Protein 4PXE (pdb70)

GO terms:
  GO:0004848 ureidoglycolate hydrolase activity (F, IDA)
  GO:0030145 manganese ion binding (F, IDA)
  GO:0005783 endoplasmic reticulum (C, IDA)
  GO:0010136 ureide catabolic process (P, IDA)
  GO:0006145 purine nucleobase catabolic process (P, IDA)
  GO:0000256 allantoin catabolic process (P, IDA)
  GO:0009536 plastid (C, HDA)

Sequence (846 aa):
NLASSLSVDAPGLQNNQIDELSSFSDAPSPSVTRVLYTDKDVSARRRYVKNLMALAGLTVREDAVGNIFGKWDGLEPNLPAVATGSHIDAIPYSGKYDGVVGVLGAIEAINVLKRSGFKPKRSLEIILFTSEEPTRFGISCLGSRLLAGSKELAEALKTTVVDGQNVSFIEAARSAGYAEDKDDDLSSVFLKKGSYFAFLELHIEQGPILEDEGLDIGVVTAIAAPASLKVEFEGNGGHAGAVLMPYRNDAGLAAAELALAVEKHVLESESIDTVGTVGILELHPGAINSIPSKSHLEIDTRDIDEARRNTVIKKIQESANTIAKKRKVKLSEFKIVNQDPPALSDKLVIKKMAEAATELNLSHKMMISRAYHDSLFMARISPMGMIFIPCYKGYSHKPEEYSSPEDMANGVKVLSLTLAKLSLDNLASSLSVDAPGLQNNQIDELSSFSDAPSPSVTRVLYTDKDVSARRRYVKNLMALAGLTVREDAVGNIFGKWDGLEPNLPAVATGSHIDAIPYSGKYDGVVGVLGAIEAINVLKRSGFKPKRSLEIILFTSEEPTRFGISCLGSRLLAGSKELAEALKTTVVDGQNVSFIEAARSAGYAEDKDDDLSSVFLKKGSYFAFLELHIEQGPILEDEGLDIGVVTAIAAPASLKVEFEGNGGHAGAVLMPYRNDAGLAAAELALAVEKHVLESESIDTVGTVGILELHPGAINSIPSKSHLEIDTRDIDEARRNTVIKKIQESANTIAKKRKVKLSEFKIVNQDPPALSDKLVIKKMAEAATELNLSHKMMISRAYHDSLFMARISPMGMIFIPCYKGYSHKPEEYSSPEDMANGVKVLSLTLAKLSLD

B-factor: mean 20.76, std 9.89, range [7.83, 88.72]

Foldseek 3Di:
DLLVQFDFPLVVLVVLLVVLQVLAPDDPPFHAFDFLDPSLLVSLVSLVVLLVVLVFDWDADLQGKIKTKDAAPAAVAQAEEEAFEQGAHGAWHSFFRSLRRSLQSRLSVRCVVSVFGFHGMYMYIHFSAADCHFQNDGLLRLLLQLPDLVSLQCLVPPTAGPVRHGNQNSSVSSPSHDDPVDSSNRSYHAFNSHAEYETEGAQLAAVCVVVVFQKEWAFKEWWKWKKKWKKFWDKDFQVPDDDVRGLARLVLQVQLQVQLVVLQVVLVDPQKDKHWPDWDFPPPDPGIRGRMIMTMMMIIGNDLVSRVSSVVSSVVSSVVSCVVSVIDRPDIDTPDTGHMDGADPVLSVLLVVQCVSNVGGYDYDHHSDDTSQRSVVSRYHYIYMHGYWDNSDTSHSNTDDHSVSSRSSSSSVSRSSSVSSVD/DLLVQFDFPLVVLVVLLVVLQVLAPDDPPFHAFDFLDPSLLVSLVSLVVLLVVLVFDWDADQQGWIKTKDAAPQAVAQAEEWAFEQGAHGAWHSFFRSLRRSLQSRLSVRCVSSVFGFHGMYMYIHFSAADCHFQNDGLLRLLLQLPPLVSLQCLVPPTGGPVRHGNCNSSVSSPHNPDPPDSSNRSYDAFRSHQEYETEGAQLAAVCVVVVFQKEWAFKEWWKWKKKWKKFWDKDFQVPDDDVRGLARLVLQVQLQVQLVVLQVVLVDPQKDKHWPDKDFPPPDPGMRTGMIMTMMMIIGNDLVSRVSSVVSSVVSSVVSCVVSVIDRPDIDTPDTGHMAGADPVLSVLLVVQCVSNVGGYDYYHRHDDTSQRSVSSRYHYIYMHGYWDNSDTSHSNTGDHSVSSRSSSSSVSRSSSVSSVD

Radius of gyration: 32.68 Å; Cα contacts (8 Å, |Δi|>4): 2122; chains: 2; bounding box: 66×46×103 Å

Secondary structure (DSSP, 8-state):
-HHHH----HHHHHHHHHHHHTS-SS-TT-EEE-TTSHHHHHHHHHHHHHHHHTT-EEEE-TT--EEEEE--SSTTSPEEEEEE---EEEEE-SSTTHHHHHHHHHHHHHHHHTT---SS-EEEEE-S--S-TTTS-TTHHHHHHTT-HHHHHHHHHT-B-TTS-BHHHHHHHTT----TT--SGGGPPPTTSEEEEEEEEE-SSSHHHHHT-SEEEEEEE-EEEEEEEEEE---EETTTS-GGG---HHHHHHHHHHHHHHHHHTT--TT-EEEEEEEEEES--TTEE-SEEEEEEEEEESSHHHHHHHHHHHHHHHHHHHHHHT-EEEEEEEEEE---EEPPHHHHHHHHHHHHHTT--EEEEEESS--THHHHTTTS-EEEEEE--GGG--SSTT----HHHHHHHHHHHHHHHHHHHH-/-HHHH----HHHHHHHHHHHHTS-SS-TT-EEE-TTSHHHHHHHHHHHHHHHHTT-EEEE-TT--EEEEE--SSTTSPEEEEEE---EEEEE-SSTTHHHHHHHHHHHHHHHHTT---SS-EEEEE-S--S-TTTS-TTHHHHHHTT-HHHHHHHHHT-B-TTS-BHHHHHHHTT----SS--SGGGPPPTTSEEEEEEEEE-SSSHHHHHT-SEEEEEEE-EEEEEEEEEE---EETTTS-GGG---HHHHHHHHHHHHHHHHHTT--TT-EEEEEEEEEES--TTEE-SEEEEEEEEEESSHHHHHHHHHHHHHHHHHHHHHHT-EEEEEEEEEE---EE--HHHHHHHHHHHHHTT--EEEEEESS--THHHHTTTS-EEEEEE--GGG--SSTT----HHHHHHHHHHHHHHHHHHHT-

Nearest PDB structures (foldseek):
  4pxe-assembly1_B  TM=9.990E-01  e=4.712E-87  Arabidopsis thaliana
  4pxc-assembly1_B  TM=9.988E-01  e=5.351E-86  Arabidopsis thaliana
  5i4m-assembly1_B  TM=9.629E-01  e=1.178E-41  Burkholderia vietnamiensis G4
  5thw-assembly2_D  TM=7.922E-01  e=9.135E-44  Burkholderia multivorans ATCC 17616
  6c0d-assembly1_A-2  TM=7.412E-01  e=8.752E-35  Paraburkholderia phymatum STM815

Organism: Arabidopsis thaliana (NCBI:txid3702)

Structure (mmCIF, N/CA/C/O backbone):
data_4PXE
#
_entry.id   4PXE
#
_cell.length_a   69.983
_cell.length_b   89.758
_cell.length_c   163.932
_cell.angle_alpha   90.000
_cell.angle_beta   90.000
_cell.angle_gamma   90.000
#
_symmetry.space_group_name_H-M   'P 21 21 21'
#
loop_
_entity.id
_entity.type
_entity.pdbx_description
1 polymer 'Ureidoglycolate hydrolase'
2 non-polymer 'MANGANESE (II) ION'
3 non-polymer 'GLYOXYLIC ACID'
4 water water
#
loop_
_atom_site.group_PDB
_atom_site.id
_atom_site.type_symbol
_atom_site.label_atom_id
_atom_site.label_alt_id
_atom_site.label_comp_id
_atom_site.label_asym_id
_atom_site.label_entity_id
_atom_site.label_seq_id
_atom_site.pdbx_PDB_ins_code
_atom_site.Cartn_x
_atom_site.Cartn_y
_atom_site.Cartn_z
_atom_site.occupancy
_atom_site.B_iso_or_equiv
_atom_site.auth_seq_id
_atom_site.auth_comp_id
_atom_site.auth_asym_id
_atom_site.auth_atom_id
_atom_site.pdbx_PDB_model_num
ATOM 1 N N . ASN A 1 8 ? 10.922 85.093 69.362 1.00 40.76 54 ASN A N 1
ATOM 2 C CA . ASN A 1 8 ? 10.793 83.645 69.452 1.00 32.97 54 ASN A CA 1
ATOM 3 C C . ASN A 1 8 ? 9.758 83.235 70.500 1.00 29.33 54 ASN A C 1
ATOM 4 O O . ASN A 1 8 ? 9.022 84.074 71.018 1.00 29.33 54 ASN A O 1
ATOM 9 N N . LEU A 1 9 ? 9.701 81.945 70.808 1.00 28.66 55 LEU A N 1
ATOM 10 C CA . LEU A 1 9 ? 8.776 81.472 71.831 1.00 24.17 55 LEU A CA 1
ATOM 11 C C . LEU A 1 9 ? 9.036 82.145 73.184 1.00 20.57 55 LEU A C 1
ATOM 12 O O . LEU A 1 9 ? 8.111 82.663 73.807 1.00 21.23 55 LEU A O 1
ATOM 17 N N . ALA A 1 10 ? 10.294 82.154 73.612 1.00 21.84 56 ALA A N 1
ATOM 18 C CA . ALA A 1 10 ? 10.670 82.743 74.895 1.00 20.39 56 ALA A CA 1
ATOM 19 C C . ALA A 1 10 ? 10.214 84.188 75.045 1.00 22.78 56 ALA A C 1
ATOM 20 O O . ALA A 1 10 ? 9.631 84.564 76.062 1.00 21.10 56 ALA A O 1
ATOM 22 N N . SER A 1 11 ? 10.464 85.001 74.025 1.00 23.03 57 SER A N 1
ATOM 23 C CA . SER A 1 11 ? 10.127 86.415 74.116 1.00 25.53 57 SER A CA 1
ATOM 24 C C . SER A 1 11 ? 8.618 86.642 74.082 1.00 24.77 57 SER A C 1
ATOM 25 O O . SER A 1 11 ? 8.138 87.680 74.532 1.00 27.52 57 SER A O 1
ATOM 28 N N . SER A 1 12 ? 7.873 85.664 73.572 1.00 21.23 58 SER A N 1
ATOM 29 C CA . SER A 1 12 ? 6.418 85.781 73.465 1.00 22.91 58 SER A CA 1
ATOM 30 C C . SER A 1 12 ? 5.666 85.384 74.738 1.00 20.63 58 SER A C 1
ATOM 31 O O . SER A 1 12 ? 4.470 85.624 74.845 1.00 22.49 58 SER A O 1
ATOM 34 N N . LEU A 1 13 ? 6.354 84.762 75.691 1.00 20.29 59 LEU A N 1
ATOM 35 C CA . LEU A 1 13 ? 5.686 84.268 76.888 1.00 20.56 59 LEU A CA 1
ATOM 36 C C . LEU A 1 13 ? 5.250 85.430 77.773 1.00 19.29 59 LEU A C 1
ATOM 37 O O . LEU A 1 13 ? 6.073 86.254 78.174 1.00 21.66 59 LEU A O 1
ATOM 42 N N . SER A 1 14 ? 3.955 85.510 78.065 1.00 18.34 60 SER A N 1
ATOM 43 C CA . SER A 1 14 ? 3.475 86.516 79.011 1.00 18.67 60 SER A CA 1
ATOM 44 C C . SER A 1 14 ? 2.476 85.912 79.985 1.00 18.46 60 SER A C 1
ATOM 45 O O . SER A 1 14 ? 1.550 85.200 79.595 1.00 17.43 60 SER A O 1
ATOM 48 N N . VAL A 1 15 ? 2.691 86.210 81.258 1.00 16.47 61 VAL A N 1
ATOM 49 C CA . VAL A 1 15 ? 1.919 85.652 82.358 1.00 15.90 61 VAL A CA 1
ATOM 50 C C . VAL A 1 15 ? 0.952 86.699 82.870 1.00 16.81 61 VAL A C 1
ATOM 51 O O . VAL A 1 15 ? 1.284 87.883 82.914 1.00 17.74 61 VAL A O 1
ATOM 55 N N . ASP A 1 16 ? -0.247 86.270 83.248 1.00 15.88 62 ASP A N 1
ATOM 56 C CA . ASP A 1 16 ? -1.177 87.156 83.928 1.00 16.36 62 ASP A CA 1
ATOM 57 C C . ASP A 1 16 ? -0.803 87.124 85.407 1.00 16.50 62 ASP A C 1
ATOM 58 O O . ASP A 1 16 ? -1.376 86.358 86.180 1.00 16.81 62 ASP A O 1
ATOM 63 N N . ALA A 1 17 ? 0.169 87.948 85.798 1.00 15.67 63 ALA A N 1
ATOM 64 C CA . ALA A 1 17 ? 0.667 87.907 87.177 1.00 15.29 63 ALA A CA 1
ATOM 65 C C . ALA A 1 17 ? -0.372 88.274 88.250 1.00 16.24 63 ALA A C 1
ATOM 66 O O . ALA A 1 17 ? -0.491 87.565 89.243 1.00 14.82 63 ALA A O 1
ATOM 68 N N . PRO A 1 18 ? -1.140 89.368 88.062 1.00 15.30 64 PRO A N 1
ATOM 69 C CA . PRO A 1 18 ? -2.181 89.647 89.062 1.00 17.14 64 PRO A CA 1
ATOM 70 C C . PRO A 1 18 ? -3.277 88.585 89.071 1.00 16.39 64 PRO A C 1
ATOM 71 O O . PRO A 1 18 ? -3.865 88.319 90.123 1.00 15.89 64 PRO A O 1
ATOM 75 N N . GLY A 1 19 ? -3.554 87.997 87.913 1.00 16.03 65 GLY A N 1
ATOM 76 C CA . GLY A 1 19 ? -4.579 86.967 87.827 1.00 16.09 65 GLY A CA 1
ATOM 77 C C . GLY A 1 19 ? -4.182 85.715 88.591 1.00 14.94 65 GLY A C 1
ATOM 78 O O . GLY A 1 19 ? -4.994 85.118 89.321 1.00 15.68 65 GLY A O 1
ATOM 79 N N . LEU A 1 20 ? -2.925 85.318 88.442 1.00 15.33 66 LEU A N 1
ATOM 80 C CA . LEU A 1 20 ? -2.404 84.190 89.206 1.00 15.89 66 LEU A CA 1
ATOM 81 C C . LEU A 1 20 ? -2.447 84.474 90.717 1.00 14.67 66 LEU A C 1
ATOM 82 O O . LEU A 1 20 ? -2.831 83.614 91.512 1.00 13.94 66 LEU A O 1
ATOM 87 N N . GLN A 1 21 ? -2.079 85.689 91.115 1.00 14.46 67 GLN A N 1
ATOM 88 C CA . GLN A 1 21 ? -2.187 86.071 92.517 1.00 14.97 67 GLN A CA 1
ATOM 89 C C . GLN A 1 21 ? -3.616 85.958 93.028 1.00 14.50 67 GLN A C 1
ATOM 90 O O . GLN A 1 21 ? -3.849 85.484 94.141 1.00 14.49 67 GLN A O 1
ATOM 96 N N . ASN A 1 22 ? -4.570 86.408 92.219 1.00 13.64 68 ASN A N 1
ATOM 97 C CA A ASN A 1 22 ? -5.976 86.323 92.582 0.45 14.54 68 ASN A CA 1
ATOM 98 C CA B ASN A 1 22 ? -5.971 86.324 92.601 0.55 14.49 68 ASN A CA 1
ATOM 99 C C . ASN A 1 22 ? -6.399 84.873 92.821 1.00 13.94 68 ASN A C 1
ATOM 100 O O . ASN A 1 22 ? -7.164 84.586 93.740 1.00 15.22 68 ASN A O 1
ATOM 109 N N . GLN A 1 23 ? -5.892 83.961 91.989 1.00 13.21 69 GLN A N 1
ATOM 110 C CA . GLN A 1 23 ? -6.198 82.537 92.159 1.00 15.04 69 GLN A CA 1
ATOM 111 C C . GLN A 1 23 ? -5.590 81.969 93.443 1.00 14.61 69 GLN A C 1
ATOM 112 O O . GLN A 1 23 ? -6.226 81.178 94.143 1.00 14.61 69 GLN A O 1
ATOM 118 N N . ILE A 1 24 ? -4.369 82.395 93.761 1.00 13.83 70 ILE A N 1
ATOM 119 C CA . ILE A 1 24 ? -3.719 82.006 95.009 1.00 13.67 70 ILE A CA 1
ATOM 120 C C . ILE A 1 24 ? -4.580 82.442 96.190 1.00 13.34 70 ILE A C 1
ATOM 121 O O . ILE A 1 24 ? -4.826 81.674 97.115 1.00 13.98 70 ILE A O 1
ATOM 126 N N . ASP A 1 25 ? -5.070 83.673 96.135 1.00 13.11 71 ASP A N 1
ATOM 127 C CA . ASP A 1 25 ? -5.893 84.203 97.218 1.00 15.77 71 ASP A CA 1
ATOM 128 C C . ASP A 1 25 ? -7.237 83.484 97.304 1.00 15.87 71 ASP A C 1
ATOM 129 O O . ASP A 1 25 ? -7.681 83.138 98.398 1.00 15.41 71 ASP A O 1
ATOM 134 N N . GLU A 1 26 ? -7.884 83.262 96.165 1.00 14.67 72 GLU A N 1
ATOM 135 C CA . GLU A 1 26 ? -9.147 82.529 96.164 1.00 16.28 72 GLU A CA 1
ATOM 136 C C . GLU A 1 26 ? -8.993 81.123 96.733 1.00 15.38 72 GLU A C 1
ATOM 137 O O . GLU A 1 26 ? -9.796 80.695 97.572 1.00 16.55 72 GLU A O 1
ATOM 143 N N . LEU A 1 27 ? -7.955 80.411 96.308 1.00 14.88 73 LEU A N 1
ATOM 144 C CA . LEU A 1 27 ? -7.746 79.061 96.826 1.00 14.89 73 LEU A CA 1
ATOM 145 C C . LEU A 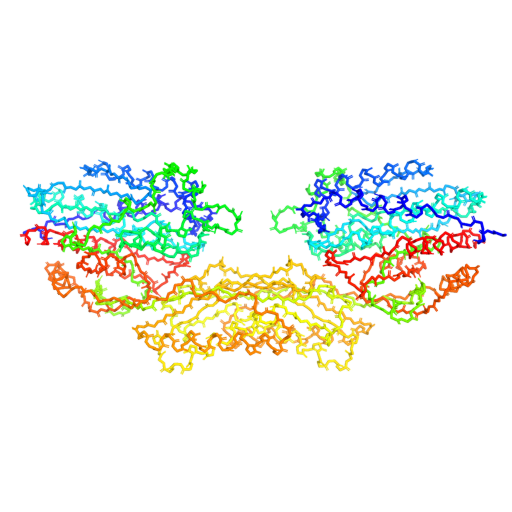1 27 ? -7.518 79.052 98.345 1.00 16.04 73 LEU A C 1
ATOM 146 O O . LEU A 1 27 ? -7.950 78.134 99.046 1.00 15.69 73 LEU A O 1
ATOM 151 N N . SER A 1 28 ? -6.856 80.084 98.859 1.00 13.76 74 SER A N 1
ATOM 152 C CA . SER A 1 28 ? -6.560 80.159 100.284 1.00 14.21 74 SER A CA 1
ATOM 153 C C . SER A 1 28 ? -7.813 80.298 101.148 1.00 15.98 74 SER A C 1
ATOM 154 O O . SER A 1 28 ? -7.754 80.078 102.363 1.00 17.29 74 SER A O 1
ATOM 157 N N . SER A 1 29 ? -8.938 80.660 100.528 1.00 14.18 75 SER A N 1
ATOM 158 C CA . SER A 1 29 ? -10.192 80.772 101.277 1.00 17.11 75 SER A CA 1
ATOM 159 C C . SER A 1 29 ? -10.745 79.409 101.694 1.00 18.80 75 SER A C 1
ATOM 160 O O . SER A 1 29 ? -11.563 79.334 102.606 1.00 20.57 75 SER A O 1
ATOM 163 N N . PHE A 1 30 ? -10.303 78.343 101.025 1.00 17.18 76 PHE A N 1
ATOM 164 C CA . PHE A 1 30 ? -10.723 76.986 101.380 1.00 17.42 76 PHE A CA 1
ATOM 165 C C . PHE A 1 30 ? -9.837 76.476 102.509 1.00 18.20 76 PHE A C 1
ATOM 166 O O . PHE A 1 30 ? -8.875 75.746 102.290 1.00 16.24 76 PHE A O 1
ATOM 174 N N . SER A 1 31 ? -10.186 76.868 103.724 1.00 17.46 77 SER A N 1
ATOM 175 C CA . SER A 1 31 ? -9.295 76.704 104.862 1.00 17.39 77 SER A CA 1
ATOM 176 C C . SER A 1 31 ? -10.064 76.500 106.151 1.00 16.53 77 SER A C 1
ATOM 177 O O . SER A 1 31 ? -11.089 77.151 106.374 1.00 19.61 77 SER A O 1
ATOM 180 N N . ASP A 1 32 ? -9.541 75.630 107.009 1.00 15.81 78 ASP A N 1
ATOM 181 C CA . ASP A 1 32 ? -10.099 75.454 108.347 1.00 17.71 78 ASP A CA 1
ATOM 182 C C . ASP A 1 32 ? -9.473 76.393 109.382 1.00 20.40 78 ASP A C 1
ATOM 183 O O . ASP A 1 32 ? -9.894 76.418 110.538 1.00 23.30 78 ASP A O 1
ATOM 188 N N . ALA A 1 33 ? -8.469 77.156 108.962 1.00 18.29 79 ALA A N 1
ATOM 189 C CA . ALA A 1 33 ? -7.874 78.197 109.795 1.00 19.10 79 ALA A CA 1
ATOM 190 C C . ALA A 1 33 ? -8.249 79.565 109.233 1.00 18.84 79 ALA A C 1
ATOM 191 O O . ALA A 1 33 ? -8.372 79.726 108.024 1.00 20.15 79 ALA A O 1
ATOM 193 N N . PRO A 1 34 ? -8.425 80.561 110.109 1.00 22.38 80 PRO A N 1
ATOM 194 C CA . PRO A 1 34 ? -8.731 81.907 109.614 1.00 23.48 80 PRO A CA 1
ATOM 195 C C . PRO A 1 34 ? -7.527 82.540 108.904 1.00 20.05 80 PRO A C 1
ATOM 196 O O . PRO A 1 34 ? -6.383 82.369 109.347 1.00 21.54 80 PRO A O 1
ATOM 200 N N . SER A 1 35 ? -7.793 83.244 107.809 1.00 23.64 81 SER A N 1
ATOM 201 C CA . SER A 1 35 ? -6.776 84.016 107.101 1.00 20.74 81 SER A CA 1
ATOM 202 C C . SER A 1 35 ? -6.071 84.901 108.123 1.00 22.30 81 SER A C 1
ATOM 203 O O . SER A 1 35 ? -6.714 85.417 109.033 1.00 23.88 81 SER A O 1
ATOM 206 N N . PRO A 1 36 ? -4.747 85.095 107.985 1.00 19.87 82 PRO A N 1
ATOM 207 C CA . PRO A 1 36 ? -3.879 84.720 106.862 1.00 19.98 82 PRO A CA 1
ATO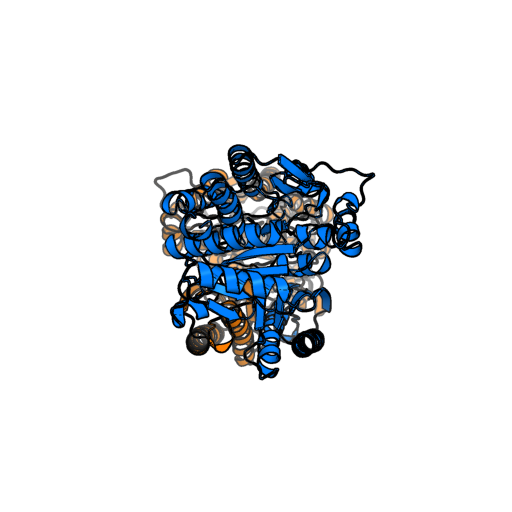M 208 C C . PRO A 1 36 ? -3.392 83.269 106.856 1.00 18.07 82 PRO A C 1
ATOM 209 O O . PRO A 1 36 ? -2.700 82.881 105.912 1.00 16.61 82 PRO A O 1
ATOM 213 N N . SER A 1 37 ? -3.752 82.474 107.860 1.00 17.65 83 SER A N 1
ATOM 214 C CA . SER A 1 37 ? -3.300 81.084 107.891 1.00 14.90 83 SER A CA 1
ATOM 215 C C . SER A 1 37 ? -4.155 80.203 106.997 1.00 15.87 83 SER A C 1
ATOM 216 O O . SER A 1 37 ? -5.297 80.527 106.691 1.00 17.81 83 SER A O 1
ATOM 219 N N . VAL A 1 38 ? -3.580 79.085 106.579 1.00 13.62 84 VAL A N 1
ATOM 220 C CA . VAL A 1 38 ? -4.308 78.081 105.832 1.00 14.16 84 VAL A CA 1
ATOM 221 C C . VAL A 1 38 ? -4.165 76.748 106.542 1.00 13.47 84 VAL A C 1
ATOM 222 O O . VAL A 1 38 ? -3.075 76.401 106.988 1.00 14.87 84 VAL A O 1
ATOM 226 N N . THR A 1 39 ? -5.274 76.019 106.676 1.00 12.67 85 THR A N 1
ATOM 227 C CA . THR A 1 39 ? -5.244 74.604 107.043 1.00 12.51 85 THR A CA 1
ATOM 228 C C . THR A 1 39 ? -6.126 73.891 106.040 1.00 13.75 85 THR A C 1
ATOM 229 O O . THR A 1 39 ? -7.288 74.250 105.882 1.00 14.63 85 THR A O 1
ATOM 233 N N . ARG A 1 40 ? -5.583 72.908 105.333 1.00 12.62 86 ARG A N 1
ATOM 234 C CA . ARG A 1 40 ? -6.407 72.176 104.372 1.00 13.14 86 ARG A CA 1
ATOM 235 C C . ARG A 1 40 ? -5.935 70.743 104.265 1.00 15.09 86 ARG A C 1
ATOM 236 O O . ARG A 1 40 ? -4.918 70.449 103.639 1.00 14.64 86 ARG A O 1
ATOM 244 N N . VAL A 1 41 ? -6.690 69.851 104.895 1.00 14.39 87 VAL A N 1
ATOM 245 C CA . VAL A 1 41 ? -6.267 68.478 105.073 1.00 15.05 87 VAL A CA 1
ATOM 246 C C . VAL A 1 41 ? -6.951 67.528 104.099 1.00 15.65 87 VAL A C 1
ATOM 247 O O . VAL A 1 41 ? -8.140 67.680 103.787 1.00 17.04 87 VAL A O 1
ATOM 251 N N . LEU A 1 42 ? -6.161 66.574 103.606 1.00 15.20 88 LEU A N 1
ATOM 252 C CA . LEU A 1 42 ? -6.607 65.503 102.721 1.00 15.92 88 LEU A CA 1
ATOM 253 C C . LEU A 1 42 ? -8.007 64.977 103.033 1.00 17.03 88 LEU A C 1
ATOM 254 O O . LEU A 1 42 ? -8.276 64.564 104.159 1.00 17.16 88 LEU A O 1
ATOM 259 N N . TYR A 1 43 ? -8.870 65.028 102.012 1.00 16.27 89 TYR A N 1
ATOM 260 C CA . TYR A 1 43 ? -10.231 64.463 101.997 1.00 16.66 89 TYR A CA 1
ATOM 261 C C . TYR A 1 43 ? -11.281 65.188 102.847 1.00 18.96 89 TYR A C 1
ATOM 262 O O . TYR A 1 43 ? -12.429 64.751 102.908 1.00 23.09 89 TYR A O 1
ATOM 271 N N . THR A 1 44 ? -10.910 66.281 103.510 1.00 16.28 90 THR A N 1
ATOM 272 C CA . THR A 1 44 ? -11.900 67.093 104.200 1.00 17.14 90 THR A CA 1
ATOM 273 C C . THR A 1 44 ? -12.716 67.916 103.209 1.00 18.93 90 THR A C 1
ATOM 274 O O . THR A 1 44 ? -12.399 67.976 102.019 1.00 17.19 90 THR A O 1
ATOM 278 N N . ASP A 1 45 ? -13.763 68.564 103.713 1.00 20.83 91 ASP A N 1
ATOM 279 C CA . ASP A 1 45 ? -14.604 69.421 102.882 1.00 20.94 91 ASP A CA 1
ATOM 280 C C . ASP A 1 45 ? -13.817 70.547 102.194 1.00 16.80 91 ASP A C 1
ATOM 281 O O . ASP A 1 45 ? -14.045 70.836 101.016 1.00 19.47 91 ASP A O 1
ATOM 286 N N . LYS A 1 46 ? -12.883 71.160 102.918 1.00 19.37 92 LYS A N 1
ATOM 287 C CA . LYS A 1 46 ? -12.039 72.205 102.331 1.00 17.24 92 LYS A CA 1
ATOM 288 C C . LYS A 1 46 ? -11.177 71.658 101.191 1.00 16.13 92 LYS A C 1
ATOM 289 O O . LYS A 1 46 ? -11.000 72.326 100.170 1.00 16.20 92 LYS A O 1
ATOM 295 N N . ASP A 1 47 ? -10.638 70.452 101.364 1.00 16.80 93 ASP A N 1
ATOM 296 C CA . ASP A 1 47 ? -9.868 69.795 100.310 1.00 15.24 93 ASP A CA 1
ATOM 297 C C . ASP A 1 47 ? -10.726 69.566 99.070 1.00 18.11 93 ASP A C 1
ATOM 298 O O . ASP A 1 47 ? -10.296 69.842 97.946 1.00 17.70 93 ASP A O 1
ATOM 303 N N . VAL A 1 48 ? -11.945 69.071 99.281 1.00 17.42 94 VAL A N 1
ATOM 304 C CA . VAL A 1 48 ? -12.864 68.822 98.177 1.00 18.46 94 VAL A CA 1
ATOM 305 C C . VAL A 1 48 ? -13.179 70.116 97.404 1.00 17.74 94 VAL A C 1
ATOM 306 O O . VAL A 1 48 ? -13.181 70.124 96.171 1.00 17.77 94 VAL A O 1
ATOM 310 N N . SER A 1 49 ? -13.417 71.208 98.126 1.00 18.49 95 SER A N 1
ATOM 311 C CA . SER A 1 49 ? -13.656 72.508 97.493 1.00 18.88 95 SER A CA 1
ATOM 312 C C . SER A 1 49 ? -12.463 72.970 96.652 1.00 17.08 95 SER A C 1
ATOM 313 O O . SER A 1 49 ? -12.628 73.479 95.538 1.00 16.78 95 SER A O 1
ATOM 316 N N . ALA A 1 50 ? -11.262 72.778 97.180 1.00 15.30 96 ALA A N 1
ATOM 317 C CA . ALA A 1 50 ? -10.048 73.157 96.464 1.00 14.63 96 ALA A CA 1
ATOM 318 C C . ALA A 1 50 ? -9.811 72.282 95.229 1.00 15.66 96 ALA A C 1
ATOM 319 O O . ALA A 1 50 ? -9.403 72.792 94.180 1.00 16.63 96 ALA A O 1
ATOM 321 N N . ARG A 1 51 ? -10.068 70.974 95.342 1.00 15.96 97 ARG A N 1
ATOM 322 C CA . ARG A 1 51 ? -9.981 70.080 94.176 1.00 15.78 97 ARG A CA 1
ATOM 323 C C . ARG A 1 51 ? -10.905 70.551 93.057 1.00 15.89 97 ARG A C 1
ATOM 324 O O . ARG A 1 51 ? -10.522 70.564 91.889 1.00 17.02 97 ARG A O 1
ATOM 332 N N . ARG A 1 52 ? -12.126 70.921 93.430 1.00 16.51 98 ARG A N 1
ATOM 333 C CA A ARG A 1 52 ? -13.132 71.381 92.473 0.35 17.64 98 ARG A CA 1
ATOM 334 C CA B ARG A 1 52 ? -13.113 71.361 92.452 0.65 17.61 98 ARG A CA 1
ATOM 335 C C . ARG A 1 52 ? -12.668 72.651 91.767 1.00 17.65 98 ARG A C 1
ATOM 336 O O . ARG A 1 52 ? -12.827 72.801 90.557 1.00 17.03 98 ARG A O 1
ATOM 351 N N . TYR A 1 53 ? -12.091 73.565 92.545 1.00 15.65 99 TYR A N 1
ATOM 352 C CA . TYR A 1 53 ? -11.598 74.830 92.016 1.00 15.64 99 TYR A CA 1
ATOM 353 C C . TYR A 1 53 ? -10.512 74.569 90.975 1.00 15.02 99 TYR A C 1
ATOM 354 O O . TYR A 1 53 ? -10.540 75.132 89.883 1.00 16.54 99 TYR A O 1
ATOM 363 N N . VAL A 1 54 ? -9.574 73.685 91.303 1.00 14.67 100 VAL A N 1
ATOM 364 C CA . VAL A 1 54 ? -8.494 73.341 90.385 1.00 14.85 100 VAL A CA 1
ATOM 365 C C . VAL A 1 54 ? -8.988 72.609 89.126 1.00 14.90 100 VAL A C 1
ATOM 366 O O . VAL A 1 54 ? -8.573 72.925 88.010 1.00 15.40 100 VAL A O 1
ATOM 370 N N . LYS A 1 55 ? -9.879 71.639 89.304 1.00 14.64 101 LYS A N 1
ATOM 371 C CA . LYS A 1 55 ? -10.436 70.922 88.159 1.00 15.07 101 LYS A CA 1
ATOM 372 C C . LYS A 1 55 ? -11.167 71.871 87.200 1.00 15.61 101 LYS A C 1
ATOM 373 O O . LYS A 1 55 ? -11.085 71.707 85.982 1.00 16.35 101 LYS A O 1
ATOM 379 N N . ASN A 1 56 ? -11.858 72.868 87.753 1.00 15.29 102 ASN A N 1
ATOM 380 C CA . ASN A 1 56 ? -12.519 73.887 86.941 1.00 16.47 102 ASN A CA 1
ATOM 381 C C . ASN A 1 56 ? -11.511 74.669 86.101 1.00 15.18 102 ASN A C 1
ATOM 382 O O . ASN A 1 56 ? -11.704 74.868 84.897 1.00 16.06 102 ASN A O 1
ATOM 387 N N . LEU A 1 57 ? -10.411 75.082 86.726 1.00 17.22 103 LEU A N 1
ATOM 388 C CA . LEU A 1 57 ? -9.356 75.768 85.983 1.00 17.14 103 LEU A CA 1
ATOM 389 C C . LEU A 1 57 ? -8.721 74.894 84.900 1.00 16.42 103 LEU A C 1
ATOM 390 O O . LEU A 1 57 ? -8.413 75.373 83.812 1.00 15.78 103 LEU A O 1
ATOM 395 N N . MET A 1 58 ? -8.522 73.611 85.193 1.00 16.55 104 MET A N 1
ATOM 396 C CA . MET A 1 58 ? -7.964 72.697 84.206 1.00 16.52 104 MET A CA 1
ATOM 397 C C . MET A 1 58 ? -8.885 72.577 82.995 1.00 16.73 104 MET A C 1
ATOM 398 O O . MET A 1 58 ? -8.431 72.597 81.854 1.00 17.79 104 MET A O 1
ATOM 403 N N . ALA A 1 59 ? -10.183 72.471 83.261 1.00 16.26 105 ALA A N 1
ATOM 404 C CA . ALA A 1 59 ? -11.164 72.364 82.183 1.00 17.93 105 ALA A CA 1
ATOM 405 C C . ALA A 1 59 ? -11.203 73.652 81.370 1.00 17.07 105 ALA A C 1
ATOM 406 O O . ALA A 1 59 ? -11.286 73.610 80.137 1.00 19.22 105 ALA A O 1
ATOM 408 N N . LEU A 1 60 ? -11.131 74.797 82.050 1.00 18.17 106 LEU A N 1
ATOM 409 C CA . LEU A 1 60 ? -11.131 76.087 81.356 1.00 18.43 106 LEU A CA 1
ATOM 410 C C . LEU A 1 60 ? -9.911 76.233 80.454 1.00 18.91 106 LEU A C 1
ATOM 411 O O . LEU A 1 60 ? -9.973 76.906 79.434 1.00 21.10 106 LEU A O 1
ATOM 416 N N . ALA A 1 61 ? -8.810 75.592 80.834 1.00 18.76 107 ALA A N 1
ATOM 417 C CA . ALA A 1 61 ? -7.580 75.600 80.052 1.00 17.39 107 ALA A CA 1
ATOM 418 C C . ALA A 1 61 ? -7.609 74.571 78.916 1.00 19.33 107 ALA A C 1
ATOM 419 O O . ALA A 1 61 ? -6.614 74.381 78.214 1.00 22.74 107 ALA A O 1
ATOM 421 N N . GLY A 1 62 ? -8.743 73.891 78.756 1.00 17.79 108 GLY A N 1
ATOM 422 C CA . GLY A 1 62 ? -8.908 72.922 77.681 1.00 20.16 108 GLY A CA 1
ATOM 423 C C . GLY A 1 62 ? -8.215 71.583 77.885 1.00 20.21 108 GLY A C 1
ATOM 424 O O . GLY A 1 62 ? -7.966 70.851 76.924 1.00 20.24 108 GLY A O 1
ATOM 425 N N . LEU A 1 63 ? -7.902 71.251 79.134 1.00 19.12 109 LEU A N 1
ATOM 426 C CA . LEU A 1 63 ? -7.197 70.005 79.419 1.00 19.15 109 LEU A CA 1
ATOM 427 C C . LEU A 1 63 ? -8.161 68.832 79.579 1.00 18.15 109 LEU A C 1
ATOM 428 O O . LEU A 1 63 ? -9.267 68.995 80.085 1.00 19.45 109 LEU A O 1
ATOM 433 N N . THR A 1 64 ? -7.727 67.655 79.140 1.00 18.34 110 THR A N 1
ATOM 434 C CA . THR A 1 64 ? -8.446 66.423 79.447 1.00 19.51 110 THR A CA 1
ATOM 435 C C . THR A 1 64 ? -8.220 66.071 80.915 1.00 17.39 110 THR A C 1
ATOM 436 O O . THR A 1 64 ? -7.084 65.816 81.326 1.00 19.66 110 THR A O 1
ATOM 440 N N . VAL A 1 65 ? -9.297 66.039 81.691 1.00 16.35 111 VAL A N 1
ATOM 441 C CA . VAL A 1 65 ? -9.196 65.864 83.143 1.00 17.72 111 VAL A CA 1
ATOM 442 C C . VAL A 1 65 ? -9.612 64.460 83.582 1.00 20.37 111 VAL A C 1
ATOM 443 O O . VAL A 1 65 ? -10.703 63.990 83.246 1.00 21.39 111 VAL A O 1
ATOM 447 N N . ARG A 1 66 ? -8.750 63.798 84.347 1.00 20.29 112 ARG A N 1
ATOM 448 C CA . ARG A 1 66 ? -9.085 62.490 84.899 1.00 20.11 112 ARG A CA 1
ATOM 449 C C . ARG A 1 66 ? -8.548 62.358 86.310 1.00 20.94 112 ARG A C 1
ATOM 450 O O . ARG A 1 66 ? -7.670 63.117 86.717 1.00 19.81 112 ARG A O 1
ATOM 458 N N . GLU A 1 67 ? -9.103 61.409 87.055 1.00 20.56 113 GLU A N 1
ATOM 459 C CA . GLU A 1 67 ? -8.675 61.134 88.421 1.00 20.24 113 GLU A CA 1
ATOM 460 C C . GLU A 1 67 ? -8.456 59.651 88.613 1.00 25.90 113 GLU A C 1
ATOM 461 O O . GLU A 1 67 ? -9.153 58.829 88.011 1.00 26.38 113 GLU A O 1
ATOM 467 N N . ASP A 1 68 ? -7.491 59.299 89.453 1.00 21.48 114 ASP A N 1
ATOM 468 C CA . ASP A 1 68 ? -7.265 57.891 89.755 1.00 21.71 114 ASP A CA 1
ATOM 469 C C . ASP A 1 68 ? -7.965 57.484 91.054 1.00 20.33 114 ASP A C 1
ATOM 470 O O . ASP A 1 68 ? -8.717 58.269 91.637 1.00 20.70 114 ASP A O 1
ATOM 475 N N . ALA A 1 69 ? -7.720 56.253 91.492 1.00 20.78 115 ALA A N 1
ATOM 476 C CA . ALA A 1 69 ? -8.475 55.667 92.597 1.00 22.84 115 ALA A CA 1
ATOM 477 C C . ALA A 1 69 ? -8.350 56.417 93.929 1.00 22.51 115 ALA A C 1
ATOM 478 O O . ALA A 1 69 ? -9.241 56.339 94.774 1.00 23.98 115 ALA A O 1
ATOM 480 N N . VAL A 1 70 ? -7.253 57.147 94.110 1.00 20.64 116 VAL A N 1
ATOM 481 C CA . VAL A 1 70 ? -7.032 57.861 95.370 1.00 17.79 116 VAL A CA 1
ATOM 482 C C . VAL A 1 70 ? -7.161 59.372 95.227 1.00 17.88 116 VAL A C 1
ATOM 483 O O . VAL A 1 70 ? -6.975 60.113 96.193 1.00 17.33 116 VAL A O 1
ATOM 487 N N . GLY A 1 71 ? -7.461 59.832 94.020 1.00 20.14 117 GLY A N 1
ATOM 488 C CA . GLY A 1 71 ? -7.730 61.244 93.834 1.00 18.93 117 GLY A CA 1
ATOM 489 C C . GLY A 1 71 ? -6.568 62.075 93.330 1.00 16.89 117 GLY A C 1
ATOM 490 O O . GLY A 1 71 ? -6.624 63.303 93.412 1.00 16.86 117 GLY A O 1
ATOM 491 N N . ASN A 1 72 ? -5.520 61.436 92.818 1.00 16.90 118 ASN A N 1
ATOM 492 C CA . ASN A 1 72 ? -4.572 62.185 91.997 1.00 15.74 118 ASN A CA 1
ATOM 493 C C . ASN A 1 72 ? -5.334 62.667 90.776 1.00 19.40 118 ASN A C 1
ATOM 494 O O . ASN A 1 72 ? -6.108 61.911 90.175 1.00 19.23 118 ASN A O 1
ATOM 499 N N . ILE A 1 73 ? -5.126 63.927 90.413 1.00 15.83 119 ILE A N 1
ATOM 500 C CA . ILE A 1 73 ? -5.873 64.559 89.331 1.00 16.06 119 ILE A CA 1
ATOM 501 C C . ILE A 1 73 ? -4.922 64.901 88.193 1.00 17.42 119 ILE A C 1
ATOM 502 O O . ILE A 1 73 ? -3.835 65.422 88.430 1.00 17.46 119 ILE A O 1
ATOM 507 N N . PHE A 1 74 ? -5.323 64.591 86.959 1.00 16.02 120 PHE A N 1
ATOM 508 C CA . PHE A 1 74 ? -4.459 64.738 85.803 1.00 17.24 120 PHE A CA 1
ATOM 509 C C . PHE A 1 74 ? -5.156 65.612 84.770 1.00 18.75 120 PHE A C 1
ATOM 510 O O . PHE A 1 74 ? -6.347 65.438 84.522 1.00 19.75 120 PHE A O 1
ATOM 518 N N . GLY A 1 75 ? -4.422 66.554 84.184 1.00 16.05 121 GLY A N 1
ATOM 519 C CA . GLY A 1 75 ? -4.959 67.421 83.145 1.00 17.05 121 GLY A CA 1
ATOM 520 C C . GLY A 1 75 ? -4.031 67.446 81.950 1.00 18.37 121 GLY A C 1
ATOM 521 O O . GLY A 1 75 ? -2.938 68.015 82.015 1.00 18.19 121 GLY A O 1
ATOM 522 N N . LYS A 1 76 ? -4.450 66.823 80.850 1.00 16.15 122 LYS A N 1
ATOM 523 C CA . LYS A 1 76 ? -3.569 66.664 79.694 1.00 17.69 122 LYS A CA 1
ATOM 524 C C . LYS A 1 76 ? -3.899 67.566 78.500 1.00 18.91 122 LYS A C 1
ATOM 525 O O . LYS A 1 76 ? -5.062 67.751 78.142 1.00 19.12 122 LYS A O 1
ATOM 531 N N . TRP A 1 77 ? -2.850 68.134 77.917 1.00 18.53 123 TRP A N 1
ATOM 532 C CA . TRP A 1 77 ? -2.926 68.801 76.624 1.00 16.78 123 TRP A CA 1
ATOM 533 C C . TRP A 1 77 ? -2.321 67.823 75.620 1.00 20.29 123 TRP A C 1
ATOM 534 O O . TRP A 1 77 ? -1.117 67.559 75.653 1.00 19.01 123 TRP A O 1
ATOM 545 N N . ASP A 1 78 ? -3.165 67.262 74.751 1.00 20.58 124 ASP A N 1
ATOM 546 C CA . ASP A 1 78 ? -2.727 66.244 73.798 1.00 24.14 124 ASP A CA 1
ATOM 547 C C . ASP A 1 78 ? -1.778 66.824 72.760 1.00 22.65 124 ASP A C 1
ATOM 548 O O . ASP A 1 78 ? -2.071 67.845 72.140 1.00 24.36 124 ASP A O 1
ATOM 553 N N . GLY A 1 79 ? -0.647 66.162 72.565 1.00 20.74 125 GLY A N 1
ATOM 554 C CA . GLY A 1 79 ? 0.329 66.604 71.588 1.00 20.88 125 GLY A CA 1
ATOM 555 C C . GLY A 1 79 ? 0.086 66.010 70.210 1.00 23.91 125 GLY A C 1
ATOM 556 O O . GLY A 1 79 ? -0.834 65.212 70.014 1.00 26.13 125 GLY A O 1
ATOM 557 N N . LEU A 1 80 ? 0.931 66.408 69.264 1.00 22.87 126 LEU A N 1
ATOM 558 C CA . LEU A 1 80 ? 0.888 65.901 67.891 1.00 23.16 126 LEU A CA 1
ATOM 559 C C . LEU A 1 80 ? 1.221 64.417 67.843 1.00 30.06 126 LEU A C 1
ATOM 560 O O . LEU A 1 80 ? 0.770 63.700 66.945 1.00 30.45 126 LEU A O 1
ATOM 565 N N . GLU A 1 81 ? 2.024 63.964 68.804 1.00 27.01 127 GLU A N 1
ATOM 566 C CA . GLU A 1 81 ? 2.371 62.552 68.925 1.00 27.09 127 GLU A CA 1
ATOM 567 C C . GLU A 1 81 ? 1.970 62.020 70.301 1.00 25.30 127 GLU A C 1
ATOM 568 O O . GLU A 1 81 ? 2.825 61.800 71.169 1.00 27.72 127 GLU A O 1
ATOM 574 N N . PRO A 1 82 ? 0.662 61.791 70.496 1.00 25.73 128 PRO A N 1
ATOM 575 C CA . PRO A 1 82 ? 0.095 61.489 71.817 1.00 24.94 128 PRO A CA 1
ATOM 576 C C . PRO A 1 82 ? 0.494 60.131 72.392 1.00 29.98 128 PRO A C 1
ATOM 577 O O . PRO A 1 82 ? 0.293 59.902 73.584 1.00 26.42 128 PRO A O 1
ATOM 581 N N . ASN A 1 83 ? 1.049 59.244 71.570 1.00 29.28 129 ASN A N 1
ATOM 582 C CA . ASN A 1 83 ? 1.481 57.939 72.068 1.00 30.44 129 ASN A CA 1
ATOM 583 C C . ASN A 1 83 ? 2.842 57.978 72.765 1.00 28.00 129 ASN A C 1
ATOM 584 O O . ASN A 1 83 ? 3.215 57.034 73.462 1.00 28.34 129 ASN A O 1
ATOM 589 N N . LEU A 1 84 ? 3.586 59.067 72.584 1.00 26.39 130 LEU A N 1
ATOM 590 C CA . LEU A 1 84 ? 4.866 59.213 73.267 1.00 26.26 130 LEU A CA 1
ATOM 591 C C . LEU A 1 84 ? 4.626 59.475 74.745 1.00 24.29 130 LEU A C 1
ATOM 592 O O . LEU A 1 84 ? 3.622 60.087 75.106 1.00 25.03 130 LEU A O 1
ATOM 597 N N . PRO A 1 85 ? 5.539 58.997 75.603 1.00 25.93 131 PRO A N 1
ATOM 598 C CA . PRO A 1 85 ? 5.485 59.386 77.017 1.00 26.24 131 PRO A CA 1
ATOM 599 C C . PRO A 1 85 ? 5.423 60.911 77.139 1.00 22.66 131 PRO A C 1
ATOM 600 O O . PRO A 1 85 ? 6.204 61.617 76.494 1.00 22.68 131 PRO A O 1
ATOM 604 N N . ALA A 1 86 ? 4.486 61.400 77.948 1.00 22.27 132 ALA A N 1
ATOM 605 C CA . ALA A 1 86 ? 4.222 62.834 78.060 1.00 22.71 132 ALA A CA 1
ATOM 606 C C . ALA A 1 86 ? 5.230 63.530 78.963 1.00 20.83 132 ALA A C 1
ATOM 607 O O . ALA A 1 86 ? 5.962 62.888 79.707 1.00 19.68 132 ALA A O 1
ATOM 609 N N . VAL A 1 87 ? 5.275 64.855 78.868 1.00 19.38 133 VAL A N 1
ATOM 610 C CA . VAL A 1 87 ? 6.019 65.661 79.835 1.00 18.05 133 VAL A CA 1
ATOM 611 C C . VAL A 1 87 ? 5.048 66.070 80.927 1.00 17.47 133 VAL A C 1
ATOM 612 O O . VAL A 1 87 ? 4.020 66.686 80.646 1.00 18.80 133 VAL A O 1
ATOM 616 N N . ALA A 1 88 ? 5.373 65.710 82.170 1.00 16.04 134 ALA A N 1
ATOM 617 C CA . ALA A 1 88 ? 4.478 65.945 83.298 1.00 15.57 134 ALA A CA 1
ATOM 618 C C . ALA A 1 88 ? 4.989 67.053 84.210 1.00 16.03 134 ALA A C 1
ATOM 619 O O . ALA A 1 88 ? 6.192 67.279 84.319 1.00 15.76 134 ALA A O 1
ATOM 621 N N . THR A 1 89 ? 4.058 67.735 84.865 1.00 15.42 135 THR A N 1
ATOM 622 C CA . THR A 1 89 ? 4.423 68.728 85.867 1.00 15.17 135 THR A CA 1
ATOM 623 C C . THR A 1 89 ? 3.313 68.807 86.890 1.00 15.25 135 THR A C 1
ATOM 624 O O . THR A 1 89 ? 2.154 68.573 86.567 1.00 17.34 135 THR A O 1
ATOM 628 N N . GLY A 1 90 ? 3.647 69.144 88.131 1.00 14.80 136 GLY A N 1
ATOM 629 C CA . GLY A 1 90 ? 2.597 69.316 89.110 1.00 17.38 136 GLY A CA 1
ATOM 630 C C . GLY A 1 90 ? 3.094 69.416 90.530 1.00 13.39 136 GLY A C 1
ATOM 631 O O . GLY A 1 90 ? 4.296 69.414 90.779 1.00 13.81 136 GLY A O 1
ATOM 632 N N . SER A 1 91 ? 2.149 69.502 91.455 1.00 12.49 137 SER A N 1
ATOM 633 C CA . SER A 1 91 ? 2.452 69.696 92.869 1.00 11.93 137 SER A CA 1
ATOM 634 C C . SER A 1 91 ? 1.193 69.393 93.681 1.00 12.97 137 SER A C 1
ATOM 635 O O . SER A 1 91 ? 0.267 68.736 93.186 1.00 14.07 137 SER A O 1
ATOM 638 N N . HIS A 1 92 ? 1.156 69.876 94.919 1.00 12.00 138 HIS A N 1
ATOM 639 C CA . HIS A 1 92 ? 0.053 69.557 95.832 1.00 12.90 138 HIS A CA 1
ATOM 640 C C . HIS A 1 92 ? -0.687 70.826 96.249 1.00 13.12 138 HIS A C 1
ATOM 641 O O . HIS A 1 92 ? -0.163 71.940 96.108 1.00 13.68 138 HIS A O 1
ATOM 648 N N . ILE A 1 93 ? -1.900 70.677 96.768 1.00 12.77 139 ILE A N 1
ATOM 649 C CA . ILE A 1 93 ? -2.598 71.824 97.342 1.00 13.25 139 ILE A CA 1
ATOM 650 C C . ILE A 1 93 ? -2.993 71.625 98.801 1.00 14.15 139 ILE A C 1
ATOM 651 O O . ILE A 1 93 ? -3.576 72.526 99.407 1.00 14.15 139 ILE A O 1
ATOM 656 N N . ASP A 1 94 ? -2.688 70.468 99.378 1.00 12.97 140 ASP A N 1
ATOM 657 C CA . ASP A 1 94 ? -2.937 70.354 100.814 1.00 12.79 140 ASP A CA 1
ATOM 658 C C . ASP A 1 94 ? -1.975 71.255 101.599 1.00 12.74 140 ASP A C 1
ATOM 659 O O . ASP A 1 94 ? -0.901 71.611 101.102 1.00 13.81 140 ASP A O 1
ATOM 664 N N . ALA A 1 95 ? -2.404 71.645 102.796 1.00 12.55 141 ALA A N 1
ATOM 665 C CA . ALA A 1 95 ? -1.707 72.609 103.644 1.00 11.77 141 ALA A CA 1
ATOM 666 C C . ALA A 1 95 ? -1.743 72.103 105.077 1.00 12.18 141 ALA A C 1
ATOM 667 O O . ALA A 1 95 ? -2.815 71.776 105.601 1.00 14.03 141 ALA A O 1
ATOM 669 N N . ILE A 1 96 ? -0.585 72.041 105.721 1.00 12.07 142 ILE A N 1
ATOM 670 C CA . ILE A 1 96 ? -0.546 71.643 107.134 1.00 13.79 142 ILE A CA 1
ATOM 671 C C . ILE A 1 96 ? -1.203 72.708 108.023 1.00 13.15 142 ILE A C 1
ATOM 672 O O . ILE A 1 96 ? -1.411 73.837 107.589 1.00 13.08 142 ILE A O 1
ATOM 677 N N . PRO A 1 97 ? -1.565 72.347 109.259 1.00 12.37 143 PRO A N 1
ATOM 678 C CA . PRO A 1 97 ? -2.224 73.355 110.099 1.00 13.53 143 PRO A CA 1
ATOM 679 C C . PRO A 1 97 ? -1.451 74.672 110.248 1.00 13.34 143 PRO A C 1
ATOM 680 O O . PRO A 1 97 ? -0.254 74.674 110.554 1.00 13.00 143 PRO A O 1
ATOM 684 N N . TYR A 1 98 ? -2.158 75.776 110.017 1.00 13.07 144 TYR A N 1
ATOM 685 C CA . TYR A 1 98 ? -1.621 77.127 110.215 1.00 12.67 144 TYR A CA 1
ATOM 686 C C . TYR A 1 98 ? -0.382 77.377 109.384 1.00 12.28 144 TYR A C 1
ATOM 687 O O . TYR A 1 98 ? 0.661 77.821 109.884 1.00 13.04 144 TYR A O 1
ATOM 696 N N . SER A 1 99 ? -0.516 77.101 108.097 1.00 12.78 145 SER A N 1
ATOM 697 C CA . SER A 1 99 ? 0.582 77.305 107.163 1.00 12.77 145 SER A CA 1
ATOM 698 C C . SER A 1 99 ? 0.248 78.418 106.163 1.00 12.33 145 SER A C 1
ATOM 699 O O . SER A 1 99 ? -0.682 79.202 106.384 1.00 13.07 145 SER A O 1
ATOM 702 N N . GLY A 1 100 ? 1.016 78.498 105.077 1.00 11.47 146 GLY A N 1
ATOM 703 C CA . GLY A 1 100 ? 0.894 79.587 104.118 1.00 13.05 146 GLY A CA 1
ATOM 704 C C . GLY A 1 100 ? 0.074 79.226 102.890 1.00 12.48 146 GLY A C 1
ATOM 705 O O . GLY A 1 100 ? -0.501 78.137 102.820 1.00 13.37 146 GLY A O 1
ATOM 706 N N . LYS A 1 101 ? 0.056 80.138 101.915 1.00 11.82 147 LYS A N 1
ATOM 707 C CA . LYS A 1 101 ? -0.789 80.040 100.725 1.00 12.15 147 LYS A CA 1
ATOM 708 C C . LYS A 1 101 ? -0.027 79.615 99.462 1.00 11.40 147 LYS A C 1
ATOM 709 O O . LYS A 1 101 ? -0.630 79.452 98.403 1.00 12.42 147 LYS A O 1
ATOM 715 N N . TYR A 1 102 ? 1.289 79.452 99.570 1.00 11.45 148 TYR A N 1
ATOM 716 C CA . TYR A 1 102 ? 2.153 79.293 98.387 1.00 11.80 148 TYR A CA 1
ATOM 717 C C . TYR A 1 102 ? 2.769 77.900 98.243 1.00 10.26 148 TYR A C 1
ATOM 718 O O . TYR A 1 102 ? 2.987 77.424 97.122 1.00 11.53 148 TYR A O 1
ATOM 727 N N . ASP A 1 103 ? 3.030 77.253 99.374 1.00 11.42 149 ASP A N 1
ATOM 728 C CA . ASP A 1 103 ? 3.580 75.900 99.378 1.00 10.62 149 ASP A CA 1
ATOM 729 C C . ASP A 1 103 ? 2.673 74.965 98.580 1.00 11.84 149 ASP A C 1
ATOM 730 O O . ASP A 1 103 ? 1.479 74.873 98.849 1.00 12.36 149 ASP A O 1
ATOM 735 N N . GLY A 1 104 ? 3.234 74.309 97.566 1.00 10.18 150 GLY A N 1
ATOM 736 C CA . GLY A 1 104 ? 2.462 73.423 96.697 1.00 11.81 150 GLY A CA 1
ATOM 737 C C . GLY A 1 104 ? 1.593 74.133 95.666 1.00 11.04 150 GLY A C 1
ATOM 738 O O . GLY A 1 104 ? 1.637 73.837 94.459 1.00 11.93 150 GLY A O 1
ATOM 739 N N . VAL A 1 105 ? 0.793 75.076 96.159 1.00 11.67 151 VAL A N 1
ATOM 740 C CA . VAL A 1 105 ? -0.191 75.754 95.320 1.00 11.91 151 VAL A CA 1
ATOM 741 C C . VAL A 1 105 ? 0.446 76.433 94.105 1.00 12.08 151 VAL A C 1
ATOM 742 O O . VAL A 1 105 ? -0.096 76.357 93.002 1.00 12.23 151 VAL A O 1
ATOM 746 N N . VAL A 1 106 ? 1.606 77.059 94.288 1.00 11.60 152 VAL A N 1
ATOM 747 C CA . VAL A 1 106 ? 2.278 77.701 93.151 1.00 11.92 152 VAL A CA 1
ATOM 748 C C . VAL A 1 106 ? 2.553 76.727 92.004 1.00 11.74 152 VAL A C 1
ATOM 749 O O . VAL A 1 106 ? 2.360 77.076 90.835 1.00 12.80 152 VAL A O 1
ATOM 753 N N . GLY A 1 107 ? 2.957 75.498 92.323 1.00 11.51 153 GLY A N 1
ATOM 754 C CA . GLY A 1 107 ? 3.239 74.522 91.281 1.00 12.22 153 GLY A CA 1
ATOM 755 C C . GLY A 1 107 ? 2.017 73.882 90.647 1.00 14.10 153 GLY A C 1
ATOM 756 O O . GLY A 1 107 ? 2.140 73.207 89.618 1.00 17.21 153 GLY A O 1
ATOM 757 N N . VAL A 1 108 ? 0.842 74.085 91.237 1.00 12.80 154 VAL A N 1
ATOM 758 C CA . VAL A 1 108 ? -0.403 73.598 90.641 1.00 13.54 154 VAL A CA 1
ATOM 759 C C . VAL A 1 108 ? -1.063 74.709 89.811 1.00 10.69 154 VAL A C 1
ATOM 760 O O . VAL A 1 108 ? -1.259 74.567 88.590 1.00 12.63 154 VAL A O 1
ATOM 764 N N . LEU A 1 109 ? -1.390 75.827 90.454 1.00 12.70 155 LEU A N 1
ATOM 765 C CA . LEU A 1 109 ? -1.934 76.975 89.727 1.00 13.09 155 LEU A CA 1
ATOM 766 C C . LEU A 1 109 ? -0.943 77.523 88.709 1.00 13.14 155 LEU A C 1
ATOM 767 O O . LEU A 1 109 ? -1.330 77.939 87.610 1.00 14.63 155 LEU A O 1
ATOM 772 N N . GLY A 1 110 ? 0.339 77.485 89.053 1.00 13.57 156 GLY A N 1
ATOM 773 C CA . GLY A 1 110 ? 1.371 77.950 88.148 1.00 14.96 156 GLY A CA 1
ATOM 774 C C . GLY A 1 110 ? 1.535 77.036 86.946 1.00 13.87 156 GLY A C 1
ATOM 775 O O . GLY A 1 110 ? 1.860 77.496 85.853 1.00 14.73 156 GLY A O 1
ATOM 776 N N . ALA A 1 111 ? 1.288 75.740 87.120 1.00 13.71 157 ALA A N 1
ATOM 777 C CA . ALA A 1 111 ? 1.365 74.806 85.998 1.00 14.56 157 ALA A CA 1
ATOM 778 C C . ALA A 1 111 ? 0.207 75.050 85.041 1.00 14.11 157 ALA A C 1
ATOM 779 O O . ALA A 1 111 ? 0.378 75.006 83.818 1.00 15.50 157 ALA A O 1
ATOM 781 N N . ILE A 1 112 ? -0.971 75.305 85.590 1.00 14.51 158 ILE A N 1
ATOM 782 C CA . ILE A 1 112 ? -2.131 75.626 84.755 1.00 15.71 158 ILE A CA 1
ATOM 783 C C . ILE A 1 112 ? -1.868 76.933 84.004 1.00 15.37 158 ILE A C 1
ATOM 784 O O . ILE A 1 112 ? -2.124 77.027 82.800 1.00 16.65 158 ILE A O 1
ATOM 789 N N . GLU A 1 113 ? -1.312 77.922 84.697 1.00 15.12 159 GLU A N 1
ATOM 790 C CA . GLU A 1 113 ? -0.958 79.175 84.039 1.00 14.71 159 GLU A CA 1
ATOM 791 C C . GLU A 1 113 ? 0.094 78.952 82.949 1.00 15.32 159 GLU A C 1
ATOM 792 O O . GLU A 1 113 ? 0.038 79.585 81.901 1.00 17.13 159 GLU A O 1
ATOM 798 N N . ALA A 1 114 ? 1.025 78.030 83.170 1.00 14.61 160 ALA A N 1
ATOM 799 C CA . ALA A 1 114 ? 2.015 77.701 82.151 1.00 16.45 160 ALA A CA 1
ATOM 800 C C . ALA A 1 114 ? 1.371 77.153 80.876 1.00 15.99 160 ALA A C 1
ATOM 801 O O . ALA A 1 114 ? 1.792 77.494 79.760 1.00 17.65 160 ALA A O 1
ATOM 803 N N . ILE A 1 115 ? 0.344 76.322 81.028 1.00 14.97 161 ILE A N 1
ATOM 804 C CA . ILE A 1 115 ? -0.405 75.821 79.875 1.00 17.05 161 ILE A CA 1
ATOM 805 C C . ILE A 1 115 ? -1.065 76.979 79.134 1.00 17.38 161 ILE A C 1
ATOM 806 O O . ILE A 1 115 ? -0.976 77.090 77.909 1.00 19.16 161 ILE A O 1
ATOM 811 N N . ASN A 1 116 ? -1.730 77.847 79.882 1.00 16.62 162 ASN A N 1
ATOM 812 C CA . ASN A 1 116 ? -2.393 79.005 79.289 1.00 17.34 162 ASN A CA 1
ATOM 813 C C . ASN A 1 116 ? -1.421 79.956 78.588 1.00 17.27 162 ASN A C 1
ATOM 814 O O . ASN A 1 116 ? -1.721 80.475 77.506 1.00 17.85 162 ASN A O 1
ATOM 819 N N . VAL A 1 117 ? -0.245 80.145 79.181 1.00 17.12 163 VAL A N 1
ATOM 820 C CA . VAL A 1 117 ? 0.827 80.938 78.588 1.00 17.22 163 VAL A CA 1
ATOM 821 C C . VAL A 1 117 ? 1.256 80.351 77.236 1.00 18.35 163 VAL A C 1
ATOM 822 O O . VAL A 1 117 ? 1.356 81.068 76.232 1.00 18.31 163 VAL A O 1
ATOM 826 N N . LEU A 1 118 ? 1.492 79.043 77.202 1.00 17.48 164 LEU A N 1
ATOM 827 C CA . LEU A 1 118 ? 1.902 78.365 75.977 1.00 17.66 164 LEU A CA 1
ATOM 828 C C . LEU A 1 118 ? 0.816 78.427 74.905 1.00 18.82 164 LEU A C 1
ATOM 829 O O . LEU A 1 118 ? 1.109 78.627 73.716 1.00 18.95 164 LEU A O 1
ATOM 834 N N . LYS A 1 119 ? -0.436 78.271 75.318 1.00 18.38 165 LYS A N 1
ATOM 835 C CA . LYS A 1 119 ? -1.546 78.373 74.372 1.00 21.10 165 LYS A CA 1
ATOM 836 C C . LYS A 1 119 ? -1.660 79.786 73.786 1.00 19.77 165 LYS A C 1
ATOM 837 O O . LYS A 1 119 ? -1.876 79.931 72.579 1.00 21.17 165 LYS A O 1
ATOM 843 N N . ARG A 1 120 ? -1.500 80.818 74.613 1.00 19.40 166 ARG A N 1
ATOM 844 C CA . ARG A 1 120 ? -1.548 82.198 74.111 1.00 20.38 166 ARG A CA 1
ATOM 845 C C . ARG A 1 120 ? -0.446 82.458 73.088 1.00 23.32 166 ARG A C 1
ATOM 846 O O . ARG A 1 120 ? -0.613 83.277 72.174 1.00 24.28 166 ARG A O 1
ATOM 854 N N . SER A 1 121 ? 0.678 81.760 73.238 1.00 19.93 167 SER A N 1
ATOM 855 C CA . SER A 1 121 ? 1.805 81.905 72.324 1.00 20.93 167 SER A CA 1
ATOM 856 C C . SER A 1 121 ? 1.714 81.007 71.082 1.00 23.30 167 SER A C 1
ATOM 857 O O . SER A 1 121 ? 2.609 81.029 70.230 1.00 25.79 167 SER A O 1
ATOM 860 N N . GLY A 1 122 ? 0.644 80.223 70.989 1.00 18.91 168 GLY A N 1
ATOM 861 C CA . GLY A 1 122 ? 0.432 79.334 69.853 1.00 21.81 168 GLY A CA 1
ATOM 862 C C . GLY A 1 122 ? 1.364 78.136 69.793 1.00 21.21 168 GLY A C 1
ATOM 863 O O . GLY A 1 122 ? 1.628 77.582 68.724 1.00 24.38 168 GLY A O 1
ATOM 864 N N . PHE A 1 123 ? 1.872 77.724 70.948 1.00 20.74 169 PHE A N 1
ATOM 865 C CA . PHE A 1 123 ? 2.766 76.581 70.992 1.00 21.26 169 PHE A CA 1
ATOM 866 C C . PHE A 1 123 ? 2.036 75.301 70.600 1.00 22.23 169 PHE A C 1
ATOM 867 O O . PHE A 1 123 ? 0.882 75.089 70.982 1.00 22.64 169 PHE A O 1
ATOM 875 N N . LYS A 1 124 ? 2.717 74.463 69.824 1.00 22.57 170 LYS A N 1
ATOM 876 C CA . LYS A 1 124 ? 2.163 73.192 69.375 1.00 23.74 170 LYS A CA 1
ATOM 877 C C . LYS A 1 124 ? 3.003 72.033 69.915 1.00 21.72 170 LYS A C 1
ATOM 878 O O . LYS A 1 124 ? 4.035 71.706 69.345 1.00 23.31 170 LYS A O 1
ATOM 884 N N . PRO A 1 125 ? 2.565 71.417 71.029 1.00 20.28 171 PRO A N 1
ATOM 885 C CA . PRO A 1 125 ? 3.371 70.335 71.608 1.00 20.10 171 PRO A CA 1
ATOM 886 C C . PRO A 1 125 ? 3.474 69.098 70.710 1.00 22.74 171 PRO A C 1
ATOM 887 O O . PRO A 1 125 ? 2.512 68.751 70.021 1.00 23.36 171 PRO A O 1
ATOM 891 N N . LYS A 1 126 ? 4.642 68.460 70.721 1.00 21.50 172 LYS A N 1
ATOM 892 C CA . LYS A 1 126 ? 4.816 67.155 70.097 1.00 22.20 172 LYS A CA 1
ATOM 893 C C . LYS A 1 126 ? 4.391 66.096 71.113 1.00 22.67 172 LYS A C 1
ATOM 894 O O . LYS A 1 126 ? 3.337 65.475 70.973 1.00 21.89 172 LYS A O 1
ATOM 900 N N . ARG A 1 127 ? 5.199 65.907 72.155 1.00 22.46 173 ARG A N 1
ATOM 901 C CA . ARG A 1 127 ? 4.759 65.141 73.315 1.00 22.06 173 ARG A CA 1
ATOM 902 C C . ARG A 1 127 ? 3.670 65.901 74.047 1.00 20.52 173 ARG A C 1
ATOM 903 O O . ARG A 1 127 ? 3.738 67.128 74.166 1.00 20.66 173 ARG A O 1
ATOM 911 N N . SER A 1 128 ? 2.678 65.175 74.552 1.00 21.45 174 SER A N 1
ATOM 912 C CA . SER A 1 128 ? 1.621 65.783 75.343 1.00 18.76 174 SER A CA 1
ATOM 913 C C . SER A 1 128 ? 2.214 66.394 76.595 1.00 18.13 174 SER A C 1
ATOM 914 O O . SER A 1 128 ? 3.288 65.987 77.047 1.00 18.63 174 SER A O 1
ATOM 917 N N . LEU A 1 129 ? 1.514 67.381 77.136 1.00 16.81 175 LEU A N 1
ATOM 918 C CA . LEU A 1 129 ? 1.853 67.919 78.445 1.00 16.32 175 LEU A CA 1
ATOM 919 C C . LEU A 1 129 ? 0.765 67.517 79.422 1.00 18.37 175 LEU A C 1
ATOM 920 O O . LEU A 1 129 ? -0.419 67.566 79.092 1.00 19.89 175 LEU A O 1
ATOM 925 N N . GLU A 1 130 ? 1.154 67.123 80.634 1.00 16.80 176 GLU A N 1
ATOM 926 C CA . GLU A 1 130 ? 0.156 66.722 81.619 1.00 17.04 176 GLU A CA 1
ATOM 927 C C . GLU A 1 130 ? 0.440 67.308 82.995 1.00 15.20 176 GLU A C 1
ATOM 928 O O . GLU A 1 130 ? 1.545 67.160 83.521 1.00 16.86 176 GLU A O 1
ATOM 934 N N . ILE A 1 131 ? -0.568 67.973 83.552 1.00 15.76 177 ILE A N 1
ATOM 935 C CA . ILE A 1 131 ? -0.485 68.552 84.880 1.00 15.12 177 ILE A CA 1
ATOM 936 C C . ILE A 1 131 ? -1.026 67.556 85.891 1.00 16.01 177 ILE A C 1
ATOM 937 O O . ILE A 1 131 ? -2.106 66.988 85.704 1.00 17.73 177 ILE A O 1
ATOM 942 N N . ILE A 1 132 ? -0.278 67.352 86.969 1.00 14.92 178 ILE A N 1
ATOM 943 C CA . ILE A 1 132 ? -0.698 66.457 88.035 1.00 15.01 178 ILE A CA 1
ATOM 944 C C . ILE A 1 132 ? -0.961 67.247 89.307 1.00 15.30 178 ILE A C 1
ATOM 945 O O . ILE A 1 132 ? -0.082 67.961 89.802 1.00 15.50 178 ILE A O 1
ATOM 950 N N . LEU A 1 133 ? -2.176 67.136 89.823 1.00 15.08 179 LEU A N 1
ATOM 951 C CA . LEU A 1 133 ? -2.461 67.569 91.183 1.00 14.30 179 LEU A CA 1
ATOM 952 C C . LEU A 1 133 ? -2.367 66.329 92.046 1.00 15.00 179 LEU A C 1
ATOM 953 O O . LEU A 1 133 ? -3.251 65.475 92.010 1.00 15.88 179 LEU A O 1
ATOM 958 N N . PHE A 1 134 ? -1.278 66.199 92.796 1.00 13.63 180 PHE A N 1
ATOM 959 C CA . PHE A 1 134 ? -1.120 65.038 93.665 1.00 13.70 180 PHE A CA 1
ATOM 960 C C . PHE A 1 134 ? -2.179 65.077 94.761 1.00 14.73 180 PHE A C 1
ATOM 961 O O . PHE A 1 134 ? -2.542 66.150 95.246 1.00 15.71 180 PHE A O 1
ATOM 969 N N . THR A 1 135 ? -2.715 63.916 95.121 1.00 13.75 181 THR A N 1
ATOM 970 C CA . THR A 1 135 ? -3.879 63.890 95.989 1.00 15.01 181 THR A CA 1
ATOM 971 C C . THR A 1 135 ? -3.598 64.474 97.379 1.00 13.67 181 THR A C 1
ATOM 972 O O . THR A 1 135 ? -4.477 65.056 98.007 1.00 15.43 181 THR A O 1
ATOM 976 N N . SER A 1 136 ? -2.358 64.320 97.835 1.00 15.18 182 SER A N 1
ATOM 977 C CA . SER A 1 136 ? -1.899 64.882 99.100 1.00 14.00 182 SER A CA 1
ATOM 978 C C . SER A 1 136 ? -0.403 64.681 99.157 1.00 15.48 182 SER A C 1
ATOM 979 O O . SER A 1 136 ? 0.092 63.625 98.751 1.00 16.70 182 SER A O 1
ATOM 982 N N . GLU A 1 137 ? 0.322 65.678 99.661 1.00 15.05 183 GLU A N 1
ATOM 983 C CA . GLU A 1 137 ? 1.760 65.547 99.844 1.00 15.01 183 GLU A CA 1
ATOM 984 C C . GLU A 1 137 ? 2.139 65.658 101.319 1.00 14.24 183 GLU A C 1
ATOM 985 O O . GLU A 1 137 ? 3.179 65.148 101.742 1.00 14.10 183 GLU A O 1
ATOM 991 N N . GLU A 1 138 ? 1.313 66.349 102.101 1.00 12.32 184 GLU A N 1
ATOM 992 C CA . GLU A 1 138 ? 1.624 66.567 103.516 1.00 13.91 184 GLU A CA 1
ATOM 993 C C . GLU A 1 138 ? 1.201 65.376 104.380 1.00 15.56 184 GLU A C 1
ATOM 994 O O . GLU A 1 138 ? 0.206 64.719 104.079 1.00 16.11 184 GLU A O 1
ATOM 1000 N N . PRO A 1 139 ? 1.963 65.086 105.452 1.00 14.47 185 PRO A N 1
ATOM 1001 C CA . PRO A 1 139 ? 1.706 63.886 106.268 1.00 14.84 185 PRO A CA 1
ATOM 1002 C C . PRO A 1 139 ? 0.644 64.094 107.345 1.00 15.13 185 PRO A C 1
ATOM 1003 O O . PRO A 1 139 ? 0.462 63.217 108.192 1.00 16.64 185 PRO A O 1
ATOM 1007 N N . THR A 1 140 ? -0.049 65.226 107.314 1.00 13.92 186 THR A N 1
ATOM 1008 C CA . THR A 1 140 ? -0.947 65.643 108.401 1.00 14.93 186 THR A CA 1
ATOM 1009 C C . THR A 1 140 ? -1.977 64.607 108.854 1.00 14.72 186 THR A C 1
ATOM 1010 O O . THR A 1 140 ? -2.122 64.348 110.057 1.00 17.20 186 THR A O 1
ATOM 1014 N N . ARG A 1 141 ? -2.711 64.035 107.906 1.00 14.04 187 ARG A N 1
ATOM 1015 C CA . ARG A 1 141 ? -3.854 63.222 108.299 1.00 14.91 187 ARG A CA 1
ATOM 1016 C C . ARG A 1 141 ? -3.485 61.807 108.733 1.00 14.29 187 ARG A C 1
ATOM 1017 O O . ARG A 1 141 ? -3.930 61.358 109.786 1.00 17.16 187 ARG A O 1
ATOM 1025 N N . PHE A 1 142 ? -2.694 61.115 107.918 1.00 16.40 188 PHE A N 1
ATOM 1026 C CA . PHE A 1 142 ? -2.375 59.709 108.169 1.00 16.60 188 PHE A CA 1
ATOM 1027 C C . PHE A 1 142 ? -0.918 59.459 108.557 1.00 20.13 188 PHE A C 1
ATOM 1028 O O . PHE A 1 142 ? -0.524 58.311 108.759 1.00 20.68 188 PHE A O 1
ATOM 1036 N N . GLY A 1 143 ? -0.117 60.518 108.667 1.00 17.47 189 GLY A N 1
ATOM 1037 C CA . GLY A 1 143 ? 1.293 60.360 108.995 1.00 16.48 189 GLY A CA 1
ATOM 1038 C C . GLY A 1 143 ? 2.137 59.962 107.794 1.00 17.74 189 GLY A C 1
ATOM 1039 O O . GLY A 1 143 ? 3.335 59.688 107.918 1.00 20.02 189 GLY A O 1
ATOM 1040 N N . ILE A 1 144 ? 1.500 59.932 106.630 1.00 15.32 190 ILE A N 1
ATOM 1041 C CA . ILE A 1 144 ? 2.136 59.497 105.388 1.00 16.83 190 ILE A CA 1
ATOM 1042 C C . ILE A 1 144 ? 2.342 60.698 104.463 1.00 14.34 190 ILE A C 1
ATOM 1043 O O . ILE A 1 144 ? 1.368 61.306 104.012 1.00 17.03 190 ILE A O 1
ATOM 1048 N N . SER A 1 145 ? 3.601 61.046 104.198 1.00 14.13 191 SER A N 1
ATOM 1049 C CA . SER A 1 145 ? 3.897 62.126 103.254 1.00 13.97 191 SER A CA 1
ATOM 1050 C C . SER A 1 145 ? 3.798 61.578 101.837 1.00 15.01 191 SER A C 1
ATOM 1051 O O . SER A 1 145 ? 3.892 60.365 101.626 1.00 16.43 191 SER A O 1
ATOM 1054 N N . CYS A 1 146 ? 3.603 62.467 100.872 1.00 14.49 192 CYS A N 1
ATOM 1055 C CA . CYS A 1 146 ? 3.612 62.083 99.461 1.00 14.96 192 CYS A CA 1
ATOM 1056 C C . CYS A 1 146 ? 2.746 60.868 99.179 1.00 17.01 192 CYS A C 1
ATOM 1057 O O . CYS A 1 146 ? 3.161 59.963 98.447 1.00 16.37 192 CYS A O 1
ATOM 1060 N N . LEU A 1 147 ? 1.550 60.848 99.755 1.00 13.69 193 LEU A N 1
ATOM 1061 C CA . LEU A 1 147 ? 0.702 59.659 99.645 1.00 16.16 193 LEU A CA 1
ATOM 1062 C C . LEU A 1 147 ? 0.420 59.330 98.176 1.00 18.41 193 LEU A C 1
ATOM 1063 O O . LEU A 1 147 ? 0.550 58.180 97.749 1.00 18.13 193 LEU A O 1
ATOM 1068 N N . GLY A 1 148 ? 0.062 60.348 97.404 1.00 14.06 194 GLY A N 1
ATOM 1069 C CA . GLY A 1 148 ? -0.238 60.165 95.997 1.00 16.40 194 GLY A CA 1
ATOM 1070 C C . GLY A 1 148 ? 0.951 59.710 95.176 1.00 17.94 194 GLY A C 1
ATOM 1071 O O . GLY A 1 148 ? 0.842 58.755 94.404 1.00 18.80 194 GLY A O 1
ATOM 1072 N N . SER A 1 149 ? 2.085 60.390 95.321 1.00 15.62 195 SER A N 1
ATOM 1073 C CA . SER A 1 149 ? 3.243 60.092 94.488 1.00 17.07 195 SER A CA 1
ATOM 1074 C C . SER A 1 149 ? 3.962 58.803 94.900 1.00 16.44 195 SER A C 1
ATOM 1075 O O . SER A 1 149 ? 4.569 58.140 94.053 1.00 18.46 195 SER A O 1
ATOM 1078 N N . ARG A 1 150 ? 3.897 58.442 96.182 1.00 15.26 196 ARG A N 1
ATOM 1079 C CA . ARG A 1 150 ? 4.450 57.154 96.607 1.00 16.09 196 ARG A CA 1
ATOM 1080 C C . ARG A 1 150 ? 3.688 56.018 95.932 1.00 20.19 196 ARG A C 1
ATOM 1081 O O . ARG A 1 150 ? 4.279 54.993 95.570 1.00 20.21 196 ARG A O 1
ATOM 1089 N N . LEU A 1 151 ? 2.380 56.201 95.767 1.00 18.37 197 LEU A N 1
ATOM 1090 C CA . LEU A 1 151 ? 1.563 55.224 95.044 1.00 20.75 197 LEU A CA 1
ATOM 1091 C C . LEU A 1 151 ? 1.833 55.235 93.547 1.00 22.59 197 LEU A C 1
ATOM 1092 O O . LEU A 1 151 ? 1.953 54.178 92.931 1.00 22.39 197 LEU A O 1
ATOM 1097 N N . LEU A 1 152 ? 1.932 56.416 92.946 1.00 18.33 198 LEU A N 1
ATOM 1098 C CA . LEU A 1 152 ? 2.264 56.478 91.524 1.00 20.65 198 LEU A CA 1
ATOM 1099 C C . LEU A 1 152 ? 3.592 55.772 91.261 1.00 19.28 198 LEU A C 1
ATOM 1100 O O . LEU A 1 152 ? 3.759 55.117 90.228 1.00 22.02 198 LEU A O 1
ATOM 1105 N N . ALA A 1 153 ? 4.522 55.882 92.203 1.00 20.36 199 ALA A N 1
ATOM 1106 C CA . ALA A 1 153 ? 5.829 55.249 92.079 1.00 21.35 199 ALA A CA 1
ATOM 1107 C C . ALA A 1 153 ? 5.851 53.761 92.458 1.00 27.03 199 ALA A C 1
ATOM 1108 O O . ALA A 1 153 ? 6.918 53.150 92.505 1.00 29.77 199 ALA A O 1
ATOM 1110 N N . GLY A 1 154 ? 4.685 53.193 92.749 1.00 21.47 200 GLY A N 1
ATOM 1111 C CA . GLY A 1 154 ? 4.548 51.749 92.863 1.00 22.45 200 GLY A CA 1
ATOM 1112 C C . GLY A 1 154 ? 4.808 51.098 94.214 1.00 29.45 200 GLY A C 1
ATOM 1113 O O . GLY A 1 154 ? 5.218 49.936 94.266 1.00 28.12 200 GLY A O 1
ATOM 1114 N N . SER A 1 155 ? 4.559 51.812 95.308 1.00 24.71 201 SER A N 1
ATOM 1115 C CA . SER A 1 155 ? 4.766 51.225 96.630 1.00 25.91 201 SER A CA 1
ATOM 1116 C C . SER A 1 155 ? 3.657 50.235 96.979 1.00 26.28 201 SER A C 1
ATOM 1117 O O . SER A 1 155 ? 2.558 50.631 97.359 1.00 24.03 201 SER A O 1
ATOM 1120 N N . LYS A 1 156 ? 3.949 48.942 96.850 1.00 28.49 202 LYS A N 1
ATOM 1121 C CA . LYS A 1 156 ? 2.984 47.911 97.217 1.00 28.69 202 LYS A CA 1
ATOM 1122 C C . LYS A 1 156 ? 2.767 47.891 98.729 1.00 25.87 202 LYS A C 1
ATOM 1123 O O . LYS A 1 156 ? 1.662 47.629 99.207 1.00 27.64 202 LYS A O 1
ATOM 1129 N N . GLU A 1 157 ? 3.828 48.187 99.474 1.00 26.82 203 GLU A N 1
ATOM 1130 C CA . GLU A 1 157 ? 3.754 48.254 100.929 1.00 29.09 203 GLU A CA 1
ATOM 1131 C C . GLU A 1 157 ? 2.760 49.319 101.379 1.00 28.60 203 GLU A C 1
ATOM 1132 O O . GLU A 1 157 ? 1.983 49.098 102.303 1.00 27.51 203 GLU A O 1
ATOM 1138 N N . LEU A 1 158 ? 2.775 50.473 100.715 1.00 25.47 204 LEU A N 1
ATOM 1139 C CA . LEU A 1 158 ? 1.836 51.536 101.055 1.00 24.02 204 LEU A CA 1
ATOM 1140 C C . LEU A 1 158 ? 0.408 51.168 100.659 1.00 21.36 204 LEU A C 1
ATOM 1141 O O . LEU A 1 158 ? -0.526 51.368 101.438 1.00 23.18 204 LEU A O 1
ATOM 1146 N N . ALA A 1 159 ? 0.242 50.641 99.448 1.00 22.94 205 ALA A N 1
ATOM 1147 C CA . ALA A 1 159 ? -1.077 50.245 98.965 1.00 23.33 205 ALA A CA 1
ATOM 1148 C C . ALA A 1 159 ? -1.724 49.248 99.929 1.00 26.95 205 ALA A C 1
ATOM 1149 O O . ALA A 1 159 ? -2.893 49.380 100.274 1.00 27.68 205 ALA A O 1
ATOM 1151 N N . GLU A 1 160 ? -0.944 48.262 100.364 1.00 28.44 206 GLU A N 1
ATOM 1152 C CA . GLU A 1 160 ? -1.424 47.264 101.316 1.00 30.50 206 GLU A CA 1
ATOM 1153 C C . GLU A 1 160 ? -1.849 47.900 102.635 1.00 28.26 206 GLU A C 1
ATOM 1154 O O . GLU A 1 160 ? -2.936 47.628 103.145 1.00 30.37 206 GLU A O 1
ATOM 1160 N N . ALA A 1 161 ? -0.984 48.749 103.181 1.00 25.41 207 ALA A N 1
ATOM 1161 C CA . ALA A 1 161 ? -1.266 49.431 104.440 1.00 23.82 207 ALA A CA 1
ATOM 1162 C C . ALA A 1 161 ? -2.544 50.272 104.357 1.00 23.52 207 ALA A C 1
ATOM 1163 O O . ALA A 1 161 ? -3.384 50.240 105.255 1.00 23.73 207 ALA A O 1
ATOM 1165 N N . LEU A 1 162 ? -2.697 51.021 103.265 1.00 23.12 208 LEU A N 1
ATOM 1166 C CA . LEU A 1 162 ? -3.860 51.881 103.106 1.00 23.49 208 LEU A CA 1
ATOM 1167 C C . LEU A 1 162 ? -5.187 51.129 103.190 1.00 23.78 208 LEU A C 1
ATOM 1168 O O . LEU A 1 162 ? -6.184 51.667 103.672 1.00 26.51 208 LEU A O 1
ATOM 1173 N N . LYS A 1 163 ? -5.192 49.887 102.722 1.00 28.20 209 LYS A N 1
ATOM 1174 C CA . LYS A 1 163 ? -6.425 49.116 102.646 1.00 29.60 209 LYS A CA 1
ATOM 1175 C C . LYS A 1 163 ? -6.634 48.239 103.873 1.00 31.12 209 LYS A C 1
ATOM 1176 O O . LYS A 1 163 ? -7.729 47.720 104.082 1.00 34.47 209 LYS A O 1
ATOM 1182 N N . THR A 1 164 ? -5.593 48.079 104.686 1.00 28.06 210 THR A N 1
ATOM 1183 C CA . THR A 1 164 ? -5.677 47.150 105.814 1.00 31.48 210 THR A CA 1
ATOM 1184 C C . THR A 1 164 ? -5.545 47.767 107.214 1.00 32.17 210 THR A C 1
ATOM 1185 O O . THR A 1 164 ? -6.238 47.345 108.143 1.00 31.00 210 THR A O 1
ATOM 1189 N N . THR A 1 165 ? -4.664 48.752 107.384 1.00 27.86 211 THR A N 1
ATOM 1190 C CA . THR A 1 165 ? -4.380 49.250 108.732 1.00 26.12 211 THR A CA 1
ATOM 1191 C C . THR A 1 165 ? -4.436 50.762 108.920 1.00 23.64 211 THR A C 1
ATOM 1192 O O . THR A 1 165 ? -4.572 51.233 110.044 1.00 24.91 211 THR A O 1
ATOM 1196 N N . VAL A 1 166 ? -4.304 51.526 107.840 1.00 25.24 212 VAL A N 1
ATOM 1197 C CA . VAL A 1 166 ? -4.128 52.967 108.006 1.00 24.31 212 VAL A CA 1
ATOM 1198 C C . VAL A 1 166 ? -5.391 53.686 108.471 1.00 21.64 212 VAL A C 1
ATOM 1199 O O . VAL A 1 166 ? -6.451 53.562 107.859 1.00 22.02 212 VAL A O 1
ATOM 1203 N N . VAL A 1 167 ? -5.255 54.432 109.565 1.00 21.88 213 VAL A N 1
ATOM 1204 C CA . VAL A 1 167 ? -6.326 55.270 110.110 1.00 22.06 213 VAL A CA 1
ATOM 1205 C C . VAL A 1 167 ? -5.745 56.629 110.508 1.00 21.79 213 VAL A C 1
ATOM 1206 O O . VAL A 1 167 ? -4.532 56.761 110.691 1.00 22.04 213 VAL A O 1
ATOM 1210 N N . ASP A 1 168 ? -6.602 57.633 110.662 1.00 20.75 214 ASP A N 1
ATOM 1211 C CA . ASP A 1 168 ? -6.133 58.937 111.128 1.00 19.10 214 ASP A CA 1
ATOM 1212 C C . ASP A 1 168 ? -6.199 59.064 112.646 1.00 24.81 214 ASP A C 1
ATOM 1213 O O . ASP A 1 168 ? -6.479 58.087 113.341 1.00 23.85 214 ASP A O 1
ATOM 1218 N N . GLY A 1 169 ? -5.943 60.266 113.151 1.00 23.01 215 GLY A N 1
ATOM 1219 C CA . GLY A 1 169 ? -5.913 60.502 114.586 1.00 26.34 215 GLY A CA 1
ATOM 1220 C C . GLY A 1 169 ? -7.255 60.325 115.271 1.00 29.06 215 GLY A C 1
ATOM 1221 O O . GLY A 1 169 ? -7.318 60.182 116.497 1.00 30.28 215 GLY A O 1
ATOM 1222 N N . GLN A 1 170 ? -8.330 60.338 114.489 1.00 26.66 216 GLN A N 1
ATOM 1223 C CA . GLN A 1 170 ? -9.673 60.166 115.039 1.00 28.75 216 GLN A CA 1
ATOM 1224 C C . GLN A 1 170 ? -10.207 58.777 114.706 1.00 29.67 216 GLN A C 1
ATOM 1225 O O . GLN A 1 170 ? -11.414 58.533 114.764 1.00 32.56 216 GLN A O 1
ATOM 1231 N N . ASN A 1 171 ? -9.290 57.882 114.348 1.00 26.71 217 ASN A N 1
ATOM 1232 C CA . ASN A 1 171 ? -9.613 56.501 113.996 1.00 27.73 217 ASN A CA 1
ATOM 1233 C C . ASN A 1 171 ? -10.482 56.336 112.746 1.00 30.61 217 ASN A C 1
ATOM 1234 O O . ASN A 1 171 ? -11.135 55.312 112.568 1.00 30.97 217 ASN A O 1
ATOM 1239 N N . VAL A 1 172 ? -10.480 57.337 111.869 1.00 25.27 218 VAL A N 1
ATOM 1240 C CA . VAL A 1 172 ? -11.149 57.192 110.580 1.00 25.63 218 VAL A CA 1
ATOM 1241 C C . VAL A 1 172 ? -10.190 56.523 109.600 1.00 25.44 218 VAL A C 1
ATOM 1242 O O . VAL A 1 172 ? -9.046 56.956 109.451 1.00 23.00 218 VAL A O 1
ATOM 1246 N N . SER A 1 173 ? -10.637 55.457 108.939 1.00 24.34 219 SER A N 1
ATOM 1247 C CA . SER A 1 173 ? -9.755 54.716 108.051 1.00 24.60 219 SER A CA 1
ATOM 1248 C C . SER A 1 173 ? -9.488 55.518 106.784 1.00 22.69 219 SER A C 1
ATOM 1249 O O . SER A 1 173 ? -10.256 56.422 106.442 1.00 21.35 219 SER A O 1
ATOM 1252 N N . PHE A 1 174 ? -8.397 55.187 106.103 1.00 21.87 220 PHE A N 1
ATOM 1253 C CA . PHE A 1 174 ? -8.099 55.794 104.811 1.00 20.96 220 PHE A CA 1
ATOM 1254 C C . PHE A 1 174 ? -9.253 55.562 103.850 1.00 24.63 220 PHE A C 1
ATOM 1255 O O . PHE A 1 174 ? -9.674 56.476 103.145 1.00 23.30 220 PHE A O 1
ATOM 1263 N N . ILE A 1 175 ? -9.776 54.339 103.840 1.00 23.28 221 ILE A N 1
ATOM 1264 C CA . ILE A 1 175 ? -10.868 53.993 102.940 1.00 24.42 221 ILE A CA 1
ATOM 1265 C C . ILE A 1 175 ? -12.119 54.833 103.201 1.00 24.51 221 ILE A C 1
ATOM 1266 O O . ILE A 1 175 ? -12.731 55.345 102.263 1.00 25.03 221 ILE A O 1
ATOM 1271 N N . GLU A 1 176 ? -12.491 54.983 104.470 1.00 25.28 222 GLU A N 1
ATOM 1272 C CA . GLU A 1 176 ? -13.660 55.781 104.821 1.00 24.59 222 GLU A CA 1
ATOM 1273 C C . GLU A 1 176 ? -13.456 57.246 104.446 1.00 27.62 222 GLU A C 1
ATOM 1274 O O . GLU A 1 176 ? -14.350 57.882 103.891 1.00 27.24 222 GLU A O 1
ATOM 1280 N N . ALA A 1 177 ? -12.278 57.780 104.756 1.00 25.13 223 ALA A N 1
ATOM 1281 C CA . ALA A 1 177 ? -11.965 59.165 104.415 1.00 22.78 223 ALA A CA 1
ATOM 1282 C C . ALA A 1 177 ? -12.029 59.389 102.903 1.00 21.59 223 ALA A C 1
ATOM 1283 O O . ALA A 1 177 ? -12.649 60.344 102.439 1.00 21.74 223 ALA A O 1
ATOM 1285 N N . ALA A 1 178 ? -11.390 58.508 102.142 1.00 19.86 224 ALA A N 1
ATOM 1286 C CA . ALA A 1 178 ? -11.419 58.594 100.683 1.00 20.71 224 ALA A CA 1
ATOM 1287 C C . ALA A 1 178 ? -12.852 58.527 100.159 1.00 26.83 224 ALA A C 1
ATOM 1288 O O . ALA A 1 178 ? -13.237 59.293 99.274 1.00 24.60 224 ALA A O 1
ATOM 1290 N N . ARG A 1 179 ? -13.641 57.611 100.712 1.00 26.74 225 ARG A N 1
ATOM 1291 C CA . ARG A 1 179 ? -15.032 57.447 100.296 1.00 28.71 225 ARG A CA 1
ATOM 1292 C C . ARG A 1 179 ? -15.855 58.715 100.514 1.00 30.16 225 ARG A C 1
ATOM 1293 O O . ARG A 1 179 ? -16.651 59.104 99.657 1.00 32.30 225 ARG A O 1
ATOM 1301 N N . SER A 1 180 ? -15.654 59.370 101.653 1.00 31.47 226 SER A N 1
ATOM 1302 C CA . SER A 1 180 ? -16.418 60.570 101.980 1.00 30.71 226 SER A CA 1
ATOM 1303 C C . SER A 1 180 ? -16.108 61.705 101.004 1.00 32.14 226 SER A C 1
ATOM 1304 O O . SER A 1 180 ? -16.950 62.571 100.762 1.00 34.15 226 SER A O 1
ATOM 1307 N N . ALA A 1 181 ? -14.903 61.691 100.441 1.00 29.38 227 ALA A N 1
ATOM 1308 C CA . ALA A 1 181 ? -14.496 62.729 99.499 1.00 27.74 227 ALA A CA 1
ATOM 1309 C C . ALA A 1 181 ? -14.856 62.366 98.063 1.00 29.88 227 ALA A C 1
ATOM 1310 O O . ALA A 1 181 ? -14.534 63.102 97.131 1.00 30.00 227 ALA A O 1
ATOM 1312 N N . GLY A 1 182 ? -15.517 61.225 97.888 1.00 28.09 228 GLY A N 1
ATOM 1313 C CA . GLY A 1 182 ? -16.006 60.829 96.578 1.00 28.04 228 GLY A CA 1
ATOM 1314 C C . GLY A 1 182 ? -15.116 59.832 95.865 1.00 31.36 228 GLY A C 1
ATOM 1315 O O . GLY A 1 182 ? -15.270 59.581 94.670 1.00 31.72 228 GLY A O 1
ATOM 1316 N N . TYR A 1 183 ? -14.169 59.263 96.598 1.00 29.26 229 TYR A N 1
ATOM 1317 C CA . TYR A 1 183 ? -13.333 58.213 96.049 1.00 30.97 229 TYR A CA 1
ATOM 1318 C C . TYR A 1 183 ? -13.797 56.873 96.632 1.00 37.57 229 TYR A C 1
ATOM 1319 O O . TYR A 1 183 ? -13.300 56.405 97.657 1.00 34.24 229 TYR A O 1
ATOM 1328 N N . ALA A 1 184 ? -14.798 56.291 95.971 1.00 39.39 230 ALA A N 1
ATOM 1329 C CA . ALA A 1 184 ? -15.468 55.081 96.443 1.00 40.79 230 ALA A CA 1
ATOM 1330 C C . ALA A 1 184 ? -14.517 53.894 96.440 1.00 40.25 230 ALA A C 1
ATOM 1331 O O . ALA A 1 184 ? -13.639 53.798 95.587 1.00 40.20 230 ALA A O 1
ATOM 1333 N N . GLU A 1 185 ? -14.679 52.993 97.401 1.00 45.32 231 GLU A N 1
ATOM 1334 C CA . GLU A 1 185 ? -13.776 51.854 97.475 1.00 45.30 231 GLU A CA 1
ATOM 1335 C C . GLU A 1 185 ? -14.150 50.792 96.450 1.00 51.12 231 GLU A C 1
ATOM 1336 O O . GLU A 1 185 ? -15.329 50.517 96.208 1.00 52.44 231 GLU A O 1
ATOM 1342 N N . ASP A 1 186 ? -13.127 50.231 95.821 1.00 54.08 232 ASP A N 1
ATOM 1343 C CA . ASP A 1 186 ? -13.298 49.087 94.953 1.00 55.04 232 ASP A CA 1
ATOM 1344 C C . ASP A 1 186 ? -12.592 47.933 95.640 1.00 55.91 232 ASP A C 1
ATOM 1345 O O . ASP A 1 186 ? -11.362 47.859 95.649 1.00 56.80 232 ASP A O 1
ATOM 1350 N N . LYS A 1 187 ? -13.379 47.041 96.230 1.00 56.69 233 LYS A N 1
ATOM 1351 C CA . LYS A 1 187 ? -12.839 45.935 97.012 1.00 58.22 233 LYS A CA 1
ATOM 1352 C C . LYS A 1 187 ? -12.037 44.964 96.145 1.00 61.25 233 LYS A C 1
ATOM 1353 O O . LYS A 1 187 ? -11.320 44.106 96.661 1.00 63.71 233 LYS A O 1
ATOM 1359 N N . ASP A 1 188 ? -12.156 45.114 94.828 1.00 57.67 234 ASP A N 1
ATOM 1360 C CA . ASP A 1 188 ? -11.357 44.336 93.888 1.00 62.11 234 ASP A CA 1
ATOM 1361 C C . ASP A 1 188 ? -10.034 45.046 93.608 1.00 58.89 234 ASP A C 1
ATOM 1362 O O . ASP A 1 188 ? -9.081 44.436 93.119 1.00 59.99 234 ASP A O 1
ATOM 1367 N N . ASP A 1 189 ? -9.985 46.339 93.915 1.00 48.19 235 ASP A N 1
ATOM 1368 C CA . ASP A 1 189 ? -8.789 47.139 93.671 1.00 44.19 235 ASP A CA 1
ATOM 1369 C C . ASP A 1 189 ? -7.930 47.242 94.924 1.00 38.12 235 ASP A C 1
ATOM 1370 O O . ASP A 1 189 ? -8.356 47.791 95.937 1.00 41.39 235 ASP A O 1
ATOM 1375 N N . ASP A 1 190 ? -6.718 46.708 94.843 1.00 37.07 236 ASP A N 1
ATOM 1376 C CA . ASP A 1 190 ? -5.761 46.813 95.933 1.00 38.13 236 ASP A CA 1
ATOM 1377 C C . ASP A 1 190 ? -4.933 48.090 95.793 1.00 35.78 236 ASP A C 1
ATOM 1378 O O . ASP A 1 190 ? -3.877 48.212 96.415 1.00 35.16 236 ASP A O 1
ATOM 1383 N N . LEU A 1 191 ? -5.423 49.009 94.956 1.00 34.85 237 LEU A N 1
ATOM 1384 C CA . LEU A 1 191 ? -4.799 50.314 94.667 1.00 31.33 237 LEU A CA 1
ATOM 1385 C C . LEU A 1 191 ? -3.623 50.230 93.697 1.00 33.25 237 LEU A C 1
ATOM 1386 O O . LEU A 1 191 ? -2.981 51.240 93.385 1.00 28.79 237 LEU A O 1
ATOM 1391 N N . SER A 1 192 ? -3.362 49.024 93.203 1.00 33.33 238 SER A N 1
ATOM 1392 C CA . SER A 1 192 ? -2.337 48.801 92.195 1.00 33.82 238 SER A CA 1
ATOM 1393 C C . SER A 1 192 ? -2.667 49.560 90.913 1.00 30.06 238 SER A C 1
ATOM 1394 O O . SER A 1 192 ? -1.778 49.851 90.113 1.00 29.60 238 SER A O 1
ATOM 1397 N N . SER A 1 193 ? -3.948 49.869 90.727 1.00 29.44 239 SER A N 1
ATOM 1398 C CA . SER A 1 193 ? -4.420 50.628 89.574 1.00 28.76 239 SER A CA 1
ATOM 1399 C C . SER A 1 193 ? -3.763 52.005 89.491 1.00 27.79 239 SER A C 1
ATOM 1400 O O . SER A 1 193 ? -3.706 52.612 88.426 1.00 28.62 239 SER A O 1
ATOM 1403 N N . VAL A 1 194 ? -3.273 52.490 90.626 1.00 28.09 240 VAL A N 1
ATOM 1404 C CA . VAL A 1 194 ? -2.682 53.823 90.710 1.00 23.04 240 VAL A CA 1
ATOM 1405 C C . VAL A 1 194 ? -1.254 53.841 90.161 1.00 24.83 240 VAL A C 1
ATOM 1406 O O . VAL A 1 194 ? -0.786 54.864 89.649 1.00 21.57 240 VAL A O 1
ATOM 1410 N N . PHE A 1 195 ? -0.573 52.701 90.254 1.00 22.24 241 PHE A N 1
ATOM 1411 C CA . PHE A 1 195 ? 0.837 52.594 89.887 1.00 23.95 241 PHE A CA 1
ATOM 1412 C C . PHE A 1 195 ? 1.081 53.023 88.445 1.00 24.60 241 PHE A C 1
ATOM 1413 O O . PHE A 1 195 ? 0.362 52.602 87.535 1.00 28.02 241 PHE A O 1
ATOM 1421 N N . LEU A 1 196 ? 2.111 53.840 88.239 1.00 23.08 242 LEU A N 1
ATOM 1422 C CA . LEU A 1 196 ? 2.539 54.183 86.889 1.00 27.66 242 LEU A CA 1
ATOM 1423 C C . LEU A 1 196 ? 3.680 53.273 86.476 1.00 30.32 242 LEU A C 1
ATOM 1424 O O . LEU A 1 196 ? 4.575 52.976 87.268 1.00 33.88 242 LEU A O 1
ATOM 1429 N N . LYS A 1 197 ? 3.648 52.835 85.226 1.00 38.76 243 LYS A N 1
ATOM 1430 C CA . LYS A 1 197 ? 4.758 52.087 84.666 1.00 42.86 243 LYS A CA 1
ATOM 1431 C C . LYS A 1 197 ? 5.986 52.992 84.612 1.00 39.92 243 LYS A C 1
ATOM 1432 O O . LYS A 1 197 ? 5.876 54.187 84.340 1.00 39.26 243 LYS A O 1
ATOM 1438 N N . LYS A 1 198 ? 7.153 52.426 84.888 1.00 38.91 244 LYS A N 1
ATOM 1439 C CA . LYS A 1 198 ? 8.394 53.176 84.793 1.00 34.96 244 LYS A CA 1
ATOM 1440 C C . LYS A 1 198 ? 8.584 53.679 83.360 1.00 37.18 244 LYS A C 1
ATOM 1441 O O . LYS A 1 198 ? 8.381 52.932 82.404 1.00 39.40 244 LYS A O 1
ATOM 1447 N N . GLY A 1 199 ? 8.947 54.950 83.218 1.00 28.61 245 GLY A N 1
ATOM 1448 C CA . GLY A 1 199 ? 9.133 55.550 81.908 1.00 27.86 245 GLY A CA 1
ATOM 1449 C C . GLY A 1 199 ? 7.849 55.979 81.215 1.00 28.95 245 GLY A C 1
ATOM 1450 O O . GLY A 1 199 ? 7.870 56.326 80.035 1.00 29.10 245 GLY A O 1
ATOM 1451 N N . SER A 1 200 ? 6.729 55.971 81.932 1.00 29.48 246 SER A N 1
ATOM 1452 C CA . SER A 1 200 ? 5.462 56.375 81.321 1.00 29.75 246 SER A CA 1
ATOM 1453 C C . SER A 1 200 ? 5.402 57.889 81.108 1.00 27.85 246 SER A C 1
ATOM 1454 O O . SER A 1 200 ? 4.564 58.387 80.354 1.00 28.95 246 SER A O 1
ATOM 1457 N N . TYR A 1 201 ? 6.297 58.614 81.774 1.00 25.28 247 TYR A N 1
ATOM 1458 C CA . TYR A 1 201 ? 6.498 60.029 81.480 1.00 21.58 247 TYR A CA 1
ATOM 1459 C C . TYR A 1 201 ? 7.917 60.248 80.968 1.00 21.17 247 TYR A C 1
ATOM 1460 O O . TYR A 1 201 ? 8.861 59.639 81.470 1.00 22.60 247 TYR A O 1
ATOM 1469 N N . PHE A 1 202 ? 8.065 61.125 79.976 1.00 19.71 248 PHE A N 1
ATOM 1470 C CA . PHE A 1 202 ? 9.373 61.518 79.455 1.00 20.21 248 PHE A CA 1
ATOM 1471 C C . PHE A 1 202 ? 10.203 62.248 80.513 1.00 19.36 248 PHE A C 1
ATOM 1472 O O . PHE A 1 202 ? 11.400 62.011 80.651 1.00 20.74 248 PHE A O 1
ATOM 1480 N N . ALA A 1 203 ? 9.548 63.135 81.267 1.00 19.72 249 ALA A N 1
ATOM 1481 C CA . ALA A 1 203 ? 10.182 63.837 82.376 1.00 19.89 249 ALA A CA 1
ATOM 1482 C C . ALA A 1 203 ? 9.077 64.343 83.278 1.00 17.47 249 ALA A C 1
ATOM 1483 O O . ALA A 1 203 ? 7.922 64.431 82.854 1.00 17.52 249 ALA A O 1
ATOM 1485 N N . PHE A 1 204 ? 9.442 64.653 84.522 1.00 17.40 250 PHE A N 1
ATOM 1486 C CA . PHE A 1 204 ? 8.547 65.302 85.482 1.00 16.16 250 PHE A CA 1
ATOM 1487 C C . PHE A 1 204 ? 9.210 66.552 86.061 1.00 13.99 250 PHE A C 1
ATOM 1488 O O . PHE A 1 204 ? 10.334 66.490 86.552 1.00 16.55 250 PHE A O 1
ATOM 1496 N N . LEU A 1 205 ? 8.499 67.678 86.021 1.00 15.85 251 LEU A N 1
ATOM 1497 C CA . LEU A 1 205 ? 9.007 68.946 86.550 1.00 15.75 251 LEU A CA 1
ATOM 1498 C C . LEU A 1 205 ? 8.098 69.460 87.649 1.00 14.42 251 LEU A C 1
ATOM 1499 O O . LEU A 1 205 ? 6.884 69.396 87.512 1.00 16.05 251 LEU A O 1
ATOM 1504 N N . GLU A 1 206 ? 8.671 70.004 88.718 1.00 13.41 252 GLU A N 1
ATOM 1505 C CA . GLU A 1 206 ? 7.862 70.654 89.749 1.00 13.35 252 GLU A CA 1
ATOM 1506 C C . GLU A 1 206 ? 8.346 72.071 90.020 1.00 11.15 252 GLU A C 1
ATOM 1507 O O . GLU A 1 206 ? 9.512 72.285 90.349 1.00 12.95 252 GLU A O 1
ATOM 1513 N N . LEU A 1 207 ? 7.447 73.037 89.863 1.00 12.93 253 LEU A N 1
ATOM 1514 C CA . LEU A 1 207 ? 7.708 74.429 90.235 1.00 11.30 253 LEU A CA 1
ATOM 1515 C C . LEU A 1 207 ? 7.329 74.592 91.710 1.00 11.41 253 LEU A C 1
ATOM 1516 O O . LEU A 1 207 ? 6.256 74.141 92.111 1.00 12.46 253 LEU A O 1
ATOM 1521 N N . HIS A 1 208 ? 8.188 75.210 92.519 1.00 10.56 254 HIS A N 1
ATOM 1522 C CA . HIS A 1 208 ? 7.928 75.294 93.962 1.00 10.78 254 HIS A CA 1
ATOM 1523 C C . HIS A 1 208 ? 8.658 76.487 94.567 1.00 11.78 254 HIS A C 1
ATOM 1524 O O . HIS A 1 208 ? 9.754 76.851 94.121 1.00 11.13 254 HIS A O 1
ATOM 1531 N N . ILE A 1 209 ? 8.063 77.111 95.581 1.00 10.44 255 ILE A N 1
ATOM 1532 C CA . ILE A 1 209 ? 8.816 78.117 96.329 1.00 10.65 255 ILE A CA 1
ATOM 1533 C C . ILE A 1 209 ? 10.042 77.473 96.977 1.00 10.30 255 ILE A C 1
ATOM 1534 O O . ILE A 1 209 ? 10.014 76.299 97.368 1.00 11.26 255 ILE A O 1
ATOM 1539 N N . GLU A 1 210 ? 11.122 78.236 97.093 1.00 10.33 256 GLU A N 1
ATOM 1540 C CA . GLU A 1 210 ? 12.361 77.680 97.625 1.00 10.86 256 GLU A CA 1
ATOM 1541 C C . GLU A 1 210 ? 12.225 77.114 99.043 1.00 11.59 256 GLU A C 1
ATOM 1542 O O . GLU A 1 210 ? 12.859 76.107 99.369 1.00 12.13 256 GLU A O 1
ATOM 1548 N N . GLN A 1 211 ? 11.420 77.769 99.886 1.00 12.10 257 GLN A N 1
ATOM 1549 C CA . GLN A 1 211 ? 11.347 77.441 101.317 1.00 11.07 257 GLN A CA 1
ATOM 1550 C C . GLN A 1 211 ? 12.706 77.622 101.989 1.00 11.97 257 GLN A C 1
ATOM 1551 O O . GLN A 1 211 ? 13.049 76.922 102.951 1.00 13.52 257 GLN A O 1
ATOM 1557 N N . GLY A 1 212 ? 13.468 78.587 101.480 1.00 11.94 258 GLY A N 1
ATOM 1558 C CA . GLY A 1 212 ? 14.729 79.005 102.073 1.00 12.30 258 GLY A CA 1
ATOM 1559 C C . GLY A 1 212 ? 15.011 80.410 101.571 1.00 11.41 258 GLY A C 1
ATOM 1560 O O . GLY A 1 212 ? 14.295 80.911 100.701 1.00 12.51 258 GLY A O 1
ATOM 1561 N N . PRO A 1 213 ? 16.046 81.054 102.114 1.00 11.81 259 PRO A N 1
ATOM 1562 C CA . PRO A 1 213 ? 16.308 82.466 101.830 1.00 11.50 259 PRO A CA 1
ATOM 1563 C C . PRO A 1 213 ? 17.390 82.682 100.772 1.00 11.86 259 PRO A C 1
ATOM 1564 O O . PRO A 1 213 ? 17.719 83.834 100.517 1.00 13.26 259 PRO A O 1
ATOM 1568 N N . ILE A 1 214 ? 17.922 81.620 100.179 1.00 11.71 260 ILE A N 1
ATOM 1569 C CA . ILE A 1 214 ? 19.113 81.739 99.338 1.00 13.00 260 ILE A CA 1
ATOM 1570 C C . ILE A 1 214 ? 18.906 82.586 98.083 1.00 12.53 260 ILE A C 1
ATOM 1571 O O . ILE A 1 214 ? 19.687 83.507 97.822 1.00 13.42 260 ILE A O 1
ATOM 1576 N N . LEU A 1 215 ? 17.856 82.308 97.318 1.00 11.02 261 LEU A N 1
ATOM 1577 C CA . LEU A 1 215 ? 17.629 83.067 96.092 1.00 11.89 261 LEU A CA 1
ATOM 1578 C C . LEU A 1 215 ? 17.376 84.528 96.424 1.00 13.16 261 LEU A C 1
ATOM 1579 O O . LEU A 1 215 ? 17.916 85.423 95.768 1.00 12.61 261 LEU A O 1
ATOM 1584 N N . GLU A 1 216 ? 16.572 84.779 97.449 1.00 11.91 262 GLU A N 1
ATOM 1585 C CA . GLU A 1 216 ? 16.316 86.151 97.849 1.00 11.73 262 GLU A CA 1
ATOM 1586 C C . GLU A 1 216 ? 17.604 86.857 98.284 1.00 13.36 262 GLU A C 1
ATOM 1587 O O . GLU A 1 216 ? 17.887 87.977 97.843 1.00 13.96 262 GLU A O 1
ATOM 1593 N N . ASP A 1 217 ? 18.400 86.206 99.135 1.00 11.46 263 ASP A N 1
ATOM 1594 C CA . ASP A 1 217 ? 19.608 86.836 99.670 1.00 12.65 263 ASP A CA 1
ATOM 1595 C C . ASP A 1 217 ? 20.616 87.136 98.566 1.00 13.78 263 ASP A C 1
ATOM 1596 O O . ASP A 1 217 ? 21.321 88.143 98.627 1.00 16.30 263 ASP A O 1
ATOM 1601 N N . GLU A 1 218 ? 20.689 86.262 97.567 1.00 12.36 264 GLU A N 1
ATOM 1602 C CA . GLU A 1 218 ? 21.687 86.405 96.504 1.00 13.84 264 GLU A CA 1
ATOM 1603 C C . GLU A 1 218 ? 21.190 87.239 95.324 1.00 14.01 264 GLU A C 1
ATOM 1604 O O . GLU A 1 218 ? 21.936 87.503 94.380 1.00 16.69 264 GLU A O 1
ATOM 1610 N N . GLY A 1 219 ? 19.928 87.659 95.377 1.00 11.83 265 GLY A N 1
ATOM 1611 C CA . GLY A 1 219 ? 19.336 88.458 94.313 1.00 12.28 265 GLY A CA 1
ATOM 1612 C C . GLY A 1 219 ? 19.073 87.704 93.025 1.00 13.20 265 GLY A C 1
ATOM 1613 O O . GLY A 1 219 ? 19.106 88.290 91.938 1.00 14.37 265 GLY A O 1
ATOM 1614 N N . LEU A 1 220 ? 18.775 86.418 93.140 1.00 12.17 266 LEU A N 1
ATOM 1615 C CA . LEU A 1 220 ? 18.619 85.559 91.966 1.00 13.17 266 LEU A CA 1
ATOM 1616 C C . LEU A 1 220 ? 17.161 85.207 91.718 1.00 12.98 266 LEU A C 1
ATOM 1617 O O . LEU A 1 220 ? 16.356 85.177 92.650 1.00 14.35 266 LEU A O 1
ATOM 1622 N N . ASP A 1 221 ? 16.826 84.921 90.461 1.00 12.78 267 ASP A N 1
ATOM 1623 C CA . ASP A 1 221 ? 15.437 84.672 90.077 1.00 11.45 267 ASP A CA 1
ATOM 1624 C C . ASP A 1 221 ? 14.980 83.230 90.210 1.00 14.06 267 ASP A C 1
ATOM 1625 O O . ASP A 1 221 ? 13.810 82.973 90.509 1.00 13.54 267 ASP A O 1
ATOM 1630 N N . ILE A 1 222 ? 15.884 82.294 89.937 1.00 12.31 268 ILE A N 1
ATOM 1631 C CA . ILE A 1 222 ? 15.510 80.898 89.742 1.00 12.70 268 ILE A CA 1
ATOM 1632 C C . ILE A 1 222 ? 16.526 79.957 90.363 1.00 13.24 268 ILE A C 1
ATOM 1633 O O . ILE A 1 222 ? 17.728 80.134 90.198 1.00 13.46 268 ILE A O 1
ATOM 1638 N N . GLY A 1 223 ? 16.044 78.962 91.097 1.00 12.78 269 GLY A N 1
ATOM 1639 C CA . GLY A 1 223 ? 16.900 77.877 91.544 1.00 13.95 269 GLY A CA 1
ATOM 1640 C C . GLY A 1 223 ? 16.684 76.636 90.699 1.00 13.80 269 GLY A C 1
ATOM 1641 O O . GLY A 1 223 ? 15.550 76.193 90.498 1.00 14.55 269 GLY A O 1
ATOM 1642 N N . VAL A 1 224 ? 17.767 76.092 90.163 1.00 14.37 270 VAL A N 1
ATOM 1643 C CA . VAL A 1 224 ? 17.678 74.841 89.433 1.00 15.58 270 VAL A CA 1
ATOM 1644 C C . VAL A 1 224 ? 18.067 73.734 90.397 1.00 13.22 270 VAL A C 1
ATOM 1645 O O . VAL A 1 224 ? 19.215 73.648 90.834 1.00 14.81 270 VAL A O 1
ATOM 1649 N N . VAL A 1 225 ? 17.088 72.920 90.780 1.00 14.05 271 VAL A N 1
ATOM 1650 C CA . VAL A 1 225 ? 17.292 71.977 91.878 1.00 14.32 271 VAL A CA 1
ATOM 1651 C C . VAL A 1 225 ? 18.016 70.721 91.400 1.00 13.59 271 VAL A C 1
ATOM 1652 O O . VAL A 1 225 ? 17.592 70.083 90.438 1.00 17.14 271 VAL A O 1
ATOM 1656 N N . THR A 1 226 ? 19.093 70.359 92.087 1.00 14.48 272 THR A N 1
ATOM 1657 C CA . THR A 1 226 ? 19.913 69.232 91.645 1.00 15.95 272 THR A CA 1
ATOM 1658 C C . THR A 1 226 ? 19.714 67.952 92.462 1.00 17.95 272 THR A C 1
ATOM 1659 O O . THR A 1 226 ? 20.069 66.862 92.021 1.00 16.38 272 THR A O 1
ATOM 1663 N N . ALA A 1 227 ? 19.153 68.084 93.658 1.00 14.73 273 ALA A N 1
ATOM 1664 C CA . ALA A 1 227 ? 18.952 66.939 94.530 1.00 14.29 273 ALA A CA 1
ATOM 1665 C C . ALA A 1 227 ? 17.953 67.321 95.607 1.00 14.79 273 ALA A C 1
ATOM 1666 O O . ALA A 1 227 ? 17.736 68.502 95.869 1.00 14.87 273 ALA A O 1
ATOM 1668 N N . ILE A 1 228 ? 17.355 66.308 96.219 1.00 14.99 274 ILE A N 1
ATOM 1669 C CA . ILE A 1 228 ? 16.409 66.492 97.314 1.00 13.92 274 ILE A CA 1
ATOM 1670 C C . ILE A 1 228 ? 16.928 65.701 98.514 1.00 15.50 274 ILE A C 1
ATOM 1671 O O . ILE A 1 228 ? 17.265 64.527 98.375 1.00 17.03 274 ILE A O 1
ATOM 1676 N N . ALA A 1 229 ? 16.986 66.339 99.685 1.00 14.08 275 ALA A N 1
ATOM 1677 C CA . ALA A 1 229 ? 17.495 65.703 100.902 1.00 15.66 275 ALA A CA 1
ATOM 1678 C C . ALA A 1 229 ? 16.668 64.489 101.328 1.00 15.56 275 ALA A C 1
ATOM 1679 O O . ALA A 1 229 ? 15.502 64.344 100.947 1.00 15.41 275 ALA A O 1
ATOM 1681 N N . ALA A 1 230 ? 17.302 63.616 102.112 1.00 15.39 276 ALA A N 1
ATOM 1682 C CA . ALA A 1 230 ? 16.725 62.338 102.516 1.00 15.75 276 ALA A CA 1
ATOM 1683 C C . ALA A 1 230 ? 15.870 62.473 103.777 1.00 14.09 276 ALA A C 1
ATOM 1684 O O . ALA A 1 230 ? 16.393 62.774 104.851 1.00 15.67 276 ALA A O 1
ATOM 1686 N N . PRO A 1 231 ? 14.557 62.242 103.644 1.00 12.82 277 PRO A N 1
ATOM 1687 C CA . PRO A 1 231 ? 13.665 62.471 104.786 1.00 13.70 277 PRO A CA 1
ATOM 1688 C C . PRO A 1 231 ? 13.290 61.201 105.549 1.00 15.45 277 PRO A C 1
ATOM 1689 O O . PRO A 1 231 ? 13.139 60.129 104.958 1.00 15.51 277 PRO A O 1
ATOM 1693 N N . ALA A 1 232 ? 13.124 61.341 106.861 1.00 14.19 278 ALA A N 1
ATOM 1694 C CA . ALA A 1 232 ? 12.604 60.246 107.679 1.00 15.36 278 ALA A CA 1
ATOM 1695 C C . ALA A 1 232 ? 11.640 60.766 108.733 1.00 13.01 278 ALA A C 1
ATOM 1696 O O . ALA A 1 232 ? 11.700 61.934 109.120 1.00 14.45 278 ALA A O 1
ATOM 1698 N N . SER A 1 233 ? 10.757 59.894 109.204 1.00 13.82 279 SER A N 1
ATOM 1699 C CA . SER A 1 233 ? 9.905 60.264 110.324 1.00 13.90 279 SER A CA 1
ATOM 1700 C C . SER A 1 233 ? 9.668 59.069 111.237 1.00 14.90 279 SER A C 1
ATOM 1701 O O . SER A 1 233 ? 9.667 57.918 110.793 1.00 16.18 279 SER A O 1
ATOM 1704 N N . LEU A 1 234 ? 9.497 59.368 112.521 1.00 14.04 280 LEU A N 1
ATOM 1705 C CA . LEU A 1 234 ? 9.359 58.361 113.558 1.00 14.80 280 LEU A CA 1
ATOM 1706 C C . LEU A 1 234 ? 8.132 58.669 114.409 1.00 16.94 280 LEU A C 1
ATOM 1707 O O . LEU A 1 234 ? 7.813 59.834 114.647 1.00 17.11 280 LEU A O 1
ATOM 1712 N N . LYS A 1 235 ? 7.454 57.620 114.862 1.00 15.98 281 LYS A N 1
ATOM 1713 C CA . LYS A 1 235 ? 6.409 57.737 115.877 1.00 15.35 281 LYS A CA 1
ATOM 1714 C C . LYS A 1 235 ? 6.868 56.986 117.117 1.00 15.82 281 LYS A C 1
ATOM 1715 O O . LYS A 1 235 ? 7.280 55.829 117.026 1.00 15.48 281 LYS A O 1
ATOM 1721 N N . VAL A 1 236 ? 6.775 57.632 118.277 1.00 14.17 282 VAL A N 1
ATOM 1722 C CA . VAL A 1 236 ? 7.231 57.041 119.524 1.00 13.16 282 VAL A CA 1
ATOM 1723 C C . VAL A 1 236 ? 6.170 57.212 120.594 1.00 15.75 282 VAL A C 1
ATOM 1724 O O . VAL A 1 236 ? 5.572 58.285 120.729 1.00 15.40 282 VAL A O 1
ATOM 1728 N N . GLU A 1 237 ? 5.917 56.146 121.344 1.00 15.24 283 GLU A N 1
ATOM 1729 C CA . GLU A 1 237 ? 5.037 56.239 122.501 1.00 13.63 283 GLU A CA 1
ATOM 1730 C C . GLU A 1 237 ? 5.670 55.633 123.740 1.00 17.06 283 GLU A C 1
ATOM 1731 O O . GLU A 1 237 ? 6.338 54.596 123.673 1.00 15.44 283 GLU A O 1
ATOM 1737 N N . PHE A 1 238 ? 5.465 56.305 124.868 1.00 14.04 284 PHE A N 1
ATOM 1738 C CA . PHE A 1 238 ? 5.862 55.795 126.175 1.00 13.09 284 PHE A CA 1
ATOM 1739 C C . PHE A 1 238 ? 4.606 55.550 127.006 1.00 16.14 284 PHE A C 1
ATOM 1740 O O . PHE A 1 238 ? 3.643 56.311 126.903 1.00 15.25 284 PHE A O 1
ATOM 1748 N N . GLU A 1 239 ? 4.615 54.494 127.821 1.00 14.88 285 GLU A N 1
ATOM 1749 C CA . GLU A 1 239 ? 3.498 54.228 128.734 1.00 15.72 285 GLU A CA 1
ATOM 1750 C C . GLU A 1 239 ? 3.961 54.090 130.178 1.00 14.33 285 GLU A C 1
ATOM 1751 O O . GLU A 1 239 ? 4.961 53.421 130.455 1.00 15.42 285 GLU A O 1
ATOM 1757 N N . GLY A 1 240 ? 3.232 54.731 131.092 1.00 13.28 286 GLY A N 1
ATOM 1758 C CA . GLY A 1 240 ? 3.479 54.618 132.520 1.00 14.73 286 GLY A CA 1
ATOM 1759 C C . GLY A 1 240 ? 2.176 54.363 133.256 1.00 13.82 286 GLY A C 1
ATOM 1760 O O . GLY A 1 240 ? 1.145 54.127 132.636 1.00 15.81 286 GLY A O 1
ATOM 1761 N N . ASN A 1 241 ? 2.225 54.394 134.582 1.00 14.42 287 ASN A N 1
ATOM 1762 C CA . ASN A 1 241 ? 1.053 54.028 135.382 1.00 14.48 287 ASN A CA 1
ATOM 1763 C C . ASN A 1 241 ? 0.038 55.151 135.563 1.00 16.18 287 ASN A C 1
ATOM 1764 O O . ASN A 1 241 ? -1.129 54.897 135.856 1.00 15.78 287 ASN A O 1
ATOM 1769 N N . GLY A 1 242 ? 0.480 56.391 135.392 1.00 14.26 288 GLY A N 1
ATOM 1770 C CA . GLY A 1 242 ? -0.393 57.535 135.602 1.00 14.00 288 GLY A CA 1
ATOM 1771 C C . GLY A 1 242 ? -0.921 57.589 137.027 1.00 13.55 288 GLY A C 1
ATOM 1772 O O . GLY A 1 242 ? -0.358 56.994 137.944 1.00 15.46 288 GLY A O 1
ATOM 1773 N N . GLY A 1 243 ? -2.006 58.325 137.210 1.00 12.57 289 GLY A N 1
ATOM 1774 C CA . GLY A 1 243 ? -2.574 58.473 138.535 1.00 12.49 289 GLY A CA 1
ATOM 1775 C C . GLY A 1 243 ? -2.651 59.910 138.997 1.00 12.23 289 GLY A C 1
ATOM 1776 O O . GLY A 1 243 ? -2.546 60.852 138.213 1.00 13.57 289 GLY A O 1
ATOM 1777 N N . HIS A 1 244 ? -2.819 60.071 140.297 1.00 11.97 290 HIS A N 1
ATOM 1778 C CA . HIS A 1 244 ? -3.197 61.346 140.868 1.00 12.69 290 HIS A CA 1
ATOM 1779 C C . HIS A 1 244 ? -2.005 62.286 141.071 1.00 11.18 290 HIS A C 1
ATOM 1780 O O . HIS A 1 244 ? -1.066 61.959 141.811 1.00 11.59 290 HIS A O 1
ATOM 1787 N N . ALA A 1 245 ? -2.060 63.465 140.445 1.00 12.39 291 ALA A N 1
ATOM 1788 C CA . ALA A 1 245 ? -0.935 64.402 140.504 1.00 12.43 291 ALA A CA 1
ATOM 1789 C C . ALA A 1 245 ? -0.623 64.891 141.913 1.00 12.88 291 ALA A C 1
ATOM 1790 O O . ALA A 1 245 ? 0.527 65.238 142.213 1.00 13.08 291 ALA A O 1
ATOM 1792 N N . GLY A 1 246 ? -1.635 64.923 142.781 1.00 11.71 292 GLY A N 1
ATOM 1793 C CA . GLY A 1 246 ? -1.447 65.408 144.135 1.00 12.91 292 GLY A CA 1
ATOM 1794 C C . GLY A 1 246 ? -0.981 64.335 145.099 1.00 12.06 292 GLY A C 1
ATOM 1795 O O . GLY A 1 246 ? -0.290 64.618 146.075 1.00 14.02 292 GLY A O 1
ATOM 1796 N N . ALA A 1 247 ? -1.333 63.087 144.815 1.00 12.49 293 ALA A N 1
ATOM 1797 C CA . ALA A 1 247 ? -1.166 62.029 145.805 1.00 14.23 293 ALA A CA 1
ATOM 1798 C C . ALA A 1 247 ? -0.038 61.037 145.534 1.00 16.96 293 ALA A C 1
ATOM 1799 O O . ALA A 1 247 ? 0.490 60.429 146.470 1.00 17.52 293 ALA A O 1
ATOM 1801 N N . VAL A 1 248 ? 0.331 60.841 144.274 1.00 13.00 294 VAL A N 1
ATOM 1802 C CA . VAL A 1 248 ? 1.430 59.924 143.984 1.00 12.60 294 VAL A CA 1
ATOM 1803 C C . VAL A 1 248 ? 2.760 60.629 144.236 1.00 13.75 294 VAL A C 1
ATOM 1804 O O . VAL A 1 248 ? 3.099 61.606 143.560 1.00 12.66 294 VAL A O 1
ATOM 1808 N N . LEU A 1 249 ? 3.507 60.151 145.226 1.00 16.30 295 LEU A N 1
ATOM 1809 C CA . LEU A 1 249 ? 4.751 60.813 145.588 1.00 15.23 295 LEU A CA 1
ATOM 1810 C C . LEU A 1 249 ? 5.807 60.575 144.511 1.00 14.26 295 LEU A C 1
ATOM 1811 O O . LEU A 1 249 ? 5.785 59.560 143.813 1.00 13.91 295 LEU A O 1
ATOM 1816 N N . MET A 1 250 ? 6.731 61.522 144.385 1.00 15.77 296 MET A N 1
ATOM 1817 C CA . MET A 1 250 ? 7.688 61.507 143.279 1.00 15.30 296 MET A CA 1
ATOM 1818 C C . MET A 1 250 ? 8.482 60.198 143.079 1.00 16.37 296 MET A C 1
ATOM 1819 O O . MET A 1 250 ? 8.612 59.743 141.950 1.00 17.82 296 MET A O 1
ATOM 1824 N N . PRO A 1 251 ? 8.985 59.574 144.165 1.00 16.88 297 PRO A N 1
ATOM 1825 C CA . PRO A 1 251 ? 9.752 58.333 143.953 1.00 19.59 297 PRO A CA 1
ATOM 1826 C C . PRO A 1 251 ? 8.968 57.167 143.346 1.00 18.63 297 PRO A C 1
ATOM 1827 O O . PRO A 1 251 ? 9.580 56.195 142.905 1.00 21.62 297 PRO A O 1
ATOM 1831 N N . TYR A 1 252 ? 7.641 57.250 143.331 1.00 15.42 298 TYR A N 1
ATOM 1832 C CA . TYR A 1 252 ? 6.828 56.140 142.851 1.00 16.98 298 TYR A CA 1
ATOM 1833 C C . TYR A 1 252 ? 6.303 56.338 141.437 1.00 15.83 298 TYR A C 1
ATOM 1834 O O . TYR A 1 252 ? 5.560 55.501 140.925 1.00 18.07 298 TYR A O 1
ATOM 1843 N N . ARG A 1 253 ? 6.713 57.434 140.803 1.00 15.85 299 ARG A N 1
ATOM 1844 C CA . ARG A 1 253 ? 6.230 57.789 139.472 1.00 15.24 299 ARG A CA 1
ATOM 1845 C C . ARG A 1 253 ? 7.014 57.148 138.333 1.00 16.26 299 ARG A C 1
ATOM 1846 O O . ARG A 1 253 ? 8.162 56.730 138.502 1.00 17.11 299 ARG A O 1
ATOM 1854 N N . ASN A 1 254 ? 6.356 57.071 137.181 1.00 13.97 300 ASN A N 1
ATOM 1855 C CA . ASN A 1 254 ? 7.003 56.754 135.916 1.00 14.00 300 ASN A CA 1
ATOM 1856 C C . ASN A 1 254 ? 6.309 57.592 134.840 1.00 12.17 300 ASN A C 1
ATOM 1857 O O . ASN A 1 254 ? 5.478 57.119 134.063 1.00 13.23 300 ASN A O 1
ATOM 1862 N N . ASP A 1 255 ? 6.655 58.878 134.870 1.00 15.22 301 ASP A N 1
ATOM 1863 C CA . ASP A 1 255 ? 5.939 59.934 134.156 1.00 14.62 301 ASP A CA 1
ATOM 1864 C C . ASP A 1 255 ? 6.262 59.896 132.662 1.00 13.49 301 ASP A C 1
ATOM 1865 O O . ASP A 1 255 ? 7.387 60.198 132.260 1.00 15.82 301 ASP A O 1
ATOM 1870 N N . ALA A 1 256 ? 5.274 59.530 131.849 1.00 12.32 302 ALA A N 1
ATOM 1871 C CA . ALA A 1 256 ? 5.480 59.394 130.408 1.00 12.59 302 ALA A CA 1
ATOM 1872 C C . ALA A 1 256 ? 5.750 60.736 129.743 1.00 14.12 302 ALA A C 1
ATOM 1873 O O . ALA A 1 256 ? 6.369 60.792 128.681 1.00 13.90 302 ALA A O 1
ATOM 1875 N N . GLY A 1 257 ? 5.277 61.813 130.357 1.00 12.70 303 GLY A N 1
ATOM 1876 C CA . GLY A 1 257 ? 5.508 63.140 129.811 1.00 13.15 303 GLY A CA 1
ATOM 1877 C C . GLY A 1 257 ? 6.967 63.531 129.942 1.00 12.16 303 GLY A C 1
ATOM 1878 O O . GLY A 1 257 ? 7.542 64.131 129.024 1.00 13.40 303 GLY A O 1
ATOM 1879 N N . LEU A 1 258 ? 7.583 63.189 131.065 1.00 12.63 304 LEU A N 1
ATOM 1880 C CA . LEU A 1 258 ? 8.991 63.498 131.269 1.00 12.82 304 LEU A CA 1
ATOM 1881 C C . LEU A 1 258 ? 9.877 62.638 130.371 1.00 13.72 304 LEU A C 1
ATOM 1882 O O . LEU A 1 258 ? 10.891 63.131 129.868 1.00 14.20 304 LEU A O 1
ATOM 1887 N N . ALA A 1 259 ? 9.480 61.390 130.119 1.00 11.56 305 ALA A N 1
ATOM 1888 C CA . ALA A 1 259 ? 10.186 60.574 129.132 1.00 12.44 305 ALA A CA 1
ATOM 1889 C C . ALA A 1 259 ? 10.149 61.245 127.765 1.00 12.14 305 ALA A C 1
ATOM 1890 O O . ALA A 1 259 ? 11.158 61.286 127.057 1.00 13.53 305 ALA A O 1
ATOM 1892 N N . ALA A 1 260 ? 8.992 61.784 127.396 1.00 12.66 306 ALA A N 1
ATOM 1893 C CA . ALA A 1 260 ? 8.835 62.443 126.106 1.00 12.45 306 ALA A CA 1
ATOM 1894 C C . ALA A 1 260 ? 9.686 63.700 126.034 1.00 12.67 306 ALA A C 1
ATOM 1895 O O . ALA A 1 260 ? 10.325 63.966 125.006 1.00 12.97 306 ALA A O 1
ATOM 1897 N N . ALA A 1 261 ? 9.708 64.468 127.119 1.00 12.19 307 ALA A N 1
ATOM 1898 C CA . ALA A 1 261 ? 10.519 65.688 127.171 1.00 12.51 307 ALA A CA 1
ATOM 1899 C C . ALA A 1 261 ? 11.997 65.361 126.978 1.00 13.11 307 ALA A C 1
ATOM 1900 O O . ALA A 1 261 ? 12.710 66.038 126.215 1.00 14.02 307 ALA A O 1
ATOM 1902 N N . GLU A 1 262 ? 12.450 64.308 127.645 1.00 12.77 308 GLU A N 1
ATOM 1903 C CA . GLU A 1 262 ? 13.837 63.880 127.525 1.00 14.89 308 GLU A CA 1
ATOM 1904 C C . GLU A 1 262 ? 14.154 63.404 126.121 1.00 12.95 308 GLU A C 1
ATOM 1905 O O . GLU A 1 262 ? 15.248 63.680 125.605 1.00 14.44 308 GLU A O 1
ATOM 1911 N N . LEU A 1 263 ? 13.215 62.705 125.485 1.00 11.17 309 LEU A N 1
ATOM 1912 C CA . LEU A 1 263 ? 13.463 62.232 124.124 1.00 12.60 309 LEU A CA 1
ATOM 1913 C C . LEU A 1 263 ? 13.536 63.398 123.150 1.00 12.57 309 LEU A C 1
ATOM 1914 O O . LEU A 1 263 ? 14.390 63.400 122.266 1.00 13.30 309 LEU A O 1
ATOM 1919 N N . ALA A 1 264 ? 12.673 64.395 123.314 1.00 13.09 310 ALA A N 1
ATOM 1920 C CA . ALA A 1 264 ? 12.708 65.552 122.410 1.00 11.97 310 ALA A CA 1
ATOM 1921 C C . ALA A 1 264 ? 14.052 66.255 122.500 1.00 12.95 310 ALA A C 1
ATOM 1922 O O . ALA A 1 264 ? 14.604 66.677 121.475 1.00 13.02 310 ALA A O 1
ATOM 1924 N N . LEU A 1 265 ? 14.584 66.392 123.712 1.00 13.43 311 LEU A N 1
ATOM 1925 C CA . LEU A 1 265 ? 15.886 67.020 123.901 1.00 13.30 311 LEU A CA 1
ATOM 1926 C C . LEU A 1 265 ? 17.009 66.135 123.347 1.00 15.32 311 LEU A C 1
ATOM 1927 O O . LEU A 1 265 ? 18.018 66.647 122.836 1.00 15.59 311 LEU A O 1
ATOM 1932 N N . ALA A 1 266 ? 16.832 64.818 123.404 1.00 14.60 312 ALA A N 1
ATOM 1933 C CA . ALA A 1 266 ? 17.826 63.912 122.815 1.00 15.02 312 ALA A CA 1
ATOM 1934 C C . ALA A 1 266 ? 17.863 64.019 121.294 1.00 16.13 312 ALA A C 1
ATOM 1935 O O . ALA A 1 266 ? 18.934 63.937 120.689 1.00 16.10 312 ALA A O 1
ATOM 1937 N N . VAL A 1 267 ? 16.698 64.194 120.673 1.00 13.58 313 VAL A N 1
ATOM 1938 C CA . VAL A 1 267 ? 16.638 64.396 119.225 1.00 13.58 313 VAL A CA 1
ATOM 1939 C C . VAL A 1 267 ? 17.520 65.580 118.840 1.00 14.75 313 VAL A C 1
ATOM 1940 O O . VAL A 1 267 ? 18.377 65.458 117.961 1.00 15.11 313 VAL A O 1
ATOM 1944 N N . GLU A 1 268 ? 17.333 66.711 119.513 1.00 13.42 314 GLU A N 1
ATOM 1945 C CA . GLU A 1 268 ? 18.149 67.889 119.250 1.00 14.88 314 GLU A CA 1
ATOM 1946 C C . GLU A 1 268 ? 19.638 67.598 119.426 1.00 15.54 314 GLU A C 1
ATOM 1947 O O . GLU A 1 268 ? 20.453 67.960 118.561 1.00 15.54 314 GLU A O 1
ATOM 1953 N N . LYS A 1 269 ? 19.985 66.938 120.527 1.00 14.83 315 LYS A N 1
ATOM 1954 C CA . LYS A 1 269 ? 21.370 66.573 120.810 1.00 15.61 315 LYS A CA 1
ATOM 1955 C C . LYS A 1 269 ? 21.997 65.749 119.687 1.00 17.26 315 LYS A C 1
ATOM 1956 O O . LYS A 1 269 ? 23.103 66.052 119.221 1.00 18.37 315 LYS A O 1
ATOM 1962 N N . HIS A 1 270 ? 21.296 64.713 119.240 1.00 15.82 316 HIS A N 1
ATOM 1963 C CA . HIS A 1 270 ? 21.864 63.816 118.234 1.00 14.52 316 HIS A CA 1
ATOM 1964 C C . HIS A 1 270 ? 22.016 64.513 116.883 1.00 16.43 316 HIS A C 1
ATOM 1965 O O . HIS A 1 270 ? 22.973 64.260 116.143 1.00 16.94 316 HIS A O 1
ATOM 1972 N N . VAL A 1 271 ? 21.076 65.391 116.555 1.00 15.37 317 VAL A N 1
ATOM 1973 C CA . VAL A 1 271 ? 21.205 66.198 115.341 1.00 15.31 317 VAL A CA 1
ATOM 1974 C C . VAL A 1 271 ? 22.483 67.044 115.404 1.00 17.09 317 VAL A C 1
ATOM 1975 O O . VAL A 1 271 ? 23.290 67.038 114.467 1.00 16.68 317 VAL A O 1
ATOM 1979 N N . LEU A 1 272 ? 22.679 67.752 116.506 1.00 15.90 318 LEU A N 1
ATOM 1980 C CA . LEU A 1 272 ? 23.856 68.602 116.680 1.00 17.45 318 LEU A CA 1
ATOM 1981 C C . LEU A 1 272 ? 25.157 67.793 116.688 1.00 20.11 318 LEU A C 1
ATOM 1982 O O . LEU A 1 272 ? 26.209 68.302 116.297 1.00 23.97 318 LEU A O 1
ATOM 1987 N N . GLU A 1 273 ? 25.088 66.536 117.122 1.00 18.19 319 GLU A N 1
ATOM 1988 C CA . GLU A 1 273 ? 26.260 65.655 117.129 1.00 19.56 319 GLU A CA 1
ATOM 1989 C C . GLU A 1 273 ? 26.771 65.302 115.731 1.00 21.93 319 GLU A C 1
ATOM 1990 O O . GLU A 1 273 ? 27.891 64.797 115.591 1.00 22.33 319 GLU A O 1
ATOM 1996 N N . SER A 1 274 ? 25.967 65.543 114.696 1.00 18.37 320 SER A N 1
ATOM 1997 C CA . SER A 1 274 ? 26.382 65.177 113.340 1.00 19.57 320 SER A CA 1
ATOM 1998 C C . SER A 1 274 ? 27.530 66.067 112.868 1.00 23.17 320 SER A C 1
ATOM 1999 O O . SER A 1 274 ? 28.279 65.693 111.961 1.00 24.15 320 SER A O 1
ATOM 2002 N N . GLU A 1 275 ? 27.634 67.245 113.478 1.00 22.10 321 GLU A N 1
ATOM 2003 C CA . GLU A 1 275 ? 28.629 68.260 113.120 1.00 27.71 321 GLU A CA 1
ATOM 2004 C C . GLU A 1 275 ? 28.443 68.827 111.710 1.00 26.80 321 GLU A C 1
ATOM 2005 O O . GLU A 1 275 ? 29.336 69.491 111.183 1.00 28.26 321 GLU A O 1
ATOM 2011 N N . SER A 1 276 ? 27.285 68.565 111.108 1.00 22.28 322 SER A N 1
ATOM 2012 C CA . SER A 1 276 ? 26.936 69.162 109.823 1.00 21.82 322 SER A CA 1
ATOM 2013 C C . SER A 1 276 ? 25.719 70.063 109.956 1.00 20.64 322 SER A C 1
ATOM 2014 O O . SER A 1 276 ? 24.707 69.667 110.529 1.00 18.39 322 SER A O 1
ATOM 2017 N N . ILE A 1 277 ? 25.812 71.261 109.393 1.00 20.74 323 ILE A N 1
ATOM 2018 C CA . ILE A 1 277 ? 24.696 72.198 109.395 1.00 20.46 323 ILE A CA 1
ATOM 2019 C C . ILE A 1 277 ? 23.528 71.697 108.532 1.00 15.79 323 ILE A C 1
ATOM 2020 O O . ILE A 1 277 ? 22.420 72.228 108.615 1.00 18.34 323 ILE A O 1
ATOM 2025 N N . ASP A 1 278 ? 23.765 70.691 107.696 1.00 17.59 324 ASP A N 1
ATOM 2026 C CA . ASP A 1 278 ? 22.712 70.173 106.830 1.00 16.94 324 ASP A CA 1
ATOM 2027 C C . ASP A 1 278 ? 21.771 69.190 107.526 1.00 16.85 324 ASP A C 1
ATOM 2028 O O . ASP A 1 278 ? 20.767 68.771 106.950 1.00 18.82 324 ASP A O 1
ATOM 2033 N N . THR A 1 279 ? 22.098 68.811 108.754 1.00 16.30 325 THR A N 1
ATOM 2034 C CA . THR A 1 279 ? 21.266 67.860 109.490 1.00 15.51 325 THR A CA 1
ATOM 2035 C C . THR A 1 279 ? 20.184 68.599 110.268 1.00 14.77 325 THR A C 1
ATOM 2036 O O . THR A 1 279 ? 20.468 69.597 110.924 1.00 15.38 325 THR A O 1
ATOM 2040 N N . VAL A 1 280 ? 18.947 68.127 110.162 1.00 14.38 326 VAL A N 1
ATOM 2041 C CA . VAL A 1 280 ? 17.862 68.702 110.958 1.00 13.67 326 VAL A CA 1
ATOM 2042 C C . VAL A 1 280 ? 17.046 67.619 111.660 1.00 13.66 326 VAL A C 1
ATOM 2043 O O . VAL A 1 280 ? 16.966 66.479 111.194 1.00 13.33 326 VAL A O 1
ATOM 2047 N N . GLY A 1 281 ? 16.434 67.984 112.782 1.00 14.10 327 GLY A N 1
ATOM 2048 C CA . GLY A 1 281 ? 15.511 67.088 113.454 1.00 15.02 327 GLY A CA 1
ATOM 2049 C C . GLY A 1 281 ? 14.572 67.903 114.315 1.00 11.55 327 GLY A C 1
ATOM 2050 O O . GLY A 1 281 ? 14.961 68.930 114.856 1.00 13.83 327 GLY A O 1
ATOM 2051 N N . THR A 1 282 ? 13.329 67.447 114.419 1.00 13.26 328 THR A N 1
ATOM 2052 C CA . THR A 1 282 ? 12.277 68.239 115.050 1.00 13.60 328 THR A CA 1
ATOM 2053 C C . THR A 1 282 ? 11.277 67.314 115.723 1.00 13.64 328 THR A C 1
ATOM 2054 O O . THR A 1 282 ? 10.947 66.247 115.200 1.00 16.10 328 THR A O 1
ATOM 2058 N N . VAL A 1 283 ? 10.779 67.736 116.878 1.00 12.80 329 VAL A N 1
ATOM 2059 C CA . VAL A 1 283 ? 9.583 67.139 117.448 1.00 13.69 329 VAL A CA 1
ATOM 2060 C C . VAL A 1 283 ? 8.439 68.141 117.292 1.00 12.54 329 VAL A C 1
ATOM 2061 O O . VAL A 1 283 ? 8.310 69.078 118.073 1.00 14.91 329 VAL A O 1
ATOM 2065 N N . GLY A 1 284 ? 7.624 67.944 116.257 1.00 12.68 330 GLY A N 1
ATOM 2066 C CA . GLY A 1 284 ? 6.521 68.849 115.981 1.00 15.64 330 GLY A CA 1
ATOM 2067 C C . GLY A 1 284 ? 5.236 68.448 116.679 1.00 12.91 330 GLY A C 1
ATOM 2068 O O . GLY A 1 284 ? 4.334 69.264 116.833 1.00 12.55 330 GLY A O 1
ATOM 2069 N N . ILE A 1 285 ? 5.157 67.184 117.087 1.00 12.58 331 ILE A N 1
ATOM 2070 C CA . ILE A 1 285 ? 3.993 66.672 117.800 1.00 12.20 331 ILE A CA 1
ATOM 2071 C C . ILE A 1 285 ? 4.438 66.004 119.098 1.00 12.96 331 ILE A C 1
ATOM 2072 O O . ILE A 1 285 ? 5.341 65.162 119.097 1.00 13.04 331 ILE A O 1
ATOM 2077 N N . LEU A 1 286 ? 3.819 66.413 120.203 1.00 11.84 332 LEU A N 1
ATOM 2078 C CA . LEU A 1 286 ? 4.074 65.803 121.505 1.00 13.07 332 LEU A CA 1
ATOM 2079 C C . LEU A 1 286 ? 2.748 65.889 122.240 1.00 14.75 332 LEU A C 1
ATOM 2080 O O . LEU A 1 286 ? 2.324 66.986 122.618 1.00 16.06 332 LEU A O 1
ATOM 2085 N N . GLU A 1 287 ? 2.100 64.740 122.428 1.00 13.19 333 GLU A N 1
ATOM 2086 C CA . GLU A 1 287 ? 0.777 64.704 123.042 1.00 15.55 333 GLU A CA 1
ATOM 2087 C C . GLU A 1 287 ? 0.794 63.881 124.309 1.00 15.69 333 GLU A C 1
ATOM 2088 O O . GLU A 1 287 ? 1.403 62.806 124.355 1.00 16.75 333 GLU A O 1
ATOM 2094 N N . LEU A 1 288 ? 0.128 64.400 125.335 1.00 12.74 334 LEU A N 1
ATOM 2095 C CA . LEU A 1 288 ? 0.004 63.698 126.612 1.00 14.21 334 LEU A CA 1
ATOM 2096 C C . LEU A 1 288 ? -1.406 63.162 126.820 1.00 15.29 334 LEU A C 1
ATOM 2097 O O . LEU A 1 288 ? -2.396 63.800 126.459 1.00 17.06 334 LEU A O 1
ATOM 2102 N N . HIS A 1 289 ? -1.482 61.977 127.419 1.00 13.31 335 HIS A N 1
ATOM 2103 C CA . HIS A 1 289 ? -2.747 61.381 127.821 1.00 14.30 335 HIS A CA 1
ATOM 2104 C C . HIS A 1 289 ? -2.658 61.059 129.305 1.00 14.30 335 HIS A C 1
ATOM 2105 O O . HIS A 1 289 ? -1.652 60.518 129.762 1.00 13.51 335 HIS A O 1
ATOM 2112 N N . PRO A 1 290 ? -3.722 61.366 130.070 1.00 13.89 336 PRO A N 1
ATOM 2113 C CA . PRO A 1 290 ? -5.027 61.870 129.609 1.00 14.71 336 PRO A CA 1
ATOM 2114 C C . PRO A 1 290 ? -5.097 63.369 129.303 1.00 13.50 336 PRO A C 1
ATOM 2115 O O . PRO A 1 290 ? -6.118 63.825 128.774 1.00 17.22 336 PRO A O 1
ATOM 2119 N N . GLY A 1 291 ? -4.042 64.119 129.609 1.00 14.05 337 GLY A N 1
ATOM 2120 C CA . GLY A 1 291 ? -4.037 65.543 129.316 1.00 14.79 337 GLY A CA 1
ATOM 2121 C C . GLY A 1 291 ? -4.918 66.348 130.251 1.00 14.42 337 GLY A C 1
ATOM 2122 O O . GLY A 1 291 ? -5.705 67.193 129.814 1.00 16.70 337 GLY A O 1
ATOM 2123 N N . ALA A 1 292 ? -4.794 66.073 131.542 1.00 13.55 338 ALA A N 1
ATOM 2124 C CA . ALA A 1 292 ? -5.492 66.853 132.554 1.00 12.61 338 ALA A CA 1
ATOM 2125 C C . ALA A 1 292 ? -4.449 67.377 133.527 1.00 11.92 338 ALA A C 1
ATOM 2126 O O . ALA A 1 292 ? -3.451 66.706 133.789 1.00 12.04 338 ALA A O 1
ATOM 2128 N N . ILE A 1 293 ? -4.687 68.568 134.066 1.00 12.41 339 ILE A N 1
ATOM 2129 C CA . ILE A 1 293 ? -3.684 69.245 134.881 1.00 12.63 339 ILE A CA 1
ATOM 2130 C C . ILE A 1 293 ? -3.320 68.433 136.131 1.00 11.87 339 ILE A C 1
ATOM 2131 O O . ILE A 1 293 ? -2.171 68.458 136.576 1.00 14.07 339 ILE A O 1
ATOM 2136 N N . ASN A 1 294 ? -4.291 67.684 136.653 1.00 11.72 340 ASN A N 1
ATOM 2137 C CA . ASN A 1 294 ? -4.113 66.943 137.901 1.00 11.14 340 ASN A CA 1
ATOM 2138 C C . ASN A 1 294 ? -4.039 65.422 137.718 1.00 12.61 340 ASN A C 1
ATOM 2139 O O . ASN A 1 294 ? -4.302 64.648 138.651 1.00 13.02 340 ASN A O 1
ATOM 2144 N N . SER A 1 295 ? -3.638 65.011 136.517 1.00 12.52 341 SER A N 1
ATOM 2145 C CA . SER A 1 295 ? -3.472 63.606 136.171 1.00 12.66 341 SER A CA 1
ATOM 2146 C C . SER A 1 295 ? -2.070 63.396 135.590 1.00 14.59 341 SER A C 1
ATOM 2147 O O . SER A 1 295 ? -1.702 64.038 134.610 1.00 14.96 341 SER A O 1
ATOM 2150 N N . ILE A 1 296 ? -1.278 62.517 136.196 1.00 11.81 342 ILE A N 1
ATOM 2151 C CA . ILE A 1 296 ? 0.088 62.291 135.716 1.00 12.65 342 ILE A CA 1
ATOM 2152 C C . ILE A 1 296 ? 0.005 61.568 134.384 1.00 12.59 342 ILE A C 1
ATOM 2153 O O . ILE A 1 296 ? -0.689 60.566 134.281 1.00 13.50 342 ILE A O 1
ATOM 2158 N N . PRO A 1 297 ? 0.702 62.073 133.353 1.00 12.03 343 PRO A N 1
ATOM 2159 C CA . PRO A 1 297 ? 0.559 61.414 132.048 1.00 13.37 343 PRO A CA 1
ATOM 2160 C C . PRO A 1 297 ? 0.923 59.929 132.083 1.00 11.68 343 PRO A C 1
ATOM 2161 O O . PRO A 1 297 ? 2.016 59.578 132.533 1.00 12.97 343 PRO A O 1
ATOM 2165 N N . SER A 1 298 ? 0.007 59.0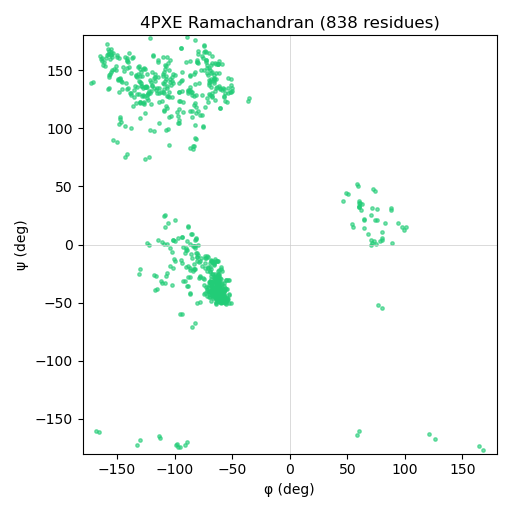88 131.602 1.00 12.37 344 SER A N 1
ATOM 2166 C CA . SER A 1 298 ? 0.234 57.644 131.517 1.00 12.86 344 SER A CA 1
ATOM 2167 C C . SER A 1 298 ? 0.638 57.220 130.110 1.00 15.09 344 SER A C 1
ATOM 2168 O O . SER A 1 298 ? 1.098 56.105 129.905 1.00 14.94 344 SER A O 1
ATOM 2171 N N . LYS A 1 299 ? 0.443 58.103 129.139 1.00 12.29 345 LYS A N 1
ATOM 2172 C CA . LYS A 1 299 ? 0.894 57.851 127.779 1.00 14.91 345 LYS A CA 1
ATOM 2173 C C . LYS A 1 299 ? 1.398 59.147 127.177 1.00 15.18 345 LYS A C 1
ATOM 2174 O O . LYS A 1 299 ? 0.815 60.206 127.387 1.00 14.11 345 LYS A O 1
ATOM 2180 N N . SER A 1 300 ? 2.500 59.067 126.443 1.00 12.82 346 SER A N 1
ATOM 2181 C CA . SER A 1 300 ? 2.941 60.199 125.647 1.00 13.24 346 SER A CA 1
ATOM 2182 C C . SER A 1 300 ? 3.212 59.720 124.233 1.00 13.69 346 SER A C 1
ATOM 2183 O O . SER A 1 300 ? 3.562 58.564 124.014 1.00 14.17 346 SER A O 1
ATOM 2186 N N . HIS A 1 301 ? 3.037 60.625 123.279 1.00 13.49 347 HIS A N 1
ATOM 2187 C CA . HIS A 1 301 ? 3.088 60.308 121.861 1.00 12.44 347 HIS A CA 1
ATOM 2188 C C . HIS A 1 301 ? 3.894 61.407 121.194 1.00 14.06 347 HIS A C 1
ATOM 2189 O O . HIS A 1 301 ? 3.514 62.581 121.266 1.00 14.06 347 HIS A O 1
ATOM 2196 N N . LEU A 1 302 ? 5.011 61.031 120.571 1.00 13.61 348 LEU A N 1
ATOM 2197 C CA . LEU A 1 302 ? 5.856 61.981 119.841 1.00 12.74 348 LEU A CA 1
ATOM 2198 C C . LEU A 1 302 ? 5.900 61.611 118.381 1.00 13.62 348 LEU A C 1
ATOM 2199 O O . LEU A 1 302 ? 5.924 60.430 118.032 1.00 14.08 348 LEU A O 1
ATOM 2204 N N . GLU A 1 303 ? 5.942 62.622 117.521 1.00 12.01 349 GLU A N 1
ATOM 2205 C CA . GLU A 1 303 ? 6.229 62.389 116.114 1.00 13.10 349 GLU A CA 1
ATOM 2206 C C . GLU A 1 303 ? 7.427 63.246 115.751 1.00 14.63 349 GLU A C 1
ATOM 2207 O O . GLU A 1 303 ? 7.445 64.460 115.996 1.00 14.12 349 GLU A O 1
ATOM 2213 N N . ILE A 1 304 ? 8.434 62.586 115.186 1.00 13.89 350 ILE A N 1
ATOM 2214 C CA . ILE A 1 304 ? 9.760 63.148 115.007 1.00 13.85 350 ILE A CA 1
ATOM 2215 C C . ILE A 1 304 ? 10.112 63.162 113.530 1.00 14.66 350 ILE A C 1
ATOM 2216 O O . ILE A 1 304 ? 9.933 62.161 112.842 1.00 14.09 350 ILE A O 1
ATOM 2221 N N . ASP A 1 305 ? 10.602 64.306 113.052 1.00 11.78 351 ASP A N 1
ATOM 2222 C CA . ASP A 1 305 ? 11.003 64.486 111.659 1.00 11.69 351 ASP A CA 1
ATOM 2223 C C . ASP A 1 305 ? 12.518 64.642 111.682 1.00 12.72 351 ASP A C 1
ATOM 2224 O O . ASP A 1 305 ? 13.046 65.409 112.472 1.00 13.58 351 ASP A O 1
ATOM 2229 N N . THR A 1 306 ? 13.235 63.908 110.834 1.00 14.00 352 THR A N 1
ATOM 2230 C CA . THR A 1 306 ? 14.681 64.127 110.747 1.00 14.70 352 THR A CA 1
ATOM 2231 C C . THR A 1 306 ? 15.177 63.898 109.327 1.00 14.00 352 THR A C 1
ATOM 2232 O O . THR A 1 306 ? 14.686 63.014 108.622 1.00 14.52 352 THR A O 1
ATOM 2236 N N . ARG A 1 307 ? 16.109 64.745 108.896 1.00 13.88 353 ARG A N 1
ATOM 2237 C CA . ARG A 1 307 ? 16.575 64.719 107.501 1.00 12.38 353 ARG A CA 1
ATOM 2238 C C . ARG A 1 307 ? 18.029 65.131 107.394 1.00 13.74 353 ARG A C 1
ATOM 2239 O O . ARG A 1 307 ? 18.576 65.777 108.283 1.00 15.22 353 ARG A O 1
ATOM 2247 N N . ASP A 1 308 ? 18.642 64.757 106.266 1.00 14.75 354 ASP A N 1
ATOM 2248 C CA . ASP A 1 308 ? 19.979 65.231 105.909 1.00 16.28 354 ASP A CA 1
ATOM 2249 C C . ASP A 1 308 ? 20.132 65.007 104.408 1.00 14.36 354 ASP A C 1
ATOM 2250 O O . ASP A 1 308 ? 19.508 64.112 103.848 1.00 15.52 354 ASP A O 1
ATOM 2255 N N . ILE A 1 309 ? 20.971 65.805 103.762 1.00 16.98 355 ILE A N 1
ATOM 2256 C CA . ILE A 1 309 ? 21.303 65.548 102.365 1.00 18.94 355 ILE A CA 1
ATOM 2257 C C . ILE A 1 309 ? 22.127 64.261 102.284 1.00 20.13 355 ILE A C 1
ATOM 2258 O O . ILE A 1 309 ? 22.041 63.522 101.302 1.00 22.02 355 ILE A O 1
ATOM 2263 N N . ASP A 1 310 ? 22.881 63.982 103.349 1.00 17.39 356 ASP A N 1
ATOM 2264 C CA . ASP A 1 310 ? 23.665 62.753 103.460 1.00 18.52 356 ASP A CA 1
ATOM 2265 C C . ASP A 1 310 ? 22.871 61.655 104.175 1.00 19.53 356 ASP A C 1
ATOM 2266 O O . ASP A 1 310 ? 22.560 61.773 105.370 1.00 18.47 356 ASP A O 1
ATOM 2271 N N . GLU A 1 311 ? 22.547 60.597 103.443 1.00 19.42 357 GLU A N 1
ATOM 2272 C CA . GLU A 1 311 ? 21.697 59.518 103.948 1.00 19.28 357 GLU A CA 1
ATOM 2273 C C . GLU A 1 311 ? 22.302 58.807 105.162 1.00 22.26 357 GLU A C 1
ATOM 2274 O O . GLU A 1 311 ? 21.621 58.571 106.166 1.00 19.20 357 GLU A O 1
ATOM 2280 N N . ALA A 1 312 ? 23.588 58.489 105.088 1.00 19.92 358 ALA A N 1
ATOM 2281 C CA . ALA A 1 312 ? 24.260 57.815 106.197 1.00 21.70 358 ALA A CA 1
ATOM 2282 C C . ALA A 1 312 ? 24.248 58.638 107.493 1.00 19.78 358 ALA A C 1
ATOM 2283 O O . ALA A 1 312 ? 24.029 58.096 108.585 1.00 20.25 358 ALA A O 1
ATOM 2285 N N . ARG A 1 313 ? 24.486 59.939 107.377 1.00 20.64 359 ARG A N 1
ATOM 2286 C CA . ARG A 1 313 ? 24.471 60.832 108.530 1.00 20.93 359 ARG A CA 1
ATOM 2287 C C . ARG A 1 313 ? 23.067 60.871 109.148 1.00 19.48 359 ARG A C 1
ATOM 2288 O O . ARG A 1 313 ? 22.909 60.824 110.377 1.00 19.26 359 ARG A O 1
ATOM 2296 N N . ARG A 1 314 ? 22.058 60.946 108.282 1.00 20.00 360 ARG A N 1
ATOM 2297 C CA . ARG A 1 314 ? 20.649 60.907 108.690 1.00 19.19 360 ARG A CA 1
ATOM 2298 C C . ARG A 1 314 ? 20.355 59.623 109.469 1.00 17.40 360 ARG A C 1
ATOM 2299 O O . ARG A 1 314 ? 19.772 59.660 110.556 1.00 18.43 360 ARG A O 1
ATOM 2307 N N . ASN A 1 315 ? 20.763 58.489 108.912 1.00 18.04 361 ASN A N 1
ATOM 2308 C CA . ASN A 1 315 ? 20.529 57.193 109.539 1.00 19.66 361 ASN A CA 1
ATOM 2309 C C . ASN A 1 315 ? 21.193 57.059 110.901 1.00 18.85 361 ASN A C 1
ATOM 2310 O O . ASN A 1 315 ? 20.620 56.445 111.799 1.00 19.85 361 ASN A O 1
ATOM 2315 N N . THR A 1 316 ? 22.384 57.635 111.059 1.00 18.64 362 THR A N 1
ATOM 2316 C CA . THR A 1 316 ? 23.069 57.651 112.351 1.00 19.10 362 THR A CA 1
ATOM 2317 C C . THR A 1 316 ? 22.224 58.384 113.392 1.00 17.13 362 THR A C 1
ATOM 2318 O O . THR A 1 316 ? 22.129 57.950 114.537 1.00 18.37 362 THR A O 1
ATOM 2322 N N . VAL A 1 317 ? 21.578 59.470 112.984 1.00 17.70 363 VAL A N 1
ATOM 2323 C CA . VAL A 1 317 ? 20.701 60.198 113.899 1.00 18.40 363 VAL A CA 1
ATOM 2324 C C . VAL A 1 317 ? 19.538 59.311 114.334 1.00 14.91 363 VAL A C 1
ATOM 2325 O O . VAL A 1 317 ? 19.214 59.254 115.532 1.00 15.92 363 VAL A O 1
ATOM 2329 N N . ILE A 1 318 ? 18.916 58.616 113.386 1.00 16.32 364 ILE A N 1
ATOM 2330 C CA . ILE A 1 318 ? 17.813 57.705 113.699 1.00 16.61 364 ILE A CA 1
ATOM 2331 C C . ILE A 1 318 ? 18.242 56.603 114.676 1.00 17.72 364 ILE A C 1
ATOM 2332 O O . ILE A 1 318 ? 17.539 56.319 115.643 1.00 16.99 364 ILE A O 1
ATOM 2337 N N . LYS A 1 319 ? 19.391 55.985 114.428 1.00 17.73 365 LYS A N 1
ATOM 2338 C CA . LYS A 1 319 ? 19.893 54.948 115.337 1.00 19.19 365 LYS A CA 1
ATOM 2339 C C . LYS A 1 319 ? 20.094 55.487 116.751 1.00 18.74 365 LYS A C 1
ATOM 2340 O O . LYS A 1 319 ? 19.735 54.826 117.738 1.00 20.15 365 LYS A O 1
ATOM 2346 N N . LYS A 1 320 ? 20.667 56.684 116.864 1.00 16.72 366 LYS A N 1
ATOM 2347 C CA . LYS A 1 320 ? 20.899 57.297 118.167 1.00 17.48 366 LYS A CA 1
ATOM 2348 C C . LYS A 1 320 ? 19.578 57.618 118.858 1.00 15.98 366 LYS A C 1
ATOM 2349 O O . LYS A 1 320 ? 19.465 57.462 120.070 1.00 17.16 366 LYS A O 1
ATOM 2355 N N . ILE A 1 321 ? 18.585 58.064 118.096 1.00 16.86 367 ILE A N 1
ATOM 2356 C CA . ILE A 1 321 ? 17.279 58.347 118.689 1.00 17.09 367 ILE A CA 1
ATOM 2357 C C . ILE A 1 321 ? 16.657 57.070 119.269 1.00 17.35 367 ILE A C 1
ATOM 2358 O O . ILE A 1 321 ? 16.099 57.091 120.372 1.00 16.57 367 ILE A O 1
ATOM 2363 N N . GLN A 1 322 ? 16.775 55.955 118.550 1.00 16.53 368 GLN A N 1
ATOM 2364 C CA . GLN A 1 322 ? 16.238 54.693 119.056 1.00 18.73 368 GLN A CA 1
ATOM 2365 C C . GLN A 1 322 ? 16.969 54.240 120.314 1.00 18.93 368 GLN A C 1
ATOM 2366 O O . GLN A 1 322 ? 16.342 53.773 121.273 1.00 18.11 368 GLN A O 1
ATOM 2372 N N . GLU A 1 323 ? 18.292 54.392 120.323 1.00 18.17 369 GLU A N 1
ATOM 2373 C CA . GLU A 1 323 ? 19.083 54.093 121.515 1.00 21.33 369 GLU A CA 1
ATOM 2374 C C . GLU A 1 323 ? 18.642 54.945 122.704 1.00 17.65 369 GLU A C 1
ATOM 2375 O O . GLU A 1 323 ? 18.437 54.431 123.809 1.00 19.19 369 GLU A O 1
ATOM 2381 N N . SER A 1 324 ? 18.478 56.243 122.484 1.00 17.39 370 SER A N 1
ATOM 2382 C CA . SER A 1 324 ? 18.028 57.139 123.543 1.00 16.85 370 SER A CA 1
ATOM 2383 C C . SER A 1 324 ? 16.627 56.816 124.048 1.00 16.33 370 SER A C 1
ATOM 2384 O O . SER A 1 324 ? 16.377 56.902 125.250 1.00 16.04 370 SER A O 1
ATOM 2387 N N . ALA A 1 325 ? 15.725 56.447 123.144 1.00 15.29 371 ALA A N 1
ATOM 2388 C CA . ALA A 1 325 ? 14.365 56.096 123.546 1.00 16.71 371 ALA A CA 1
ATOM 2389 C C . ALA A 1 325 ? 14.396 54.919 124.514 1.00 15.84 371 ALA A C 1
ATOM 2390 O O . ALA A 1 325 ? 13.673 54.900 125.508 1.00 16.09 371 ALA A O 1
ATOM 2392 N N . ASN A 1 326 ? 15.256 53.949 124.230 1.00 16.08 372 ASN A N 1
ATOM 2393 C CA . ASN A 1 326 ? 15.396 52.795 125.112 1.00 17.87 372 ASN A CA 1
ATOM 2394 C C . ASN A 1 326 ? 16.059 53.128 126.443 1.00 18.31 372 ASN A C 1
ATOM 2395 O O . ASN A 1 326 ? 15.621 52.661 127.498 1.00 19.05 372 ASN A O 1
ATOM 2400 N N . THR A 1 327 ? 17.091 53.961 126.414 1.00 16.01 373 THR A N 1
ATOM 2401 C CA . THR A 1 327 ? 17.769 54.385 127.628 1.00 15.84 373 THR A CA 1
ATOM 2402 C C . THR A 1 327 ? 16.822 55.178 128.534 1.00 17.14 373 THR A C 1
ATOM 2403 O O . THR A 1 327 ? 16.757 54.947 129.737 1.00 18.53 373 THR A O 1
ATOM 2407 N N . ILE A 1 328 ? 16.088 56.109 127.934 1.00 15.74 374 ILE A N 1
ATOM 2408 C CA . ILE A 1 328 ? 15.113 56.909 128.669 1.00 14.72 374 ILE A CA 1
ATOM 2409 C C . ILE A 1 328 ? 14.001 56.037 129.250 1.00 15.58 374 ILE A C 1
ATOM 2410 O O . ILE A 1 328 ? 13.619 56.217 130.408 1.00 17.37 374 ILE A O 1
ATOM 2415 N N . ALA A 1 329 ? 13.489 55.093 128.464 1.00 16.60 375 ALA A N 1
ATOM 2416 C CA . ALA A 1 329 ? 12.432 54.205 128.958 1.00 16.19 375 ALA A CA 1
ATOM 2417 C C . ALA A 1 329 ? 12.896 53.429 130.191 1.00 20.51 375 ALA A C 1
ATOM 2418 O O . ALA A 1 329 ? 12.175 53.336 131.187 1.00 18.21 375 ALA A O 1
ATOM 2420 N N . LYS A 1 330 ? 14.114 52.896 130.139 1.00 16.88 376 LYS A N 1
ATOM 2421 C CA . LYS A 1 330 ? 14.659 52.153 131.273 1.00 17.75 376 LYS A CA 1
ATOM 2422 C C . LYS A 1 330 ? 14.853 53.038 132.504 1.00 19.81 376 LYS A C 1
ATOM 2423 O O . LYS A 1 330 ? 14.513 52.638 133.620 1.00 19.78 376 LYS A O 1
ATOM 2429 N N . LYS A 1 331 ? 15.395 54.237 132.311 1.00 17.42 377 LYS A N 1
ATOM 2430 C CA . LYS A 1 331 ? 15.659 55.142 133.421 1.00 19.53 377 LYS A CA 1
ATOM 2431 C C . LYS A 1 331 ? 14.366 55.654 134.062 1.00 16.64 377 LYS A C 1
ATOM 2432 O O . LYS A 1 331 ? 14.260 55.752 135.288 1.00 19.24 377 LYS A O 1
ATOM 2438 N N . ARG A 1 332 ? 13.382 55.975 133.227 1.00 17.01 378 ARG A N 1
ATOM 2439 C CA . ARG A 1 332 ? 12.104 56.476 133.723 1.00 16.33 378 ARG A CA 1
ATOM 2440 C C . ARG A 1 332 ? 11.190 55.363 134.214 1.00 18.85 378 ARG A C 1
ATOM 2441 O O . ARG A 1 332 ? 10.162 55.632 134.837 1.00 18.42 378 ARG A O 1
ATOM 2449 N N . LYS A 1 333 ? 11.564 54.122 133.922 1.00 17.47 379 LYS A N 1
ATOM 2450 C CA . LYS A 1 333 ? 10.761 52.951 134.275 1.00 17.39 379 LYS A CA 1
ATOM 2451 C C . LYS A 1 333 ? 9.403 52.951 133.577 1.00 16.41 379 LYS A C 1
ATOM 2452 O O . LYS A 1 333 ? 8.385 52.511 134.128 1.00 17.79 379 LYS A O 1
ATOM 2458 N N . VAL A 1 334 ? 9.401 53.455 132.346 1.00 15.44 380 VAL A N 1
ATOM 2459 C CA . VAL A 1 334 ? 8.227 53.394 131.490 1.00 16.08 380 VAL A CA 1
ATOM 2460 C C . VAL A 1 334 ? 8.441 52.365 130.394 1.00 15.49 380 VAL A C 1
ATOM 2461 O O . VAL A 1 334 ? 9.575 51.963 130.122 1.00 19.19 380 VAL A O 1
ATOM 2465 N N . LYS A 1 335 ? 7.349 51.934 129.783 1.00 13.21 381 LYS A N 1
ATOM 2466 C CA . LYS A 1 335 ? 7.421 51.054 128.628 1.00 14.83 381 LYS A CA 1
ATOM 2467 C C . LYS A 1 335 ? 7.601 51.880 127.357 1.00 15.56 381 LYS A C 1
ATOM 2468 O O . LYS A 1 335 ? 6.881 52.859 127.130 1.00 16.01 381 LYS A O 1
ATOM 2474 N N . LEU A 1 336 ? 8.567 51.495 126.533 1.00 16.38 382 LEU A N 1
ATOM 2475 C CA . LEU A 1 336 ? 8.635 52.028 125.183 1.00 17.28 382 LEU A CA 1
ATOM 2476 C C . LEU A 1 336 ? 7.641 51.204 124.384 1.00 18.40 382 LEU A C 1
ATOM 2477 O O . LEU A 1 336 ? 7.978 50.134 123.859 1.00 19.79 382 LEU A O 1
ATOM 2482 N N . SER A 1 337 ? 6.402 51.686 124.325 1.00 15.90 383 SER A N 1
ATOM 2483 C CA . SER A 1 337 ? 5.303 50.906 123.774 1.00 18.62 383 SER A CA 1
ATOM 2484 C C . SER A 1 337 ? 5.210 50.979 122.252 1.00 21.39 383 SER A C 1
ATOM 2485 O O . SER A 1 337 ? 4.608 50.115 121.613 1.00 21.54 383 SER A O 1
ATOM 2488 N N . GLU A 1 338 ? 5.805 52.015 121.670 1.00 18.59 384 GLU A N 1
ATOM 2489 C CA . GLU A 1 338 ? 5.893 52.104 120.221 1.00 18.24 384 GLU A CA 1
ATOM 2490 C C . GLU A 1 338 ? 7.158 52.832 119.824 1.00 17.44 384 GLU A C 1
ATOM 2491 O O . GLU A 1 338 ? 7.467 53.890 120.358 1.00 16.55 384 GLU A O 1
ATOM 2497 N N . PHE A 1 339 ? 7.898 52.239 118.893 1.00 18.59 385 PHE A N 1
ATOM 2498 C CA . PHE A 1 339 ? 8.961 52.941 118.191 1.00 16.88 385 PHE A CA 1
ATOM 2499 C C . PHE A 1 339 ? 8.860 52.526 116.732 1.00 19.72 385 PHE A C 1
ATOM 2500 O O . PHE A 1 339 ? 9.297 51.435 116.352 1.00 20.28 385 PHE A O 1
ATOM 2508 N N . LYS A 1 340 ? 8.258 53.391 115.921 1.00 16.62 386 LYS A N 1
ATOM 2509 C CA . LYS A 1 340 ? 7.957 53.055 114.538 1.00 18.35 386 LYS A CA 1
ATOM 2510 C C . LYS A 1 340 ? 8.663 54.027 113.616 1.00 18.19 386 LYS A C 1
ATOM 2511 O O . LYS A 1 340 ? 8.444 55.236 113.691 1.00 17.79 386 LYS A O 1
ATOM 2517 N N . ILE A 1 341 ? 9.521 53.506 112.750 1.00 18.00 387 ILE A N 1
ATOM 2518 C CA . ILE A 1 341 ? 10.075 54.317 111.676 1.00 17.48 387 ILE A CA 1
ATOM 2519 C C . ILE A 1 341 ? 9.032 54.320 110.566 1.00 18.58 387 ILE A C 1
ATOM 2520 O O . ILE A 1 341 ? 8.857 53.332 109.843 1.00 19.75 387 ILE A O 1
ATOM 2525 N N . VAL A 1 342 ? 8.301 55.424 110.454 1.00 17.14 388 VAL A N 1
ATOM 2526 C CA . VAL A 1 342 ? 7.170 55.497 109.544 1.00 17.03 388 VAL A CA 1
ATOM 2527 C C . VAL A 1 342 ? 7.671 55.553 108.107 1.00 18.71 388 VAL A C 1
ATOM 2528 O O . VAL A 1 342 ? 7.107 54.917 107.214 1.00 20.00 388 VAL A O 1
ATOM 2532 N N . ASN A 1 343 ? 8.745 56.306 107.895 1.00 15.85 389 ASN A N 1
ATOM 2533 C CA . ASN A 1 343 ? 9.426 56.301 106.601 1.00 16.31 389 ASN A CA 1
ATOM 2534 C C . ASN A 1 343 ? 10.883 56.659 106.793 1.00 15.93 389 ASN A C 1
ATOM 2535 O O . ASN A 1 343 ? 11.245 57.375 107.726 1.00 15.35 389 ASN A O 1
ATOM 2540 N N . GLN A 1 344 ? 11.725 56.142 105.903 1.00 17.23 390 GLN A N 1
ATOM 2541 C CA . GLN A 1 344 ? 13.147 56.402 105.948 1.00 17.25 390 GLN A CA 1
ATOM 2542 C C . GLN A 1 344 ? 13.602 56.322 104.505 1.00 19.65 390 GLN A C 1
ATOM 2543 O O . GLN A 1 344 ? 13.973 55.256 104.021 1.00 22.35 390 GLN A O 1
ATOM 2549 N N . ASP A 1 345 ? 13.536 57.452 103.812 1.00 17.42 391 ASP A N 1
ATOM 2550 C CA . ASP A 1 345 ? 13.681 57.456 102.368 1.00 18.07 391 ASP A CA 1
ATOM 2551 C C . ASP A 1 345 ? 15.044 57.982 101.955 1.00 17.18 391 ASP A C 1
ATOM 2552 O O . ASP A 1 345 ? 15.628 58.807 102.637 1.00 17.05 391 ASP A O 1
ATOM 2557 N N . PRO A 1 346 ? 15.556 57.496 100.813 1.00 17.61 392 PRO A N 1
ATOM 2558 C CA . PRO A 1 346 ? 16.825 57.996 100.283 1.00 17.47 392 PRO A CA 1
ATOM 2559 C C . PRO A 1 346 ? 16.655 59.366 99.639 1.00 16.72 392 PRO A C 1
ATOM 2560 O O . PRO A 1 346 ? 15.536 59.759 99.325 1.00 18.51 392 PRO A O 1
ATOM 2564 N N . PRO A 1 347 ? 17.762 60.090 99.451 1.00 17.23 393 PRO A N 1
ATOM 2565 C CA . PRO A 1 347 ? 17.686 61.332 98.676 1.00 17.23 393 PRO A CA 1
ATOM 2566 C C . PRO A 1 347 ? 17.505 60.998 97.201 1.00 19.62 393 PRO A C 1
ATOM 2567 O O . PRO A 1 347 ? 17.688 59.843 96.806 1.00 19.38 393 PRO A O 1
ATOM 2571 N N . ALA A 1 348 ? 17.123 61.979 96.391 1.00 16.99 394 ALA A N 1
ATOM 2572 C CA . ALA A 1 348 ? 17.091 61.770 94.944 1.00 18.32 394 ALA A CA 1
ATOM 2573 C C . ALA A 1 348 ? 17.897 62.829 94.217 1.00 20.53 394 ALA A C 1
ATOM 2574 O O . ALA A 1 348 ? 18.039 63.954 94.687 1.00 18.01 394 ALA A O 1
ATOM 2576 N N . LEU A 1 349 ? 18.426 62.450 93.060 1.00 19.92 395 LEU A N 1
ATOM 2577 C CA . LEU A 1 349 ? 19.138 63.376 92.189 1.00 19.79 395 LEU A CA 1
ATOM 2578 C C . LEU A 1 349 ? 18.249 63.766 91.012 1.00 17.71 395 LEU A C 1
ATOM 2579 O O . LEU A 1 349 ? 17.568 62.923 90.431 1.00 19.05 395 LEU A O 1
ATOM 2584 N N . SER A 1 350 ? 18.249 65.048 90.657 1.00 15.37 396 SER A N 1
ATOM 2585 C CA . SER A 1 350 ? 17.556 65.475 89.445 1.00 15.15 396 SER A CA 1
ATOM 2586 C C . SER A 1 350 ? 18.278 64.968 88.203 1.00 16.74 396 SER A C 1
ATOM 2587 O O . SER A 1 350 ? 19.496 64.795 88.210 1.00 17.35 396 SER A O 1
ATOM 2590 N N . ASP A 1 351 ? 17.515 64.739 87.148 1.00 15.43 397 ASP A N 1
ATOM 2591 C CA . ASP A 1 351 ? 18.066 64.261 85.882 1.00 16.17 397 ASP A CA 1
ATOM 2592 C C . ASP A 1 351 ? 18.928 65.349 85.243 1.00 17.76 397 ASP A C 1
ATOM 2593 O O . ASP A 1 351 ? 18.551 66.526 85.207 1.00 16.04 397 ASP A O 1
ATOM 2598 N N . LYS A 1 352 ? 20.094 64.959 84.742 1.00 17.29 398 LYS A N 1
ATOM 2599 C CA . LYS A 1 352 ? 21.056 65.936 84.237 1.00 18.49 398 LYS A CA 1
ATOM 2600 C C . LYS A 1 352 ? 20.600 66.665 82.970 1.00 17.26 398 LYS A C 1
ATOM 2601 O O . LYS A 1 352 ? 20.946 67.829 82.772 1.00 17.44 398 LYS A O 1
ATOM 2607 N N . LEU A 1 353 ? 19.830 66.000 82.118 1.00 15.18 399 LEU A N 1
ATOM 2608 C CA . LEU A 1 353 ? 19.318 66.668 80.918 1.00 16.10 399 LEU A CA 1
ATOM 2609 C C . LEU A 1 353 ? 18.137 67.570 81.261 1.00 17.41 399 LEU A C 1
ATOM 2610 O O . LEU A 1 353 ? 17.899 68.561 80.585 1.00 17.51 399 LEU A O 1
ATOM 2615 N N . VAL A 1 354 ? 17.403 67.234 82.318 1.00 17.05 400 VAL A N 1
ATOM 2616 C CA . VAL A 1 354 ? 16.317 68.106 82.761 1.00 17.28 400 VAL A CA 1
ATOM 2617 C C . VAL A 1 354 ? 16.887 69.393 83.339 1.00 16.00 400 VAL A C 1
ATOM 2618 O O . VAL A 1 354 ? 16.413 70.490 83.009 1.00 16.30 400 VAL A O 1
ATOM 2622 N N . ILE A 1 355 ? 17.915 69.259 84.171 1.00 16.52 401 ILE A N 1
ATOM 2623 C CA . ILE A 1 355 ? 18.662 70.393 84.703 1.00 18.04 401 ILE A CA 1
ATOM 2624 C C . ILE A 1 355 ? 19.163 71.287 83.581 1.00 19.49 401 ILE A C 1
ATOM 2625 O O . ILE A 1 355 ? 19.028 72.505 83.629 1.00 18.39 401 ILE A O 1
ATOM 2630 N N . LYS A 1 356 ? 19.736 70.659 82.562 1.00 16.06 402 LYS A N 1
ATOM 2631 C CA . LYS A 1 356 ? 20.272 71.371 81.418 1.00 17.57 402 LYS A CA 1
ATOM 2632 C C . LYS A 1 356 ? 19.200 72.228 80.753 1.00 18.51 402 LYS A C 1
ATOM 2633 O O . LYS A 1 356 ? 19.429 73.411 80.490 1.00 17.17 402 LYS A O 1
ATOM 2639 N N . LYS A 1 357 ? 18.036 71.639 80.490 1.00 17.02 403 LYS A N 1
ATOM 2640 C CA . LYS A 1 357 ? 16.949 72.345 79.808 1.00 18.24 403 LYS A CA 1
ATOM 2641 C C . LYS A 1 357 ? 16.428 73.503 80.660 1.00 19.04 403 LYS A C 1
ATOM 2642 O O . LYS A 1 357 ? 16.139 74.585 80.146 1.00 17.09 403 LYS A O 1
ATOM 2648 N N . MET A 1 358 ? 16.299 73.268 81.962 1.00 16.09 404 MET A N 1
ATOM 2649 C CA . MET A 1 358 ? 15.837 74.311 82.874 1.00 17.10 404 MET A CA 1
ATOM 2650 C C . MET A 1 358 ? 16.793 75.506 82.917 1.00 16.75 404 MET A C 1
ATOM 2651 O O . MET A 1 358 ? 16.362 76.666 82.878 1.00 15.12 404 MET A O 1
ATOM 2656 N N . ALA A 1 359 ? 18.089 75.231 83.010 1.00 16.70 405 ALA A N 1
ATOM 2657 C CA . ALA A 1 359 ? 19.086 76.293 83.016 1.00 17.57 405 ALA A CA 1
ATOM 2658 C C . ALA A 1 359 ? 19.089 77.069 81.697 1.00 18.15 405 ALA A C 1
ATOM 2659 O O . ALA A 1 359 ? 19.194 78.299 81.693 1.00 18.29 405 ALA A O 1
ATOM 2661 N N . GLU A 1 360 ? 18.949 76.348 80.588 1.00 16.53 406 GLU A N 1
ATOM 2662 C CA . GLU A 1 360 ? 18.850 76.975 79.271 1.00 15.69 406 GLU A CA 1
ATOM 2663 C C . GLU A 1 360 ? 17.625 77.866 79.179 1.00 16.42 406 GLU A C 1
ATOM 2664 O O . GLU A 1 360 ? 17.706 78.980 78.660 1.00 17.03 406 GLU A O 1
ATOM 2670 N N . ALA A 1 361 ? 16.493 77.382 79.684 1.00 16.33 407 ALA A N 1
ATOM 2671 C CA . ALA A 1 361 ? 15.263 78.164 79.655 1.00 16.16 407 ALA A CA 1
ATOM 2672 C C . ALA A 1 361 ? 15.412 79.456 80.454 1.00 15.53 407 ALA A C 1
ATOM 2673 O O . ALA A 1 361 ? 15.045 80.531 79.973 1.00 14.45 407 ALA A O 1
ATOM 2675 N N . ALA A 1 362 ? 15.955 79.362 81.667 1.00 12.99 408 ALA A N 1
ATOM 2676 C CA . ALA A 1 362 ? 16.186 80.557 82.479 1.00 14.54 408 ALA A CA 1
ATOM 2677 C C . ALA A 1 362 ? 17.104 81.559 81.769 1.00 15.96 408 ALA A C 1
ATOM 2678 O O . ALA A 1 362 ? 16.821 82.755 81.738 1.00 15.16 408 ALA A O 1
ATOM 2680 N N . THR A 1 363 ? 18.182 81.065 81.175 1.00 16.44 409 THR A N 1
ATOM 2681 C CA . THR A 1 363 ? 19.090 81.915 80.412 1.00 18.67 409 THR A CA 1
ATOM 2682 C C . THR A 1 363 ? 18.396 82.598 79.221 1.00 18.04 409 THR A C 1
ATOM 2683 O O . THR A 1 363 ? 18.567 83.802 79.004 1.00 17.41 409 THR A O 1
ATOM 2687 N N . GLU A 1 364 ? 17.604 81.841 78.468 1.00 16.86 410 GLU A N 1
ATOM 2688 C CA . GLU A 1 364 ? 16.875 82.407 77.326 1.00 17.64 410 GLU A CA 1
ATOM 2689 C C . GLU A 1 364 ? 15.883 83.484 77.740 1.00 17.43 410 GLU A C 1
ATOM 2690 O O . GLU A 1 364 ? 15.544 84.365 76.949 1.00 19.71 410 GLU A O 1
ATOM 2696 N N . LEU A 1 365 ? 15.417 83.407 78.983 1.00 15.05 411 LEU A N 1
ATOM 2697 C CA . LEU A 1 365 ? 14.444 84.370 79.505 1.00 14.61 411 LEU A CA 1
ATOM 2698 C C . LEU A 1 365 ? 15.120 85.517 80.237 1.00 15.01 411 LEU A C 1
ATOM 2699 O O . LEU A 1 365 ? 14.443 86.348 80.863 1.00 16.48 411 LEU A O 1
ATOM 2704 N N . ASN A 1 366 ? 16.449 85.547 80.187 1.00 14.92 412 ASN A N 1
ATOM 2705 C CA . ASN A 1 366 ? 17.240 86.584 80.852 1.00 16.82 412 ASN A CA 1
ATOM 2706 C C . ASN A 1 366 ? 17.022 86.591 82.363 1.00 18.01 412 ASN A C 1
ATOM 2707 O O . ASN A 1 366 ? 17.012 87.644 83.001 1.00 19.43 412 ASN A O 1
ATOM 2712 N N . LEU A 1 367 ? 16.850 85.400 82.924 1.00 15.36 413 LEU A N 1
ATOM 2713 C CA . LEU A 1 367 ? 16.650 85.236 84.362 1.00 14.78 413 LEU A CA 1
ATOM 2714 C C . LEU A 1 367 ? 17.905 84.663 84.994 1.00 16.88 413 LEU A C 1
ATOM 2715 O O . LEU A 1 367 ? 18.501 83.729 84.466 1.00 19.81 413 LEU A O 1
ATOM 2720 N N . SER A 1 368 ? 18.313 85.230 86.122 1.00 15.38 414 SER A N 1
ATOM 2721 C CA . SER A 1 368 ? 19.485 84.730 86.821 1.00 16.17 414 SER A CA 1
ATOM 2722 C C . SER A 1 368 ? 19.128 83.453 87.585 1.00 19.04 414 SER A C 1
ATOM 2723 O O . SER A 1 368 ? 17.983 83.272 88.021 1.00 18.19 414 SER A O 1
ATOM 2726 N N . HIS A 1 369 ? 20.104 82.567 87.749 1.00 16.30 415 HIS A N 1
ATOM 2727 C CA . HIS A 1 369 ? 19.824 81.277 88.372 1.00 17.32 415 HIS A CA 1
ATOM 2728 C C . HIS A 1 369 ? 21.063 80.665 88.990 1.00 17.48 415 HIS A C 1
ATOM 2729 O O . HIS A 1 369 ? 22.185 81.055 88.667 1.00 19.76 415 HIS A O 1
ATOM 2736 N N . LYS A 1 370 ? 20.849 79.730 89.913 1.00 16.23 416 LYS A N 1
ATOM 2737 C CA . LYS A 1 370 ? 21.947 78.944 90.449 1.00 17.59 416 LYS A CA 1
ATOM 2738 C C . LYS A 1 370 ? 21.477 77.524 90.693 1.00 19.93 416 LYS A C 1
ATOM 2739 O O . LYS A 1 370 ? 20.278 77.265 90.766 1.00 17.96 416 LYS A O 1
ATOM 2745 N N . MET A 1 371 ? 22.435 76.610 90.803 1.00 16.49 417 MET A N 1
ATOM 2746 C CA . MET A 1 371 ? 22.165 75.229 91.163 1.00 16.91 417 MET A CA 1
ATOM 2747 C C . MET A 1 371 ? 22.036 75.140 92.669 1.00 16.69 417 MET A C 1
ATOM 2748 O O . MET A 1 371 ? 22.831 75.730 93.400 1.00 16.71 417 MET A O 1
ATOM 2753 N N . MET A 1 372 ? 21.059 74.380 93.144 1.00 14.99 418 MET A N 1
ATOM 2754 C CA . MET A 1 372 ? 20.910 74.232 94.591 1.00 15.04 418 MET A CA 1
ATOM 2755 C C . MET A 1 372 ? 20.150 72.967 94.933 1.00 13.70 418 MET A C 1
ATOM 2756 O O . MET A 1 372 ? 19.575 72.325 94.056 1.00 14.87 418 MET A O 1
ATOM 2761 N N . ILE A 1 373 ? 20.161 72.600 96.211 1.00 15.46 419 ILE A N 1
ATOM 2762 C CA . ILE A 1 373 ? 19.444 71.409 96.645 1.00 15.79 419 ILE A CA 1
ATOM 2763 C C . ILE A 1 373 ? 18.150 71.794 97.351 1.00 15.65 419 ILE A C 1
ATOM 2764 O O . ILE A 1 373 ? 17.991 72.929 97.802 1.00 17.65 419 ILE A O 1
ATOM 2769 N N . SER A 1 374 ? 17.219 70.851 97.411 1.00 13.32 420 SER A N 1
ATOM 2770 C CA . SER A 1 374 ? 16.017 71.042 98.212 1.00 13.25 420 SER A CA 1
ATOM 2771 C C . SER A 1 374 ? 16.206 70.396 99.579 1.00 13.76 420 SER A C 1
ATOM 2772 O O . SER A 1 374 ? 16.624 69.240 99.679 1.00 15.00 420 SER A O 1
ATOM 2775 N N . ARG A 1 375 ? 15.894 71.154 100.625 1.00 13.14 421 ARG A N 1
ATOM 2776 C CA . ARG A 1 375 ? 15.919 70.638 101.997 1.00 14.31 421 ARG A CA 1
ATOM 2777 C C . ARG A 1 375 ? 14.575 69.992 102.333 1.00 15.02 421 ARG A C 1
ATOM 2778 O O . ARG A 1 375 ? 14.509 68.924 102.962 1.00 14.34 421 ARG A O 1
ATOM 2786 N N . ALA A 1 376 ? 13.502 70.659 101.932 1.00 13.42 422 ALA A N 1
ATOM 2787 C CA . ALA A 1 376 ? 12.169 70.080 101.983 1.00 12.88 422 ALA A CA 1
ATOM 2788 C C . ALA A 1 376 ? 12.102 68.862 101.077 1.00 13.18 422 ALA A C 1
ATOM 2789 O O . ALA A 1 376 ? 12.875 68.740 100.122 1.00 13.98 422 ALA A O 1
ATOM 2791 N N . TYR A 1 377 ? 11.178 67.950 101.364 1.00 13.75 423 TYR A N 1
ATOM 2792 C CA . TYR A 1 377 ? 10.860 66.921 100.374 1.00 13.92 423 TYR A CA 1
ATOM 2793 C C . TYR A 1 377 ? 9.661 67.376 99.550 1.00 13.59 423 TYR A C 1
ATOM 2794 O O . TYR A 1 377 ? 9.010 68.386 99.873 1.00 13.75 423 TYR A O 1
ATOM 2803 N N . HIS A 1 378 ? 9.396 66.658 98.463 1.00 13.82 424 HIS A N 1
ATOM 2804 C CA . HIS A 1 378 ? 8.374 67.033 97.496 1.00 13.32 424 HIS A CA 1
ATOM 2805 C C . HIS A 1 378 ? 7.911 65.780 96.787 1.00 13.96 424 HIS A C 1
ATOM 2806 O O . HIS A 1 378 ? 8.590 64.761 96.830 1.00 14.01 424 HIS A O 1
ATOM 2813 N N . ASP A 1 379 ? 6.794 65.869 96.079 1.00 13.83 425 ASP A N 1
ATOM 2814 C CA . ASP A 1 379 ? 6.380 64.784 95.191 1.00 15.07 425 ASP A CA 1
ATOM 2815 C C . ASP A 1 379 ? 7.454 64.402 94.171 1.00 14.82 425 ASP A C 1
ATOM 2816 O O . ASP A 1 379 ? 7.540 63.244 93.766 1.00 15.60 425 ASP A O 1
ATOM 2821 N N . SER A 1 380 ? 8.275 65.371 93.775 1.00 13.09 426 SER A N 1
ATOM 2822 C CA . SER A 1 380 ? 9.413 65.123 92.889 1.00 14.13 426 SER A CA 1
ATOM 2823 C C . SER A 1 380 ? 10.326 64.009 93.410 1.00 15.50 426 SER A C 1
ATOM 2824 O O . SER A 1 380 ? 10.943 63.292 92.621 1.00 15.50 426 SER A O 1
ATOM 2827 N N . LEU A 1 381 ? 10.415 63.856 94.730 1.00 13.73 427 LEU A N 1
ATOM 2828 C CA . LEU A 1 381 ? 11.295 62.848 95.319 1.00 15.37 427 LEU A CA 1
ATOM 2829 C C . LEU A 1 381 ? 10.889 61.450 94.851 1.00 18.52 427 LEU A C 1
ATOM 2830 O O . LEU A 1 381 ? 11.744 60.601 94.568 1.00 17.61 427 LEU A O 1
ATOM 2835 N N . PHE A 1 382 ? 9.584 61.221 94.748 1.00 14.13 428 PHE A N 1
ATOM 2836 C CA . PHE A 1 382 ? 9.073 59.908 94.351 1.00 16.94 428 PHE A CA 1
ATOM 2837 C C . PHE A 1 382 ? 8.826 59.774 92.851 1.00 18.25 428 PHE A C 1
ATOM 2838 O O . PHE A 1 382 ? 8.995 58.685 92.277 1.00 19.09 428 PHE A O 1
ATOM 2846 N N . MET A 1 383 ? 8.464 60.879 92.202 1.00 15.41 429 MET A N 1
ATOM 2847 C CA . MET A 1 383 ? 8.351 60.888 90.745 1.00 15.29 429 MET A CA 1
ATOM 2848 C C . MET A 1 383 ? 9.680 60.530 90.090 1.00 17.23 429 MET A C 1
ATOM 2849 O O . MET A 1 383 ? 9.698 59.964 88.996 1.00 17.71 429 MET A O 1
ATOM 2854 N N . ALA A 1 384 ? 10.782 60.852 90.762 1.00 17.52 430 ALA A N 1
ATOM 2855 C CA . ALA A 1 384 ? 12.128 60.526 90.283 1.00 17.98 430 ALA A CA 1
ATOM 2856 C C . ALA A 1 384 ? 12.341 59.022 90.106 1.00 22.58 430 ALA A C 1
ATOM 2857 O O . ALA A 1 384 ? 13.241 58.594 89.377 1.00 20.90 430 ALA A O 1
ATOM 2859 N N . ARG A 1 385 ? 11.521 58.222 90.781 1.00 20.14 431 ARG A N 1
ATOM 2860 C CA . ARG A 1 385 ? 11.610 56.771 90.648 1.00 21.49 431 ARG A CA 1
ATOM 2861 C C . ARG A 1 385 ? 10.947 56.263 89.363 1.00 24.73 431 ARG A C 1
ATOM 2862 O O . ARG A 1 385 ? 11.179 55.122 88.947 1.00 24.71 431 ARG A O 1
ATOM 2870 N N . ILE A 1 386 ? 10.136 57.118 88.741 1.00 21.03 432 ILE A N 1
ATOM 2871 C CA . ILE A 1 386 ? 9.298 56.777 87.591 1.00 22.11 432 ILE A CA 1
ATOM 2872 C C . ILE A 1 386 ? 9.837 57.414 86.313 1.00 23.27 432 ILE A C 1
ATOM 2873 O O . ILE A 1 386 ? 9.719 56.854 85.219 1.00 23.71 432 ILE A O 1
ATOM 2878 N N . SER A 1 387 ? 10.430 58.594 86.448 1.00 20.13 433 SER A N 1
ATOM 2879 C CA . SER A 1 387 ? 10.913 59.310 85.277 1.00 22.49 433 SER A CA 1
ATOM 2880 C C . SER A 1 387 ? 11.983 60.330 85.653 1.00 21.55 433 SER A C 1
ATOM 2881 O O . SER A 1 387 ? 12.136 60.677 86.830 1.00 19.13 433 SER A O 1
ATOM 2884 N N . PRO A 1 388 ? 12.751 60.792 84.658 1.00 20.10 434 PRO A N 1
ATOM 2885 C CA . PRO A 1 388 ? 13.680 61.901 84.874 1.00 18.00 434 PRO A CA 1
ATOM 2886 C C . PRO A 1 388 ? 12.955 63.064 85.548 1.00 17.46 434 PRO A C 1
ATOM 2887 O O . PRO A 1 388 ? 11.844 63.405 85.141 1.00 19.91 434 PRO A O 1
ATOM 2891 N N . MET A 1 389 ? 13.574 63.646 86.566 1.00 14.93 435 MET A N 1
ATOM 2892 C CA . MET A 1 389 ? 12.916 64.668 87.370 1.00 15.27 435 MET A CA 1
ATOM 2893 C C . MET A 1 389 ? 13.749 65.938 87.451 1.00 15.50 435 MET A C 1
ATOM 2894 O O . MET A 1 389 ? 14.977 65.901 87.391 1.00 16.14 435 MET A O 1
ATOM 2899 N N . GLY A 1 390 ? 13.073 67.069 87.620 1.00 15.47 436 GLY A N 1
ATOM 2900 C CA . GLY A 1 390 ? 13.752 68.292 88.002 1.00 16.90 436 GLY A CA 1
ATOM 2901 C C . GLY A 1 390 ? 12.789 69.196 88.735 1.00 14.53 436 GLY A C 1
ATOM 2902 O O . GLY A 1 390 ? 11.571 68.991 88.666 1.00 15.18 436 GLY A O 1
ATOM 2903 N N . MET A 1 391 ? 13.329 70.197 89.420 1.00 13.18 437 MET A N 1
ATOM 2904 C CA . MET A 1 391 ? 12.499 71.200 90.087 1.00 13.48 437 MET A CA 1
ATOM 2905 C C . MET A 1 391 ? 13.001 72.597 89.777 1.00 13.20 437 MET A C 1
ATOM 2906 O O . MET A 1 391 ? 14.206 72.833 89.697 1.00 12.94 437 MET A O 1
ATOM 2911 N N . ILE A 1 392 ? 12.058 73.524 89.641 1.00 14.38 438 ILE A N 1
ATOM 2912 C CA . ILE A 1 392 ? 12.350 74.945 89.524 1.00 13.89 438 ILE A CA 1
ATOM 2913 C C . ILE A 1 392 ? 11.946 75.605 90.846 1.00 12.16 438 ILE A C 1
ATOM 2914 O O . ILE A 1 392 ? 10.774 75.552 91.219 1.00 13.66 438 ILE A O 1
ATOM 2919 N N . PHE A 1 393 ? 12.904 76.210 91.543 1.00 12.24 439 PHE A N 1
ATOM 2920 C CA . PHE A 1 393 ? 12.620 77.024 92.732 1.00 10.66 439 PHE A CA 1
ATOM 2921 C C . PHE A 1 393 ? 12.467 78.500 92.361 1.00 12.57 439 PHE A C 1
ATOM 2922 O O . PHE A 1 393 ? 13.208 79.024 91.514 1.00 12.91 439 PHE A O 1
ATOM 2930 N N . ILE A 1 394 ? 11.518 79.161 93.015 1.00 12.09 440 ILE A N 1
ATOM 2931 C CA . ILE A 1 394 ? 11.427 80.618 92.976 1.00 11.46 440 ILE A CA 1
ATOM 2932 C C . ILE A 1 394 ? 11.697 81.172 94.381 1.00 11.71 440 ILE A C 1
ATOM 2933 O O . ILE A 1 394 ? 11.574 80.462 95.381 1.00 12.15 440 ILE A O 1
ATOM 2938 N N . PRO A 1 395 ? 12.093 82.448 94.474 1.00 10.98 441 PRO A N 1
ATOM 2939 C CA . PRO A 1 395 ? 12.381 83.013 95.795 1.00 11.33 441 PRO A CA 1
ATOM 2940 C C . PRO A 1 395 ? 11.150 83.094 96.676 1.00 12.29 441 PRO A C 1
ATOM 2941 O O . PRO A 1 395 ? 10.021 83.116 96.181 1.00 13.71 441 PRO A O 1
ATOM 2945 N N . CYS A 1 396 ? 11.379 83.110 97.981 1.00 12.20 442 CYS A N 1
ATOM 2946 C CA . CYS A 1 396 ? 10.303 83.435 98.897 1.00 13.47 442 CYS A CA 1
ATOM 2947 C C . CYS A 1 396 ? 10.858 84.277 100.028 1.00 13.23 442 CYS A C 1
ATOM 2948 O O . CYS A 1 396 ? 12.040 84.187 100.369 1.00 14.67 442 CYS A O 1
ATOM 2951 N N . TYR A 1 397 ? 9.981 85.106 100.579 1.00 12.34 443 TYR A N 1
ATOM 2952 C CA . TYR A 1 397 ? 10.340 86.120 101.546 1.00 12.68 443 TYR A CA 1
ATOM 2953 C C . TYR A 1 397 ? 10.964 85.499 102.786 1.00 13.42 443 TYR A C 1
ATOM 2954 O O . TYR A 1 397 ? 10.317 84.720 103.497 1.00 12.82 443 TYR A O 1
ATOM 2963 N N . LYS A 1 398 ? 12.226 85.847 103.032 1.00 14.44 444 LYS A N 1
ATOM 2964 C CA . LYS A 1 398 ? 12.984 85.376 104.203 1.00 14.36 444 LYS A CA 1
ATOM 2965 C C . LYS A 1 398 ? 13.048 83.855 104.353 1.00 14.73 444 LYS A C 1
ATOM 2966 O O . LYS A 1 398 ? 13.425 83.335 105.407 1.00 16.30 444 LYS A O 1
ATOM 2972 N N . GLY A 1 399 ? 12.702 83.149 103.281 1.00 13.49 445 GLY A N 1
ATOM 2973 C CA . GLY A 1 399 ? 12.644 81.702 103.321 1.00 14.63 445 GLY A CA 1
ATOM 2974 C C . GLY A 1 399 ? 11.474 81.115 104.083 1.00 16.45 445 GLY A C 1
ATOM 2975 O O . GLY A 1 399 ? 11.381 79.894 104.189 1.00 16.02 445 GLY A O 1
ATOM 2976 N N . TYR A 1 400 ? 10.577 81.957 104.590 1.00 13.90 446 TYR A N 1
ATOM 2977 C CA . TYR A 1 400 ? 9.518 81.479 105.480 1.00 12.75 446 TYR A CA 1
ATOM 2978 C C . TYR A 1 400 ? 8.622 80.466 104.779 1.00 13.27 446 TYR A C 1
ATOM 2979 O O . TYR A 1 400 ? 8.203 80.677 103.639 1.00 12.74 446 TYR A O 1
ATOM 2988 N N . SER A 1 401 ? 8.299 79.382 105.477 1.00 13.09 447 SER A N 1
ATOM 2989 C CA . SER A 1 401 ? 7.323 78.432 104.974 1.00 11.19 447 SER A CA 1
ATOM 2990 C C . SER A 1 401 ? 6.699 77.669 106.142 1.00 11.70 447 SER A C 1
ATOM 2991 O O . SER A 1 401 ? 7.222 77.695 107.261 1.00 12.72 447 SER A O 1
ATOM 2994 N N . HIS A 1 402 ? 5.567 77.023 105.887 1.00 12.03 448 HIS A N 1
ATOM 2995 C CA . HIS A 1 402 ? 4.794 76.333 106.927 1.00 12.80 448 HIS A CA 1
ATOM 2996 C C . HIS A 1 402 ? 4.335 77.284 108.027 1.00 14.15 448 HIS A C 1
ATOM 2997 O O . HIS A 1 402 ? 4.211 76.908 109.194 1.00 14.01 448 HIS A O 1
ATOM 3004 N N . LYS A 1 403 ? 4.066 78.520 107.625 1.00 13.32 449 LYS A N 1
ATOM 3005 C CA . LYS A 1 403 ? 3.545 79.545 108.525 1.00 12.75 449 LYS A CA 1
ATOM 3006 C C . LYS A 1 403 ? 2.966 80.657 107.650 1.00 13.94 449 LYS A C 1
ATOM 3007 O O . LYS A 1 403 ? 3.331 80.777 106.473 1.00 12.90 449 LYS A O 1
ATOM 3013 N N . PRO A 1 404 ? 2.051 81.467 108.208 1.00 12.33 450 PRO A N 1
ATOM 3014 C CA . PRO A 1 404 ? 1.321 82.430 107.374 1.00 13.41 450 PRO A CA 1
ATOM 3015 C C . PRO A 1 404 ? 2.169 83.570 106.806 1.00 13.05 450 PRO A C 1
ATOM 3016 O O . PRO A 1 404 ? 1.695 84.273 105.917 1.00 14.15 450 PRO A O 1
ATOM 3020 N N . GLU A 1 405 ? 3.379 83.750 107.321 1.00 12.12 451 GLU A N 1
ATOM 3021 C CA . GLU A 1 405 ? 4.316 84.752 106.799 1.00 12.96 451 GLU A CA 1
ATOM 3022 C C . GLU A 1 405 ? 4.917 84.368 105.445 1.00 13.27 451 GLU A C 1
ATOM 3023 O O . GLU A 1 405 ? 5.565 85.193 104.797 1.00 13.48 451 GLU A O 1
ATOM 3029 N N . GLU A 1 406 ? 4.715 83.117 105.030 1.00 11.82 452 GLU A N 1
ATOM 3030 C CA . GLU A 1 406 ? 5.151 82.644 103.718 1.00 11.29 452 GLU A CA 1
ATOM 3031 C C . GLU A 1 406 ? 4.682 83.588 102.610 1.00 11.91 452 GLU A C 1
ATOM 3032 O O . GLU A 1 406 ? 3.517 83.980 102.573 1.00 12.84 452 GLU A O 1
ATOM 3038 N N . TYR A 1 407 ? 5.585 83.956 101.705 1.00 11.54 453 TYR A N 1
ATOM 3039 C CA . TYR A 1 407 ? 5.233 84.878 100.625 1.00 11.24 453 TYR A CA 1
ATOM 3040 C C . TYR A 1 407 ? 6.170 84.735 99.441 1.00 12.51 453 TYR A C 1
ATOM 3041 O O . TYR A 1 407 ? 7.389 84.678 99.615 1.00 12.75 453 TYR A O 1
ATOM 3050 N N . SER A 1 408 ? 5.596 84.685 98.243 1.00 12.35 454 SER A N 1
ATOM 3051 C CA . SER A 1 408 ? 6.360 84.853 97.008 1.00 11.88 454 SER A CA 1
ATOM 3052 C C . SER A 1 408 ? 5.626 85.914 96.176 1.00 14.17 454 SER A C 1
ATOM 3053 O O . SER A 1 408 ? 4.395 85.931 96.126 1.00 15.06 454 SER A O 1
ATOM 3056 N N . SER A 1 409 ? 6.366 86.815 95.538 1.00 12.78 455 SER A N 1
ATOM 3057 C CA . SER A 1 409 ? 5.732 87.929 94.831 1.00 13.17 455 SER A CA 1
ATOM 3058 C C . SER A 1 409 ? 5.100 87.481 93.519 1.00 13.27 455 SER A C 1
ATOM 3059 O O . SER A 1 409 ? 5.449 86.429 92.986 1.00 12.94 455 SER A O 1
ATOM 3062 N N . PRO A 1 410 ? 4.160 88.279 92.989 1.00 11.63 456 PRO A N 1
ATOM 3063 C CA . PRO A 1 410 ? 3.606 87.993 91.663 1.00 11.09 456 PRO A CA 1
ATOM 3064 C C . PRO A 1 410 ? 4.693 87.874 90.596 1.00 12.99 456 PRO A C 1
ATOM 3065 O O . PRO A 1 410 ? 4.589 87.001 89.730 1.00 14.12 456 PRO A O 1
ATOM 3069 N N . GLU A 1 411 ? 5.733 88.702 90.668 1.00 11.44 457 GLU A N 1
ATOM 3070 C CA . GLU A 1 411 ? 6.826 88.601 89.697 1.00 13.00 457 GLU A CA 1
ATOM 3071 C C . GLU A 1 411 ? 7.613 87.311 89.871 1.00 13.44 457 GLU A C 1
ATOM 3072 O O . GLU A 1 411 ? 7.970 86.657 88.883 1.00 14.82 457 GLU A O 1
ATOM 3078 N N . ASP A 1 412 ? 7.908 86.950 91.113 1.00 12.86 458 ASP A N 1
ATOM 3079 C CA . ASP A 1 412 ? 8.638 85.709 91.336 1.00 14.35 458 ASP A CA 1
ATOM 3080 C C . ASP A 1 412 ? 7.886 84.508 90.795 1.00 13.33 458 ASP A C 1
ATOM 3081 O O . ASP A 1 412 ? 8.482 83.639 90.154 1.00 15.19 458 ASP A O 1
ATOM 3086 N N . MET A 1 413 ? 6.576 84.467 91.020 1.00 13.16 459 MET A N 1
ATOM 3087 C CA . MET A 1 413 ? 5.761 83.387 90.488 1.00 11.87 459 MET A CA 1
ATOM 3088 C C . MET A 1 413 ? 5.727 83.408 88.965 1.00 13.89 459 MET A C 1
ATOM 3089 O O . MET A 1 413 ? 5.875 82.363 88.329 1.00 14.20 459 MET A O 1
ATOM 3094 N N . ALA A 1 414 ? 5.519 84.586 88.377 1.00 11.71 460 ALA A N 1
ATOM 3095 C CA . ALA A 1 414 ? 5.464 84.701 86.925 1.00 13.04 460 ALA A CA 1
ATOM 3096 C C . ALA A 1 414 ? 6.763 84.232 86.283 1.00 12.65 460 ALA A C 1
ATOM 3097 O O . ALA A 1 414 ? 6.729 83.561 85.250 1.00 13.89 460 ALA A O 1
ATOM 3099 N N . ASN A 1 415 ? 7.906 84.578 86.875 1.00 13.64 461 ASN A N 1
ATOM 3100 C CA . ASN A 1 415 ? 9.192 84.124 86.325 1.00 13.54 461 ASN A CA 1
ATOM 3101 C C . ASN A 1 415 ? 9.327 82.602 86.382 1.00 13.76 461 ASN A C 1
ATOM 3102 O O . ASN A 1 415 ? 9.793 81.967 85.424 1.00 13.60 461 ASN A O 1
ATOM 3107 N N . GLY A 1 416 ? 8.913 82.013 87.500 1.00 13.59 462 GLY A N 1
ATOM 3108 C CA . GLY A 1 416 ? 8.873 80.567 87.626 1.00 14.91 462 GLY A CA 1
ATOM 3109 C C . GLY A 1 416 ? 7.964 79.935 86.589 1.00 11.90 462 GLY A C 1
ATOM 3110 O O . GLY A 1 416 ? 8.308 78.918 85.987 1.00 13.28 462 GLY A O 1
ATOM 3111 N N . VAL A 1 417 ? 6.794 80.533 86.376 1.00 13.63 463 VAL A N 1
ATOM 3112 C CA . VAL A 1 417 ? 5.857 80.051 85.365 1.00 13.20 463 VAL A CA 1
ATOM 3113 C C . VAL A 1 417 ? 6.464 80.123 83.962 1.00 13.98 463 VAL A C 1
ATOM 3114 O O . VAL A 1 417 ? 6.303 79.193 83.163 1.00 14.60 463 VAL A O 1
ATOM 3118 N N . LYS A 1 418 ? 7.184 81.198 83.662 1.00 12.42 464 LYS A N 1
ATOM 3119 C CA . LYS A 1 418 ? 7.818 81.310 82.351 1.00 13.31 464 LYS A CA 1
ATOM 3120 C C . LYS A 1 418 ? 8.873 80.236 82.148 1.00 13.37 464 LYS A C 1
ATOM 3121 O O . LYS A 1 418 ? 8.935 79.634 81.072 1.00 14.14 464 LYS A O 1
ATOM 3127 N N . VAL A 1 419 ? 9.705 79.997 83.157 1.00 12.60 465 VAL A N 1
ATOM 3128 C CA . VAL A 1 419 ? 10.704 78.937 83.056 1.00 13.62 465 VAL A CA 1
ATOM 3129 C C . VAL A 1 419 ? 10.030 77.575 82.899 1.00 13.74 465 VAL A C 1
ATOM 3130 O O . VAL A 1 419 ? 10.454 76.750 82.087 1.00 14.94 465 VAL A O 1
ATOM 3134 N N . LEU A 1 420 ? 8.957 77.350 83.648 1.00 13.26 466 LEU A N 1
ATOM 3135 C CA . LEU A 1 420 ? 8.202 76.109 83.514 1.00 13.79 466 LEU A CA 1
ATOM 3136 C C . LEU A 1 420 ? 7.623 75.935 82.109 1.00 14.15 466 LEU A C 1
ATOM 3137 O O . LEU A 1 420 ? 7.765 74.868 81.507 1.00 15.57 466 LEU A O 1
ATOM 3142 N N . SER A 1 421 ? 6.988 76.985 81.588 1.00 13.52 467 SER A N 1
ATOM 3143 C CA . SER A 1 421 ? 6.429 76.960 80.238 1.00 15.02 467 SER A CA 1
ATOM 3144 C C . SER A 1 421 ? 7.483 76.605 79.198 1.00 14.80 467 SER A C 1
ATOM 3145 O O . SER A 1 421 ? 7.272 75.746 78.329 1.00 15.02 467 SER A O 1
ATOM 3148 N N . LEU A 1 422 ? 8.618 77.286 79.274 1.00 13.97 468 LEU A N 1
ATOM 3149 C CA . LEU A 1 422 ? 9.648 77.133 78.255 1.00 13.07 468 LEU A CA 1
ATOM 3150 C C . LEU A 1 422 ? 10.343 75.782 78.385 1.00 15.06 468 LEU A C 1
ATOM 3151 O O . LEU A 1 422 ? 10.689 75.160 77.381 1.00 16.10 468 LEU A O 1
ATOM 3156 N N . THR A 1 423 ? 10.537 75.312 79.612 1.00 14.62 469 THR A N 1
ATOM 3157 C CA . THR A 1 423 ? 11.137 73.995 79.819 1.00 14.35 469 THR A CA 1
ATOM 3158 C C . THR A 1 423 ? 10.199 72.880 79.341 1.00 15.98 469 THR A C 1
ATOM 3159 O O . THR A 1 423 ? 10.646 71.929 78.691 1.00 16.76 469 THR A O 1
ATOM 3163 N N . LEU A 1 424 ? 8.905 73.000 79.630 1.00 15.00 470 LEU A N 1
ATOM 3164 C CA . LEU A 1 424 ? 7.904 72.050 79.129 1.00 14.84 470 LEU A CA 1
ATOM 3165 C C . LEU A 1 424 ? 7.943 71.996 77.607 1.00 15.67 470 LEU A C 1
ATOM 3166 O O . LEU A 1 424 ? 7.886 70.913 77.019 1.00 16.96 470 LEU A O 1
ATOM 3171 N N . ALA A 1 425 ? 8.000 73.171 76.990 1.00 15.53 471 ALA A N 1
ATOM 3172 C CA . ALA A 1 425 ? 7.992 73.293 75.535 1.00 15.97 471 ALA A CA 1
ATOM 3173 C C . ALA A 1 425 ? 9.217 72.612 74.947 1.00 16.56 471 ALA A C 1
ATOM 3174 O O . ALA A 1 425 ? 9.109 71.841 73.980 1.00 19.16 471 ALA A O 1
ATOM 3176 N N . LYS A 1 426 ? 10.385 72.899 75.518 1.00 17.97 472 LYS A N 1
ATOM 3177 C CA . LYS A 1 426 ? 11.629 72.308 75.029 1.00 21.18 472 LYS A CA 1
ATOM 3178 C C . LYS A 1 426 ? 11.602 70.789 75.141 1.00 21.03 472 LYS A C 1
ATOM 3179 O O . LYS A 1 426 ? 11.981 70.077 74.207 1.00 22.21 472 LYS A O 1
ATOM 3185 N N . LEU A 1 427 ? 11.152 70.284 76.278 1.00 17.55 473 LEU A N 1
ATOM 3186 C CA . LEU A 1 427 ? 11.080 68.844 76.482 1.00 19.37 473 LEU A CA 1
ATOM 3187 C C . LEU A 1 427 ? 10.046 68.185 75.569 1.00 19.58 473 LEU A C 1
ATOM 3188 O O . LEU A 1 427 ? 10.258 67.068 75.093 1.00 19.93 473 LEU A O 1
ATOM 3193 N N . SER A 1 428 ? 8.930 68.869 75.330 1.00 19.10 474 SER A N 1
ATOM 3194 C CA . SER A 1 428 ? 7.875 68.336 74.467 1.00 18.68 474 SER A CA 1
ATOM 3195 C C . SER A 1 428 ? 8.393 68.057 73.055 1.00 21.18 474 SER A C 1
ATOM 3196 O O . SER A 1 428 ? 7.974 67.094 72.411 1.00 22.74 474 SER A O 1
ATOM 3199 N N . LEU A 1 429 ? 9.324 68.884 72.595 1.00 19.44 475 LEU A N 1
ATOM 3200 C CA . LEU A 1 429 ? 9.838 68.763 71.232 1.00 20.70 475 LEU A CA 1
ATOM 3201 C C . LEU A 1 429 ? 11.074 67.864 71.126 1.00 27.91 475 LEU A C 1
ATOM 3202 O O . LEU A 1 429 ? 11.522 67.552 70.017 1.00 29.22 475 LEU A O 1
ATOM 3207 N N . ASP A 1 430 ? 11.611 67.429 72.262 1.00 32.06 476 ASP A N 1
ATOM 3208 C CA . ASP A 1 430 ? 12.844 66.638 72.280 1.00 35.35 476 ASP A CA 1
ATOM 3209 C C . ASP A 1 430 ? 12.607 65.166 71.966 1.00 44.84 476 ASP A C 1
ATOM 3210 O O . ASP A 1 430 ? 11.588 64.810 71.368 1.00 44.26 476 ASP A O 1
ATOM 3216 N N . ASN B 1 8 ? -27.274 49.605 170.914 1.00 40.63 54 ASN B N 1
ATOM 3217 C CA . ASN B 1 8 ? -27.151 51.049 170.751 1.00 31.13 54 ASN B CA 1
ATOM 3218 C C . ASN B 1 8 ? -27.185 51.470 169.283 1.00 22.87 54 ASN B C 1
ATOM 3219 O O . ASN B 1 8 ? -27.327 50.627 168.394 1.00 24.60 54 ASN B O 1
ATOM 3224 N N . LEU B 1 9 ? -27.061 52.771 169.039 1.00 22.29 55 LEU B N 1
ATOM 3225 C CA . LEU B 1 9 ? -27.118 53.300 167.677 1.00 20.11 55 LEU B CA 1
ATOM 3226 C C . LEU B 1 9 ? -26.040 52.689 166.789 1.00 16.76 55 LEU B C 1
ATOM 3227 O O . LEU B 1 9 ? -26.333 52.224 165.685 1.00 17.02 55 LEU B O 1
ATOM 3232 N N . ALA B 1 10 ? -24.800 52.694 167.274 1.00 18.69 56 ALA B N 1
ATOM 3233 C CA . ALA B 1 10 ? -23.681 52.177 166.486 1.00 16.09 56 ALA B CA 1
ATOM 3234 C C . ALA B 1 10 ? -23.914 50.748 166.014 1.00 18.23 56 ALA B C 1
ATOM 3235 O O . ALA B 1 10 ? -23.742 50.449 164.838 1.00 17.95 56 ALA B O 1
ATOM 3237 N N . SER B 1 11 ? -24.334 49.873 166.924 1.00 18.97 57 SER B N 1
ATOM 3238 C CA . SER B 1 11 ? -24.540 48.470 166.572 1.00 19.30 57 SER B CA 1
ATOM 3239 C C . SER B 1 11 ? -25.722 48.273 165.627 1.00 21.27 57 SER B C 1
ATOM 3240 O O . SER B 1 11 ? -25.799 47.271 164.909 1.00 25.31 57 SER B O 1
ATOM 3243 N N . SER B 1 12 ? -26.634 49.240 165.604 1.00 18.36 58 SER B N 1
ATOM 3244 C CA . SER B 1 12 ? -27.821 49.138 164.768 1.00 18.47 58 SER B CA 1
ATOM 3245 C C . SER B 1 12 ? -27.599 49.554 163.311 1.00 18.14 58 SER B C 1
ATOM 3246 O O . SER B 1 12 ? -28.422 49.248 162.454 1.00 19.01 58 SER B O 1
ATOM 3249 N N . LEU B 1 13 ? -26.511 50.273 163.028 1.00 16.40 59 LEU B N 1
ATOM 3250 C CA . LEU B 1 13 ? -26.297 50.796 161.675 1.00 15.62 59 LEU B CA 1
ATOM 3251 C C . LEU B 1 13 ? -26.043 49.672 160.681 1.00 16.78 59 LEU B C 1
ATOM 3252 O O . LEU B 1 13 ? -25.174 48.832 160.896 1.00 20.43 59 LEU B O 1
ATOM 3257 N N . SER B 1 14 ? -26.812 49.655 159.602 1.00 15.59 60 SER B N 1
ATOM 3258 C CA . SER B 1 14 ? -26.588 48.671 158.549 1.00 17.13 60 SER B CA 1
ATOM 3259 C C . SER B 1 14 ? -26.748 49.325 157.188 1.00 14.45 60 SER B C 1
ATOM 3260 O O . SER B 1 14 ? -27.719 50.035 156.925 1.00 16.39 60 SER B O 1
ATOM 3263 N N . VAL B 1 15 ? -25.758 49.085 156.333 1.00 15.30 61 VAL B N 1
ATOM 3264 C CA . VAL B 1 15 ? -25.678 49.686 155.008 1.00 14.87 61 VAL B CA 1
ATOM 3265 C C . VAL B 1 15 ? -26.101 48.668 153.961 1.00 14.00 61 VAL B C 1
ATOM 3266 O O . VAL B 1 15 ? -25.806 47.477 154.097 1.00 16.44 61 VAL B O 1
ATOM 3270 N N . ASP B 1 16 ? -26.778 49.129 152.913 1.00 13.84 62 ASP B N 1
ATOM 3271 C CA . ASP B 1 16 ? -27.014 48.290 151.754 1.00 14.62 62 ASP B CA 1
ATOM 3272 C C . ASP B 1 16 ? -25.773 48.367 150.862 1.00 15.92 62 ASP B C 1
ATOM 3273 O O . ASP B 1 16 ? -25.722 49.163 149.930 1.00 16.24 62 ASP B O 1
ATOM 3278 N N . ALA B 1 17 ? -24.774 47.542 151.159 1.00 15.45 63 ALA B N 1
ATOM 3279 C CA . ALA B 1 17 ? -23.507 47.620 150.424 1.00 16.24 63 ALA B CA 1
ATOM 3280 C C . ALA B 1 17 ? -23.601 47.313 148.915 1.00 16.53 63 ALA B C 1
ATOM 3281 O O . ALA B 1 17 ? -23.087 48.084 148.102 1.00 15.21 63 ALA B O 1
ATOM 3283 N N . PRO B 1 18 ? -24.275 46.211 148.528 1.00 15.45 64 PRO B N 1
ATOM 3284 C CA . PRO B 1 18 ? -24.439 45.990 147.084 1.00 18.03 64 PRO B CA 1
ATOM 3285 C C . PRO B 1 18 ? -25.300 47.050 146.407 1.00 17.01 64 PRO B C 1
ATOM 3286 O O . PRO B 1 18 ? -25.089 47.350 145.232 1.00 15.69 64 PRO B O 1
ATOM 3290 N N . GLY B 1 19 ? -26.274 47.594 147.129 1.00 16.54 65 GLY B N 1
ATOM 3291 C CA . GLY B 1 19 ? -27.123 48.641 146.587 1.00 16.18 65 GLY B CA 1
ATOM 3292 C C . GLY B 1 19 ? -26.320 49.887 146.261 1.00 15.28 65 GLY B C 1
ATOM 3293 O O . GLY B 1 19 ? -26.484 50.498 145.203 1.00 15.23 65 GLY B O 1
ATOM 3294 N N . LEU B 1 20 ? -25.444 50.269 147.190 1.00 14.34 66 LEU B N 1
ATOM 3295 C CA . LEU B 1 20 ? -24.565 51.405 146.974 1.00 13.20 66 LEU B CA 1
ATOM 3296 C C . LEU B 1 20 ? -23.642 51.181 145.782 1.00 13.02 66 LEU B C 1
ATOM 3297 O O . LEU B 1 20 ? -23.458 52.070 144.942 1.00 13.53 66 LEU B O 1
ATOM 3302 N N . GLN B 1 21 ? -23.089 49.977 145.686 1.00 13.69 67 GLN B N 1
ATOM 3303 C CA . GLN B 1 21 ? -22.243 49.633 144.552 1.00 14.56 67 GLN B CA 1
ATOM 3304 C C . GLN B 1 21 ? -23.010 49.756 143.247 1.00 15.18 67 GLN B C 1
ATOM 3305 O O . GLN B 1 21 ? -22.492 50.272 142.252 1.00 14.89 67 GLN B O 1
ATOM 3311 N N . ASN B 1 22 ? -24.255 49.292 143.246 1.00 13.79 68 ASN B N 1
ATOM 3312 C CA A ASN B 1 22 ? -25.095 49.418 142.063 0.60 14.86 68 ASN B CA 1
ATOM 3313 C CA B ASN B 1 22 ? -25.101 49.420 142.061 0.40 14.89 68 ASN B CA 1
ATOM 3314 C C . ASN B 1 22 ? -25.303 50.873 141.630 1.00 15.06 68 ASN B C 1
ATOM 3315 O O . ASN B 1 22 ? -25.304 51.188 140.440 1.00 14.85 68 ASN B O 1
ATOM 3324 N N . GLN B 1 23 ? -25.469 51.764 142.602 1.00 14.10 69 GLN B N 1
ATOM 3325 C CA . GLN B 1 23 ? -25.607 53.184 142.292 1.00 13.56 69 GLN B CA 1
ATOM 3326 C C . GLN B 1 23 ? -24.313 53.784 141.735 1.00 13.30 69 GLN B C 1
ATOM 3327 O O . GLN B 1 23 ? -24.356 54.605 140.817 1.00 14.68 69 GLN B O 1
ATOM 3333 N N . ILE B 1 24 ? -23.174 53.371 142.292 1.00 14.03 70 ILE B N 1
ATOM 3334 C CA . ILE B 1 24 ? -21.875 53.781 141.775 1.00 13.94 70 ILE B CA 1
ATOM 3335 C C . ILE B 1 24 ? -21.741 53.382 140.302 1.00 14.61 70 ILE B C 1
ATOM 3336 O O . ILE B 1 24 ? -21.315 54.170 139.463 1.00 14.56 70 ILE B O 1
ATOM 3341 N N . ASP B 1 25 ? -22.127 52.153 140.001 1.00 13.71 71 ASP B N 1
ATOM 3342 C CA . ASP B 1 25 ? -22.047 51.647 138.634 1.00 14.09 71 ASP B CA 1
ATOM 3343 C C . ASP B 1 25 ? -23.019 52.376 137.706 1.00 16.34 71 ASP B C 1
ATOM 3344 O O . ASP B 1 25 ? -22.656 52.746 136.588 1.00 16.04 71 ASP B O 1
ATOM 3349 N N . GLU B 1 26 ? -24.249 52.598 138.162 1.00 14.44 72 GLU B N 1
ATOM 3350 C CA . GLU B 1 26 ? -25.215 53.331 137.342 1.00 15.68 72 GLU B CA 1
ATOM 3351 C C . GLU B 1 26 ? -24.765 54.757 137.057 1.00 16.64 72 GLU B C 1
ATOM 3352 O O . GLU B 1 26 ? -24.857 55.222 135.925 1.00 17.25 72 GLU B O 1
ATOM 3358 N N . LEU B 1 27 ? -24.244 55.449 138.062 1.00 14.70 73 LEU B N 1
ATOM 3359 C CA . LEU B 1 27 ? -23.778 56.814 137.841 1.00 14.90 73 LEU B CA 1
ATOM 3360 C C . LEU B 1 27 ? -22.598 56.847 136.857 1.00 15.15 73 LEU B C 1
ATOM 3361 O O . LEU B 1 27 ? -22.457 57.784 136.067 1.00 15.89 73 LEU B O 1
ATOM 3366 N N . SER B 1 28 ? -21.761 55.813 136.880 1.00 13.65 74 SER B N 1
ATOM 3367 C CA . SER B 1 28 ? -20.598 55.786 135.996 1.00 15.45 74 SER B CA 1
ATOM 3368 C C . SER B 1 28 ? -20.992 55.709 134.516 1.00 16.52 74 SER B C 1
ATOM 3369 O O . SER B 1 28 ? -20.176 55.987 133.638 1.00 17.21 74 SER B O 1
ATOM 3372 N N . SER B 1 29 ? -22.243 55.343 134.246 1.00 15.96 75 SER B N 1
ATOM 3373 C CA . SER B 1 29 ? -22.713 55.269 132.861 1.00 16.95 75 SER B CA 1
ATOM 3374 C C . SER B 1 29 ? -22.842 56.647 132.216 1.00 19.31 75 SER B C 1
ATOM 3375 O O . SER B 1 29 ? -22.868 56.760 130.986 1.00 19.64 75 SER B O 1
ATOM 3378 N N . PHE B 1 30 ? -22.923 57.695 133.033 1.00 16.68 76 PHE B N 1
ATOM 3379 C CA . PHE B 1 30 ? -23.027 59.054 132.508 1.00 17.57 76 PHE B CA 1
ATOM 3380 C C . PHE B 1 30 ? -21.627 59.596 132.252 1.00 17.69 76 PHE B C 1
ATOM 3381 O O . PHE B 1 30 ? -21.057 60.317 133.074 1.00 17.10 76 PHE B O 1
ATOM 3389 N N . SER B 1 31 ? -21.076 59.241 131.094 1.00 17.05 77 SER B N 1
ATOM 3390 C CA . SER B 1 31 ? -19.659 59.440 130.827 1.00 17.45 77 SER B CA 1
ATOM 3391 C C . SER B 1 31 ? -19.383 59.687 129.356 1.00 20.71 77 SER B C 1
ATOM 3392 O O . SER B 1 31 ? -20.001 59.066 128.493 1.00 21.90 77 SER B O 1
ATOM 3395 N N . ASP B 1 32 ? -18.432 60.572 129.083 1.00 16.98 78 ASP B N 1
ATOM 3396 C CA . ASP B 1 32 ? -17.976 60.796 127.711 1.00 17.70 78 ASP B CA 1
ATOM 3397 C C . ASP B 1 32 ? -16.818 59.876 127.325 1.00 23.56 78 ASP B C 1
ATOM 3398 O O . ASP B 1 32 ? -16.373 59.886 126.177 1.00 23.45 78 ASP B O 1
ATOM 3403 N N . ALA B 1 33 ? -16.330 59.091 128.282 1.00 18.11 79 ALA B N 1
ATOM 3404 C CA . ALA B 1 33 ? -15.302 58.088 128.027 1.00 19.00 79 ALA B CA 1
ATOM 3405 C C . ALA B 1 33 ? -15.920 56.709 128.163 1.00 22.37 79 ALA B C 1
ATOM 3406 O O . ALA B 1 33 ? -16.790 56.498 129.001 1.00 20.00 79 ALA B O 1
ATOM 3408 N N . PRO B 1 34 ? -15.466 55.750 127.351 1.00 25.13 80 PRO B N 1
ATOM 3409 C CA . PRO B 1 34 ? -16.025 54.403 127.472 1.00 25.24 80 PRO B CA 1
ATOM 3410 C C . PRO B 1 34 ? -15.597 53.710 128.764 1.00 22.59 80 PRO B C 1
ATOM 3411 O O . PRO B 1 34 ? -14.455 53.869 129.210 1.00 23.08 80 PRO B O 1
ATOM 3415 N N . SER B 1 35 ? -16.520 52.960 129.359 1.00 24.46 81 SER B N 1
ATOM 3416 C CA . SER B 1 35 ? -16.235 52.167 130.546 1.00 23.95 81 SER B CA 1
ATOM 3417 C C . SER B 1 35 ? -15.032 51.280 130.239 1.00 26.31 81 SER B C 1
ATOM 3418 O O . SER B 1 35 ? -14.901 50.797 129.114 1.00 27.78 81 SER B O 1
ATOM 3421 N N . PRO B 1 36 ? -14.144 51.054 131.224 1.00 21.96 82 PRO B N 1
ATOM 3422 C CA . PRO B 1 36 ? -14.216 51.392 132.654 1.00 20.75 82 PRO B CA 1
ATOM 3423 C C . PRO B 1 36 ? -13.817 52.820 133.035 1.00 20.40 82 PRO B C 1
ATOM 3424 O O . PRO B 1 36 ? -13.889 53.152 134.221 1.00 16.72 82 PRO B O 1
ATOM 3428 N N . SER B 1 37 ? -13.412 53.646 132.078 1.00 18.69 83 SER B N 1
ATOM 3429 C CA . SER B 1 37 ? -13.076 55.031 132.394 1.00 16.79 83 SER B CA 1
ATOM 3430 C C . SER B 1 37 ? -14.315 55.904 132.519 1.00 17.61 83 SER B C 1
ATOM 3431 O O . SER B 1 37 ? -15.373 55.591 131.969 1.00 18.96 83 SER B O 1
ATOM 3434 N N . VAL B 1 38 ? -14.175 57.001 133.256 1.00 15.36 84 VAL B N 1
ATOM 3435 C CA . VAL B 1 38 ? -15.220 58.011 133.340 1.00 14.89 84 VAL B CA 1
ATOM 3436 C C . VAL B 1 38 ? -14.645 59.361 132.927 1.00 15.06 84 VAL B C 1
ATOM 3437 O O . VAL B 1 38 ? -13.533 59.721 133.308 1.00 15.79 84 VAL B O 1
ATOM 3441 N N . THR B 1 39 ? -15.399 60.091 132.114 1.00 13.43 85 THR B N 1
ATOM 3442 C CA . THR B 1 39 ? -15.183 61.516 131.925 1.00 13.67 85 THR B CA 1
ATOM 3443 C C . THR B 1 39 ? -16.528 62.206 132.110 1.00 15.42 85 THR B C 1
ATOM 3444 O O . THR B 1 39 ? -17.496 61.867 131.430 1.00 16.60 85 THR B O 1
ATOM 3448 N N . ARG B 1 40 ? -16.609 63.139 133.051 1.00 14.18 86 ARG B N 1
ATOM 3449 C CA . ARG B 1 40 ? -17.852 63.872 133.257 1.00 14.25 86 ARG B CA 1
ATOM 3450 C C . ARG B 1 40 ? -17.574 65.302 133.701 1.00 13.77 86 ARG B C 1
ATOM 3451 O O . ARG B 1 40 ? -17.186 65.557 134.840 1.00 13.68 86 ARG B O 1
ATOM 3459 N N . VAL B 1 41 ? -17.765 66.234 132.777 1.00 14.34 87 VAL B N 1
ATOM 3460 C CA . VAL B 1 41 ? -17.333 67.607 132.963 1.00 13.59 87 VAL B CA 1
ATOM 3461 C C . VAL B 1 41 ? -18.510 68.519 133.277 1.00 15.44 87 VAL B C 1
ATOM 3462 O O . VAL B 1 41 ? -19.601 68.373 132.709 1.00 15.68 87 VAL B O 1
ATOM 3466 N N . LEU B 1 42 ? -18.272 69.435 134.212 1.00 14.64 88 LEU B N 1
ATOM 3467 C CA . LEU B 1 42 ? -19.221 70.470 134.623 1.00 14.71 88 LEU B CA 1
ATOM 3468 C C . LEU B 1 42 ? -20.084 71.019 133.489 1.00 16.15 88 LEU B C 1
ATOM 3469 O O . LEU B 1 42 ? -19.557 71.476 132.475 1.00 17.62 88 LEU B O 1
ATOM 3474 N N . TYR B 1 43 ? -21.402 70.969 133.701 1.00 16.68 89 TYR B N 1
ATOM 3475 C CA . TYR B 1 43 ? -22.430 71.564 132.822 1.00 17.71 89 TYR B CA 1
ATOM 3476 C C . TYR B 1 43 ? -22.645 70.875 131.470 1.00 18.64 89 TYR B C 1
ATOM 3477 O O . TYR B 1 43 ? -23.500 71.310 130.692 1.00 22.29 89 TYR B O 1
ATOM 3486 N N . THR B 1 44 ? -21.900 69.813 131.179 1.00 16.75 90 THR B N 1
ATOM 3487 C CA . THR B 1 44 ? -22.156 69.045 129.962 1.00 16.75 90 THR B CA 1
ATOM 3488 C C . THR B 1 44 ? -23.409 68.199 130.127 1.00 17.44 90 THR B C 1
ATOM 3489 O O . THR B 1 44 ? -23.960 68.091 131.231 1.00 16.99 90 THR B O 1
ATOM 3493 N N . ASP B 1 45 ? -23.858 67.596 129.029 1.00 20.15 91 ASP B N 1
ATOM 3494 C CA . ASP B 1 45 ? -25.038 66.744 129.068 1.00 19.18 91 ASP B CA 1
ATOM 3495 C C . ASP B 1 45 ? -24.898 65.600 130.077 1.00 20.26 91 ASP B C 1
ATOM 3496 O O . ASP B 1 45 ? -25.857 65.265 130.762 1.00 18.91 91 ASP B O 1
ATOM 3501 N N . LYS B 1 46 ? -23.704 65.015 130.175 1.00 19.53 92 LYS B N 1
ATOM 3502 C CA . LYS B 1 46 ? -23.475 63.905 131.100 1.00 16.53 92 LYS B CA 1
ATOM 3503 C C . LYS B 1 46 ? -23.604 64.377 132.552 1.00 14.78 92 LYS B C 1
ATOM 3504 O O . LYS B 1 46 ? -24.143 63.658 133.396 1.00 16.03 92 LYS B O 1
ATOM 3510 N N . ASP B 1 47 ? -23.105 65.583 132.822 1.00 16.82 93 ASP B N 1
ATOM 3511 C CA . ASP B 1 47 ? -23.253 66.209 134.138 1.00 16.03 93 ASP B CA 1
ATOM 3512 C C . ASP B 1 47 ? -24.731 66.437 134.465 1.00 16.09 93 ASP B C 1
ATOM 3513 O O . ASP B 1 47 ? -25.192 66.126 135.564 1.00 16.57 93 ASP B O 1
ATOM 3518 N N . VAL B 1 48 ? -25.488 66.950 133.496 1.00 16.90 94 VAL B N 1
ATOM 3519 C CA . VAL B 1 48 ? -26.914 67.166 133.717 1.00 17.97 94 VAL B CA 1
ATOM 3520 C C . VAL B 1 48 ? -27.645 65.870 134.073 1.00 16.82 94 VAL B C 1
ATOM 3521 O O . VAL B 1 48 ? -28.453 65.832 135.009 1.00 18.25 94 VAL B O 1
ATOM 3525 N N . SER B 1 49 ? -27.353 64.802 133.334 1.00 16.86 95 SER B N 1
ATOM 3526 C CA . SER B 1 49 ? -27.942 63.508 133.632 1.00 16.02 95 SER B CA 1
ATOM 3527 C C . SER B 1 49 ? -27.563 63.019 135.030 1.00 15.35 95 SER B C 1
ATOM 3528 O O . SER B 1 49 ? -28.405 62.505 135.764 1.00 17.91 95 SER B O 1
ATOM 3531 N N . ALA B 1 50 ? -26.291 63.178 135.393 1.00 16.61 96 ALA B N 1
ATOM 3532 C CA . ALA B 1 50 ? -25.830 62.727 136.701 1.00 15.77 96 ALA B CA 1
ATOM 3533 C C . ALA B 1 50 ? -26.493 63.517 137.830 1.00 15.57 96 ALA B C 1
ATOM 3534 O O . ALA B 1 50 ? -26.875 62.942 138.850 1.00 15.14 96 ALA B O 1
ATOM 3536 N N . ARG B 1 51 ? -26.635 64.827 137.644 1.00 15.35 97 ARG B N 1
ATOM 3537 C CA . ARG B 1 51 ? -27.353 65.660 138.616 1.00 16.09 97 ARG B CA 1
ATOM 3538 C C . ARG B 1 51 ? -28.779 65.171 138.819 1.00 15.53 97 ARG B C 1
ATOM 3539 O O . ARG B 1 51 ? -29.264 65.092 139.949 1.00 16.96 97 ARG B O 1
ATOM 3547 N N . ARG B 1 52 ? -29.469 64.863 137.725 1.00 16.64 98 ARG B N 1
ATOM 3548 C CA A ARG B 1 52 ? -30.849 64.389 137.806 0.43 18.05 98 ARG B CA 1
ATOM 3549 C CA B ARG B 1 52 ? -30.849 64.409 137.841 0.57 18.02 98 ARG B CA 1
ATOM 3550 C C . ARG B 1 52 ? -30.935 63.083 138.593 1.00 15.87 98 ARG B C 1
ATOM 3551 O O . ARG B 1 52 ? -31.837 62.888 139.406 1.00 16.25 98 ARG B O 1
ATOM 3566 N N . TYR B 1 53 ? -29.988 62.183 138.330 1.00 16.41 99 TYR B N 1
ATOM 3567 C CA . TYR B 1 53 ? -29.917 60.897 139.018 1.00 16.19 99 TYR B CA 1
ATOM 3568 C C . TYR B 1 53 ? -29.765 61.082 140.537 1.00 15.30 99 TYR B C 1
ATOM 3569 O O . TYR B 1 53 ? -30.481 60.468 141.329 1.00 15.69 99 TYR B O 1
ATOM 3578 N N . VAL B 1 54 ? -28.820 61.930 140.928 1.00 14.75 100 VAL B N 1
ATOM 3579 C CA . VAL B 1 54 ? -28.588 62.202 142.342 1.00 14.47 100 VAL B CA 1
ATOM 3580 C C . VAL B 1 54 ? -29.788 62.894 143.009 1.00 14.26 100 VAL B C 1
ATOM 3581 O O . VAL B 1 54 ? -30.189 62.518 144.118 1.00 14.36 100 VAL B O 1
ATOM 3585 N N . LYS B 1 55 ? -30.362 63.895 142.339 1.00 15.28 101 LYS B N 1
ATOM 3586 C CA . LYS B 1 55 ? -31.518 64.599 142.899 1.00 16.12 101 LYS B CA 1
ATOM 3587 C C . LYS B 1 55 ? -32.689 63.645 143.119 1.00 15.34 101 LYS B C 1
ATOM 3588 O O . LYS B 1 55 ? -33.390 63.746 144.122 1.00 16.17 101 LYS B O 1
ATOM 3594 N N . ASN B 1 56 ? -32.875 62.697 142.206 1.00 15.40 102 ASN B N 1
ATOM 3595 C CA . ASN B 1 56 ? -33.899 61.679 142.394 1.00 16.36 102 ASN B CA 1
ATOM 3596 C C . ASN B 1 56 ? -33.647 60.817 143.632 1.00 16.24 102 ASN B C 1
ATOM 3597 O O . ASN B 1 56 ? -34.561 60.553 144.410 1.00 15.50 102 ASN B O 1
ATOM 3602 N N . LEU B 1 57 ? -32.401 60.391 143.829 1.00 15.99 103 LEU B N 1
ATOM 3603 C CA . LEU B 1 57 ? -32.041 59.659 145.040 1.00 15.66 103 LEU B CA 1
ATOM 3604 C C . LEU B 1 57 ? -32.267 60.467 146.317 1.00 12.66 103 LEU B C 1
ATOM 3605 O O . LEU B 1 57 ? -32.702 59.917 147.329 1.00 14.27 103 LEU B O 1
ATOM 3610 N N . MET B 1 58 ? -31.969 61.762 146.276 1.00 15.08 104 MET B N 1
ATOM 3611 C CA . MET B 1 58 ? -32.247 62.628 147.426 1.00 15.10 104 MET B CA 1
ATOM 3612 C C . MET B 1 58 ? -33.743 62.682 147.731 1.00 15.66 104 MET B C 1
ATOM 3613 O O . MET B 1 58 ? -34.152 62.601 148.890 1.00 16.38 104 MET B O 1
ATOM 3618 N N . ALA B 1 59 ? -34.555 62.818 146.684 1.00 15.83 105 ALA B N 1
ATOM 3619 C CA . ALA B 1 59 ? -36.007 62.857 146.857 1.00 18.08 105 ALA B CA 1
ATOM 3620 C C . ALA B 1 59 ? -36.532 61.553 147.458 1.00 18.06 105 ALA B C 1
ATOM 3621 O O . ALA B 1 59 ? -37.360 61.570 148.369 1.00 18.33 105 ALA B O 1
ATOM 3623 N N . LEU B 1 60 ? -36.047 60.425 146.944 1.00 16.32 106 LEU B N 1
ATOM 3624 C CA . LEU B 1 60 ? -36.442 59.112 147.455 1.00 18.74 106 LEU B CA 1
ATOM 3625 C C . LEU B 1 60 ? -36.020 58.919 148.911 1.00 19.49 106 LEU B C 1
ATOM 3626 O O . LEU B 1 60 ? -36.652 58.175 149.655 1.00 19.39 106 LEU B O 1
ATOM 3631 N N . ALA B 1 61 ? -34.948 59.594 149.314 1.00 16.70 107 ALA B N 1
ATOM 3632 C CA . ALA B 1 61 ? -34.488 59.546 150.696 1.00 17.28 107 ALA B CA 1
ATOM 3633 C C . ALA B 1 61 ? -35.299 60.477 151.601 1.00 16.98 107 ALA B C 1
ATOM 3634 O O . ALA B 1 61 ? -35.032 60.559 152.801 1.00 20.10 107 ALA B O 1
ATOM 3636 N N . GLY B 1 62 ? -36.267 61.185 151.025 1.00 17.50 108 GLY B N 1
ATOM 3637 C CA . GLY B 1 62 ? -37.146 62.048 151.800 1.00 18.25 108 GLY B CA 1
ATOM 3638 C C . GLY B 1 62 ? -36.567 63.420 152.104 1.00 19.61 108 GLY B C 1
ATOM 3639 O O . GLY B 1 62 ? -37.050 64.123 152.999 1.00 19.90 108 GLY B O 1
ATOM 3640 N N . LEU B 1 63 ? -35.544 63.808 151.348 1.00 15.64 109 LEU B N 1
ATOM 3641 C CA . LEU B 1 63 ? -34.860 65.080 151.563 1.00 15.98 109 LEU B CA 1
ATOM 3642 C C . LEU B 1 63 ? -35.548 66.227 150.825 1.00 15.34 109 LEU B C 1
ATOM 3643 O O . LEU B 1 63 ? -36.093 66.036 149.728 1.00 17.70 109 LEU B O 1
ATOM 3648 N N . THR B 1 64 ? -35.518 67.419 151.417 1.00 13.84 110 THR B N 1
ATOM 3649 C CA . THR B 1 64 ? -35.966 68.618 150.724 1.00 16.13 110 THR B CA 1
ATOM 3650 C C . THR B 1 64 ? -34.821 69.127 149.866 1.00 18.59 110 THR B C 1
ATOM 3651 O O . THR B 1 64 ? -33.747 69.438 150.385 1.00 15.28 110 THR B O 1
ATOM 3655 N N . VAL B 1 65 ? -35.048 69.206 148.558 1.00 16.59 111 VAL B N 1
ATOM 3656 C CA . VAL B 1 65 ? -33.989 69.532 147.609 1.00 15.62 111 VAL B CA 1
ATOM 3657 C C . VAL B 1 65 ? -34.086 70.959 147.092 1.00 19.00 111 VAL B C 1
ATOM 3658 O O . VAL B 1 65 ? -35.158 71.413 146.689 1.00 20.16 111 VAL B O 1
ATOM 3662 N N . ARG B 1 66 ? -32.965 71.672 147.120 1.00 17.54 112 ARG B N 1
ATOM 3663 C CA . ARG B 1 66 ? -32.885 72.987 146.505 1.00 19.65 112 ARG B CA 1
ATOM 3664 C C . ARG B 1 66 ? -31.557 73.168 145.785 1.00 19.09 112 ARG B C 1
ATOM 3665 O O . ARG B 1 66 ? -30.623 72.398 145.992 1.00 17.84 112 ARG B O 1
ATOM 3673 N N . GLU B 1 67 ? -31.486 74.178 144.926 1.00 18.80 113 GLU B N 1
ATOM 3674 C CA . GLU B 1 67 ? -30.275 74.459 144.170 1.00 18.92 113 GLU B CA 1
ATOM 3675 C C . GLU B 1 67 ? -29.960 75.938 144.223 1.00 23.04 113 GLU B C 1
ATOM 3676 O O . GLU B 1 67 ? -30.871 76.767 144.252 1.00 23.57 113 GLU B O 1
ATOM 3682 N N . ASP B 1 68 ? -28.676 76.283 144.240 1.00 16.98 114 ASP B N 1
ATOM 3683 C CA . ASP B 1 68 ? -28.307 77.692 144.179 1.00 17.32 114 ASP B CA 1
ATOM 3684 C C . ASP B 1 68 ? -28.004 78.131 142.748 1.00 17.61 114 ASP B C 1
ATOM 3685 O O . ASP B 1 68 ? -28.196 77.367 141.803 1.00 19.22 114 ASP B O 1
ATOM 3690 N N . ALA B 1 69 ? -27.545 79.369 142.608 1.00 17.08 115 ALA B N 1
ATOM 3691 C CA . ALA B 1 69 ? -27.390 79.996 141.301 1.00 18.50 115 ALA B CA 1
ATOM 3692 C C . ALA B 1 69 ? -26.394 79.310 140.364 1.00 20.57 115 ALA B C 1
ATOM 3693 O O . ALA B 1 69 ? -26.510 79.430 139.149 1.00 22.13 115 ALA B O 1
ATOM 3695 N N . VAL B 1 70 ? -25.414 78.597 140.917 1.00 16.71 116 VAL B N 1
ATOM 3696 C CA . VAL B 1 70 ? -24.426 77.904 140.085 1.00 17.08 116 VAL B CA 1
ATOM 3697 C C . VAL B 1 70 ? -24.640 76.391 140.061 1.00 14.80 116 VAL B C 1
ATOM 3698 O O . VAL B 1 70 ? -23.886 75.656 139.421 1.00 16.55 116 VAL B O 1
ATOM 3702 N N . GLY B 1 71 ? -25.667 75.922 140.760 1.00 17.08 117 GLY B N 1
ATOM 3703 C CA . GLY B 1 71 ? -25.985 74.511 140.716 1.00 16.61 117 GLY B CA 1
ATOM 3704 C C . GLY B 1 71 ? -25.378 73.659 141.819 1.00 14.22 117 GLY B C 1
ATOM 3705 O O . GLY B 1 71 ? -25.307 72.446 141.681 1.00 15.37 117 GLY B O 1
ATOM 3706 N N . ASN B 1 72 ? -24.943 74.271 142.912 1.00 13.97 118 ASN B N 1
ATOM 3707 C CA . ASN B 1 72 ? -24.732 73.467 144.109 1.00 13.42 118 ASN B CA 1
ATOM 3708 C C . ASN B 1 72 ? -26.105 72.945 144.499 1.00 14.82 118 ASN B C 1
ATOM 3709 O O . ASN B 1 72 ? -27.083 73.690 144.463 1.00 16.10 118 ASN B O 1
ATOM 3714 N N . ILE B 1 73 ? -26.182 71.663 144.831 1.00 13.00 119 ILE B N 1
ATOM 3715 C CA . ILE B 1 73 ? -27.450 71.010 145.140 1.00 13.51 119 ILE B CA 1
ATOM 3716 C C . ILE B 1 73 ? -27.481 70.600 146.612 1.00 13.65 119 ILE B C 1
ATOM 3717 O O . ILE B 1 73 ? -26.530 70.003 147.114 1.00 13.46 119 ILE B O 1
ATOM 3722 N N . PHE B 1 74 ? -28.564 70.949 147.306 1.00 12.22 120 PHE B N 1
ATOM 3723 C CA . PHE B 1 74 ? -28.687 70.725 148.749 1.00 12.76 120 PHE B CA 1
ATOM 3724 C C . PHE B 1 74 ? -29.892 69.849 149.062 1.00 14.82 120 PHE B C 1
ATOM 3725 O O . PHE B 1 74 ? -30.992 70.121 148.582 1.00 16.12 120 PHE B O 1
ATOM 3733 N N . GLY B 1 75 ? -29.700 68.807 149.866 1.00 12.66 121 GLY B N 1
ATOM 3734 C CA . GLY B 1 75 ? -30.806 67.948 150.271 1.00 12.63 121 GLY B CA 1
ATOM 3735 C C . GLY B 1 75 ? -30.877 67.852 151.783 1.00 12.02 121 GLY B C 1
ATOM 3736 O O . GLY B 1 75 ? -29.971 67.302 152.415 1.00 12.25 121 GLY B O 1
ATOM 3737 N N . LYS B 1 76 ? -31.943 68.390 152.377 1.00 11.93 122 LYS B N 1
ATOM 3738 C CA . LYS B 1 76 ? -32.007 68.519 153.833 1.00 11.72 122 LYS B CA 1
ATOM 3739 C C . LYS B 1 76 ? -33.012 67.581 154.499 1.00 12.61 122 LYS B C 1
ATOM 3740 O O . LYS B 1 76 ? -34.119 67.373 153.984 1.00 14.16 122 LYS B O 1
ATOM 3746 N N . TRP B 1 77 ? -32.593 67.003 155.623 1.00 12.57 123 TRP B N 1
ATOM 3747 C CA . TRP B 1 77 ? -33.461 66.263 156.530 1.00 11.65 123 TRP B CA 1
ATOM 3748 C C . TRP B 1 77 ? -33.684 67.181 157.727 1.00 13.81 123 TRP B C 1
ATOM 3749 O O . TRP B 1 77 ? -32.761 67.450 158.493 1.00 13.54 123 TRP B O 1
ATOM 3760 N N . ASP B 1 78 ? -34.902 67.691 157.866 1.00 14.05 124 ASP B N 1
ATOM 3761 C CA . ASP B 1 78 ? -35.192 68.686 158.890 1.00 15.07 124 ASP B CA 1
ATOM 3762 C C . ASP B 1 78 ? -35.093 68.089 160.285 1.00 14.18 124 ASP B C 1
ATOM 3763 O O . ASP B 1 78 ? -35.706 67.057 160.575 1.00 15.73 124 ASP B O 1
ATOM 3768 N N . GLY B 1 79 ? -34.322 68.745 161.149 1.00 12.83 125 GLY B N 1
ATOM 3769 C CA . GLY B 1 79 ? -34.168 68.306 162.518 1.00 12.68 125 GLY B CA 1
ATOM 3770 C C . GLY B 1 79 ? -35.285 68.747 163.443 1.00 12.84 125 GLY B C 1
ATOM 3771 O O . GLY B 1 79 ? -36.188 69.488 163.039 1.00 13.96 125 GLY B O 1
ATOM 3772 N N . LEU B 1 80 ? -35.201 68.287 164.685 1.00 11.81 126 LEU B N 1
ATOM 3773 C CA . LEU B 1 80 ? -36.156 68.668 165.723 1.00 12.10 126 LEU B CA 1
ATOM 3774 C C . LEU B 1 80 ? -36.007 70.137 166.118 1.00 15.33 126 LEU B C 1
ATOM 3775 O O . LEU B 1 80 ? -36.945 70.748 166.648 1.00 13.21 126 LEU B O 1
ATOM 3780 N N . GLU B 1 81 ? -34.824 70.698 165.884 1.00 13.49 127 GLU B N 1
ATOM 3781 C CA . GLU B 1 81 ? -34.568 72.113 166.140 1.00 14.42 127 GLU B CA 1
ATOM 3782 C C . GLU B 1 81 ? -34.021 72.730 164.847 1.00 13.72 127 GLU B C 1
ATOM 3783 O O . GLU B 1 81 ? -32.824 73.010 164.745 1.00 13.32 127 GLU B O 1
ATOM 3789 N N . PRO B 1 82 ? -34.892 72.925 163.850 1.00 12.22 128 PRO B N 1
ATOM 3790 C CA . PRO B 1 82 ? -34.424 73.254 162.497 1.00 11.57 128 PRO B CA 1
ATOM 3791 C C . PRO B 1 82 ? -33.797 74.647 162.351 1.00 13.38 128 PRO B C 1
ATOM 3792 O O . PRO B 1 82 ? -33.116 74.899 161.347 1.00 13.86 128 PRO B O 1
ATOM 3796 N N . ASN B 1 83 ? -34.014 75.540 163.314 1.00 13.88 129 ASN B N 1
ATOM 3797 C CA . ASN B 1 83 ? -33.419 76.873 163.213 1.00 14.13 129 ASN B CA 1
ATOM 3798 C C . ASN B 1 83 ? -31.914 76.877 163.486 1.00 14.74 129 ASN B C 1
ATOM 3799 O O . ASN B 1 83 ? -31.222 77.820 163.101 1.00 16.67 129 ASN B O 1
ATOM 3804 N N . LEU B 1 84 ? -31.411 75.840 164.155 1.00 13.93 130 LEU B N 1
ATOM 3805 C CA . LEU B 1 84 ? -29.977 75.736 164.439 1.00 13.71 130 LEU B CA 1
ATOM 3806 C C . LEU B 1 84 ? -29.196 75.511 163.158 1.00 13.91 130 LEU B C 1
ATOM 3807 O O . LEU B 1 84 ? -29.681 74.858 162.244 1.00 14.10 130 LEU B O 1
ATOM 3812 N N . PRO B 1 85 ? -27.964 76.029 163.104 1.00 13.88 131 PRO B N 1
ATOM 3813 C CA . PRO B 1 85 ? -27.069 75.659 162.001 1.00 14.13 131 PRO B CA 1
ATOM 3814 C C . PRO B 1 85 ? -26.989 74.138 161.845 1.00 12.00 131 PRO B C 1
ATOM 3815 O O . PRO B 1 85 ? -26.811 73.407 162.826 1.00 12.04 131 PRO B O 1
ATOM 3819 N N . ALA B 1 86 ? -27.154 73.677 160.609 1.00 13.21 132 ALA B N 1
ATOM 3820 C CA . ALA B 1 86 ? -27.219 72.247 160.326 1.00 12.01 132 ALA B CA 1
ATOM 3821 C C . ALA B 1 86 ? -25.838 71.608 160.283 1.00 11.92 132 ALA B C 1
ATOM 3822 O O . ALA B 1 86 ? -24.823 72.297 160.211 1.00 11.88 132 ALA B O 1
ATOM 3824 N N . VAL B 1 87 ? -25.819 70.282 160.313 1.00 10.63 133 VAL B N 1
ATOM 3825 C CA . VAL B 1 87 ? -24.588 69.535 160.066 1.00 10.71 133 VAL B CA 1
ATOM 3826 C C . VAL B 1 87 ? -24.613 69.150 158.597 1.00 11.72 133 VAL B C 1
ATOM 3827 O O . VAL B 1 87 ? -25.571 68.524 158.126 1.00 11.18 133 VAL B O 1
ATOM 3831 N N . ALA B 1 88 ? -23.574 69.550 157.871 1.00 10.12 134 ALA B N 1
ATOM 3832 C CA . ALA B 1 88 ? -23.524 69.321 156.434 1.00 9.88 134 ALA B CA 1
ATOM 3833 C C . ALA B 1 88 ? -22.504 68.260 156.047 1.00 9.73 134 ALA B C 1
ATOM 3834 O O . ALA B 1 88 ? -21.523 68.033 156.756 1.00 10.57 134 ALA B O 1
ATOM 3836 N N . THR B 1 89 ? -22.746 67.620 154.909 1.00 10.73 135 THR B N 1
ATOM 3837 C CA . THR B 1 89 ? -21.825 66.640 154.353 1.00 10.94 135 THR B CA 1
ATOM 3838 C C . THR B 1 89 ? -22.026 66.567 152.857 1.00 12.16 135 THR B C 1
ATOM 3839 O O . THR B 1 89 ? -23.113 66.817 152.365 1.00 13.57 135 THR B O 1
ATOM 3843 N N . GLY B 1 90 ? -20.976 66.240 152.119 1.00 10.21 136 GLY B N 1
ATOM 3844 C CA . GLY B 1 90 ? -21.154 66.074 150.695 1.00 12.01 136 GLY B CA 1
ATOM 3845 C C . GLY B 1 90 ? -19.834 66.081 149.963 1.00 11.17 136 GLY B C 1
ATOM 3846 O O . GLY B 1 90 ? -18.754 66.099 150.571 1.00 11.64 136 GLY B O 1
ATOM 3847 N N . SER B 1 91 ? -19.927 66.066 148.641 1.00 9.74 137 SER B N 1
ATOM 3848 C CA . SER B 1 91 ? -18.755 65.908 147.795 1.00 10.70 137 SER B CA 1
ATOM 3849 C C . SER B 1 91 ? -19.169 66.236 146.361 1.00 11.97 137 SER B C 1
ATOM 3850 O O . SER B 1 91 ? -20.199 66.886 146.135 1.00 11.27 137 SER B O 1
ATOM 3853 N N . HIS B 1 92 ? -18.381 65.785 145.392 1.00 9.71 138 HIS B N 1
ATOM 3854 C CA . HIS B 1 92 ? -18.608 66.141 143.990 1.00 9.87 138 HIS B CA 1
ATOM 3855 C C . HIS B 1 92 ? -18.890 64.902 143.152 1.00 11.30 138 HIS B C 1
ATOM 3856 O O . HIS B 1 92 ? -18.588 63.785 143.569 1.00 11.66 138 HIS B O 1
ATOM 3863 N N . ILE B 1 93 ? -19.448 65.086 141.956 1.00 11.18 139 ILE B N 1
ATOM 3864 C CA . ILE B 1 93 ? -19.604 63.956 141.043 1.00 11.44 139 ILE B CA 1
ATOM 3865 C C . ILE B 1 93 ? -18.947 64.211 139.683 1.00 12.52 139 ILE B C 1
ATOM 3866 O O . ILE B 1 93 ? -19.000 63.347 138.815 1.00 13.32 139 ILE B O 1
ATOM 3871 N N . ASP B 1 94 ? -18.310 65.362 139.488 1.00 10.81 140 ASP B N 1
ATOM 3872 C CA . ASP B 1 94 ? -17.560 65.522 138.243 1.00 12.17 140 ASP B CA 1
ATOM 3873 C C . ASP B 1 94 ? -16.302 64.652 138.260 1.00 12.22 140 ASP B C 1
ATOM 3874 O O . ASP B 1 94 ? -15.803 64.277 139.330 1.00 12.27 140 ASP B O 1
ATOM 3879 N N . ALA B 1 95 ? -15.840 64.297 137.062 1.00 12.56 141 ALA B N 1
ATOM 3880 C CA . ALA B 1 95 ? -14.733 63.366 136.878 1.00 12.01 141 ALA B CA 1
ATOM 3881 C C . ALA B 1 95 ? -13.842 63.908 135.770 1.00 13.18 141 ALA B C 1
ATOM 3882 O O . ALA B 1 95 ? -14.333 64.285 134.694 1.00 13.93 141 ALA B O 1
ATOM 3884 N N . ILE B 1 96 ? -12.540 63.962 136.026 1.00 12.80 142 ILE B N 1
ATOM 3885 C CA . ILE B 1 96 ? -11.588 64.425 135.017 1.00 12.99 142 ILE B CA 1
ATOM 3886 C C . ILE B 1 96 ? -11.482 63.397 133.893 1.00 14.50 142 ILE B C 1
ATOM 3887 O O . ILE B 1 96 ? -11.925 62.262 134.055 1.00 13.95 142 ILE B O 1
ATOM 3892 N N . PRO B 1 97 ? -10.896 63.786 132.749 1.00 14.40 143 PRO B N 1
ATOM 3893 C CA . PRO B 1 97 ? -10.842 62.817 131.648 1.00 14.39 143 PRO B CA 1
ATOM 3894 C C . PRO B 1 97 ? -10.163 61.486 131.997 1.00 12.63 143 PRO B C 1
ATOM 3895 O O . PRO B 1 97 ? -9.067 61.459 132.556 1.00 14.08 143 PRO B O 1
ATOM 3899 N N . TYR B 1 98 ? -10.845 60.389 131.669 1.00 12.71 144 TYR B N 1
ATOM 3900 C CA . TYR B 1 98 ? -10.299 59.036 131.825 1.00 13.29 144 TYR B CA 1
ATOM 3901 C C . TYR B 1 98 ? -9.930 58.718 133.258 1.00 14.61 144 TYR B C 1
ATOM 3902 O O . TYR B 1 98 ? -8.825 58.250 133.557 1.00 14.19 144 TYR B O 1
ATOM 3911 N N . SER B 1 99 ? -10.882 58.977 134.143 1.00 13.49 145 SER B N 1
ATOM 3912 C CA . SER B 1 99 ? -10.692 58.735 135.565 1.00 12.94 145 SER B CA 1
ATOM 3913 C C . SER B 1 99 ? -11.597 57.605 136.061 1.00 12.70 145 SER B C 1
ATOM 3914 O O . SER B 1 99 ? -12.163 56.851 135.265 1.00 14.05 145 SER B O 1
ATOM 3917 N N . GLY B 1 100 ? -11.713 57.486 137.381 1.00 12.58 146 GLY B N 1
ATOM 3918 C CA . GLY B 1 100 ? -12.441 56.380 137.979 1.00 12.91 146 GLY B CA 1
ATOM 3919 C C . GLY B 1 100 ? -13.868 56.709 138.388 1.00 11.16 146 GLY B C 1
ATOM 3920 O O . GLY B 1 100 ? -14.366 57.796 138.089 1.00 12.59 146 GLY B O 1
ATOM 3921 N N . LYS B 1 101 ? -14.495 55.764 139.089 1.00 12.27 147 LYS B N 1
ATOM 3922 C CA . LYS B 1 101 ? -15.917 55.813 139.442 1.00 12.50 147 LYS B CA 1
ATOM 3923 C C . LYS B 1 101 ? -16.180 56.234 140.890 1.00 11.84 147 LYS B C 1
ATOM 3924 O O . LYS B 1 101 ? -17.344 56.395 141.274 1.00 11.66 147 LYS B O 1
ATOM 3930 N N . TYR B 1 102 ? -15.118 56.383 141.688 1.00 10.70 148 TYR B N 1
ATOM 3931 C CA . TYR B 1 102 ? -15.246 56.497 143.154 1.00 10.95 148 TYR B CA 1
ATOM 3932 C C . TYR B 1 102 ? -14.899 57.881 143.713 1.00 10.77 148 TYR B C 1
ATOM 3933 O O . TYR B 1 102 ? -15.467 58.307 144.719 1.00 10.92 148 TYR B O 1
ATOM 3942 N N . ASP B 1 103 ? -13.951 58.560 143.075 1.00 10.75 149 ASP B N 1
ATOM 3943 C CA . ASP B 1 103 ? -13.544 59.904 143.459 1.00 9.40 149 ASP B CA 1
ATOM 3944 C C . ASP B 1 103 ? -14.783 60.806 143.494 1.00 9.60 149 ASP B C 1
ATOM 3945 O O . ASP B 1 103 ? -15.524 60.879 142.519 1.00 11.29 149 ASP B O 1
ATOM 3950 N N . GLY B 1 104 ? -15.047 61.430 144.640 1.00 9.72 150 GLY B N 1
ATOM 3951 C CA . GLY B 1 104 ? -16.202 62.302 144.768 1.00 10.77 150 GLY B CA 1
ATOM 3952 C C . GLY B 1 104 ? -17.508 61.553 144.995 1.00 10.37 150 GLY B C 1
ATOM 3953 O O . GLY B 1 104 ? -18.244 61.816 145.958 1.00 10.54 150 GLY B O 1
ATOM 3954 N N . VAL B 1 105 ? -17.798 60.630 144.092 1.00 10.53 151 VAL B N 1
ATOM 3955 C CA . VAL B 1 105 ? -19.082 59.950 144.069 1.00 10.10 151 VAL B CA 1
ATOM 3956 C C . VAL B 1 105 ? -19.378 59.238 145.394 1.00 11.43 151 VAL B C 1
ATOM 3957 O O . VAL B 1 105 ? -20.507 59.271 145.887 1.00 11.11 151 VAL B O 1
ATOM 3961 N N . VAL B 1 106 ? -18.367 58.613 145.993 1.00 10.48 152 VAL B N 1
ATOM 3962 C CA . VAL B 1 106 ? -18.585 57.908 147.258 1.00 10.09 152 VAL B CA 1
ATOM 3963 C C . VAL B 1 106 ? -19.149 58.861 148.319 1.00 9.67 152 VAL B C 1
ATOM 3964 O O . VAL B 1 106 ? -20.034 58.489 149.091 1.00 11.10 152 VAL B O 1
ATOM 3968 N N . GLY B 1 107 ? -18.658 60.098 148.346 1.00 10.00 153 GLY B N 1
ATOM 3969 C CA . GLY B 1 107 ? -19.091 61.055 149.350 1.00 10.11 153 GLY B CA 1
ATOM 3970 C C . GLY B 1 107 ? -20.451 61.667 149.071 1.00 10.43 153 GLY B C 1
ATOM 3971 O O . GLY B 1 107 ? -21.037 62.299 149.953 1.00 13.71 153 GLY B O 1
ATOM 3972 N N . VAL B 1 108 ? -20.957 61.500 147.853 1.00 10.38 154 VAL B N 1
ATOM 3973 C CA . VAL B 1 108 ? -22.309 61.957 147.519 1.00 11.98 154 VAL B CA 1
ATOM 3974 C C . VAL B 1 108 ? -23.311 60.813 147.702 1.00 11.09 154 VAL B C 1
ATOM 3975 O O . VAL B 1 108 ? -24.233 60.904 148.516 1.00 11.56 154 VAL B O 1
ATOM 3979 N N . LEU B 1 109 ? -23.118 59.721 146.969 1.00 9.78 155 LEU B N 1
ATOM 3980 C CA . LEU B 1 109 ? -24.005 58.573 147.127 1.00 11.04 155 LEU B CA 1
ATOM 3981 C C . LEU B 1 109 ? -23.930 57.996 148.536 1.00 11.73 155 LEU B C 1
ATOM 3982 O O . LEU B 1 109 ? -24.934 57.553 149.105 1.00 12.17 155 LEU B O 1
ATOM 3987 N N . GLY B 1 110 ? -22.728 57.986 149.103 1.00 10.68 156 GLY B N 1
ATOM 3988 C CA . GLY B 1 110 ? -22.534 57.506 150.460 1.00 11.83 156 GLY B CA 1
ATOM 3989 C C . GLY B 1 110 ? -23.193 58.384 151.508 1.00 11.32 156 GLY B C 1
ATOM 3990 O O . GLY B 1 110 ? -23.636 57.878 152.534 1.00 12.59 156 GLY B O 1
ATOM 3991 N N . ALA B 1 111 ? -23.248 59.689 151.263 1.00 11.47 157 ALA B N 1
ATOM 3992 C CA . ALA B 1 111 ? -23.945 60.591 152.179 1.00 11.64 157 ALA B CA 1
ATOM 3993 C C . ALA B 1 111 ? -25.453 60.344 152.131 1.00 10.79 157 ALA B C 1
ATOM 3994 O O . ALA B 1 111 ? -26.121 60.357 153.164 1.00 12.25 157 ALA B O 1
ATOM 3996 N N . ILE B 1 112 ? -25.986 60.128 150.935 1.00 11.93 158 ILE B N 1
ATOM 3997 C CA . ILE B 1 112 ? -27.399 59.771 150.828 1.00 12.37 158 ILE B CA 1
ATOM 3998 C C . ILE B 1 112 ? -27.661 58.457 151.540 1.00 12.21 158 ILE B C 1
ATOM 3999 O O . ILE B 1 112 ? -28.632 58.328 152.287 1.00 13.39 158 ILE B O 1
ATOM 4004 N N . GLU B 1 113 ? -26.776 57.483 151.355 1.00 10.87 159 GLU B N 1
ATOM 4005 C CA . GLU B 1 113 ? -26.915 56.218 152.058 1.00 11.92 159 GLU B CA 1
ATOM 4006 C C . GLU B 1 113 ? -26.820 56.399 153.580 1.00 13.71 159 GLU B C 1
ATOM 4007 O O . GLU B 1 113 ? -27.505 55.702 154.322 1.00 14.09 159 GLU B O 1
ATOM 4013 N N . ALA B 1 114 ? -25.995 57.339 154.047 1.00 13.07 160 ALA B N 1
ATOM 4014 C CA . ALA B 1 114 ? -25.887 57.604 155.483 1.00 13.35 160 ALA B CA 1
ATOM 4015 C C . ALA B 1 114 ? -27.223 58.097 156.041 1.00 12.87 160 ALA B C 1
ATOM 4016 O O . ALA B 1 114 ? -27.606 57.710 157.147 1.00 13.92 160 ALA B O 1
ATOM 4018 N N . ILE B 1 115 ? -27.930 58.923 155.276 1.00 12.95 161 ILE B N 1
ATOM 4019 C CA . ILE B 1 115 ? -29.281 59.355 155.640 1.00 13.71 161 ILE B CA 1
ATOM 4020 C C . ILE B 1 115 ? -30.203 58.148 155.736 1.00 14.11 161 ILE B C 1
ATOM 4021 O O . ILE B 1 115 ? -30.923 57.986 156.721 1.00 15.50 161 ILE B O 1
ATOM 4026 N N . ASN B 1 116 ? -30.182 57.296 154.717 1.00 13.89 162 ASN B N 1
ATOM 4027 C CA . ASN B 1 116 ? -31.023 56.097 154.730 1.00 14.55 162 ASN B CA 1
ATOM 4028 C C . ASN B 1 116 ? -30.700 55.154 155.896 1.00 14.79 162 ASN B C 1
ATOM 4029 O O . ASN B 1 116 ? -31.599 54.589 156.530 1.00 15.38 162 ASN B O 1
ATOM 4034 N N . VAL B 1 117 ? -29.415 55.015 156.196 1.00 13.34 163 VAL B N 1
ATOM 4035 C CA . VAL B 1 117 ? -28.953 54.239 157.340 1.00 13.47 163 VAL B CA 1
ATOM 4036 C C . VAL B 1 117 ? -29.504 54.782 158.670 1.00 14.85 163 VAL B C 1
ATOM 4037 O O . VAL B 1 117 ? -30.015 54.025 159.507 1.00 14.80 163 VAL B O 1
ATOM 4041 N N . LEU B 1 118 ? -29.390 56.094 158.865 1.00 13.12 164 LEU B N 1
ATOM 4042 C CA . LEU B 1 118 ? -29.869 56.722 160.097 1.00 12.47 164 LEU B CA 1
ATOM 4043 C C . LEU B 1 118 ? -31.386 56.590 160.215 1.00 13.96 164 LEU B C 1
ATOM 4044 O O . LEU B 1 118 ? -31.906 56.346 161.305 1.00 14.96 164 LEU B O 1
ATOM 4049 N N . LYS B 1 119 ? -32.090 56.727 159.100 1.00 14.72 165 LYS B N 1
ATOM 4050 C CA . LYS B 1 119 ? -33.548 56.597 159.129 1.00 15.57 165 LYS B CA 1
ATOM 4051 C C . LYS B 1 119 ? -33.972 55.178 159.498 1.00 17.36 165 LYS B C 1
ATOM 4052 O O . LYS B 1 119 ? -34.897 54.993 160.302 1.00 17.96 165 LYS B O 1
ATOM 4058 N N . ARG B 1 120 ? -33.279 54.178 158.959 1.00 15.85 166 ARG B N 1
ATOM 4059 C CA . ARG B 1 120 ? -33.580 52.786 159.297 1.00 18.11 166 ARG B CA 1
ATOM 4060 C C . ARG B 1 120 ? -33.365 52.483 160.778 1.00 17.18 166 ARG B C 1
ATOM 4061 O O . ARG B 1 120 ? -34.067 51.653 161.367 1.00 19.02 166 ARG B O 1
ATOM 4069 N N . SER B 1 121 ? -32.398 53.164 161.384 1.00 14.93 167 SER B N 1
ATOM 4070 C CA . SER B 1 121 ? -32.110 52.985 162.799 1.00 16.18 167 SER B CA 1
ATOM 4071 C C . SER B 1 121 ? -33.005 53.824 163.706 1.00 14.99 167 SER B C 1
ATOM 4072 O O . SER B 1 121 ? -32.880 53.751 164.930 1.00 19.44 167 SER B O 1
ATOM 4075 N N . GLY B 1 122 ? -33.892 54.619 163.116 1.00 15.00 168 GLY B N 1
ATOM 4076 C CA . GLY B 1 122 ? -34.806 55.427 163.915 1.00 17.99 168 GLY B CA 1
ATOM 4077 C C . GLY B 1 122 ? -34.150 56.625 164.577 1.00 17.64 168 GLY B C 1
ATOM 4078 O O . GLY B 1 122 ? -34.665 57.163 165.562 1.00 17.07 168 GLY B O 1
ATOM 4079 N N . PHE B 1 123 ? -33.013 57.060 164.043 1.00 16.03 169 PHE B N 1
ATOM 4080 C CA . PHE B 1 123 ? -32.341 58.230 164.582 1.00 15.31 169 PHE B CA 1
ATOM 4081 C C . PHE B 1 123 ? -33.142 59.496 164.294 1.00 13.19 169 PHE B C 1
ATOM 4082 O O . PHE B 1 123 ? -33.684 59.671 163.196 1.00 15.78 169 PHE B O 1
ATOM 4090 N N . LYS B 1 124 ? -33.193 60.382 165.290 1.00 13.77 170 LYS B N 1
ATOM 4091 C CA . LYS B 1 124 ? -33.943 61.630 165.178 1.00 16.35 170 LYS B CA 1
ATOM 4092 C C . LYS B 1 124 ? -33.014 62.826 165.378 1.00 12.30 170 LYS B C 1
ATOM 4093 O O . LYS B 1 124 ? -32.702 63.199 166.502 1.00 15.57 170 LYS B O 1
ATOM 4099 N N . PRO B 1 125 ? -32.575 63.438 164.275 1.00 12.61 171 PRO B N 1
ATOM 4100 C CA . PRO B 1 125 ? -31.612 64.533 164.421 1.00 13.04 171 PRO B CA 1
ATOM 4101 C C . PRO B 1 125 ? -32.197 65.751 165.131 1.00 12.27 171 PRO B C 1
ATOM 4102 O O . PRO B 1 125 ? -33.359 66.093 164.912 1.00 13.57 171 PRO B O 1
ATOM 4106 N N . LYS B 1 126 ? -31.387 66.367 165.986 1.00 12.20 172 LYS B N 1
ATOM 4107 C CA . LYS B 1 126 ? -31.735 67.641 166.611 1.00 12.22 172 LYS B CA 1
ATOM 4108 C C . LYS B 1 126 ? -31.410 68.766 165.627 1.00 11.52 172 LYS B C 1
ATOM 4109 O O . LYS B 1 126 ? -32.313 69.419 165.094 1.00 12.30 172 LYS B O 1
ATOM 4115 N N . ARG B 1 127 ? -30.119 68.978 165.353 1.00 11.19 173 ARG B N 1
ATOM 4116 C CA . ARG B 1 127 ? -29.731 69.808 164.221 1.00 11.10 173 ARG B CA 1
ATOM 4117 C C . ARG B 1 127 ? -30.063 69.074 162.928 1.00 10.70 173 ARG B C 1
ATOM 4118 O O . ARG B 1 127 ? -29.859 67.853 162.828 1.00 11.39 173 ARG B O 1
ATOM 4126 N N . SER B 1 128 ? -30.571 69.805 161.946 1.00 10.52 174 SER B N 1
ATOM 4127 C CA . SER B 1 128 ? -30.827 69.225 160.640 1.00 10.63 174 SER B CA 1
ATOM 4128 C C . SER B 1 128 ? -29.554 68.673 160.034 1.00 11.09 174 SER B C 1
ATOM 4129 O O . SER B 1 128 ? -28.451 69.118 160.362 1.00 10.90 174 SER B O 1
ATOM 4132 N N . LEU B 1 129 ? -29.732 67.704 159.144 1.00 11.30 175 LEU B N 1
ATOM 4133 C CA . LEU B 1 129 ? -28.639 67.179 158.338 1.00 10.48 175 LEU B CA 1
ATOM 4134 C C . LEU B 1 129 ? -28.843 67.628 156.903 1.00 12.86 175 LEU B C 1
ATOM 4135 O O . LEU B 1 129 ? -29.958 67.540 156.377 1.00 13.26 175 LEU B O 1
ATOM 4140 N N . GLU B 1 130 ? -27.786 68.121 156.254 1.00 11.38 176 GLU B N 1
ATOM 4141 C CA . GLU B 1 130 ? -27.903 68.541 154.868 1.00 11.14 176 GLU B CA 1
ATOM 4142 C C . GLU B 1 130 ? -26.786 67.966 154.005 1.00 10.75 176 GLU B C 1
ATOM 4143 O O . GLU B 1 130 ? -25.606 68.099 154.340 1.00 11.69 176 GLU B O 1
ATOM 4149 N N . ILE B 1 131 ? -27.177 67.362 152.885 1.00 10.75 177 ILE B N 1
ATOM 4150 C CA . ILE B 1 131 ? -26.229 66.825 151.928 1.00 11.60 177 ILE B CA 1
ATOM 4151 C C . ILE B 1 131 ? -26.000 67.856 150.838 1.00 13.86 177 ILE B C 1
ATOM 4152 O O . ILE B 1 131 ? -26.955 68.408 150.283 1.00 13.99 177 ILE B O 1
ATOM 4157 N N . ILE B 1 132 ? -24.732 68.118 150.535 1.00 12.09 178 ILE B N 1
ATOM 4158 C CA . ILE B 1 132 ? -24.356 69.029 149.462 1.00 12.28 178 ILE B CA 1
ATOM 4159 C C . ILE B 1 132 ? -23.721 68.255 148.311 1.00 14.63 178 ILE B C 1
ATOM 4160 O O . ILE B 1 132 ? -22.754 67.519 148.507 1.00 13.98 178 ILE B O 1
ATOM 4165 N N . LEU B 1 133 ? -24.296 68.396 147.123 1.00 11.87 179 LEU B N 1
ATOM 4166 C CA . LEU B 1 133 ? -23.630 67.993 145.888 1.00 11.81 179 LEU B CA 1
ATOM 4167 C C . LEU B 1 133 ? -23.022 69.271 145.336 1.00 12.99 179 LEU B C 1
ATOM 4168 O O . LEU B 1 133 ? -23.733 70.143 144.823 1.00 12.44 179 LEU B O 1
ATOM 4173 N N . PHE B 1 134 ? -21.705 69.415 145.483 1.00 11.59 180 PHE B N 1
ATOM 4174 C CA . PHE B 1 134 ? -21.019 70.590 144.962 1.00 11.83 180 PHE B CA 1
ATOM 4175 C C . PHE B 1 134 ? -21.088 70.605 143.446 1.00 12.12 180 PHE B C 1
ATOM 4176 O O . PHE B 1 134 ? -20.984 69.559 142.806 1.00 12.96 180 PHE B O 1
ATOM 4184 N N . THR B 1 135 ? -21.251 71.792 142.873 1.00 12.62 181 THR B N 1
ATOM 4185 C CA . THR B 1 135 ? -21.567 71.873 141.453 1.00 12.65 181 THR B CA 1
ATOM 4186 C C . THR B 1 135 ? -20.435 71.337 140.577 1.00 13.48 181 THR B C 1
ATOM 4187 O O . THR B 1 135 ? -20.675 70.789 139.500 1.00 14.47 181 THR B O 1
ATOM 4191 N N . SER B 1 136 ? -19.208 71.470 141.073 1.00 13.24 182 SER B N 1
ATOM 4192 C CA . SER B 1 136 ? -18.022 70.956 140.405 1.00 13.53 182 SER B CA 1
ATOM 4193 C C . SER B 1 136 ? -16.853 71.139 141.346 1.00 12.41 182 SER B C 1
ATOM 4194 O O . SER B 1 136 ? -16.747 72.177 142.000 1.00 14.28 182 SER B O 1
ATOM 4197 N N . GLU B 1 137 ? -15.978 70.136 141.411 1.00 12.45 183 GLU B N 1
ATOM 4198 C CA . GLU B 1 137 ? -14.761 70.265 142.201 1.00 13.03 183 GLU B CA 1
ATOM 4199 C C . GLU B 1 137 ? -13.493 70.198 141.344 1.00 12.87 183 GLU B C 1
ATOM 4200 O O . GLU B 1 137 ? -12.467 70.757 141.723 1.00 13.43 183 GLU B O 1
ATOM 4206 N N . GLU B 1 138 ? -13.566 69.514 140.202 1.00 12.71 184 GLU B N 1
ATOM 4207 C CA . GLU B 1 138 ? -12.385 69.340 139.354 1.00 13.67 184 GLU B CA 1
ATOM 4208 C C . GLU B 1 138 ? -12.151 70.555 138.453 1.00 15.74 184 GLU B C 1
ATOM 4209 O O . GLU B 1 138 ? -13.102 71.214 138.037 1.00 15.32 184 GLU B O 1
ATOM 4215 N N . PRO B 1 139 ? -10.880 70.847 138.135 1.00 12.49 185 PRO B N 1
ATOM 4216 C CA . PRO B 1 139 ? -10.547 72.056 137.375 1.00 14.54 185 PRO B CA 1
ATOM 4217 C C . PRO B 1 139 ? -10.626 71.913 135.858 1.00 15.29 185 PRO B C 1
ATOM 4218 O O . PRO B 1 139 ? -10.225 72.842 135.152 1.00 16.23 185 PRO B O 1
ATOM 4222 N N . THR B 1 140 ? -11.146 70.798 135.368 1.00 13.63 186 THR B N 1
ATOM 4223 C CA . THR B 1 140 ? -11.084 70.453 133.947 1.00 15.34 186 THR B CA 1
ATOM 4224 C C . THR B 1 140 ? -11.601 71.535 132.993 1.00 16.88 186 THR B C 1
ATOM 4225 O O . THR B 1 140 ? -10.922 71.887 132.012 1.00 17.62 186 THR B O 1
ATOM 4229 N N . ARG B 1 141 ? -12.796 72.055 133.254 1.00 14.57 187 ARG B N 1
ATOM 4230 C CA . ARG B 1 141 ? -13.427 72.907 132.248 1.00 14.87 187 ARG B CA 1
ATOM 4231 C C . ARG B 1 141 ? -12.874 74.325 132.204 1.00 17.61 187 ARG B C 1
ATOM 4232 O O . ARG B 1 141 ? -12.533 74.815 131.126 1.00 18.18 187 ARG B O 1
ATOM 4240 N N . PHE B 1 142 ? -12.776 74.980 133.358 1.00 17.30 188 PHE B N 1
ATOM 4241 C CA . PHE B 1 142 ? -12.428 76.398 133.389 1.00 18.03 188 PHE B CA 1
ATOM 4242 C C . PHE B 1 142 ? -11.081 76.677 134.059 1.00 16.66 188 PHE B C 1
ATOM 4243 O O . PHE B 1 142 ? -10.697 77.833 134.228 1.00 19.21 188 PHE B O 1
ATOM 4251 N N . GLY B 1 143 ? -10.374 75.622 134.453 1.00 16.06 189 GLY B N 1
ATOM 4252 C CA . GLY B 1 143 ? -9.111 75.778 135.160 1.00 16.47 189 GLY B CA 1
ATOM 4253 C C . GLY B 1 143 ? -9.278 76.078 136.641 1.00 17.10 189 GLY B C 1
ATOM 4254 O O . GLY B 1 143 ? -8.297 76.292 137.352 1.00 18.59 189 GLY B O 1
ATOM 4255 N N . ILE B 1 144 ? -10.531 76.077 137.092 1.00 15.64 190 ILE B N 1
ATOM 4256 C CA . ILE B 1 144 ? -10.878 76.450 138.451 1.00 17.35 190 ILE B CA 1
ATOM 4257 C C . ILE B 1 144 ? -11.316 75.213 139.225 1.00 14.09 190 ILE B C 1
ATOM 4258 O O . ILE B 1 144 ? -12.320 74.580 138.894 1.00 15.62 190 ILE B O 1
ATOM 4263 N N . SER B 1 145 ? -10.543 74.864 140.248 1.00 13.51 191 SER B N 1
ATOM 4264 C CA . SER B 1 145 ? -10.936 73.782 141.142 1.00 12.63 191 SER B CA 1
ATOM 4265 C C . SER B 1 145 ? -11.939 74.288 142.165 1.00 12.92 191 SER B C 1
ATOM 4266 O O . SER B 1 145 ? -11.992 75.486 142.458 1.00 14.76 191 SER B O 1
ATOM 4269 N N . CYS B 1 146 ? -12.717 73.364 142.714 1.00 13.53 192 CYS B N 1
ATOM 4270 C CA . CYS B 1 146 ? -13.632 73.685 143.803 1.00 12.42 192 CYS B CA 1
ATOM 4271 C C . CYS B 1 146 ? -14.505 74.894 143.483 1.00 12.24 192 CYS B C 1
ATOM 4272 O O . CYS B 1 146 ? -14.692 75.762 144.327 1.00 13.73 192 CYS B O 1
ATOM 4275 N N . LEU B 1 147 ? -15.025 74.958 142.263 1.00 13.02 193 LEU B N 1
ATOM 4276 C CA . LEU B 1 147 ? -15.761 76.147 141.836 1.00 13.59 193 LEU B CA 1
ATOM 4277 C C . LEU B 1 147 ? -16.945 76.429 142.768 1.00 14.86 193 LEU B C 1
ATOM 4278 O O . LEU B 1 147 ? -17.171 77.575 143.191 1.00 15.68 193 LEU B O 1
ATOM 4283 N N . GLY B 1 148 ? -17.681 75.380 143.113 1.00 12.94 194 GLY B N 1
ATOM 4284 C CA . GLY B 1 148 ? -18.840 75.544 143.970 1.00 13.66 194 GLY B CA 1
ATOM 4285 C C . GLY B 1 148 ? -18.484 75.944 145.386 1.00 13.57 194 GLY B C 1
ATOM 4286 O O . GLY B 1 148 ? -19.063 76.887 145.932 1.00 15.05 194 GLY B O 1
ATOM 4287 N N . SER B 1 149 ? -17.529 75.243 145.996 1.00 11.86 195 SER B N 1
ATOM 4288 C CA . SER B 1 149 ? -17.204 75.512 147.394 1.00 13.07 195 SER B CA 1
ATOM 4289 C C . SER B 1 149 ? -16.416 76.814 147.574 1.00 12.39 195 SER B C 1
ATOM 4290 O O . SER B 1 149 ? -16.528 77.468 148.606 1.00 13.45 195 SER B O 1
ATOM 4293 N N . ARG B 1 150 ? -15.625 77.202 146.573 1.00 12.89 196 ARG B N 1
ATOM 4294 C CA . ARG B 1 150 ? -14.958 78.503 146.647 1.00 14.49 196 ARG B CA 1
ATOM 4295 C C . ARG B 1 150 ? -16.000 79.624 146.703 1.00 14.59 196 ARG B C 1
ATOM 4296 O O . ARG B 1 150 ? -15.795 80.624 147.387 1.00 16.27 196 ARG B O 1
ATOM 4304 N N . LEU B 1 151 ? -17.101 79.456 145.977 1.00 15.07 197 LEU B N 1
ATOM 4305 C CA . LEU B 1 151 ? -18.182 80.440 146.014 1.00 15.18 197 LEU B CA 1
ATOM 4306 C C . LEU B 1 151 ? -18.967 80.368 147.320 1.00 14.67 197 LEU B C 1
ATOM 4307 O O . LEU B 1 151 ? -19.323 81.402 147.897 1.00 16.80 197 LEU B O 1
ATOM 4312 N N . LEU B 1 152 ? -19.258 79.160 147.796 1.00 13.30 198 LEU B N 1
ATOM 4313 C CA . LEU B 1 152 ? -19.936 79.042 149.090 1.00 14.32 198 LEU B CA 1
ATOM 4314 C C . LEU B 1 152 ? -19.130 79.746 150.177 1.00 14.88 198 LEU B C 1
ATOM 4315 O O . LEU B 1 152 ? -19.689 80.389 151.073 1.00 15.88 198 LEU B O 1
ATOM 4320 N N . ALA B 1 153 ? -17.806 79.644 150.086 1.00 14.84 199 ALA B N 1
ATOM 4321 C CA . ALA B 1 153 ? -16.922 80.253 151.073 1.00 16.33 199 ALA B CA 1
ATOM 4322 C C . ALA B 1 153 ? -16.686 81.749 150.830 1.00 19.26 199 ALA B C 1
ATOM 4323 O O . ALA B 1 153 ? -15.874 82.369 151.514 1.00 22.67 199 ALA B O 1
ATOM 4325 N N . GLY B 1 154 ? -17.383 82.321 149.855 1.00 15.61 200 GLY B N 1
ATOM 4326 C CA . GLY B 1 154 ? -17.454 83.769 149.720 1.00 18.47 200 GLY B CA 1
ATOM 4327 C C . GLY B 1 154 ? -16.378 84.458 148.898 1.00 20.70 200 GLY B C 1
ATOM 4328 O O . GLY B 1 154 ? -16.021 85.608 149.181 1.00 23.06 200 GLY B O 1
ATOM 4329 N N . SER B 1 155 ? -15.855 83.786 147.879 1.00 17.87 201 SER B N 1
ATOM 4330 C CA . SER B 1 155 ? -14.835 84.419 147.041 1.00 19.49 201 SER B CA 1
ATOM 4331 C C . SER B 1 155 ? -15.433 85.452 146.088 1.00 19.63 201 SER B C 1
ATOM 4332 O O . SER B 1 155 ? -15.988 85.111 145.048 1.00 19.93 201 SER B O 1
ATOM 4335 N N . LYS B 1 156 ? -15.307 86.724 146.452 1.00 20.60 202 LYS B N 1
ATOM 4336 C CA . LYS B 1 156 ? -15.758 87.815 145.593 1.00 23.47 202 LYS B CA 1
ATOM 4337 C C . LYS B 1 156 ? -14.966 87.852 144.293 1.00 24.15 202 LYS B C 1
ATOM 4338 O O . LYS B 1 156 ? -15.515 88.109 143.220 1.00 24.26 202 LYS B O 1
ATOM 4344 N N . GLU B 1 157 ? -13.668 87.599 144.402 1.00 24.28 203 GLU B N 1
ATOM 4345 C CA . GLU B 1 157 ? -12.785 87.587 143.241 1.00 24.57 203 GLU B CA 1
ATOM 4346 C C . GLU B 1 157 ? -13.255 86.568 142.198 1.00 23.51 203 GLU B C 1
ATOM 4347 O O . GLU B 1 157 ? -13.327 86.867 141.007 1.00 25.60 203 GLU B O 1
ATOM 4353 N N . LEU B 1 158 ? -13.591 85.366 142.657 1.00 21.60 204 LEU B N 1
ATOM 4354 C CA . LEU B 1 158 ? -14.085 84.326 141.766 1.00 20.21 204 LEU B CA 1
ATOM 4355 C C . LEU B 1 158 ? -15.449 84.683 141.177 1.00 20.26 204 LEU B C 1
ATOM 4356 O O . LEU B 1 158 ? -15.661 84.528 139.978 1.00 20.31 204 LEU B O 1
ATOM 4361 N N . ALA B 1 159 ? -16.366 85.157 142.017 1.00 18.80 205 ALA B N 1
ATOM 4362 C CA . ALA B 1 159 ? -17.683 85.565 141.534 1.00 20.07 205 ALA B CA 1
ATOM 4363 C C . ALA B 1 159 ? -17.560 86.597 140.406 1.00 20.64 205 ALA B C 1
ATOM 4364 O O . ALA B 1 159 ? -18.221 86.482 139.377 1.00 22.85 205 ALA B O 1
ATOM 4366 N N . GLU B 1 160 ? -16.702 87.590 140.615 1.00 22.67 206 GLU B N 1
ATOM 4367 C CA . GLU B 1 160 ? -16.446 88.619 139.609 1.00 25.85 206 GLU B CA 1
ATOM 4368 C C . GLU B 1 160 ? -15.882 88.03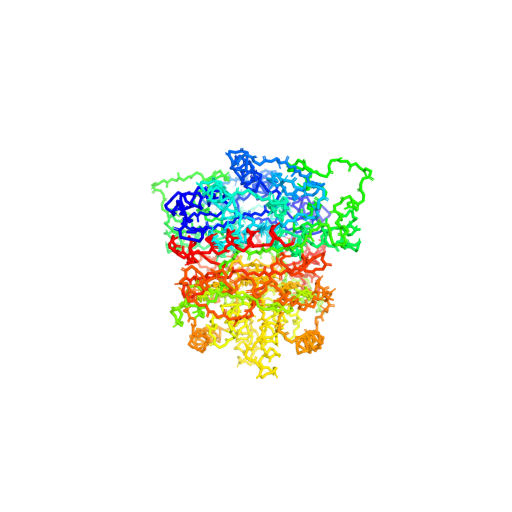0 138.323 1.00 25.18 206 GLU B C 1
ATOM 4369 O O . GLU B 1 160 ? -16.353 88.336 137.223 1.00 25.80 206 GLU B O 1
ATOM 4375 N N . ALA B 1 161 ? -14.866 87.184 138.460 1.00 21.99 207 ALA B N 1
ATOM 4376 C CA . ALA B 1 161 ? -14.243 86.572 137.294 1.00 20.46 207 ALA B CA 1
ATOM 4377 C C . ALA B 1 161 ? -15.235 85.722 136.500 1.00 20.79 207 ALA B C 1
ATOM 4378 O O . ALA B 1 161 ? -15.252 85.767 135.274 1.00 23.05 207 ALA B O 1
ATOM 4380 N N . LEU B 1 162 ? -16.068 84.954 137.200 1.00 21.48 208 LEU B N 1
ATOM 4381 C CA . LEU B 1 162 ? -17.040 84.093 136.534 1.00 19.75 208 LEU B CA 1
ATOM 4382 C C . LEU B 1 162 ? -18.051 84.893 135.715 1.00 23.00 208 LEU B C 1
ATOM 4383 O O . LEU B 1 162 ? -18.519 84.425 134.680 1.00 23.64 208 LEU B O 1
ATOM 4388 N N . LYS B 1 163 ? -18.377 86.094 136.179 1.00 24.21 209 LYS B N 1
ATOM 4389 C CA . LYS B 1 163 ? -19.338 86.937 135.465 1.00 29.05 209 LYS B CA 1
ATOM 4390 C C . LYS B 1 163 ? -18.721 87.743 134.324 1.00 31.23 209 LYS B C 1
ATOM 4391 O O . LYS B 1 163 ? -19.433 88.184 133.422 1.00 33.29 209 LYS B O 1
ATOM 4397 N N . THR B 1 164 ? -17.408 87.948 134.364 1.00 26.80 210 THR B N 1
ATOM 4398 C CA . THR B 1 164 ? -16.787 88.900 133.444 1.00 26.79 210 THR B CA 1
ATOM 4399 C C . THR B 1 164 ? -15.807 88.309 132.421 1.00 29.76 210 THR B C 1
ATOM 4400 O O . THR B 1 164 ? -15.772 88.758 131.273 1.00 31.46 210 THR B O 1
ATOM 4404 N N . THR B 1 165 ? -15.006 87.322 132.819 1.00 26.61 211 THR B N 1
ATOM 4405 C CA . THR B 1 165 ? -13.915 86.872 131.955 1.00 25.42 211 THR B CA 1
ATOM 4406 C C . THR B 1 165 ? -13.798 85.365 131.726 1.00 23.91 211 THR B C 1
ATOM 4407 O O . THR B 1 165 ? -13.245 84.937 130.716 1.00 24.82 211 THR B O 1
ATOM 4411 N N . VAL B 1 166 ? -14.297 84.559 132.658 1.00 24.57 212 VAL B N 1
ATOM 4412 C CA . VAL B 1 166 ? -14.054 83.118 132.599 1.00 21.63 212 VAL B CA 1
ATOM 4413 C C . VAL B 1 166 ? -14.683 82.423 131.387 1.00 22.54 212 VAL B C 1
ATOM 4414 O O . VAL B 1 166 ? -15.890 82.523 131.140 1.00 22.19 212 VAL B O 1
ATOM 4418 N N . VAL B 1 167 ? -13.837 81.737 130.625 1.00 21.15 213 VAL B N 1
ATOM 4419 C CA . VAL B 1 167 ? -14.276 80.910 129.507 1.00 20.74 213 VAL B CA 1
ATOM 4420 C C . VAL B 1 167 ? -13.519 79.586 129.521 1.00 19.14 213 VAL B C 1
ATOM 4421 O O . VAL B 1 167 ? -12.465 79.477 130.153 1.00 21.25 213 VAL B O 1
ATOM 4425 N N . ASP B 1 168 ? -14.062 78.581 128.842 1.00 19.61 214 ASP B N 1
ATOM 4426 C CA . ASP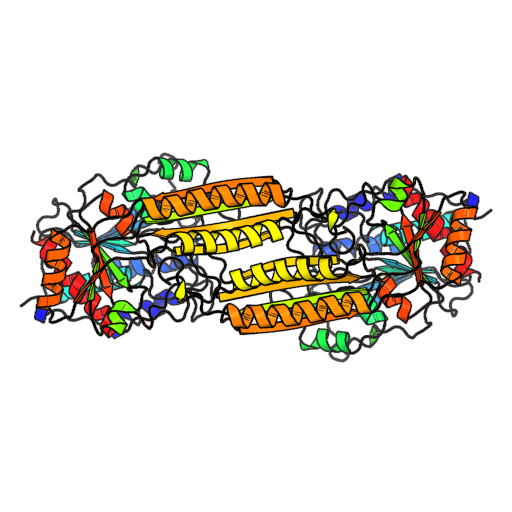 B 1 168 ? -13.366 77.304 128.716 1.00 21.32 214 ASP B CA 1
ATOM 4427 C C . ASP B 1 168 ? -12.454 77.260 127.490 1.00 24.39 214 ASP B C 1
ATOM 4428 O O . ASP B 1 168 ? -12.221 78.279 126.842 1.00 24.47 214 ASP B O 1
ATOM 4433 N N . GLY B 1 169 ? -11.949 76.073 127.176 1.00 23.72 215 GLY B N 1
ATOM 4434 C CA . GLY B 1 169 ? -11.010 75.905 126.079 1.00 25.61 215 GLY B CA 1
ATOM 4435 C C . GLY B 1 169 ? -11.630 76.059 124.704 1.00 28.84 215 GLY B C 1
ATOM 4436 O O . GLY B 1 169 ? -10.918 76.129 123.703 1.00 31.20 215 GLY B O 1
ATOM 4437 N N . GLN B 1 170 ? -12.956 76.106 124.649 1.00 26.06 216 GLN B N 1
ATOM 4438 C CA . GLN B 1 170 ? -13.669 76.309 123.390 1.00 26.68 216 GLN B CA 1
ATOM 4439 C C . GLN B 1 170 ? -14.288 77.700 123.344 1.00 27.51 216 GLN B C 1
ATOM 4440 O O . GLN B 1 170 ? -15.159 77.976 122.511 1.00 30.66 216 GLN B O 1
ATOM 4446 N N . ASN B 1 171 ? -13.834 78.562 124.251 1.00 25.89 217 ASN B N 1
ATOM 4447 C CA . ASN B 1 171 ? -14.303 79.940 124.356 1.00 25.21 217 ASN B CA 1
ATOM 4448 C C . ASN B 1 171 ? -15.782 80.058 124.741 1.00 28.71 217 ASN B C 1
ATOM 4449 O O . ASN B 1 171 ? -16.416 81.088 124.509 1.00 31.90 217 ASN B O 1
ATOM 4454 N N . VAL B 1 172 ? -16.330 79.004 125.342 1.00 27.08 218 VAL B N 1
ATOM 4455 C CA . VAL B 1 172 ? -17.666 79.081 125.929 1.00 25.63 218 VAL B CA 1
ATOM 4456 C C . VAL B 1 172 ? -17.545 79.689 127.322 1.00 25.19 218 VAL B C 1
ATOM 4457 O O . VAL B 1 172 ? -16.740 79.231 128.132 1.00 24.28 218 VAL B O 1
ATOM 4461 N N . SER B 1 173 ? -18.323 80.732 127.595 1.00 24.00 219 SER B N 1
ATOM 4462 C CA . SER B 1 173 ? -18.243 81.411 128.882 1.00 23.80 219 SER B CA 1
ATOM 4463 C C . SER B 1 173 ? -18.864 80.568 129.985 1.00 22.85 219 SER B C 1
ATOM 4464 O O . SER B 1 173 ? -19.677 79.685 129.722 1.00 20.81 219 SER B O 1
ATOM 4467 N N . PHE B 1 174 ? -18.475 80.857 131.220 1.00 22.56 220 PHE B N 1
ATOM 4468 C CA . PHE B 1 174 ? -19.083 80.205 132.373 1.00 22.11 220 PHE B CA 1
ATOM 4469 C C . PHE B 1 174 ? -20.595 80.399 132.372 1.00 21.55 220 PHE B C 1
ATOM 4470 O O . PHE B 1 174 ? -21.352 79.451 132.566 1.00 21.64 220 PHE B O 1
ATOM 4478 N N . ILE B 1 175 ? -21.029 81.632 132.140 1.00 25.11 221 ILE B N 1
ATOM 4479 C CA . ILE B 1 175 ? -22.452 81.951 132.167 1.00 23.06 221 ILE B CA 1
ATOM 4480 C C . ILE B 1 175 ? -23.228 81.193 131.088 1.00 24.50 221 ILE B C 1
ATOM 4481 O O . ILE B 1 175 ? -24.311 80.669 131.348 1.00 24.31 221 ILE B O 1
ATOM 4486 N N . GLU B 1 176 ? -22.675 81.123 129.880 1.00 24.80 222 GLU B N 1
ATOM 4487 C CA . GLU B 1 176 ? -23.328 80.370 128.816 1.00 26.32 222 GLU B CA 1
ATOM 4488 C C . GLU B 1 176 ? -23.411 78.878 129.140 1.00 25.29 222 GLU B C 1
ATOM 4489 O O . GLU B 1 176 ? -24.435 78.234 128.894 1.00 25.96 222 GLU B O 1
ATOM 4495 N N . ALA B 1 177 ? -22.330 78.330 129.694 1.00 24.65 223 ALA B N 1
ATOM 4496 C CA . ALA B 1 177 ? -22.311 76.921 130.081 1.00 23.22 223 ALA B CA 1
ATOM 4497 C C . ALA B 1 177 ? -23.334 76.631 131.182 1.00 19.91 223 ALA B C 1
ATOM 4498 O O . ALA B 1 177 ? -24.100 75.669 131.088 1.00 20.68 223 ALA B O 1
ATOM 4500 N N . ALA B 1 178 ? -23.345 77.475 132.210 1.00 19.74 224 ALA B N 1
ATOM 4501 C CA . ALA B 1 178 ? -24.304 77.343 133.302 1.00 20.68 224 ALA B CA 1
ATOM 4502 C C . ALA B 1 178 ? -25.737 77.378 132.779 1.00 24.63 224 ALA B C 1
ATOM 4503 O O . ALA B 1 178 ? -26.562 76.535 133.127 1.00 24.57 224 ALA B O 1
ATOM 4505 N N . ARG B 1 179 ? -26.023 78.354 131.927 1.00 24.56 225 ARG B N 1
ATOM 4506 C CA . ARG B 1 179 ? -27.378 78.524 131.413 1.00 26.28 225 ARG B CA 1
ATOM 4507 C C . ARG B 1 179 ? -27.843 77.336 130.570 1.00 25.05 225 ARG B C 1
ATOM 4508 O O . ARG B 1 179 ? -29.014 76.955 130.620 1.00 27.11 225 ARG B O 1
ATOM 4516 N N . SER B 1 180 ? -26.927 76.730 129.820 1.00 25.93 226 SER B N 1
ATOM 4517 C CA . SER B 1 180 ? -27.270 75.547 129.037 1.00 28.19 226 SER B CA 1
ATOM 4518 C C . SER B 1 180 ? -27.649 74.371 129.941 1.00 29.34 226 SER B C 1
ATOM 4519 O O . SER B 1 180 ? -28.400 73.481 129.536 1.00 29.96 226 SER B O 1
ATOM 4522 N N . ALA B 1 181 ? -27.134 74.377 131.169 1.00 25.61 227 ALA B N 1
ATOM 4523 C CA . ALA B 1 181 ? -27.421 73.311 132.127 1.00 24.85 227 ALA B CA 1
ATOM 4524 C C . ALA B 1 181 ? -28.615 73.640 133.027 1.00 26.93 227 ALA B C 1
ATOM 4525 O O . ALA B 1 181 ? -29.003 72.831 133.871 1.00 28.21 227 ALA B O 1
ATOM 4527 N N . GLY B 1 182 ? -29.181 74.832 132.857 1.00 28.13 228 GLY B N 1
ATOM 4528 C CA . GLY B 1 182 ? -30.361 75.243 133.603 1.00 27.92 228 GLY B CA 1
ATOM 4529 C C . GLY B 1 182 ? -30.118 76.164 134.791 1.00 29.44 228 GLY B C 1
ATOM 4530 O O . GLY B 1 182 ? -31.006 76.341 135.630 1.00 33.07 228 GLY B O 1
ATOM 4531 N N . TYR B 1 183 ? -28.931 76.760 134.865 1.00 27.53 229 TYR B N 1
ATOM 4532 C CA . TYR B 1 183 ? -28.554 77.593 136.005 1.00 27.49 229 TYR B CA 1
ATOM 4533 C C . TYR B 1 183 ? -28.207 79.021 135.615 1.00 34.03 229 TYR B C 1
ATOM 4534 O O . TYR B 1 183 ? -28.201 79.358 134.437 1.00 32.06 229 TYR B O 1
ATOM 4543 N N . ALA B 1 184 ? -27.908 79.842 136.625 1.00 31.08 230 ALA B N 1
ATOM 4544 C CA . ALA B 1 184 ? -27.482 81.236 136.444 1.00 34.49 230 ALA B CA 1
ATOM 4545 C C . ALA B 1 184 ? -28.340 82.022 135.447 1.00 41.80 230 ALA B C 1
ATOM 4546 O O . ALA B 1 184 ? -27.831 82.844 134.684 1.00 44.66 230 ALA B O 1
ATOM 4548 N N . GLU B 1 185 ? -29.641 81.764 135.464 1.00 46.02 231 GLU B N 1
ATOM 4549 C CA . GLU B 1 185 ? -30.552 82.363 134.495 1.00 54.45 231 GLU B CA 1
ATOM 4550 C C . GLU B 1 185 ? -30.819 83.843 134.794 1.00 61.32 231 GLU B C 1
ATOM 4551 O O . GLU B 1 185 ? -30.979 84.653 133.880 1.00 61.26 231 GLU B O 1
ATOM 4557 N N . ASP B 1 186 ? -30.856 84.185 136.078 1.00 57.43 232 ASP B N 1
ATOM 4558 C CA . ASP B 1 186 ? -31.063 85.562 136.527 1.00 63.23 232 ASP B CA 1
ATOM 4559 C C . ASP B 1 186 ? -29.905 86.466 136.107 1.00 61.84 232 ASP B C 1
ATOM 4560 O O . ASP B 1 186 ? -28.741 86.121 136.294 1.00 61.20 232 ASP B O 1
ATOM 4565 N N . LYS B 1 187 ? -30.226 87.623 135.536 1.00 68.98 233 LYS B N 1
ATOM 4566 C CA . LYS B 1 187 ? -29.194 88.548 135.079 1.00 69.14 233 LYS B CA 1
ATOM 4567 C C . LYS B 1 187 ? -28.757 89.466 136.226 1.00 70.51 233 LYS B C 1
ATOM 4568 O O . LYS B 1 187 ? -27.644 89.987 136.228 1.00 71.64 233 LYS B O 1
ATOM 4574 N N . ASP B 1 188 ? -29.614 89.623 137.232 1.00 70.09 234 ASP B N 1
ATOM 4575 C CA . ASP B 1 188 ? -29.355 90.582 138.315 1.00 68.21 234 ASP B CA 1
ATOM 4576 C C . ASP B 1 188 ? -28.426 90.068 139.414 1.00 64.32 234 ASP B C 1
ATOM 4577 O O . ASP B 1 188 ? -28.091 90.804 140.343 1.00 59.70 234 ASP B O 1
ATOM 4582 N N . ASP B 1 189 ? -28.010 88.811 139.304 1.00 53.73 235 ASP B N 1
ATOM 4583 C CA . ASP B 1 189 ? -27.193 88.177 140.338 1.00 47.77 235 ASP B CA 1
ATOM 4584 C C . ASP B 1 189 ? -25.702 88.281 140.007 1.00 41.95 235 ASP B C 1
ATOM 4585 O O . ASP B 1 189 ? -25.262 87.847 138.939 1.00 39.98 235 ASP B O 1
ATOM 4590 N N . ASP B 1 190 ? -24.924 88.857 140.920 1.00 36.60 236 ASP B N 1
ATOM 4591 C CA . ASP B 1 190 ? -23.470 88.889 140.759 1.00 32.55 236 ASP B CA 1
ATOM 4592 C C . ASP B 1 190 ? -22.842 87.630 141.354 1.00 30.28 236 ASP B C 1
ATOM 4593 O O . ASP B 1 190 ? -21.631 87.580 141.583 1.00 28.31 236 ASP B O 1
ATOM 4598 N N . LEU B 1 191 ? -23.697 86.636 141.604 1.00 32.58 237 LEU B N 1
ATOM 4599 C CA . LEU B 1 191 ? -23.341 85.337 142.198 1.00 28.79 237 LEU B CA 1
ATOM 4600 C C . LEU B 1 191 ? -23.063 85.373 143.706 1.00 26.96 237 LEU B C 1
ATOM 4601 O O . LEU B 1 191 ? -22.778 84.338 144.318 1.00 24.55 237 LEU B O 1
ATOM 4606 N N . SER B 1 192 ? -23.172 86.550 144.314 1.00 27.08 238 SER B N 1
ATOM 4607 C CA . SER B 1 192 ? -23.025 86.659 145.764 1.00 26.41 238 SER B CA 1
ATOM 4608 C C . SER B 1 192 ? -24.171 85.965 146.502 1.00 22.85 238 SER B C 1
ATOM 4609 O O . SER B 1 192 ? -24.080 85.714 147.705 1.00 24.29 238 SER B O 1
ATOM 4612 N N . SER B 1 193 ? -25.246 85.656 145.782 1.00 22.70 239 SER B N 1
ATOM 4613 C CA . SER B 1 193 ? -26.361 84.910 146.361 1.00 24.99 239 SER B CA 1
ATOM 4614 C C . SER B 1 193 ? -25.908 83.531 146.834 1.00 22.42 239 SER B C 1
ATOM 4615 O O . SER B 1 193 ? -26.540 82.917 147.692 1.00 21.05 239 SER B O 1
ATOM 4618 N N . VAL B 1 194 ? -24.802 83.059 146.271 1.00 22.56 240 VAL B N 1
ATOM 4619 C CA . VAL B 1 194 ? -24.288 81.726 146.565 1.00 19.04 240 VAL B CA 1
ATOM 4620 C C . VAL B 1 194 ? -23.562 81.699 147.909 1.00 18.09 240 VAL B C 1
ATOM 4621 O O . VAL B 1 194 ? -23.514 80.666 148.575 1.00 16.97 240 VAL B O 1
ATOM 4625 N N . PHE B 1 195 ? -23.023 82.846 148.321 1.00 17.82 241 PHE B N 1
ATOM 4626 C CA . PHE B 1 195 ? -22.175 82.919 149.512 1.00 15.90 241 PHE B CA 1
ATOM 4627 C C . PHE B 1 195 ? -22.921 82.475 150.768 1.00 19.10 241 PHE B C 1
ATOM 4628 O O . PHE B 1 195 ? -24.061 82.891 150.998 1.00 20.07 241 PHE B O 1
ATOM 4636 N N . LEU B 1 196 ? -22.263 81.651 151.582 1.00 18.27 242 LEU B N 1
ATOM 4637 C CA . LEU B 1 196 ? -22.753 81.331 152.916 1.00 19.66 242 LEU B CA 1
ATOM 4638 C C . LEU B 1 196 ? -21.988 82.151 153.971 1.00 21.79 242 LEU B C 1
ATOM 4639 O O . LEU B 1 196 ? -20.764 82.290 153.920 1.00 26.55 242 LEU B O 1
ATOM 4644 N N . LYS B 1 197 ? -22.703 82.660 154.964 1.00 28.57 243 LYS B N 1
ATOM 4645 C CA . LYS B 1 197 ? -22.065 83.395 156.063 1.00 31.71 243 LYS B CA 1
ATOM 4646 C C . LYS B 1 197 ? -21.361 82.383 156.976 1.00 31.15 243 LYS B C 1
ATOM 4647 O O . LYS B 1 197 ? -21.778 81.203 157.101 1.00 23.97 243 LYS B O 1
ATOM 4653 N N . LYS B 1 198 ? -20.280 82.836 157.599 1.00 26.22 244 LYS B N 1
ATOM 4654 C CA . LYS B 1 198 ? -19.498 81.971 158.463 1.00 26.51 244 LYS B CA 1
ATOM 4655 C C . LYS B 1 198 ? -20.431 81.473 159.566 1.00 26.98 244 LYS B C 1
ATOM 4656 O O . LYS B 1 198 ? -21.202 82.242 160.137 1.00 27.08 244 LYS B O 1
ATOM 4662 N N . GLY B 1 199 ? -20.386 80.174 159.826 1.00 21.61 245 GLY B N 1
ATOM 4663 C CA . GLY B 1 199 ? -21.228 79.584 160.844 1.00 21.86 245 GLY B CA 1
ATOM 4664 C C . GLY B 1 199 ? -22.631 79.095 160.473 1.00 21.08 245 GLY B C 1
ATOM 4665 O O . GLY B 1 199 ? -23.336 78.617 161.360 1.00 21.06 245 GLY B O 1
ATOM 4666 N N . SER B 1 200 ? -23.048 79.194 159.206 1.00 21.68 246 SER B N 1
ATOM 4667 C CA . SER B 1 200 ? -24.384 78.722 158.796 1.00 19.55 246 SER B CA 1
ATOM 4668 C C . SER B 1 200 ? -24.523 77.216 158.961 1.00 17.57 246 SER B C 1
ATOM 4669 O O . SER B 1 200 ? -25.627 76.700 159.146 1.00 18.69 246 SER B O 1
ATOM 4672 N N . TYR B 1 201 ? -23.389 76.521 158.882 1.00 17.19 247 TYR B N 1
ATOM 4673 C CA . TYR B 1 201 ? -23.314 75.121 159.256 1.00 14.09 247 TYR B CA 1
ATOM 4674 C C . TYR B 1 201 ? -22.535 74.968 160.550 1.00 12.63 247 TYR B C 1
ATOM 4675 O O . TYR B 1 201 ? -21.532 75.667 160.788 1.00 15.22 247 TYR B O 1
ATOM 4684 N N . PHE B 1 202 ? -23.012 74.063 161.393 1.00 12.05 248 PHE B N 1
ATOM 4685 C CA . PHE B 1 202 ? -22.356 73.711 162.638 1.00 11.37 248 PHE B CA 1
ATOM 4686 C C . PHE B 1 202 ? -21.027 73.006 162.376 1.00 12.08 248 PHE B C 1
ATOM 4687 O O . PHE B 1 202 ? -20.046 73.213 163.088 1.00 13.69 248 PHE B O 1
ATOM 4695 N N . ALA B 1 203 ? -21.018 72.176 161.335 1.00 11.70 249 ALA B N 1
ATOM 4696 C CA . ALA B 1 203 ? -19.835 71.434 160.920 1.00 11.35 249 ALA B CA 1
ATOM 4697 C C . ALA B 1 203 ? -20.070 70.945 159.501 1.00 11.33 249 ALA B C 1
ATOM 4698 O O . ALA B 1 203 ? -21.214 70.876 159.027 1.00 11.74 249 ALA B O 1
ATOM 4700 N N . PHE B 1 204 ? -18.975 70.607 158.825 1.00 11.46 250 PHE B N 1
ATOM 4701 C CA . PHE B 1 204 ? -19.038 70.018 157.495 1.00 11.33 250 PHE B CA 1
ATOM 4702 C C . PHE B 1 204 ? -18.114 68.806 157.451 1.00 10.35 250 PHE B C 1
ATOM 4703 O O . PHE B 1 204 ? -16.953 68.906 157.839 1.00 11.38 250 PHE B O 1
ATOM 4711 N N . LEU B 1 205 ? -18.638 67.674 156.973 1.00 10.86 251 LEU B N 1
ATOM 4712 C CA . LEU B 1 205 ? -17.903 66.412 156.881 1.00 11.07 251 LEU B CA 1
ATOM 4713 C C . LEU B 1 205 ? -17.872 65.937 155.444 1.00 10.32 251 LEU B C 1
ATOM 4714 O O . LEU B 1 205 ? -18.866 66.041 154.733 1.00 11.82 251 LEU B O 1
ATOM 4719 N N . GLU B 1 206 ? -16.748 65.375 155.014 1.00 9.93 252 GLU B N 1
ATOM 4720 C CA . GLU B 1 206 ? -16.688 64.796 153.671 1.00 10.07 252 GLU B CA 1
ATOM 4721 C C . GLU B 1 206 ? -16.114 63.385 153.744 1.00 8.91 252 GLU B C 1
ATOM 4722 O O . GLU B 1 206 ? -15.012 63.177 154.263 1.00 10.18 252 GLU B O 1
ATOM 4728 N N . LEU B 1 207 ? -16.886 62.413 153.258 1.00 9.26 253 LEU B N 1
ATOM 4729 C CA . LEU B 1 207 ? -16.415 61.043 153.100 1.00 8.75 253 LEU B CA 1
ATOM 4730 C C . LEU B 1 207 ? -15.737 60.945 151.738 1.00 10.08 253 LEU B C 1
ATOM 4731 O O . LEU B 1 207 ? -16.281 61.422 150.742 1.00 10.21 253 LEU B O 1
ATOM 4736 N N . HIS B 1 208 ? -14.553 60.343 151.682 1.00 8.83 254 HIS B N 1
ATOM 4737 C CA . HIS B 1 208 ? -13.807 60.286 150.422 1.00 8.95 254 HIS B CA 1
ATOM 4738 C C . HIS B 1 208 ? -12.859 59.097 150.412 1.00 7.83 254 HIS B C 1
ATOM 4739 O O . HIS B 1 208 ? -12.342 58.704 151.456 1.00 9.50 254 HIS B O 1
ATOM 4746 N N . ILE B 1 209 ? -12.619 58.523 149.236 1.00 8.55 255 ILE B N 1
ATOM 4747 C CA . ILE B 1 209 ? -11.564 57.519 149.134 1.00 9.59 255 ILE B CA 1
ATOM 4748 C C . ILE B 1 209 ? -10.222 58.182 149.436 1.00 9.06 255 ILE B C 1
ATOM 4749 O O . ILE B 1 209 ? -10.009 59.366 149.138 1.00 9.90 255 ILE B O 1
ATOM 4754 N N . GLU B 1 210 ? -9.315 57.414 150.037 1.00 9.56 256 GLU B N 1
ATOM 4755 C CA . GLU B 1 210 ? -8.012 57.956 150.442 1.00 9.68 256 GLU B CA 1
ATOM 4756 C C . GLU B 1 210 ? -7.221 58.562 149.274 1.00 9.81 256 GLU B C 1
ATOM 4757 O O . GLU B 1 210 ? -6.560 59.585 149.439 1.00 10.26 256 GLU B O 1
ATOM 4763 N N . GLN B 1 211 ? -7.278 57.915 148.107 1.00 9.22 257 GLN B N 1
ATOM 4764 C CA . GLN B 1 211 ? -6.442 58.273 146.956 1.00 9.72 257 GLN B CA 1
ATOM 4765 C C . GLN B 1 211 ? -4.961 58.099 147.293 1.00 12.01 257 GLN B C 1
ATOM 4766 O O . GLN B 1 211 ? -4.095 58.790 146.761 1.00 13.72 257 GLN B O 1
ATOM 4772 N N . GLY B 1 212 ? -4.690 57.160 148.186 1.00 10.37 258 GLY B N 1
ATOM 4773 C CA . GLY B 1 212 ? -3.342 56.782 148.576 1.00 11.39 258 GLY B CA 1
ATOM 4774 C C . GLY B 1 212 ? -3.408 55.362 149.093 1.00 11.96 258 GLY B C 1
ATOM 4775 O O . GLY B 1 212 ? -4.498 54.840 149.317 1.00 11.09 258 GLY B O 1
ATOM 4776 N N . PRO B 1 213 ? -2.255 54.715 149.283 1.00 10.92 259 PRO B N 1
ATOM 4777 C CA . PRO B 1 213 ? -2.233 53.298 149.667 1.00 10.69 259 PRO B CA 1
ATOM 4778 C C . PRO B 1 213 ? -2.069 53.046 151.162 1.00 11.13 259 PRO B C 1
ATOM 4779 O O . PRO B 1 213 ? -1.931 51.889 151.564 1.00 11.95 259 PRO B O 1
ATOM 4783 N N . ILE B 1 214 ? -2.070 54.101 151.969 1.00 10.58 260 ILE B N 1
ATOM 4784 C CA . ILE B 1 214 ? -1.698 53.976 153.367 1.00 11.16 260 ILE B CA 1
ATOM 4785 C C . ILE B 1 214 ? -2.642 53.096 154.183 1.00 10.92 260 ILE B C 1
ATOM 4786 O O . ILE B 1 214 ? -2.190 52.201 154.904 1.00 11.59 260 ILE B O 1
ATOM 4791 N N . LEU B 1 215 ? -3.945 53.359 154.105 1.00 10.17 261 LEU B N 1
ATOM 4792 C CA . LEU B 1 215 ? -4.880 52.555 154.881 1.00 10.34 261 LEU B CA 1
ATOM 4793 C C . LEU B 1 215 ? -4.816 51.101 154.436 1.00 9.90 261 LEU B C 1
ATOM 4794 O O . LEU B 1 215 ? -4.784 50.188 155.275 1.00 11.00 261 LEU B O 1
ATOM 4799 N N . GLU B 1 216 ? -4.761 50.881 153.126 1.00 10.49 262 GLU B N 1
ATOM 4800 C CA . GLU B 1 216 ? -4.663 49.519 152.630 1.00 11.43 262 GLU B CA 1
ATOM 4801 C C . GLU B 1 216 ? -3.376 48.826 153.095 1.00 12.02 262 GLU B C 1
ATOM 4802 O O . GLU B 1 216 ? -3.420 47.695 153.588 1.00 12.98 262 GLU B O 1
ATOM 4808 N N . ASP B 1 217 ? -2.243 49.519 152.991 1.00 11.95 263 ASP B N 1
ATOM 4809 C CA . ASP B 1 217 ? -0.956 48.939 153.382 1.00 12.46 263 ASP B CA 1
ATOM 4810 C C . ASP B 1 217 ? -0.883 48.623 154.868 1.00 12.67 263 ASP B C 1
ATOM 4811 O O . ASP B 1 217 ? -0.280 47.628 155.271 1.00 14.70 263 ASP B O 1
ATOM 4816 N N . GLU B 1 218 ? -1.481 49.473 155.695 1.00 11.55 264 GLU B N 1
ATOM 4817 C CA . GLU B 1 218 ? -1.438 49.271 157.139 1.00 12.97 264 GLU B CA 1
ATOM 4818 C C . GLU B 1 218 ? -2.543 48.337 157.639 1.00 12.02 264 GLU B C 1
ATOM 4819 O O . GLU B 1 218 ? -2.557 47.952 158.803 1.00 14.75 264 GLU B O 1
ATOM 4825 N N . GLY B 1 219 ? -3.472 47.974 156.759 1.00 11.79 265 GLY B N 1
ATOM 4826 C CA . GLY B 1 219 ? -4.569 47.102 157.147 1.00 12.19 265 GLY B CA 1
ATOM 4827 C C . GLY B 1 219 ? -5.641 47.794 157.972 1.00 11.50 265 GLY B C 1
ATOM 4828 O O . GLY B 1 219 ? -6.303 47.155 158.803 1.00 14.32 265 GLY B O 1
ATOM 4829 N N . LEU B 1 220 ? -5.835 49.088 157.729 1.00 11.53 266 LEU B N 1
ATOM 4830 C CA . LEU B 1 220 ? -6.764 49.891 158.531 1.00 11.57 266 LEU B CA 1
ATOM 4831 C C . LEU B 1 220 ? -8.056 50.191 157.774 1.00 10.62 266 LEU B C 1
ATOM 4832 O O . LEU B 1 220 ? -8.073 50.216 156.548 1.00 12.21 266 LEU B O 1
ATOM 4837 N N . ASP B 1 221 ? -9.130 50.454 158.523 1.00 12.42 267 ASP B N 1
ATOM 4838 C CA . ASP B 1 221 ? -10.449 50.695 157.933 1.00 12.41 267 ASP B CA 1
ATOM 4839 C C . ASP B 1 221 ? -10.703 52.167 157.606 1.00 11.02 267 ASP B C 1
ATOM 4840 O O . ASP B 1 221 ? -11.376 52.487 156.622 1.00 12.30 267 ASP B O 1
ATOM 4845 N N . ILE B 1 222 ? -10.199 53.066 158.449 1.00 10.33 268 ILE B N 1
ATOM 4846 C CA . ILE B 1 222 ? -10.633 54.455 158.409 1.00 11.01 268 ILE B CA 1
ATOM 4847 C C . ILE B 1 222 ? -9.480 55.410 158.636 1.00 10.14 268 ILE B C 1
ATOM 4848 O O . ILE B 1 222 ? -8.672 55.220 159.545 1.00 11.34 268 ILE B O 1
ATOM 4853 N N . GLY B 1 223 ? -9.408 56.444 157.811 1.00 10.34 269 GLY B N 1
ATOM 4854 C CA . GLY B 1 223 ? -8.516 57.557 158.087 1.00 10.83 269 GLY B CA 1
ATOM 4855 C C . GLY B 1 223 ? -9.302 58.756 158.592 1.00 10.08 269 GLY B C 1
ATOM 4856 O O . GLY B 1 223 ? -10.262 59.199 157.962 1.00 11.35 269 GLY B O 1
ATOM 4857 N N . VAL B 1 224 ? -8.886 59.280 159.731 1.00 9.58 270 VAL B N 1
ATOM 4858 C CA . VAL B 1 224 ? -9.479 60.489 160.279 1.00 9.68 270 VAL B CA 1
ATOM 4859 C C . VAL B 1 224 ? -8.573 61.623 159.822 1.00 10.75 270 VAL B C 1
ATOM 4860 O O . VAL B 1 224 ? -7.447 61.758 160.299 1.00 11.03 270 VAL B O 1
ATOM 4864 N N . VAL B 1 225 ? -9.050 62.414 158.867 1.00 9.17 271 VAL B N 1
ATOM 4865 C CA . VAL B 1 225 ? -8.205 63.403 158.212 1.00 9.09 271 VAL B CA 1
ATOM 4866 C C . VAL B 1 225 ? -7.977 64.611 159.124 1.00 10.19 271 VAL B C 1
ATOM 4867 O O . VAL B 1 225 ? -8.930 65.201 159.635 1.00 11.73 271 VAL B O 1
ATOM 4871 N N . THR B 1 226 ? -6.710 64.982 159.300 1.00 9.82 272 THR B N 1
ATOM 4872 C CA . THR B 1 226 ? -6.354 66.096 160.175 1.00 10.57 272 THR B CA 1
ATOM 4873 C C . THR B 1 226 ? -6.045 67.398 159.432 1.00 10.43 272 THR B C 1
ATOM 4874 O O . THR B 1 226 ? -6.081 68.474 160.033 1.00 11.75 272 THR B O 1
ATOM 4878 N N . ALA B 1 227 ? -5.729 67.309 158.137 1.00 9.02 273 ALA B N 1
ATOM 4879 C CA . ALA B 1 227 ? -5.358 68.490 157.360 1.00 9.82 273 ALA B CA 1
ATOM 4880 C C . ALA B 1 227 ? -5.411 68.160 155.886 1.00 10.10 273 ALA B C 1
ATOM 4881 O O . ALA B 1 227 ? -5.429 66.990 155.513 1.00 11.15 273 ALA B O 1
ATOM 4883 N N . ILE B 1 228 ? -5.462 69.204 155.069 1.00 9.04 274 ILE B N 1
ATOM 4884 C CA . ILE B 1 228 ? -5.437 69.067 153.620 1.00 9.79 274 ILE B CA 1
ATOM 4885 C C . ILE B 1 228 ? -4.267 69.891 153.095 1.00 11.02 274 ILE B C 1
ATOM 4886 O O . ILE B 1 228 ? -4.133 71.067 153.442 1.00 12.44 274 ILE B O 1
ATOM 4891 N N . ALA B 1 229 ? -3.432 69.267 152.265 1.00 10.87 275 ALA B N 1
ATOM 4892 C CA . ALA B 1 229 ? -2.236 69.915 151.726 1.00 11.98 275 ALA B CA 1
ATOM 4893 C C . ALA B 1 229 ? -2.570 71.131 150.855 1.00 12.52 275 ALA B C 1
ATOM 4894 O O . ALA B 1 229 ? -3.670 71.236 150.298 1.00 12.20 275 ALA B O 1
ATOM 4896 N N . ALA B 1 230 ? -1.605 72.044 150.756 1.00 11.29 276 ALA B N 1
ATOM 4897 C CA . ALA B 1 230 ? -1.779 73.336 150.093 1.00 10.58 276 ALA B CA 1
ATOM 4898 C C . ALA B 1 230 ? -1.561 73.243 148.583 1.00 11.28 276 ALA B C 1
ATOM 4899 O O . ALA B 1 230 ? -0.437 72.976 148.140 1.00 12.50 276 ALA B O 1
ATOM 4901 N N . PRO B 1 231 ? -2.614 73.487 147.787 1.00 11.23 277 PRO B N 1
ATOM 4902 C CA . PRO B 1 231 ? -2.503 73.292 146.333 1.00 11.59 277 PRO B CA 1
ATOM 4903 C C . PRO B 1 231 ? -2.300 74.580 145.531 1.00 12.65 277 PRO B C 1
ATOM 4904 O O . PRO B 1 231 ? -2.830 75.645 145.891 1.00 13.35 277 PRO B O 1
ATOM 4908 N N . ALA B 1 232 ? -1.555 74.463 144.432 1.00 11.24 278 ALA B N 1
ATOM 4909 C CA . ALA B 1 232 ? -1.387 75.568 143.499 1.00 12.84 278 ALA B CA 1
ATOM 4910 C C . ALA B 1 232 ? -1.383 75.057 142.074 1.00 11.37 278 ALA B C 1
ATOM 4911 O O . ALA B 1 232 ? -1.118 73.877 141.823 1.00 12.65 278 ALA B O 1
ATOM 4913 N N . SER B 1 233 ? -1.696 75.944 141.138 1.00 12.60 279 SER B N 1
ATOM 4914 C CA . SER B 1 233 ? -1.556 75.601 139.730 1.00 11.88 279 SER B CA 1
ATOM 4915 C C . SER B 1 233 ? -1.119 76.817 138.916 1.00 13.63 279 SER B C 1
ATOM 4916 O O . SER B 1 233 ? -1.391 77.958 139.296 1.00 13.92 279 SER B O 1
ATOM 4919 N N . LEU B 1 234 ? -0.428 76.552 137.809 1.00 13.80 280 LEU B N 1
ATOM 4920 C CA . LEU B 1 234 ? 0.213 77.577 136.988 1.00 14.45 280 LEU B CA 1
ATOM 4921 C C . LEU B 1 234 ? -0.029 77.257 135.525 1.00 13.70 280 LEU B C 1
ATOM 4922 O O . LEU B 1 234 ? -0.103 76.082 135.154 1.00 14.86 280 LEU B O 1
ATOM 4927 N N . LYS B 1 235 ? -0.141 78.296 134.696 1.00 13.77 281 LYS B N 1
ATOM 4928 C CA . LYS B 1 235 ? -0.165 78.145 133.244 1.00 13.77 281 LYS B CA 1
ATOM 4929 C C . LYS B 1 235 ? 1.015 78.909 132.651 1.00 13.69 281 LYS B C 1
ATOM 4930 O O . LYS B 1 235 ? 1.311 80.034 133.057 1.00 14.39 281 LYS B O 1
ATOM 4936 N N . VAL B 1 236 ? 1.695 78.293 131.691 1.00 12.29 282 VAL B N 1
ATOM 4937 C CA . VAL B 1 236 ? 2.880 78.889 131.083 1.00 13.96 282 VAL B CA 1
ATOM 4938 C C . VAL B 1 236 ? 2.820 78.750 129.563 1.00 12.67 282 VAL B C 1
ATOM 4939 O O . VAL B 1 236 ? 2.460 77.694 129.042 1.00 13.53 282 VAL B O 1
ATOM 4943 N N . GLU B 1 237 ? 3.160 79.823 128.846 1.00 12.18 283 GLU B N 1
ATOM 4944 C CA . GLU B 1 237 ? 3.265 79.740 127.394 1.00 12.22 283 GLU B CA 1
ATOM 4945 C C . GLU B 1 237 ? 4.576 80.335 126.914 1.00 14.30 283 GLU B C 1
ATOM 4946 O O . GLU B 1 237 ? 5.040 81.343 127.437 1.00 14.18 283 GLU B O 1
ATOM 4952 N N . PHE B 1 238 ? 5.175 79.681 125.923 1.00 13.67 284 PHE B N 1
ATOM 4953 C CA . PHE B 1 238 ? 6.353 80.197 125.233 1.00 12.26 284 PHE B CA 1
ATOM 4954 C C . PHE B 1 238 ? 5.996 80.428 123.772 1.00 12.79 284 PHE B C 1
ATOM 4955 O O . PHE B 1 238 ? 5.223 79.670 123.192 1.00 12.90 284 PHE B O 1
ATOM 4963 N N . GLU B 1 239 ? 6.593 81.453 123.170 1.00 13.12 285 GLU B N 1
ATOM 4964 C CA . GLU B 1 239 ? 6.396 81.732 121.748 1.00 13.75 285 GLU B CA 1
ATOM 4965 C C . GLU B 1 239 ? 7.716 81.871 120.996 1.00 12.98 285 GLU B C 1
ATOM 4966 O O . GLU B 1 239 ? 8.650 82.538 121.454 1.00 13.32 285 GLU B O 1
ATOM 4972 N N . GLY B 1 240 ? 7.779 81.227 119.834 1.00 13.32 286 GLY B N 1
ATOM 4973 C CA . GLY B 1 240 ? 8.908 81.353 118.926 1.00 14.10 286 GLY B CA 1
ATOM 4974 C C . GLY B 1 240 ? 8.460 81.653 117.505 1.00 13.63 286 GLY B C 1
ATOM 4975 O O . GLY B 1 240 ? 7.296 81.947 117.260 1.00 15.37 286 GLY B O 1
ATOM 4976 N N . ASN B 1 241 ? 9.384 81.549 116.558 1.00 13.15 287 ASN B N 1
ATOM 4977 C CA . ASN B 1 241 ? 9.088 81.963 115.190 1.00 13.43 287 ASN B CA 1
ATOM 4978 C C . ASN B 1 241 ? 8.449 80.884 114.333 1.00 14.22 287 ASN B C 1
ATOM 4979 O O . ASN B 1 241 ? 7.843 81.186 113.307 1.00 13.72 287 ASN B O 1
ATOM 4984 N N . GLY B 1 242 ? 8.609 79.629 114.740 1.00 13.00 288 GLY B N 1
ATOM 4985 C CA . GLY B 1 242 ? 8.142 78.504 113.950 1.00 13.89 288 GLY B CA 1
ATOM 4986 C C . GLY B 1 242 ? 8.752 78.451 112.557 1.00 14.23 288 GLY B C 1
ATOM 4987 O O . GLY B 1 242 ? 9.765 79.106 112.255 1.00 15.25 288 GLY B O 1
ATOM 4988 N N . GLY B 1 243 ? 8.125 77.667 111.698 1.00 11.03 289 GLY B N 1
ATOM 4989 C CA . GLY B 1 243 ? 8.634 77.473 110.356 1.00 12.84 289 GLY B CA 1
ATOM 4990 C C . GLY B 1 243 ? 8.827 76.023 109.978 1.00 12.39 289 GLY B C 1
ATOM 4991 O O . GLY B 1 243 ? 8.367 75.095 110.649 1.00 13.22 289 GLY B O 1
ATOM 4992 N N . HIS B 1 244 ? 9.536 75.834 108.875 1.00 12.05 290 HIS B N 1
ATOM 4993 C CA . HIS B 1 244 ? 9.634 74.552 108.203 1.00 12.23 290 HIS B CA 1
ATOM 4994 C C . HIS B 1 244 ? 10.663 73.627 108.851 1.00 12.87 290 HIS B C 1
ATOM 4995 O O . HIS B 1 244 ? 11.845 73.954 108.934 1.00 13.43 290 HIS B O 1
ATOM 5002 N N . ALA B 1 245 ? 10.196 72.480 109.339 1.00 11.95 291 ALA B N 1
ATOM 5003 C CA . ALA B 1 245 ? 11.059 71.534 110.055 1.00 13.54 291 ALA B CA 1
ATOM 5004 C C . ALA B 1 245 ? 12.208 70.987 109.212 1.00 13.75 291 ALA B C 1
ATOM 5005 O O . ALA B 1 245 ? 13.254 70.626 109.743 1.00 13.76 291 ALA B O 1
ATOM 5007 N N . GLY B 1 246 ? 12.022 70.938 107.899 1.00 12.34 292 GLY B N 1
ATOM 5008 C CA . GLY B 1 246 ? 13.052 70.383 107.038 1.00 14.07 292 GLY B CA 1
ATOM 5009 C C . GLY B 1 246 ? 14.055 71.426 106.595 1.00 15.94 292 GLY B C 1
ATOM 5010 O O . GLY B 1 246 ? 15.226 71.121 106.346 1.00 16.46 292 GLY B O 1
ATOM 5011 N N . ALA B 1 247 ? 13.618 72.677 106.522 1.00 13.26 293 ALA B N 1
ATOM 5012 C CA . ALA B 1 247 ? 14.440 73.704 105.882 1.00 14.72 293 ALA B CA 1
ATOM 5013 C C . ALA B 1 247 ? 15.102 74.712 106.808 1.00 15.00 293 ALA B C 1
ATOM 5014 O O . ALA B 1 247 ? 16.104 75.325 106.438 1.00 17.52 293 ALA B O 1
ATOM 5016 N N . VAL B 1 248 ? 14.545 74.926 108.000 1.00 13.28 294 VAL B N 1
ATOM 5017 C CA . VAL B 1 248 ? 15.143 75.872 108.927 1.00 14.73 294 VAL B CA 1
ATOM 5018 C C . VAL B 1 248 ? 16.278 75.183 109.654 1.00 14.59 294 VAL B C 1
ATOM 5019 O O . VAL B 1 248 ? 16.050 74.251 110.433 1.00 13.18 294 VAL B O 1
ATOM 5023 N N . LEU B 1 249 ? 17.504 75.620 109.396 1.00 14.75 295 LEU B N 1
ATOM 5024 C CA . LEU B 1 249 ? 18.654 74.959 109.991 1.00 14.48 295 LEU B CA 1
ATOM 5025 C C . LEU B 1 249 ? 18.721 75.218 111.497 1.00 14.79 295 LEU B C 1
ATOM 5026 O O . LEU B 1 249 ? 18.218 76.232 111.994 1.00 14.19 295 LEU B O 1
ATOM 5031 N N . MET B 1 250 ? 19.318 74.280 112.226 1.00 15.62 296 MET B N 1
ATOM 5032 C CA . MET B 1 250 ? 19.271 74.326 113.691 1.00 14.73 296 MET B CA 1
ATOM 5033 C C . MET B 1 250 ? 19.725 75.644 114.357 1.00 17.30 296 MET B C 1
ATOM 5034 O O . MET B 1 250 ? 19.083 76.096 115.303 1.00 17.51 296 MET B O 1
ATOM 5039 N N . PRO B 1 251 ? 20.824 76.268 113.880 1.00 16.95 297 PRO B N 1
ATOM 5040 C CA . PRO B 1 251 ? 21.268 77.497 114.555 1.00 19.28 297 PRO B CA 1
ATOM 5041 C C . PRO B 1 251 ? 20.270 78.652 114.505 1.00 17.53 297 PRO B C 1
ATOM 5042 O O . PRO B 1 251 ? 20.435 79.613 115.257 1.00 19.68 297 PRO B O 1
ATOM 5046 N N . TYR B 1 252 ? 19.263 78.565 113.639 1.00 15.44 298 TYR B N 1
ATOM 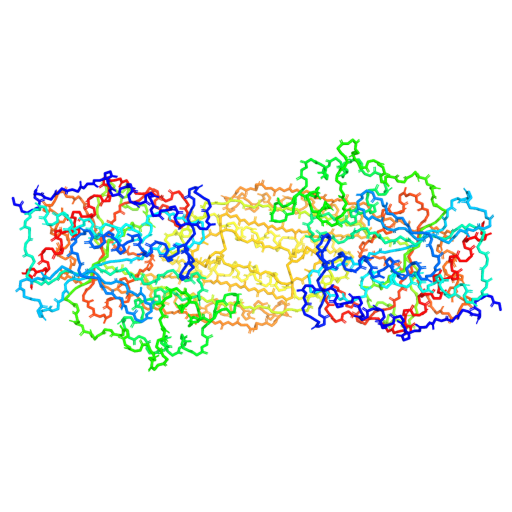5047 C CA . TYR B 1 252 ? 18.341 79.678 113.428 1.00 14.84 298 TYR B CA 1
ATOM 5048 C C . TYR B 1 252 ? 17.015 79.504 114.149 1.00 16.05 298 TYR B C 1
ATOM 5049 O O . TYR B 1 252 ? 16.116 80.332 114.014 1.00 16.71 298 TYR B O 1
ATOM 5058 N N . ARG B 1 253 ? 16.913 78.427 114.921 1.00 15.31 299 ARG B N 1
ATOM 5059 C CA . ARG B 1 253 ? 15.653 78.075 115.562 1.00 15.10 299 ARG B CA 1
ATOM 5060 C C . ARG B 1 253 ? 15.481 78.692 116.931 1.00 14.65 299 ARG B C 1
ATOM 5061 O O . ARG B 1 253 ? 16.453 79.041 117.609 1.00 17.12 299 ARG B O 1
ATOM 5069 N N . ASN B 1 254 ? 14.217 78.807 117.326 1.00 13.56 300 ASN B N 1
ATOM 5070 C CA . ASN B 1 254 ? 13.848 79.110 118.703 1.00 14.08 300 ASN B CA 1
ATOM 5071 C C . ASN B 1 254 ? 12.605 78.284 119.058 1.00 13.27 300 ASN B C 1
ATOM 5072 O O . ASN B 1 254 ? 11.474 78.766 119.045 1.00 13.46 300 ASN B O 1
ATOM 5077 N N . ASP B 1 255 ? 12.857 77.003 119.335 1.00 14.96 301 ASP B N 1
ATOM 5078 C CA . ASP B 1 255 ? 11.825 75.967 119.373 1.00 13.71 301 ASP B CA 1
ATOM 5079 C C . ASP B 1 255 ? 11.019 76.016 120.679 1.00 12.37 301 ASP B C 1
ATOM 5080 O O . ASP B 1 255 ? 11.534 75.707 121.758 1.00 13.88 301 ASP B O 1
ATOM 5085 N N . ALA B 1 256 ? 9.748 76.402 120.569 1.00 13.12 302 ALA B N 1
ATOM 5086 C CA . ALA B 1 256 ? 8.890 76.537 121.750 1.00 12.98 302 ALA B CA 1
ATOM 5087 C C . ALA B 1 256 ? 8.620 75.201 122.446 1.00 12.83 302 ALA B C 1
ATOM 5088 O O . ALA B 1 256 ? 8.392 75.171 123.664 1.00 13.21 302 ALA B O 1
ATOM 5090 N N . GLY B 1 257 ? 8.641 74.112 121.678 1.00 11.74 303 GLY B N 1
ATOM 5091 C CA . GLY B 1 257 ? 8.467 72.783 122.248 1.00 11.90 303 GLY B CA 1
ATOM 5092 C C . GLY B 1 257 ? 9.640 72.373 123.123 1.00 12.25 303 GLY B C 1
ATOM 5093 O O . GLY B 1 257 ? 9.452 71.775 124.188 1.00 13.14 303 GLY B O 1
ATOM 5094 N N . LEU B 1 258 ? 10.861 72.676 122.687 1.00 12.21 304 LEU B N 1
ATOM 5095 C CA . LEU B 1 258 ? 12.027 72.366 123.511 1.00 12.86 304 LEU B CA 1
ATOM 5096 C C . LEU B 1 258 ? 12.062 73.213 124.788 1.00 11.76 304 LEU B C 1
ATOM 5097 O O . LEU B 1 258 ? 12.471 72.727 125.845 1.00 12.27 304 LEU B O 1
ATOM 5102 N N . ALA B 1 259 ? 11.624 74.475 124.711 1.00 12.34 305 ALA B N 1
ATOM 5103 C CA . ALA B 1 259 ? 11.477 75.291 125.918 1.00 12.23 305 ALA B CA 1
ATOM 5104 C C . ALA B 1 259 ? 10.511 74.621 126.897 1.00 10.31 305 ALA B C 1
ATOM 5105 O O . ALA B 1 259 ? 10.791 74.549 128.092 1.00 12.50 305 ALA B O 1
ATOM 5107 N N . ALA B 1 260 ? 9.396 74.113 126.377 1.00 11.43 306 ALA B N 1
ATOM 5108 C CA . ALA B 1 260 ? 8.410 73.435 127.222 1.00 12.05 306 ALA B CA 1
ATOM 5109 C C . ALA B 1 260 ? 8.993 72.165 127.831 1.00 11.17 306 ALA B C 1
ATOM 5110 O O . ALA B 1 260 ? 8.814 71.918 129.021 1.00 12.73 306 ALA B O 1
ATOM 5112 N N . ALA B 1 261 ? 9.721 71.383 127.039 1.00 11.86 307 ALA B N 1
ATOM 5113 C CA . ALA B 1 261 ? 10.361 70.171 127.545 1.00 11.89 307 ALA B CA 1
ATOM 5114 C C . ALA B 1 261 ? 11.319 70.493 128.687 1.00 14.20 307 ALA B C 1
ATOM 5115 O O . ALA B 1 261 ? 11.318 69.821 129.738 1.00 13.85 307 ALA B O 1
ATOM 5117 N N . GLU B 1 262 ? 12.117 71.539 128.505 1.00 11.59 308 GLU B N 1
ATOM 5118 C CA . GLU B 1 262 ? 13.053 71.962 129.537 1.00 12.39 308 GLU B CA 1
ATOM 5119 C C . GLU B 1 262 ? 12.331 72.440 130.791 1.00 11.59 308 GLU B C 1
ATOM 5120 O O . GLU B 1 262 ? 12.770 72.156 131.915 1.00 12.60 308 GLU B O 1
ATOM 5126 N N . LEU B 1 263 ? 11.218 73.147 130.623 1.00 11.56 309 LEU B N 1
ATOM 5127 C CA . LEU B 1 263 ? 10.496 73.623 131.801 1.00 11.70 309 LEU B CA 1
ATOM 5128 C C . LEU B 1 263 ? 9.878 72.450 132.564 1.00 12.00 309 LEU B C 1
ATOM 5129 O O . LEU B 1 263 ? 9.887 72.447 133.797 1.00 11.99 309 LEU B O 1
ATOM 5134 N N . ALA B 1 264 ? 9.350 71.460 131.841 1.00 11.49 310 ALA B N 1
ATOM 5135 C CA . ALA B 1 264 ? 8.752 70.292 132.497 1.00 12.83 310 ALA B CA 1
ATOM 5136 C C . ALA B 1 264 ? 9.788 69.568 133.353 1.00 11.89 310 ALA B C 1
ATOM 5137 O O . ALA B 1 264 ? 9.507 69.175 134.499 1.00 12.93 310 ALA B O 1
ATOM 5139 N N . LEU B 1 265 ? 10.999 69.419 132.826 1.00 13.35 311 LEU B N 1
ATOM 5140 C CA . LEU B 1 265 ? 12.078 68.808 133.592 1.00 13.16 311 LEU B CA 1
ATOM 5141 C C . LEU B 1 265 ? 12.524 69.696 134.759 1.00 11.47 311 LEU B C 1
ATOM 5142 O O . LEU B 1 265 ? 12.923 69.191 135.818 1.00 13.01 311 LEU B O 1
ATOM 5147 N N . ALA B 1 266 ? 12.445 71.013 134.582 1.00 11.90 312 ALA B N 1
ATOM 5148 C CA . ALA B 1 266 ? 12.795 71.929 135.667 1.00 13.60 312 ALA B CA 1
ATOM 5149 C C . ALA B 1 266 ? 11.792 71.826 136.818 1.00 14.46 312 ALA B C 1
ATOM 5150 O O . ALA B 1 266 ? 12.179 71.904 137.992 1.00 14.04 312 ALA B O 1
ATOM 5152 N N . VAL B 1 267 ? 10.515 71.639 136.490 1.00 13.31 313 VAL B N 1
ATOM 5153 C CA . VAL B 1 267 ? 9.491 71.432 137.520 1.00 12.37 313 VAL B CA 1
ATOM 5154 C C . VAL B 1 267 ? 9.863 70.236 138.403 1.00 13.01 313 VAL B C 1
ATOM 5155 O O . VAL B 1 267 ? 9.866 70.329 139.641 1.00 12.93 313 VAL B O 1
ATOM 5159 N N . GLU B 1 268 ? 10.187 69.110 137.769 1.00 12.18 314 GLU B N 1
ATOM 5160 C CA . GLU B 1 268 ? 10.604 67.924 138.515 1.00 12.67 314 GLU B CA 1
ATOM 5161 C C . GLU B 1 268 ? 11.813 68.232 139.402 1.00 12.52 314 GLU B C 1
ATOM 5162 O O . GLU B 1 268 ? 11.831 67.884 140.593 1.00 13.28 314 GLU B O 1
ATOM 5168 N N . LYS B 1 269 ? 12.809 68.902 138.826 1.00 13.05 315 LYS B N 1
ATOM 5169 C CA . LYS B 1 269 ? 14.040 69.234 139.535 1.00 13.71 315 LYS B CA 1
ATOM 5170 C C . LYS B 1 269 ? 13.759 70.055 140.784 1.00 12.97 315 LYS B C 1
ATOM 5171 O O . LYS B 1 269 ? 14.281 69.753 141.862 1.00 14.57 315 LYS B O 1
ATOM 5177 N N . HIS B 1 270 ? 12.951 71.099 140.651 1.00 13.77 316 HIS B N 1
ATOM 5178 C CA . HIS B 1 270 ? 12.691 71.972 141.792 1.00 13.11 316 HIS B CA 1
ATOM 5179 C C . HIS B 1 270 ? 11.865 71.283 142.881 1.00 12.82 316 HIS B C 1
ATOM 5180 O O . HIS B 1 270 ? 12.041 71.555 144.080 1.00 13.54 316 HIS B O 1
ATOM 5187 N N . VAL B 1 271 ? 10.976 70.381 142.480 1.00 12.58 317 VAL B N 1
ATOM 5188 C CA . VAL B 1 271 ? 10.240 69.591 143.465 1.00 12.91 317 VAL B CA 1
ATOM 5189 C C . VAL B 1 271 ? 11.208 68.733 144.275 1.00 14.78 317 VAL B C 1
ATOM 5190 O O . VAL B 1 271 ? 11.159 68.726 145.499 1.00 14.68 317 VAL B O 1
ATOM 5194 N N . LEU B 1 272 ? 12.106 68.033 143.586 1.00 13.99 318 LEU B N 1
ATOM 5195 C CA . LEU B 1 272 ? 13.094 67.184 144.252 1.00 15.18 318 LEU B CA 1
ATOM 5196 C C . LEU B 1 272 ? 14.062 67.985 145.130 1.00 15.43 318 LEU B C 1
ATOM 5197 O O . LEU B 1 272 ? 14.526 67.490 146.165 1.00 16.51 318 LEU B O 1
ATOM 5202 N N . GLU B 1 273 ? 14.344 69.226 144.738 1.00 14.75 319 GLU B N 1
ATOM 5203 C CA . GLU B 1 273 ? 15.198 70.106 145.534 1.00 15.28 319 GLU B CA 1
ATOM 5204 C C . GLU B 1 273 ? 14.622 70.444 146.911 1.00 16.60 319 GLU B C 1
ATOM 5205 O O . GLU B 1 273 ? 15.342 70.959 147.768 1.00 17.69 319 GLU B O 1
ATOM 5211 N N . SER B 1 274 ? 13.334 70.176 147.144 1.00 14.87 320 SER B N 1
ATOM 5212 C CA . SER B 1 274 ? 12.742 70.538 148.437 1.00 15.36 320 SER B CA 1
ATOM 5213 C C . SER B 1 274 ? 13.264 69.622 149.535 1.00 16.78 320 SER B C 1
ATOM 5214 O O . SER B 1 274 ? 13.224 69.976 150.717 1.00 19.20 320 SER B O 1
ATOM 5217 N N . GLU B 1 275 ? 13.732 68.445 149.119 1.00 16.53 321 GLU B N 1
ATOM 5218 C CA . GLU B 1 275 ? 14.235 67.388 149.997 1.00 18.31 321 GLU B CA 1
ATOM 5219 C C . GLU B 1 275 ? 13.148 66.737 150.857 1.00 19.93 321 GLU B C 1
ATOM 5220 O O . GLU B 1 275 ? 13.450 65.939 151.738 1.00 21.61 321 GLU B O 1
ATOM 5226 N N . SER B 1 276 ? 11.887 67.062 150.587 1.00 16.89 322 SER B N 1
ATOM 5227 C CA . SER B 1 276 ? 10.775 66.424 151.295 1.00 15.65 322 SER B CA 1
ATOM 5228 C C . SER B 1 276 ? 9.942 65.564 150.365 1.00 15.44 322 SER B C 1
ATOM 5229 O O . SER B 1 276 ? 9.575 65.993 149.273 1.00 14.66 322 SER B O 1
ATOM 5232 N N . ILE B 1 277 ? 9.605 64.358 150.805 1.00 17.21 323 ILE B N 1
ATOM 5233 C CA . ILE B 1 277 ? 8.782 63.483 149.989 1.00 18.69 323 ILE B CA 1
ATOM 5234 C C . ILE B 1 277 ? 7.321 63.985 149.922 1.00 14.94 323 ILE B C 1
ATOM 5235 O O . ILE B 1 277 ? 6.529 63.501 149.109 1.00 16.08 323 ILE B O 1
ATOM 5240 N N . ASP B 1 278 ? 6.977 64.977 150.742 1.00 14.83 324 ASP B N 1
ATOM 5241 C CA . ASP B 1 278 ? 5.618 65.535 150.739 1.00 14.75 324 ASP B CA 1
ATOM 5242 C C . ASP B 1 278 ? 5.381 66.537 149.610 1.00 15.79 324 ASP B C 1
ATOM 5243 O O . ASP B 1 278 ? 4.245 66.953 149.373 1.00 16.96 324 ASP B O 1
ATOM 5248 N N . THR B 1 279 ? 6.451 66.939 148.927 1.00 13.71 325 THR B N 1
ATOM 5249 C CA . THR B 1 279 ? 6.334 67.899 147.832 1.00 12.89 325 THR B CA 1
ATOM 5250 C C . THR B 1 279 ? 6.072 67.183 146.518 1.00 12.76 325 THR B C 1
ATOM 5251 O O . THR B 1 279 ? 6.750 66.215 146.190 1.00 12.48 325 THR B O 1
ATOM 5255 N N . VAL B 1 280 ? 5.090 67.669 145.760 1.00 11.13 326 VAL B N 1
ATOM 5256 C CA . VAL B 1 280 ? 4.797 67.115 144.442 1.00 12.65 326 VAL B CA 1
ATOM 5257 C C . VAL B 1 280 ? 4.657 68.219 143.404 1.00 11.02 326 VAL B C 1
ATOM 5258 O O . VAL B 1 280 ? 4.302 69.359 143.729 1.00 11.37 326 VAL B O 1
ATOM 5262 N N . GLY B 1 281 ? 4.949 67.884 142.150 1.00 11.91 327 GLY B N 1
ATOM 5263 C CA . GLY B 1 281 ? 4.726 68.809 141.052 1.00 12.00 327 GLY B CA 1
ATOM 5264 C C . GLY B 1 281 ? 4.602 68.005 139.783 1.00 11.66 327 GLY B C 1
ATOM 5265 O O . GLY B 1 281 ? 5.271 66.983 139.630 1.00 12.65 327 GLY B O 1
ATOM 5266 N N . THR B 1 282 ? 3.731 68.448 138.886 1.00 11.97 328 THR B N 1
ATOM 5267 C CA . THR B 1 282 ? 3.383 67.662 137.710 1.00 13.50 328 THR B CA 1
ATOM 5268 C C . THR B 1 282 ? 3.090 68.585 136.537 1.00 12.62 328 THR B C 1
ATOM 5269 O O . THR B 1 282 ? 2.498 69.661 136.710 1.00 13.13 328 THR B O 1
ATOM 5273 N N . VAL B 1 283 ? 3.510 68.168 135.350 1.00 10.86 329 VAL B N 1
ATOM 5274 C CA . VAL B 1 283 ? 3.033 68.785 134.117 1.00 12.23 329 VAL B CA 1
ATOM 5275 C C . VAL B 1 283 ? 2.059 67.808 133.467 1.00 13.21 329 VAL B C 1
ATOM 5276 O O . VAL B 1 283 ? 2.470 66.826 132.837 1.00 14.31 329 VAL B O 1
ATOM 5280 N N . GLY B 1 284 ? 0.765 68.050 133.661 1.00 13.61 330 GLY B N 1
ATOM 5281 C CA . GLY B 1 284 ? -0.237 67.165 133.105 1.00 13.49 330 GLY B CA 1
ATOM 5282 C C . GLY B 1 284 ? -0.756 67.590 131.749 1.00 11.47 330 GLY B C 1
ATOM 5283 O O . GLY B 1 284 ? -1.381 66.806 131.048 1.00 12.59 330 GLY B O 1
ATOM 5284 N N . ILE B 1 285 ? -0.507 68.847 131.388 1.00 11.07 331 ILE B N 1
ATOM 5285 C CA . ILE B 1 285 ? -0.918 69.362 130.085 1.00 12.52 331 ILE B CA 1
ATOM 5286 C C . ILE B 1 285 ? 0.294 70.007 129.445 1.00 12.79 331 ILE B C 1
ATOM 5287 O O . ILE B 1 285 ? 0.967 70.831 130.066 1.00 13.26 331 ILE B O 1
ATOM 5292 N N . LEU B 1 286 ? 0.588 69.599 128.215 1.00 13.61 332 LEU B N 1
ATOM 5293 C CA . LEU B 1 286 ? 1.668 70.201 127.434 1.00 14.75 332 LEU B CA 1
ATOM 5294 C C . LEU B 1 286 ? 1.208 70.121 125.999 1.00 14.66 332 LEU B C 1
ATOM 5295 O O . LEU B 1 286 ? 1.165 69.027 125.423 1.00 17.14 332 LEU B O 1
ATOM 5300 N N . GLU B 1 287 ? 0.854 71.273 125.433 1.00 14.56 333 GLU B N 1
ATOM 5301 C CA . GLU B 1 287 ? 0.313 71.362 124.079 1.00 16.54 333 GLU B CA 1
ATOM 5302 C C . GLU B 1 287 ? 1.212 72.183 123.161 1.00 16.66 333 GLU B C 1
ATOM 5303 O O . GLU B 1 287 ? 1.690 73.254 123.535 1.00 16.33 333 GLU B O 1
ATOM 5309 N N . LEU B 1 288 ? 1.439 71.667 121.956 1.00 14.04 334 LEU B N 1
ATOM 5310 C CA . LEU B 1 288 ? 2.247 72.359 120.963 1.00 13.68 334 LEU B CA 1
ATOM 5311 C C . LEU B 1 288 ? 1.384 72.915 119.841 1.00 14.57 334 LEU B C 1
ATOM 5312 O O . LEU B 1 288 ? 0.392 72.311 119.431 1.00 15.58 334 LEU B O 1
ATOM 5317 N N . HIS B 1 289 ? 1.796 74.072 119.334 1.00 12.80 335 HIS B N 1
ATOM 5318 C CA . HIS B 1 289 ? 1.163 74.698 118.188 1.00 13.28 335 HIS B CA 1
ATOM 5319 C C . HIS B 1 289 ? 2.265 75.024 117.173 1.00 12.62 335 HIS B C 1
ATOM 5320 O O . HIS B 1 289 ? 3.325 75.525 117.546 1.00 13.12 335 HIS B O 1
ATOM 5327 N N . PRO B 1 290 ? 2.025 74.760 115.879 1.00 12.93 336 PRO B N 1
ATOM 5328 C CA . PRO B 1 290 ? 0.782 74.242 115.289 1.00 13.31 336 PRO B CA 1
ATOM 5329 C C . PRO B 1 290 ? 0.491 72.767 115.547 1.00 14.43 336 PRO B C 1
ATOM 5330 O O . PRO B 1 290 ? -0.642 72.350 115.284 1.00 16.39 336 PRO B O 1
ATOM 5334 N N . GLY B 1 291 ? 1.455 72.004 116.060 1.00 12.33 337 GLY B N 1
ATOM 5335 C CA . GLY B 1 291 ? 1.233 70.590 116.322 1.00 14.71 337 GLY B CA 1
ATOM 5336 C C . GLY B 1 291 ? 1.173 69.749 115.060 1.00 16.22 337 GLY B C 1
ATOM 5337 O O . GLY B 1 291 ? 0.271 68.929 114.880 1.00 17.82 337 GLY B O 1
ATOM 5338 N N . ALA B 1 292 ? 2.148 69.954 114.184 1.00 12.62 338 ALA B N 1
ATOM 5339 C CA . ALA B 1 292 ? 2.295 69.163 112.975 1.00 11.69 338 ALA B CA 1
ATOM 5340 C C . ALA B 1 292 ? 3.727 68.667 112.944 1.00 12.06 338 ALA B C 1
ATOM 5341 O O . ALA B 1 292 ? 4.635 69.374 113.394 1.00 12.49 338 ALA B O 1
ATOM 5343 N N . ILE B 1 293 ? 3.927 67.454 112.433 1.00 12.72 339 ILE B N 1
ATOM 5344 C CA . ILE B 1 293 ? 5.232 66.795 112.512 1.00 12.90 339 ILE B CA 1
ATOM 5345 C C . ILE B 1 293 ? 6.320 67.619 111.831 1.00 12.52 339 ILE B C 1
ATOM 5346 O O . ILE B 1 293 ? 7.462 67.626 112.281 1.00 14.46 339 ILE B O 1
ATOM 5351 N N . ASN B 1 294 ? 5.944 68.326 110.763 1.00 13.11 340 ASN B N 1
ATOM 5352 C CA . ASN B 1 294 ? 6.910 69.053 109.946 1.00 12.68 340 ASN B CA 1
ATOM 5353 C C . ASN B 1 294 ? 6.833 70.580 110.101 1.00 12.73 340 ASN B C 1
ATOM 5354 O O . ASN B 1 294 ? 7.249 71.347 109.214 1.00 13.50 340 ASN B O 1
ATOM 5359 N N . SER B 1 295 ? 6.334 71.004 111.260 1.00 13.25 341 SER B N 1
ATOM 5360 C CA . SER B 1 295 ? 6.213 72.414 111.610 1.00 13.77 341 SER B CA 1
ATOM 5361 C C . SER B 1 295 ? 6.898 72.638 112.957 1.00 14.06 341 SER B C 1
ATOM 5362 O O . SER B 1 295 ? 6.532 72.008 113.950 1.00 14.13 341 SER B O 1
ATOM 5365 N N . ILE B 1 296 ? 7.906 73.506 113.012 1.00 11.93 342 ILE B N 1
ATOM 5366 C CA . ILE B 1 296 ? 8.590 73.730 114.288 1.00 12.34 342 ILE B CA 1
ATOM 5367 C C . ILE B 1 296 ? 7.638 74.455 115.240 1.00 12.83 342 ILE B C 1
ATOM 5368 O O . ILE B 1 296 ? 7.058 75.468 114.869 1.00 12.91 342 ILE B O 1
ATOM 5373 N N . PRO B 1 297 ? 7.453 73.935 116.467 1.00 11.68 343 PRO B N 1
ATOM 5374 C CA . PRO B 1 297 ? 6.461 74.593 117.331 1.00 11.87 343 PRO B CA 1
ATOM 5375 C C . PRO B 1 297 ? 6.770 76.068 117.549 1.00 11.58 343 PRO B C 1
ATOM 5376 O O . PRO B 1 297 ? 7.883 76.430 117.961 1.00 12.81 343 PRO B O 1
ATOM 5380 N N . SER B 1 298 ? 5.772 76.909 117.285 1.00 11.77 344 SER B N 1
ATOM 5381 C CA . SER B 1 298 ? 5.888 78.348 117.522 1.00 12.07 344 SER B CA 1
ATOM 5382 C C . SER B 1 298 ? 5.217 78.787 118.819 1.00 13.23 344 SER B C 1
ATOM 5383 O O . SER B 1 298 ? 5.409 79.910 119.271 1.00 13.29 344 SER B O 1
ATOM 5386 N N . LYS B 1 299 ? 4.414 77.908 119.411 1.00 13.59 345 LYS B N 1
ATOM 5387 C CA . LYS B 1 299 ? 3.842 78.194 120.716 1.00 12.43 345 LYS B CA 1
ATOM 5388 C C . LYS B 1 299 ? 3.746 76.895 121.487 1.00 12.93 345 LYS B C 1
ATOM 5389 O O . LYS B 1 299 ? 3.427 75.849 120.921 1.00 13.43 345 LYS B O 1
ATOM 5395 N N . SER B 1 300 ? 4.056 76.956 122.776 1.00 11.39 346 SER B N 1
ATOM 5396 C CA . SER B 1 300 ? 3.827 75.810 123.646 1.00 11.52 346 SER B CA 1
ATOM 5397 C C . SER B 1 300 ? 3.053 76.288 124.861 1.00 13.42 346 SER B C 1
ATOM 5398 O O . SER B 1 300 ? 3.191 77.437 125.282 1.00 12.84 346 SER B O 1
ATOM 5401 N N . HIS B 1 301 ? 2.228 75.404 125.405 1.00 12.79 347 HIS B N 1
ATOM 5402 C CA . HIS B 1 301 ? 1.353 75.727 126.532 1.00 12.64 347 HIS B CA 1
ATOM 5403 C C . HIS B 1 301 ? 1.463 74.604 127.554 1.00 13.00 347 HIS B C 1
ATOM 5404 O O . HIS B 1 301 ? 1.191 73.447 127.225 1.00 13.85 347 HIS B O 1
ATOM 5411 N N . LEU B 1 302 ? 1.865 74.943 128.781 1.00 12.30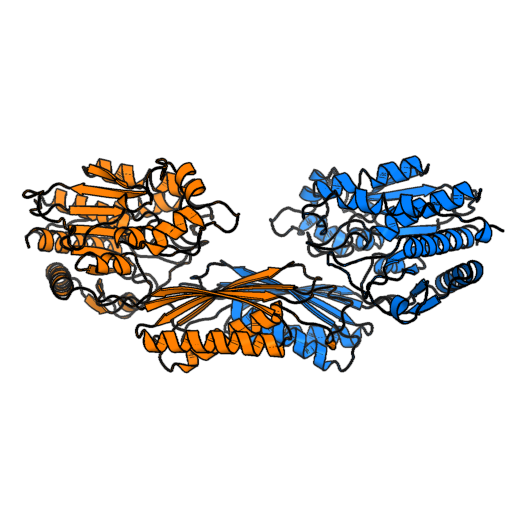 348 LEU B N 1
ATOM 5412 C CA . LEU B 1 302 ? 1.971 73.977 129.887 1.00 11.74 348 LEU B CA 1
ATOM 5413 C C . LEU B 1 302 ? 1.026 74.356 131.004 1.00 13.66 348 LEU B C 1
ATOM 5414 O O . LEU B 1 302 ? 0.848 75.536 131.299 1.00 12.98 348 LEU B O 1
ATOM 5419 N N . GLU B 1 303 ? 0.441 73.351 131.649 1.00 11.60 349 GLU B N 1
ATOM 5420 C CA . GLU B 1 303 ? -0.289 73.593 132.892 1.00 12.75 349 GLU B CA 1
ATOM 5421 C C . GLU B 1 303 ? 0.309 72.705 133.955 1.00 12.36 349 GLU B C 1
ATOM 5422 O O . GLU B 1 303 ? 0.493 71.498 133.750 1.00 12.80 349 GLU B O 1
ATOM 5428 N N . ILE B 1 304 ? 0.643 73.338 135.075 1.00 11.27 350 ILE B N 1
ATOM 5429 C CA . ILE B 1 304 ? 1.478 72.738 136.098 1.00 11.19 350 ILE B CA 1
ATOM 5430 C C . ILE B 1 304 ? 0.722 72.730 137.419 1.00 11.86 350 ILE B C 1
ATOM 5431 O O . ILE B 1 304 ? 0.133 73.744 137.820 1.00 13.30 350 ILE B O 1
ATOM 5436 N N . ASP B 1 305 ? 0.732 71.574 138.080 1.00 11.00 351 ASP B N 1
ATOM 5437 C CA . ASP B 1 305 ? 0.117 71.384 139.394 1.00 10.41 351 ASP B CA 1
ATOM 5438 C C . ASP B 1 305 ? 1.248 71.210 140.401 1.00 11.44 351 ASP B C 1
ATOM 5439 O O . ASP B 1 305 ? 2.176 70.449 140.156 1.00 11.78 351 ASP B O 1
ATOM 5444 N N . THR B 1 306 ? 1.219 71.926 141.523 1.00 10.23 352 THR B N 1
ATOM 5445 C CA . THR B 1 306 ? 2.232 71.683 142.545 1.00 11.49 352 THR B CA 1
ATOM 5446 C C . THR B 1 306 ? 1.654 71.924 143.937 1.00 11.59 352 THR B C 1
ATOM 5447 O O . THR B 1 306 ? 0.823 72.818 144.135 1.00 12.15 352 THR B O 1
ATOM 5451 N N . ARG B 1 307 ? 2.076 71.097 144.892 1.00 11.02 353 ARG B N 1
ATOM 5452 C CA . ARG B 1 307 ? 1.470 71.081 146.229 1.00 10.65 353 ARG B CA 1
ATOM 5453 C C . ARG B 1 307 ? 2.477 70.664 147.277 1.00 11.71 353 ARG B C 1
ATOM 5454 O O . ARG B 1 307 ? 3.489 70.048 146.963 1.00 12.65 353 ARG B O 1
ATOM 5462 N N . ASP B 1 308 ? 2.170 70.979 148.532 1.00 12.00 354 ASP B N 1
ATOM 5463 C CA . ASP B 1 308 ? 2.946 70.502 149.669 1.00 13.05 354 ASP B CA 1
ATOM 5464 C C . ASP B 1 308 ? 2.058 70.678 150.896 1.00 12.42 354 ASP B C 1
ATOM 5465 O O . ASP B 1 308 ? 1.184 71.536 150.903 1.00 13.30 354 ASP B O 1
ATOM 5470 N N . ILE B 1 309 ? 2.285 69.873 151.934 1.00 15.23 355 ILE B N 1
ATOM 5471 C CA . ILE B 1 309 ? 1.619 70.120 153.209 1.00 16.41 355 ILE B CA 1
ATOM 5472 C C . ILE B 1 309 ? 2.171 71.410 153.831 1.00 18.52 355 ILE B C 1
ATOM 5473 O O . ILE B 1 309 ? 1.480 72.106 154.577 1.00 18.33 355 ILE B O 1
ATOM 5478 N N . ASP B 1 310 ? 3.416 71.740 153.497 1.00 15.85 356 ASP B N 1
ATOM 5479 C CA . ASP B 1 310 ? 3.999 72.996 153.934 1.00 16.54 356 ASP B CA 1
ATOM 5480 C C . ASP B 1 310 ? 3.915 74.064 152.851 1.00 15.24 356 ASP B C 1
ATOM 5481 O O . ASP B 1 310 ? 4.536 73.940 151.785 1.00 14.05 356 ASP B O 1
ATOM 5486 N N . GLU B 1 311 ? 3.128 75.100 153.121 1.00 15.79 357 GLU B N 1
ATOM 5487 C CA . GLU B 1 311 ? 2.861 76.165 152.172 1.00 17.31 357 GLU B CA 1
ATOM 5488 C C . GLU B 1 311 ? 4.131 76.894 151.709 1.00 15.00 357 GLU B C 1
ATOM 5489 O O . GLU B 1 311 ? 4.310 77.142 150.515 1.00 15.18 357 GLU B O 1
ATOM 5495 N N . ALA B 1 312 ? 5.019 77.229 152.645 1.00 15.35 358 ALA B N 1
ATOM 5496 C CA . ALA B 1 312 ? 6.252 77.942 152.295 1.00 14.37 358 ALA B CA 1
ATOM 5497 C C . ALA B 1 312 ? 7.158 77.117 151.380 1.00 15.13 358 ALA B C 1
ATOM 5498 O O . ALA B 1 312 ? 7.732 77.643 150.428 1.00 16.84 358 ALA B O 1
ATOM 5500 N N . ARG B 1 313 ? 7.260 75.822 151.651 1.00 14.96 359 ARG B N 1
ATOM 5501 C CA . ARG B 1 313 ? 8.095 74.925 150.857 1.00 16.51 359 ARG B CA 1
ATOM 5502 C C . ARG B 1 313 ? 7.550 74.814 149.425 1.00 15.43 359 ARG B C 1
ATOM 5503 O O . ARG B 1 313 ? 8.319 74.832 148.447 1.00 16.45 359 ARG B O 1
ATOM 5511 N N . ARG B 1 314 ? 6.228 74.721 149.304 1.00 14.00 360 ARG B N 1
ATOM 5512 C CA . ARG B 1 314 ? 5.570 74.770 148.003 1.00 14.37 360 ARG B CA 1
ATOM 5513 C C . ARG B 1 314 ? 5.844 76.078 147.274 1.00 13.88 360 ARG B C 1
ATOM 5514 O O . ARG B 1 314 ? 6.131 76.083 146.070 1.00 14.65 360 ARG B O 1
ATOM 5522 N N . ASN B 1 315 ? 5.721 77.194 147.983 1.00 14.04 361 ASN B N 1
ATOM 5523 C CA . ASN B 1 315 ? 5.916 78.502 147.378 1.00 15.00 361 ASN B CA 1
ATOM 5524 C C . ASN B 1 315 ? 7.328 78.667 146.827 1.00 14.32 361 ASN B C 1
ATOM 5525 O O . ASN B 1 315 ? 7.523 79.309 145.801 1.00 14.44 361 ASN B O 1
ATOM 5530 N N . THR B 1 316 ? 8.307 78.055 147.483 1.00 14.84 362 THR B N 1
ATOM 5531 C CA . THR B 1 316 ? 9.676 78.080 146.983 1.00 14.53 362 THR B CA 1
ATOM 5532 C C . THR B 1 316 ? 9.765 77.371 145.631 1.00 14.59 362 THR B C 1
ATOM 5533 O O . THR B 1 316 ? 10.432 77.857 144.711 1.00 16.39 362 THR B O 1
ATOM 5537 N N . VAL B 1 317 ? 9.073 76.241 145.493 1.00 14.20 363 VAL B N 1
ATOM 5538 C CA . VAL B 1 317 ? 9.022 75.546 144.203 1.00 14.18 363 VAL B CA 1
ATOM 5539 C C . VAL B 1 317 ? 8.453 76.452 143.107 1.00 14.40 363 VAL B C 1
ATOM 5540 O O . VAL B 1 317 ? 9.007 76.530 142.006 1.00 13.92 363 VAL B O 1
ATOM 5544 N N . ILE B 1 318 ? 7.366 77.155 143.411 1.00 13.46 364 ILE B N 1
ATOM 5545 C CA . ILE B 1 318 ? 6.737 78.058 142.451 1.00 13.19 364 ILE B CA 1
ATOM 5546 C C . ILE B 1 318 ? 7.689 79.180 142.032 1.00 14.55 364 ILE B C 1
ATOM 5547 O O . ILE B 1 318 ? 7.803 79.486 140.835 1.00 15.53 364 ILE B O 1
ATOM 5552 N N . LYS B 1 319 ? 8.375 79.787 143.004 1.00 14.01 365 LYS B N 1
ATOM 5553 C CA . LYS B 1 319 ? 9.353 80.829 142.704 1.00 16.17 365 LYS B CA 1
ATOM 5554 C C . LYS B 1 319 ? 10.439 80.309 141.762 1.00 16.05 365 LYS B C 1
ATOM 5555 O O . LYS B 1 319 ? 10.817 80.984 140.798 1.00 15.98 365 LYS B O 1
ATOM 5561 N N . LYS B 1 320 ? 10.934 79.105 142.033 1.00 14.61 366 LYS B N 1
ATOM 5562 C CA . LYS B 1 320 ? 11.985 78.509 141.216 1.00 14.83 366 LYS B CA 1
ATOM 5563 C C . LYS B 1 320 ? 11.490 78.212 139.810 1.00 14.58 366 LYS B C 1
ATOM 5564 O O . LYS B 1 320 ? 12.232 78.369 138.843 1.00 15.53 366 LYS B O 1
ATOM 5570 N N . ILE B 1 321 ? 10.249 77.750 139.699 1.00 15.07 367 ILE B N 1
ATOM 5571 C CA . ILE B 1 321 ? 9.676 77.451 138.388 1.00 13.67 367 ILE B CA 1
ATOM 5572 C C . ILE B 1 321 ? 9.615 78.723 137.538 1.00 15.20 367 ILE B C 1
ATOM 5573 O O . ILE B 1 321 ? 9.946 78.698 136.354 1.00 13.90 367 ILE B O 1
ATOM 5578 N N . GLN B 1 322 ? 9.217 79.840 138.146 1.00 13.49 368 GLN B N 1
ATOM 5579 C CA . GLN B 1 322 ? 9.196 81.104 137.419 1.00 15.44 368 GLN B CA 1
ATOM 5580 C C . GLN B 1 322 ? 10.604 81.526 137.001 1.00 15.25 368 GLN B C 1
ATOM 5581 O O . GLN B 1 322 ? 10.811 81.999 135.875 1.00 14.83 368 GLN B O 1
ATOM 5587 N N . GLU B 1 323 ? 11.575 81.357 137.891 1.00 14.80 369 GLU B N 1
ATOM 5588 C CA . GLU B 1 323 ? 12.965 81.664 137.554 1.00 17.21 369 GLU B CA 1
ATOM 5589 C C . GLU B 1 323 ? 13.435 80.820 136.368 1.00 15.82 369 GLU B C 1
ATOM 5590 O O . GLU B 1 323 ? 14.027 81.339 135.409 1.00 17.08 369 GLU B O 1
ATOM 5596 N N . SER B 1 324 ? 13.138 79.526 136.408 1.00 14.87 370 SER B N 1
ATOM 5597 C CA . SER B 1 324 ? 13.532 78.634 135.324 1.00 13.22 370 SER B CA 1
ATOM 5598 C C . SER B 1 324 ? 12.830 78.974 134.021 1.00 13.37 370 SER B C 1
ATOM 5599 O O . SER B 1 324 ? 13.450 78.910 132.960 1.00 15.18 370 SER B O 1
ATOM 5602 N N . ALA B 1 325 ? 11.556 79.352 134.085 1.00 13.82 371 ALA B N 1
ATOM 5603 C CA . ALA B 1 325 ? 10.837 79.721 132.862 1.00 13.99 371 ALA B CA 1
ATOM 5604 C C . ALA B 1 325 ? 11.508 80.905 132.180 1.00 13.90 371 ALA B C 1
ATOM 5605 O O . ALA B 1 325 ? 11.623 80.945 130.952 1.00 15.20 371 ALA B O 1
ATOM 5607 N N . ASN B 1 326 ? 11.960 81.861 132.983 1.00 13.90 372 ASN B N 1
ATOM 5608 C CA . ASN B 1 326 ? 12.662 83.020 132.437 1.00 17.17 372 ASN B CA 1
ATOM 5609 C C . ASN B 1 326 ? 14.049 82.681 131.890 1.00 15.80 372 ASN B C 1
ATOM 5610 O O . ASN B 1 326 ? 14.427 83.162 130.822 1.00 15.58 372 ASN B O 1
ATOM 5615 N N . THR B 1 327 ? 14.800 81.857 132.611 1.00 14.78 373 THR B N 1
ATOM 5616 C CA . THR B 1 327 ? 16.122 81.409 132.178 1.00 15.51 373 THR B CA 1
ATOM 5617 C C . THR B 1 327 ? 16.037 80.623 130.867 1.00 15.17 373 THR B C 1
ATOM 5618 O O . THR B 1 327 ? 16.810 80.854 129.933 1.00 15.81 373 THR B O 1
ATOM 5622 N N . ILE B 1 328 ? 15.087 79.697 130.799 1.00 14.25 374 ILE B N 1
ATOM 5623 C CA . ILE B 1 328 ? 14.858 78.897 129.601 1.00 13.24 374 ILE B CA 1
ATOM 5624 C C . ILE B 1 328 ? 14.447 79.771 128.419 1.00 15.07 374 ILE B C 1
ATOM 5625 O O . ILE B 1 328 ? 14.935 79.573 127.303 1.00 15.61 374 ILE B O 1
ATOM 5630 N N . ALA B 1 329 ? 13.565 80.740 128.652 1.00 15.01 375 ALA B N 1
ATOM 5631 C CA . ALA B 1 329 ? 13.131 81.625 127.574 1.00 14.98 375 ALA B CA 1
ATOM 5632 C C . ALA B 1 329 ? 14.322 82.383 126.984 1.00 16.07 375 ALA B C 1
ATOM 5633 O O . ALA B 1 329 ? 14.479 82.442 125.762 1.00 16.95 375 ALA B O 1
ATOM 5635 N N . LYS B 1 330 ? 15.170 82.939 127.846 1.00 15.84 376 LYS B N 1
ATOM 5636 C CA . LYS B 1 330 ? 16.344 83.677 127.375 1.00 16.83 376 LYS B CA 1
ATOM 5637 C C . LYS B 1 330 ? 17.309 82.774 126.609 1.00 17.92 376 LYS B C 1
ATOM 5638 O O . LYS B 1 330 ? 17.805 83.154 125.543 1.00 17.96 376 LYS B O 1
ATOM 5644 N N . LYS B 1 331 ? 17.569 81.580 127.136 1.00 16.56 377 LYS B N 1
ATOM 5645 C CA . LYS B 1 331 ? 18.496 80.640 126.506 1.00 17.21 377 LYS B CA 1
ATOM 5646 C C . LYS B 1 331 ? 17.973 80.164 125.149 1.00 17.75 377 LYS B C 1
ATOM 5647 O O . LYS B 1 331 ? 18.722 80.087 124.166 1.00 18.67 377 LYS B O 1
ATOM 5653 N N . ARG B 1 332 ? 16.685 79.843 125.102 1.00 16.99 378 ARG B N 1
ATOM 5654 C CA . ARG B 1 332 ? 16.060 79.349 123.880 1.00 15.75 378 ARG B CA 1
ATOM 5655 C C . ARG B 1 332 ? 15.717 80.464 122.893 1.00 17.56 378 ARG B C 1
ATOM 5656 O O . ARG B 1 332 ? 15.330 80.196 121.748 1.00 16.57 378 ARG B O 1
ATOM 5664 N N . LYS B 1 333 ? 15.856 81.709 123.343 1.00 16.00 379 LYS B N 1
ATOM 5665 C CA . LYS B 1 333 ? 15.505 82.884 122.545 1.00 16.52 379 LYS B CA 1
ATOM 5666 C C . LYS B 1 333 ? 14.026 82.894 122.143 1.00 15.87 379 LYS B C 1
ATOM 5667 O O . LYS B 1 333 ? 13.656 83.313 121.044 1.00 16.00 379 LYS B O 1
ATOM 5673 N N . VAL B 1 334 ? 13.183 82.441 123.070 1.00 15.99 380 VAL B N 1
ATOM 5674 C CA . VAL B 1 334 ? 11.737 82.513 122.921 1.00 15.63 380 VAL B CA 1
ATOM 5675 C C . VAL B 1 334 ? 11.143 83.532 123.887 1.00 14.05 380 VAL B C 1
ATOM 5676 O O . VAL B 1 334 ? 11.796 83.927 124.861 1.00 18.21 380 VAL B O 1
ATOM 5680 N N . LYS B 1 335 ? 9.917 83.969 123.610 1.00 13.32 381 LYS B N 1
ATOM 5681 C CA . LYS B 1 335 ? 9.196 84.860 124.512 1.00 15.19 381 LYS B CA 1
ATOM 5682 C C . LYS B 1 335 ? 8.474 84.035 125.567 1.00 14.73 381 LYS B C 1
ATOM 5683 O O . LYS B 1 335 ? 7.802 83.051 125.241 1.00 14.78 381 LYS B O 1
ATOM 5689 N N . LEU B 1 336 ? 8.632 84.420 126.828 1.00 15.04 382 LEU B N 1
ATOM 5690 C CA . LEU B 1 336 ? 7.778 83.891 127.887 1.00 14.61 382 LEU B CA 1
ATOM 5691 C C . LEU B 1 336 ? 6.521 84.734 127.818 1.00 15.87 382 LEU B C 1
ATOM 5692 O O . LEU B 1 336 ? 6.443 85.820 128.403 1.00 17.64 382 LEU B O 1
ATOM 5697 N N . SER B 1 337 ? 5.557 84.256 127.043 1.00 14.25 383 SER B N 1
ATOM 5698 C CA . SER B 1 337 ? 4.384 85.045 126.712 1.00 14.38 383 SER B CA 1
ATOM 5699 C C . SER B 1 337 ? 3.286 84.986 127.770 1.00 16.24 383 SER B C 1
ATOM 5700 O O . SER B 1 337 ? 2.441 85.873 127.835 1.00 17.78 383 SER B O 1
ATOM 5703 N N . GLU B 1 338 ? 3.291 83.931 128.583 1.00 14.52 384 GLU B N 1
ATOM 5704 C CA . GLU B 1 338 ? 2.371 83.827 129.714 1.00 15.84 384 GLU B CA 1
ATOM 5705 C C . GLU B 1 338 ? 3.032 83.104 130.873 1.00 14.67 384 GLU B C 1
ATOM 5706 O O . GLU B 1 338 ? 3.673 82.077 130.690 1.00 13.40 384 GLU B O 1
ATOM 5712 N N . PHE B 1 339 ? 2.888 83.663 132.068 1.00 15.51 385 PHE B N 1
ATOM 5713 C CA . PHE B 1 339 ? 3.196 82.936 133.280 1.00 13.15 385 PHE B CA 1
ATOM 5714 C C . PHE B 1 339 ? 2.156 83.375 134.292 1.00 16.58 385 PHE B C 1
ATOM 5715 O O . PHE B 1 339 ? 2.238 84.470 134.845 1.00 18.63 385 PHE B O 1
ATOM 5723 N N . LYS B 1 340 ? 1.161 82.522 134.506 1.00 15.04 386 LYS B N 1
ATOM 5724 C CA . LYS B 1 340 ? 0.013 82.881 135.323 1.00 16.11 386 LYS B CA 1
ATOM 5725 C C . LYS B 1 340 ? -0.134 81.890 136.465 1.00 14.60 386 LYS B C 1
ATOM 5726 O O . LYS B 1 340 ? -0.239 80.689 136.237 1.00 16.20 386 LYS B O 1
ATOM 5732 N N . ILE B 1 341 ? -0.149 82.381 137.697 1.00 15.49 387 ILE B N 1
ATOM 5733 C CA . ILE B 1 341 ? -0.512 81.534 138.823 1.00 14.46 387 ILE B CA 1
ATOM 5734 C C . ILE B 1 341 ? -2.035 81.554 138.912 1.00 14.88 387 ILE B C 1
ATOM 5735 O O . ILE B 1 341 ? -2.631 82.579 139.239 1.00 20.38 387 ILE B O 1
ATOM 5740 N N . VAL B 1 342 ? -2.664 80.431 138.576 1.00 14.21 388 VAL B N 1
ATOM 5741 C CA . VAL B 1 342 ? -4.118 80.348 138.526 1.00 14.83 388 VAL B CA 1
ATOM 5742 C C . VAL B 1 342 ? -4.713 80.294 139.937 1.00 15.17 388 VAL B C 1
ATOM 5743 O O . VAL B 1 342 ? -5.718 80.953 140.243 1.00 17.22 388 VAL B O 1
ATOM 5747 N N . ASN B 1 343 ? -4.090 79.504 140.801 1.00 13.46 389 ASN B N 1
ATOM 5748 C CA . ASN B 1 343 ? -4.452 79.500 142.214 1.00 13.70 389 ASN B CA 1
ATOM 5749 C C . ASN B 1 343 ? -3.252 79.136 143.052 1.00 12.88 389 ASN B C 1
ATOM 5750 O O . ASN B 1 343 ? -2.344 78.440 142.594 1.00 12.47 389 ASN B O 1
ATOM 5755 N N . GLN B 1 344 ? -3.259 79.607 144.293 1.00 13.85 390 GLN B N 1
ATOM 5756 C CA . GLN B 1 344 ? -2.176 79.358 145.210 1.00 14.21 390 GLN B CA 1
ATOM 5757 C C . GLN B 1 344 ? -2.816 79.431 146.584 1.00 17.16 390 GLN B C 1
ATOM 5758 O O . GLN B 1 344 ? -2.902 80.500 147.184 1.00 19.24 390 GLN B O 1
ATOM 5764 N N . ASP B 1 345 ? -3.292 78.290 147.063 1.00 13.40 391 ASP B N 1
ATOM 5765 C CA . ASP B 1 345 ? -4.169 78.262 148.229 1.00 13.17 391 ASP B CA 1
ATOM 5766 C C . ASP B 1 345 ? -3.469 77.686 149.450 1.00 13.66 391 ASP B C 1
ATOM 5767 O O . ASP B 1 345 ? -2.609 76.819 149.321 1.00 14.61 391 ASP B O 1
ATOM 5772 N N . PRO B 1 346 ? -3.842 78.162 150.647 1.00 13.16 392 PRO B N 1
ATOM 5773 C CA . PRO B 1 346 ? -3.259 77.624 151.879 1.00 13.10 392 PRO B CA 1
ATOM 5774 C C . PRO B 1 346 ? -3.823 76.242 152.211 1.00 13.36 392 PRO B C 1
ATOM 5775 O O . PRO B 1 346 ? -4.839 75.828 151.651 1.00 13.06 392 PRO B O 1
ATOM 5779 N N . PRO B 1 347 ? -3.167 75.525 153.123 1.00 12.89 393 PRO B N 1
ATOM 5780 C CA . PRO B 1 347 ? -3.725 74.254 153.600 1.00 12.05 393 PRO B CA 1
ATOM 5781 C C . PRO B 1 347 ? -4.912 74.522 154.523 1.00 12.94 393 PRO B C 1
ATOM 5782 O O . PRO B 1 347 ? -5.127 75.665 154.940 1.00 14.74 393 PRO B O 1
ATOM 5786 N N . ALA B 1 348 ? -5.691 73.489 154.817 1.00 12.36 394 ALA B N 1
ATOM 5787 C CA . ALA B 1 348 ? -6.741 73.590 155.830 1.00 13.86 394 ALA B CA 1
ATOM 5788 C C . ALA B 1 348 ? -6.491 72.588 156.943 1.00 12.55 394 ALA B C 1
ATOM 5789 O O . ALA B 1 348 ? -5.949 71.505 156.712 1.00 12.76 394 ALA B O 1
ATOM 5791 N N . LEU B 1 349 ? -6.906 72.955 158.146 1.00 11.93 395 LEU B N 1
ATOM 5792 C CA . LEU B 1 349 ? -6.801 72.095 159.306 1.00 13.90 395 LEU B CA 1
ATOM 5793 C C . LEU B 1 349 ? -8.195 71.635 159.704 1.00 12.63 395 LEU B C 1
ATOM 5794 O O . LEU B 1 349 ? -9.112 72.449 159.812 1.00 14.11 395 LEU B O 1
ATOM 5799 N N . SER B 1 350 ? -8.369 70.331 159.897 1.00 10.93 396 SER B N 1
ATOM 5800 C CA . SER B 1 350 ? -9.631 69.816 160.411 1.00 11.07 396 SER B CA 1
ATOM 5801 C C . SER B 1 350 ? -9.828 70.262 161.849 1.00 12.81 396 SER B C 1
ATOM 5802 O O . SER B 1 350 ? -8.867 70.428 162.611 1.00 13.56 396 SER B O 1
ATOM 5805 N N . ASP B 1 351 ? -11.084 70.448 162.219 1.00 10.42 397 ASP B N 1
ATOM 5806 C CA . ASP B 1 351 ? -11.419 70.903 163.556 1.00 12.98 397 ASP B CA 1
ATOM 5807 C C . ASP B 1 351 ? -11.152 69.816 164.606 1.00 12.09 397 ASP B C 1
ATOM 5808 O O . ASP B 1 351 ? -11.486 68.646 164.400 1.00 11.96 397 ASP B O 1
ATOM 5813 N N . LYS B 1 352 ? -10.570 70.192 165.746 1.00 13.69 398 LYS B N 1
ATOM 5814 C CA . LYS B 1 352 ? -10.169 69.192 166.732 1.00 14.60 398 LYS B CA 1
ATOM 5815 C C . LYS B 1 352 ? -11.353 68.453 167.357 1.00 15.22 398 LYS B C 1
ATOM 5816 O O . LYS B 1 352 ? -11.262 67.259 167.629 1.00 15.98 398 LYS B O 1
ATOM 5822 N N . LEU B 1 353 ? -12.474 69.138 167.545 1.00 13.69 399 LEU B N 1
ATOM 5823 C CA . LEU B 1 353 ? -13.641 68.460 168.103 1.00 17.66 399 LEU B CA 1
ATOM 5824 C C . LEU B 1 353 ? -14.257 67.495 167.078 1.00 15.81 399 LEU B C 1
ATOM 5825 O O . LEU B 1 353 ? -14.671 66.394 167.428 1.00 16.02 399 LEU B O 1
ATOM 5830 N N . VAL B 1 354 ? -14.275 67.884 165.807 1.00 14.67 400 VAL B N 1
ATOM 5831 C CA . VAL B 1 354 ? -14.749 66.986 164.764 1.00 13.72 400 VAL B CA 1
ATOM 5832 C C . VAL B 1 354 ? -13.868 65.746 164.693 1.00 13.14 400 VAL B C 1
ATOM 5833 O O . VAL B 1 354 ? -14.373 64.623 164.611 1.00 14.18 400 VAL B O 1
ATOM 5837 N N . ILE B 1 355 ? -12.553 65.952 164.729 1.00 12.92 401 ILE B N 1
ATOM 5838 C CA . ILE B 1 355 ? -11.609 64.830 164.759 1.00 13.69 401 ILE B CA 1
ATOM 5839 C C . ILE B 1 355 ? -11.908 63.872 165.920 1.00 13.81 401 ILE B C 1
ATOM 5840 O O . ILE B 1 355 ? -11.944 62.656 165.745 1.00 13.86 401 ILE B O 1
ATOM 5845 N N . LYS B 1 356 ? -12.134 64.432 167.103 1.00 14.58 402 LYS B N 1
ATOM 5846 C CA . LYS B 1 356 ? -12.428 63.636 168.287 1.00 15.28 402 LYS B CA 1
ATOM 5847 C C . LYS B 1 356 ? -13.684 62.793 168.092 1.00 15.98 402 LYS B C 1
ATOM 5848 O O . LYS B 1 356 ? -13.682 61.596 168.392 1.00 15.57 402 LYS B O 1
ATOM 5854 N N . LYS B 1 357 ? -14.743 63.414 167.575 1.00 14.67 403 LYS B N 1
ATOM 5855 C CA . LYS B 1 357 ? -16.011 62.719 167.362 1.00 14.87 403 LYS B CA 1
ATOM 5856 C C . LYS B 1 357 ? -15.897 61.623 166.308 1.00 13.85 403 LYS B C 1
ATOM 5857 O O . LYS B 1 357 ? -16.462 60.541 166.470 1.00 14.20 403 LYS B O 1
ATOM 5863 N N . MET B 1 358 ? -15.160 61.894 165.231 1.00 12.29 404 MET B N 1
ATOM 5864 C CA . MET B 1 358 ? -14.928 60.897 164.184 1.00 13.84 404 MET B CA 1
ATOM 5865 C C . MET B 1 358 ? -14.192 59.687 164.713 1.00 13.22 404 MET B C 1
ATOM 5866 O O . MET B 1 358 ? -14.534 58.556 164.400 1.00 13.08 404 MET B O 1
ATOM 5871 N N . ALA B 1 359 ? -13.137 59.940 165.480 1.00 13.18 405 ALA B N 1
ATOM 5872 C CA . ALA B 1 359 ? -12.355 58.864 166.054 1.00 14.79 405 ALA B CA 1
ATOM 5873 C C . ALA B 1 359 ? -13.196 58.074 167.054 1.00 13.35 405 ALA B C 1
ATOM 5874 O O . ALA B 1 359 ? -13.083 56.849 167.104 1.00 15.68 405 ALA B O 1
ATOM 5876 N N . GLU B 1 360 ? -14.050 58.759 167.821 1.00 13.86 406 GLU B N 1
ATOM 5877 C CA . GLU B 1 360 ? -14.972 58.065 168.726 1.00 17.20 406 GLU B CA 1
ATOM 5878 C C . GLU B 1 360 ? -15.905 57.161 167.929 1.00 15.52 406 GLU B C 1
ATOM 5879 O O . GLU B 1 360 ? -16.136 56.008 168.305 1.00 16.60 406 GLU B O 1
ATOM 5885 N N . ALA B 1 361 ? -16.426 57.682 166.819 1.00 13.78 407 ALA B N 1
ATOM 5886 C CA . ALA B 1 361 ? -17.349 56.914 165.987 1.00 12.96 407 ALA B CA 1
ATOM 5887 C C . ALA B 1 361 ? -16.686 55.649 165.449 1.00 14.93 407 ALA B C 1
ATOM 5888 O O . ALA B 1 361 ? -17.269 54.564 165.509 1.00 14.69 407 ALA B O 1
ATOM 5890 N N . ALA B 1 362 ? -15.469 55.784 164.920 1.00 12.33 408 ALA B N 1
ATOM 5891 C CA . ALA B 1 362 ? -14.732 54.620 164.438 1.00 12.89 408 ALA B CA 1
ATOM 5892 C C . ALA B 1 362 ? -14.512 53.602 165.556 1.00 13.27 408 ALA B C 1
ATOM 5893 O O . ALA B 1 362 ? -14.718 52.403 165.360 1.00 14.20 408 ALA B O 1
ATOM 5895 N N . THR B 1 363 ? -14.109 54.085 166.730 1.00 13.28 409 THR B N 1
ATOM 5896 C CA . THR B 1 363 ? -13.905 53.216 167.893 1.00 15.52 409 THR B CA 1
ATOM 5897 C C . THR B 1 363 ? -15.186 52.469 168.282 1.00 16.04 409 THR B C 1
ATOM 5898 O O . THR B 1 363 ? -15.165 51.252 168.518 1.00 17.44 409 THR B O 1
ATOM 5902 N N . GLU B 1 364 ? -16.305 53.185 168.309 1.00 14.43 410 GLU B N 1
ATOM 5903 C CA . GLU B 1 364 ? -17.581 52.575 168.688 1.00 15.13 410 GLU B CA 1
ATOM 5904 C C . GLU B 1 364 ? -18.055 51.538 167.674 1.00 15.89 410 GLU B C 1
ATOM 5905 O O . GLU B 1 364 ? -18.812 50.630 168.007 1.00 17.20 410 GLU B O 1
ATOM 5911 N N . LEU B 1 365 ? -17.605 51.681 166.435 1.00 14.45 411 LEU B N 1
ATOM 5912 C CA . LEU B 1 365 ? -17.959 50.753 165.374 1.00 14.52 411 LEU B CA 1
ATOM 5913 C C . LEU B 1 365 ? -16.926 49.631 165.214 1.00 14.64 411 LEU B C 1
ATOM 5914 O O . LEU B 1 365 ? -16.998 48.847 164.267 1.00 16.69 411 LEU B O 1
ATOM 5919 N N . ASN B 1 366 ? -15.960 49.588 166.132 1.00 15.59 412 ASN B N 1
ATOM 5920 C CA . ASN B 1 366 ? -14.904 48.566 166.117 1.00 17.30 412 ASN B CA 1
ATOM 5921 C C . ASN B 1 366 ? -14.074 48.611 164.841 1.00 16.62 412 ASN B C 1
ATOM 5922 O O . ASN B 1 366 ? -13.651 47.584 164.312 1.00 20.44 412 ASN B O 1
ATOM 5927 N N . LEU B 1 367 ? -13.856 49.823 164.347 1.00 14.65 413 LEU B N 1
ATOM 5928 C CA . LEU B 1 367 ? -13.137 50.027 163.097 1.00 13.66 413 LEU B CA 1
ATOM 5929 C C . LEU B 1 367 ? -11.755 50.582 163.391 1.00 14.61 413 LEU B C 1
ATOM 5930 O O . LEU B 1 367 ? -11.613 51.560 164.127 1.00 17.69 413 LEU B O 1
ATOM 5935 N N . SER B 1 368 ? -10.729 49.944 162.843 1.00 13.17 414 SER B N 1
ATOM 5936 C CA . SER B 1 368 ? -9.370 50.424 163.056 1.00 13.46 414 SER B CA 1
ATOM 5937 C C . SER B 1 368 ? -9.172 51.723 162.280 1.00 13.48 414 SER B C 1
ATOM 5938 O O . SER B 1 368 ? -9.743 51.918 161.193 1.00 13.48 414 SER B O 1
ATOM 5941 N N . HIS B 1 369 ? -8.370 52.615 162.844 1.00 12.98 415 HIS B N 1
ATOM 5942 C CA . HIS B 1 369 ? -8.214 53.926 162.236 1.00 13.11 415 HIS B CA 1
ATOM 5943 C C . HIS B 1 369 ? -6.887 54.577 162.582 1.00 13.44 415 HIS B C 1
ATOM 5944 O O . HIS B 1 369 ? -6.213 54.178 163.534 1.00 14.04 415 HIS B O 1
ATOM 5951 N N . LYS B 1 370 ? -6.518 55.572 161.784 1.00 11.45 416 LYS B N 1
ATOM 5952 C CA . LYS B 1 370 ? -5.406 56.444 162.133 1.00 12.02 416 LYS B CA 1
ATOM 5953 C C . LYS B 1 370 ? -5.754 57.860 161.726 1.00 11.16 416 LYS B C 1
ATOM 5954 O O . LYS B 1 370 ? -6.584 58.074 160.828 1.00 11.18 416 LYS B O 1
ATOM 5960 N N . MET B 1 371 ? -5.070 58.817 162.345 1.00 11.38 417 MET B N 1
ATOM 5961 C CA . MET B 1 371 ? -5.116 60.207 161.923 1.00 11.99 417 MET B CA 1
ATOM 5962 C C . MET B 1 371 ? -4.075 60.431 160.832 1.00 12.75 417 MET B C 1
ATOM 5963 O O . MET B 1 371 ? -2.948 59.953 160.925 1.00 14.61 417 MET B O 1
ATOM 5968 N N . MET B 1 372 ? -4.466 61.141 159.778 1.00 10.35 418 MET B N 1
ATOM 5969 C CA . MET B 1 372 ? -3.574 61.333 158.636 1.00 11.31 418 MET B CA 1
ATOM 5970 C C . MET B 1 372 ? -3.955 62.562 157.820 1.00 11.67 418 MET B C 1
ATOM 5971 O O . MET B 1 372 ? -5.061 63.092 157.934 1.00 10.78 418 MET B O 1
ATOM 5976 N N . ILE B 1 373 ? -3.032 63.008 156.979 1.00 12.24 419 ILE B N 1
ATOM 5977 C CA . ILE B 1 373 ? -3.251 64.182 156.132 1.00 11.98 419 ILE B CA 1
ATOM 5978 C C . ILE B 1 373 ? -3.784 63.778 154.751 1.00 12.95 419 ILE B C 1
ATOM 5979 O O . ILE B 1 373 ? -3.474 62.688 154.248 1.00 14.65 419 ILE B O 1
ATOM 5984 N N . SER B 1 374 ? -4.596 64.645 154.147 1.00 10.44 420 SER B N 1
ATOM 5985 C CA . SER B 1 374 ? -4.977 64.496 152.747 1.00 10.86 420 SER B CA 1
ATOM 5986 C C . SER B 1 374 ? -3.961 65.184 151.840 1.00 11.99 420 SER B C 1
ATOM 5987 O O . SER B 1 374 ? -3.625 66.354 152.041 1.00 11.95 420 SER B O 1
ATOM 5990 N N . ARG B 1 375 ? -3.500 64.456 150.828 1.00 11.06 421 ARG B N 1
ATOM 5991 C CA . ARG B 1 375 ? -2.603 65.011 149.816 1.00 11.34 421 ARG B CA 1
ATOM 5992 C C . ARG B 1 375 ? -3.407 65.673 148.703 1.00 11.72 421 ARG B C 1
ATOM 5993 O O . ARG B 1 375 ? -3.040 66.739 148.209 1.00 13.55 421 ARG B O 1
ATOM 6001 N N . ALA B 1 376 ? -4.499 65.035 148.291 1.00 11.52 422 ALA B N 1
ATOM 6002 C CA . ALA B 1 376 ? -5.436 65.641 147.355 1.00 12.68 422 ALA B CA 1
ATOM 6003 C C . ALA B 1 376 ? -6.148 66.814 148.016 1.00 11.50 422 ALA B C 1
ATOM 6004 O O . ALA B 1 376 ? -6.247 66.877 149.241 1.00 12.45 422 ALA B O 1
ATOM 6006 N N . TYR B 1 377 ? -6.647 67.747 147.209 1.00 10.94 423 TYR B N 1
ATOM 6007 C CA . TYR B 1 377 ? -7.544 68.761 147.753 1.00 10.88 423 TYR B CA 1
ATOM 6008 C C . TYR B 1 377 ? -8.981 68.294 147.551 1.00 9.84 423 TYR B C 1
ATOM 6009 O O . TYR B 1 377 ? -9.233 67.303 146.857 1.00 11.21 423 TYR B O 1
ATOM 6018 N N . HIS B 1 378 ? -9.914 68.996 148.195 1.00 10.54 424 HIS B N 1
ATOM 6019 C CA . HIS B 1 378 ? -11.316 68.608 148.233 1.00 10.83 424 HIS B CA 1
ATOM 6020 C C . HIS B 1 378 ? -12.113 69.856 148.522 1.00 11.36 424 HIS B C 1
ATOM 6021 O O . HIS B 1 378 ? -11.558 70.862 148.961 1.00 12.04 424 HIS B O 1
ATOM 6028 N N . ASP B 1 379 ? -13.424 69.759 148.327 1.00 11.78 425 ASP B N 1
ATOM 6029 C CA . ASP B 1 379 ? -14.341 70.824 148.737 1.00 11.31 425 ASP B CA 1
ATOM 6030 C C . ASP B 1 379 ? -14.200 71.182 150.211 1.00 11.57 425 ASP B C 1
ATOM 6031 O O . ASP B 1 379 ? -14.379 72.338 150.589 1.00 12.07 425 ASP B O 1
ATOM 6036 N N . SER B 1 380 ? -13.822 70.193 151.019 1.00 10.41 426 SER B N 1
ATOM 6037 C CA . SER B 1 380 ? -13.547 70.408 152.444 1.00 9.27 426 SER B CA 1
ATOM 6038 C C . SER B 1 380 ? -12.522 71.521 152.673 1.00 10.86 426 SER B C 1
ATOM 6039 O O . SER B 1 380 ? -12.572 72.215 153.692 1.00 12.06 426 SER B O 1
ATOM 6042 N N . LEU B 1 381 ? -11.597 71.687 151.729 1.00 11.56 427 LEU B N 1
ATOM 6043 C CA . LEU B 1 381 ? -10.573 72.722 151.848 1.00 11.79 427 LEU B CA 1
ATOM 6044 C C . LEU B 1 381 ? -11.208 74.108 152.000 1.00 11.50 427 LEU B C 1
ATOM 6045 O O . LEU B 1 381 ? -10.774 74.916 152.827 1.00 13.34 427 LEU B O 1
ATOM 6050 N N . PHE B 1 382 ? -12.251 74.364 151.214 1.00 11.99 428 PHE B N 1
ATOM 6051 C CA . PHE B 1 382 ? -12.936 75.656 151.263 1.00 12.98 428 PHE B CA 1
ATOM 6052 C C . PHE B 1 382 ? -14.103 75.715 152.251 1.00 13.64 428 PHE B C 1
ATOM 6053 O O . PHE B 1 382 ? -14.369 76.772 152.837 1.00 13.45 428 PHE B O 1
ATOM 6061 N N . MET B 1 383 ? -14.781 74.591 152.464 1.00 12.15 429 MET B N 1
ATOM 6062 C CA . MET B 1 383 ? -15.813 74.560 153.495 1.00 11.32 429 MET B CA 1
ATOM 6063 C C . MET B 1 383 ? -15.229 74.868 154.877 1.00 14.99 429 MET B C 1
ATOM 6064 O O . MET B 1 383 ? -15.924 75.420 155.722 1.00 13.09 429 MET B O 1
ATOM 6069 N N . ALA B 1 384 ? -13.955 74.538 155.102 1.00 12.07 430 ALA B N 1
ATOM 6070 C CA . ALA B 1 384 ? -13.293 74.847 156.369 1.00 12.30 430 ALA B CA 1
ATOM 6071 C C . ALA B 1 384 ? -13.261 76.351 156.663 1.00 14.18 430 ALA B C 1
ATOM 6072 O O . ALA B 1 384 ? -13.059 76.755 157.804 1.00 16.13 430 ALA B O 1
ATOM 6074 N N . ARG B 1 385 ? -13.440 77.174 155.637 1.00 14.48 431 ARG B N 1
ATOM 6075 C CA . ARG B 1 385 ? -13.496 78.618 155.861 1.00 16.60 431 ARG B CA 1
ATOM 6076 C C . ARG B 1 385 ? -14.836 79.070 156.446 1.00 17.79 431 ARG B C 1
ATOM 6077 O O . ARG B 1 385 ? -14.930 80.168 157.011 1.00 21.46 431 ARG B O 1
ATOM 6085 N N . ILE B 1 386 ? -15.854 78.218 156.310 1.00 16.13 432 ILE B N 1
ATOM 6086 C CA . ILE B 1 386 ? -17.239 78.504 156.703 1.00 20.06 432 ILE B CA 1
ATOM 6087 C C . ILE B 1 386 ? -17.636 77.843 158.011 1.00 19.25 432 ILE B C 1
ATOM 6088 O O . ILE B 1 386 ? -18.436 78.387 158.768 1.00 19.10 432 ILE B O 1
ATOM 6093 N N . SER B 1 387 ? -17.110 76.649 158.269 1.00 13.62 433 SER B N 1
ATOM 6094 C CA . SER B 1 387 ? -17.464 75.930 159.475 1.00 16.45 433 SER B CA 1
ATOM 6095 C C . SER B 1 387 ? -16.375 74.926 159.820 1.00 14.97 433 SER B C 1
ATOM 6096 O O . SER B 1 387 ? -15.523 74.618 158.978 1.00 14.82 433 SER B O 1
ATOM 6099 N N . PRO B 1 388 ? -16.390 74.427 161.065 1.00 12.63 434 PRO B N 1
ATOM 6100 C CA . PRO B 1 388 ? -15.505 73.330 161.445 1.00 11.87 434 PRO B CA 1
ATOM 6101 C C . PRO B 1 388 ? -15.642 72.196 160.440 1.00 12.85 434 PRO B C 1
ATOM 6102 O O . PRO B 1 388 ? -16.752 71.869 160.023 1.00 13.20 434 PRO B O 1
ATOM 6106 N N . MET B 1 389 ? -14.517 71.615 160.047 1.00 11.21 435 MET B N 1
ATOM 6107 C CA . MET B 1 389 ? -14.498 70.622 158.985 1.00 10.29 435 MET B CA 1
ATOM 6108 C C . MET B 1 389 ? -13.782 69.354 159.432 1.00 9.71 435 MET B C 1
A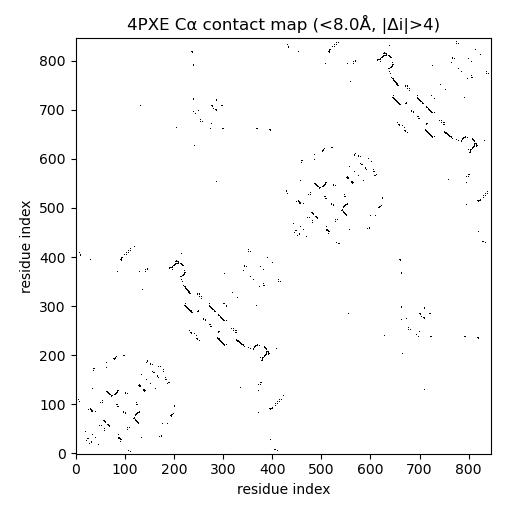TOM 6109 O O . MET B 1 389 ? -12.879 69.391 160.270 1.00 11.34 435 MET B O 1
ATOM 6114 N N . GLY B 1 390 ? -14.193 68.225 158.861 1.00 10.90 436 GLY B N 1
ATOM 6115 C CA . GLY B 1 390 ? -13.449 66.982 158.976 1.00 10.70 436 GLY B CA 1
ATOM 6116 C C . GLY B 1 390 ? -13.668 66.141 157.738 1.00 10.10 436 GLY B C 1
ATOM 6117 O O . GLY B 1 390 ? -14.589 66.390 156.963 1.00 10.26 436 GLY B O 1
ATOM 6118 N N . MET B 1 391 ? -12.799 65.154 157.544 1.00 9.49 437 MET B N 1
ATOM 6119 C CA . MET B 1 391 ? -12.984 64.190 156.456 1.00 9.77 437 MET B CA 1
ATOM 6120 C C . MET B 1 391 ? -12.786 62.777 156.967 1.00 9.03 437 MET B C 1
ATOM 6121 O O . MET B 1 391 ? -11.935 62.529 157.823 1.00 9.88 437 MET B O 1
ATOM 6126 N N . ILE B 1 392 ? -13.565 61.859 156.394 1.00 10.37 438 ILE B N 1
ATOM 6127 C CA . ILE B 1 392 ? -13.412 60.430 156.611 1.00 9.62 438 ILE B CA 1
ATOM 6128 C C . ILE B 1 392 ? -12.809 59.809 155.361 1.00 9.41 438 ILE B C 1
ATOM 6129 O O . ILE B 1 392 ? -13.404 59.875 154.285 1.00 10.91 438 ILE B O 1
ATOM 6134 N N . PHE B 1 393 ? -11.620 59.232 155.492 1.00 9.95 439 PHE B N 1
ATOM 6135 C CA . PHE B 1 393 ? -11.023 58.477 154.388 1.00 10.36 439 PHE B CA 1
ATOM 6136 C C . PHE B 1 393 ? -11.347 56.983 154.533 1.00 8.59 439 PHE B C 1
ATOM 6137 O O . PHE B 1 393 ? -11.295 56.411 155.639 1.00 9.16 439 PHE B O 1
ATOM 6145 N N . ILE B 1 394 ? -11.628 56.356 153.393 1.00 10.18 440 ILE B N 1
ATOM 6146 C CA . ILE B 1 394 ? -11.678 54.896 153.305 1.00 11.93 440 ILE B CA 1
ATOM 6147 C C . ILE B 1 394 ? -10.543 54.400 152.394 1.00 9.65 440 ILE B C 1
ATOM 6148 O O . ILE B 1 394 ? -10.032 55.159 151.559 1.00 10.68 440 ILE B O 1
ATOM 6153 N N . PRO B 1 395 ? -10.134 53.137 152.559 1.00 9.69 441 PRO B N 1
ATOM 6154 C CA . PRO B 1 395 ? -9.065 52.608 151.701 1.00 11.64 441 PRO B CA 1
ATOM 6155 C C . PRO B 1 395 ? -9.483 52.546 150.240 1.00 12.28 441 PRO B C 1
ATOM 6156 O O . PRO B 1 395 ? -10.664 52.484 149.887 1.00 11.52 441 PRO B O 1
ATOM 6160 N N . CYS B 1 396 ? -8.486 52.582 149.376 1.00 11.11 442 CYS B N 1
ATOM 6161 C CA . CYS B 1 396 ? -8.717 52.263 147.975 1.00 10.67 442 CYS B CA 1
ATOM 6162 C C . CYS B 1 396 ? -7.548 51.440 147.455 1.00 12.49 442 CYS B C 1
ATOM 6163 O O . CYS B 1 396 ? -6.432 51.523 147.977 1.00 13.22 442 CYS B O 1
ATOM 6166 N N . TYR B 1 397 ? -7.841 50.629 146.441 1.00 11.07 443 TYR B N 1
ATOM 6167 C CA . TYR B 1 397 ? -6.920 49.620 145.934 1.00 12.66 443 TYR B CA 1
ATOM 6168 C C . TYR B 1 397 ? -5.633 50.261 145.413 1.00 12.40 443 TYR B C 1
ATOM 6169 O O . TYR B 1 397 ? -5.664 51.062 144.474 1.00 12.18 443 TYR B O 1
ATOM 6178 N N . LYS B 1 398 ? -4.519 49.906 146.052 1.00 13.24 444 LYS B N 1
ATOM 6179 C CA . LYS B 1 398 ? -3.178 50.396 145.696 1.00 13.59 444 LYS B CA 1
ATOM 6180 C C . LYS B 1 398 ? -3.060 51.916 145.657 1.00 14.04 444 LYS B C 1
ATOM 6181 O O . LYS B 1 398 ? -2.104 52.457 145.113 1.00 15.20 444 LYS B O 1
ATOM 6187 N N . GLY B 1 399 ? -4.014 52.598 146.284 1.00 13.52 445 GLY B N 1
ATOM 6188 C CA . GLY B 1 399 ? -4.068 54.044 146.255 1.00 13.76 445 GLY B CA 1
ATOM 6189 C C . GLY B 1 399 ? -4.457 54.654 144.923 1.00 13.42 445 GLY B C 1
ATOM 6190 O O . GLY B 1 399 ? -4.447 55.874 144.790 1.00 15.58 445 GLY B O 1
ATOM 6191 N N . TYR B 1 400 ? -4.785 53.828 143.929 1.00 12.49 446 TYR B N 1
ATOM 6192 C CA . TYR B 1 400 ? -5.035 54.337 142.584 1.00 12.88 446 TYR B CA 1
ATOM 6193 C C . TYR B 1 400 ? -6.163 55.374 142.557 1.00 11.63 446 TYR B C 1
ATOM 6194 O O . TYR B 1 400 ? -7.229 55.154 143.133 1.00 11.81 446 TYR B O 1
ATOM 6203 N N . SER B 1 401 ? -5.951 56.483 141.858 1.00 12.76 447 SER B N 1
ATOM 6204 C CA . SER B 1 401 ? -7.029 57.434 141.624 1.00 11.22 447 SER B CA 1
ATOM 6205 C C . SER B 1 401 ? -6.722 58.231 140.364 1.00 11.54 447 SER B C 1
ATOM 6206 O O . SER B 1 401 ? -5.583 58.216 139.872 1.00 13.00 447 SER B O 1
ATOM 6209 N N . HIS B 1 402 ? -7.739 58.902 139.831 1.00 10.97 448 HIS B N 1
ATOM 6210 C CA . HIS B 1 402 ? -7.637 59.633 138.565 1.00 12.11 448 HIS B CA 1
ATOM 6211 C C . HIS B 1 402 ? -7.272 58.718 137.404 1.00 13.95 448 HIS B C 1
ATOM 6212 O O . HIS B 1 402 ? -6.615 59.135 136.450 1.00 15.48 448 HIS B O 1
ATOM 6219 N N . LYS B 1 403 ? -7.729 57.472 137.490 1.00 12.14 449 LYS B N 1
ATOM 6220 C CA . LYS B 1 403 ? -7.532 56.487 136.429 1.00 13.27 449 LYS B CA 1
ATOM 6221 C C . LYS B 1 403 ? -8.543 55.366 136.631 1.00 13.52 449 LYS B C 1
ATOM 6222 O O . LYS B 1 403 ? -9.053 55.189 137.731 1.00 12.36 449 LYS B O 1
ATOM 6228 N N . PRO B 1 404 ? -8.869 54.623 135.566 1.00 13.31 450 PRO B N 1
ATOM 6229 C CA . PRO B 1 404 ? -9.942 53.621 135.683 1.00 13.72 450 PRO B CA 1
ATOM 6230 C C . PRO B 1 404 ? -9.648 52.460 136.633 1.00 14.21 450 PRO B C 1
ATOM 6231 O O . PRO B 1 404 ? -10.579 51.743 136.994 1.00 14.31 450 PRO B O 1
ATOM 6235 N N . GLU B 1 405 ? -8.398 52.284 137.048 1.00 12.80 451 GLU B N 1
ATOM 6236 C CA . GLU B 1 405 ? -8.054 51.248 138.022 1.00 13.01 451 GLU B CA 1
ATOM 6237 C C . GLU B 1 405 ? -8.498 51.572 139.454 1.00 12.85 451 GLU B C 1
ATOM 6238 O O . GLU B 1 405 ? -8.422 50.720 140.334 1.00 13.97 451 GLU B O 1
ATOM 6244 N N . GLU B 1 406 ? -8.942 52.804 139.684 1.00 12.48 452 GLU B N 1
ATOM 6245 C CA . GLU B 1 406 ? -9.446 53.220 140.997 1.00 10.54 452 GLU B CA 1
ATOM 6246 C C . GLU B 1 406 ? -10.539 52.272 141.489 1.00 12.17 452 GLU B C 1
ATOM 6247 O O . GLU B 1 406 ? -11.439 51.902 140.740 1.00 12.09 452 GLU B O 1
ATOM 6253 N N . TYR B 1 407 ? -10.453 51.875 142.751 1.00 10.77 453 TYR B N 1
ATOM 6254 C CA . TYR B 1 407 ? -11.417 50.926 143.291 1.00 10.56 453 TYR B CA 1
ATOM 6255 C C . TYR B 1 407 ? -11.474 51.020 144.806 1.00 11.21 453 TYR B C 1
ATOM 6256 O O . TYR B 1 407 ? -10.448 51.045 145.460 1.00 10.88 453 TYR B O 1
ATOM 6265 N N . SER B 1 408 ? -12.684 51.055 145.355 1.00 11.90 454 SER B N 1
ATOM 6266 C CA . SER B 1 408 ? -12.891 50.849 146.787 1.00 12.02 454 SER B CA 1
ATOM 6267 C C . SER B 1 408 ? -13.980 49.795 146.931 1.00 11.88 454 SER B C 1
ATOM 6268 O O . SER B 1 408 ? -14.987 49.832 146.225 1.00 14.15 454 SER B O 1
ATOM 6271 N N . SER B 1 409 ? -13.774 48.858 147.841 1.00 10.29 455 SER B N 1
ATOM 6272 C CA . SER B 1 409 ? -14.684 47.724 147.979 1.00 11.90 455 SER B CA 1
ATOM 6273 C C . SER B 1 409 ? -16.018 48.121 148.601 1.00 12.55 455 SER B C 1
ATOM 6274 O O . SER B 1 409 ? -16.111 49.126 149.313 1.00 13.36 455 SER B O 1
ATOM 6277 N N . PRO B 1 410 ? -17.062 47.323 148.356 1.00 12.16 456 PRO B N 1
ATOM 6278 C CA . PRO B 1 410 ? -18.333 47.592 149.035 1.00 12.73 456 PRO B CA 1
ATOM 6279 C C . PRO B 1 410 ? -18.186 47.630 150.560 1.00 12.17 456 PRO B C 1
ATOM 6280 O O . PRO B 1 410 ? -18.821 48.471 151.193 1.00 13.94 456 PRO B O 1
ATOM 6284 N N . GLU B 1 411 ? -17.358 46.766 151.142 1.00 12.24 457 GLU B N 1
ATOM 6285 C CA . GLU B 1 411 ? -17.113 46.797 152.586 1.00 13.29 457 GLU B CA 1
ATOM 6286 C C . GLU B 1 411 ? -16.479 48.114 153.016 1.00 13.32 457 GLU B C 1
ATOM 6287 O O . GLU B 1 411 ? -16.901 48.717 154.001 1.00 14.13 457 GLU B O 1
ATOM 6293 N N . ASP B 1 412 ? -15.470 48.563 152.287 1.00 13.01 458 ASP B N 1
ATOM 6294 C CA . ASP B 1 412 ? -14.818 49.805 152.684 1.00 13.51 458 ASP B CA 1
ATOM 6295 C C . ASP B 1 412 ? -15.763 50.997 152.596 1.00 13.73 458 ASP B C 1
ATOM 6296 O O . ASP B 1 412 ? -15.765 51.855 153.485 1.00 12.86 458 ASP B O 1
ATOM 6301 N N . MET B 1 413 ? -16.596 51.030 151.567 1.00 12.22 459 MET B N 1
ATOM 6302 C CA . MET B 1 413 ? -17.569 52.113 151.428 1.00 10.64 459 MET B CA 1
ATOM 6303 C C . MET B 1 413 ? -18.587 52.051 152.556 1.00 13.03 459 MET B C 1
ATOM 6304 O O . MET B 1 413 ? -18.902 53.078 153.167 1.00 13.08 459 MET B O 1
ATOM 6309 N N . ALA B 1 414 ? -19.082 50.853 152.854 1.00 11.44 460 ALA B N 1
ATOM 6310 C CA . ALA B 1 414 ? -20.029 50.682 153.953 1.00 12.09 460 ALA B CA 1
ATOM 6311 C C . ALA B 1 414 ? -19.450 51.144 155.281 1.00 13.69 460 ALA B C 1
ATOM 6312 O O . ALA B 1 414 ? -20.143 51.808 156.052 1.00 12.62 460 ALA B O 1
ATOM 6314 N N . ASN B 1 415 ? -18.198 50.792 155.575 1.00 12.37 461 ASN B N 1
ATOM 6315 C CA . ASN B 1 415 ? -17.560 51.271 156.799 1.00 12.37 461 ASN B CA 1
ATOM 6316 C C . ASN B 1 415 ? -17.522 52.792 156.851 1.00 13.01 461 ASN B C 1
ATOM 6317 O O . ASN B 1 415 ? -17.793 53.397 157.900 1.00 12.17 461 ASN B O 1
ATOM 6322 N N . GLY B 1 416 ? -17.173 53.414 155.728 1.00 11.15 462 GLY B N 1
ATOM 6323 C CA . GLY B 1 416 ? -17.116 54.863 155.676 1.00 11.70 462 GLY B CA 1
ATOM 6324 C C . GLY B 1 416 ? -18.483 55.470 155.895 1.00 11.95 462 GLY B C 1
ATOM 6325 O O . GLY B 1 416 ? -18.622 56.464 156.601 1.00 11.12 462 GLY B O 1
ATOM 6326 N N . VAL B 1 417 ? -19.498 54.869 155.288 1.00 10.92 463 VAL B N 1
ATOM 6327 C CA . VAL B 1 417 ? -20.868 55.329 155.478 1.00 9.99 463 VAL B CA 1
ATOM 6328 C C . VAL B 1 417 ? -21.300 55.200 156.949 1.00 10.65 463 VAL B C 1
ATOM 6329 O O . VAL B 1 417 ? -21.947 56.099 157.487 1.00 11.34 463 VAL B O 1
ATOM 6333 N N . LYS B 1 418 ? -20.913 54.114 157.611 1.00 10.54 464 LYS B N 1
ATOM 6334 C CA . LYS B 1 418 ? -21.244 53.961 159.021 1.00 11.29 464 LYS B CA 1
ATOM 6335 C C . LYS B 1 418 ? -20.581 55.042 159.861 1.00 11.45 464 LYS B C 1
ATOM 6336 O O . LYS B 1 418 ? -21.221 55.630 160.745 1.00 11.48 464 LYS B O 1
ATOM 6342 N N . VAL B 1 419 ? -19.301 55.304 159.620 1.00 10.89 465 VAL B N 1
ATOM 6343 C CA . VAL B 1 419 ? -18.627 56.367 160.364 1.00 10.97 465 VAL B CA 1
ATOM 6344 C C . VAL B 1 419 ? -19.263 57.722 160.094 1.00 10.68 465 VAL B C 1
ATOM 6345 O O . VAL B 1 419 ? -19.442 58.516 161.023 1.00 11.64 465 VAL B O 1
ATOM 6349 N N . LEU B 1 420 ? -19.626 57.985 158.843 1.00 9.58 466 LEU B N 1
ATOM 6350 C CA . LEU B 1 420 ? -20.295 59.233 158.499 1.00 9.91 466 LEU B CA 1
ATOM 6351 C C . LEU B 1 420 ? -21.626 59.351 159.226 1.00 11.49 466 LEU B C 1
ATOM 6352 O O . LEU B 1 420 ? -21.920 60.390 159.817 1.00 11.99 466 LEU B O 1
ATOM 6357 N N . SER B 1 421 ? -22.427 58.292 159.177 1.00 11.66 467 SER B N 1
ATOM 6358 C CA . SER B 1 421 ? -23.715 58.269 159.867 1.00 11.44 467 SER B CA 1
ATOM 6359 C C . SER B 1 421 ? -23.558 58.581 161.347 1.00 11.08 467 SER B C 1
ATOM 6360 O O . SER B 1 421 ? -24.272 59.425 161.893 1.00 11.60 467 SER B O 1
ATOM 6363 N N . LEU B 1 422 ? -22.628 57.892 161.994 1.00 10.88 468 LEU B N 1
ATOM 6364 C CA . LEU B 1 422 ? -22.464 58.042 163.437 1.00 11.58 468 LEU B CA 1
ATOM 6365 C C . LEU B 1 422 ? -21.869 59.417 163.807 1.00 11.96 468 LEU B C 1
ATOM 6366 O O . LEU B 1 422 ? -22.251 60.008 164.824 1.00 11.87 468 LEU B O 1
ATOM 6371 N N . THR B 1 423 ? -20.954 59.937 162.989 1.00 11.64 469 THR B N 1
ATOM 6372 C CA . THR B 1 423 ? -20.392 61.256 163.251 1.00 12.04 469 THR B CA 1
ATOM 6373 C C . THR B 1 423 ? -21.452 62.340 163.044 1.00 11.16 469 THR B C 1
ATOM 6374 O O . THR B 1 423 ? -21.533 63.293 163.828 1.00 11.65 469 THR B O 1
ATOM 6378 N N . LEU B 1 424 ? -22.271 62.208 162.001 1.00 11.32 470 LEU B N 1
ATOM 6379 C CA . LEU B 1 424 ? -23.372 63.146 161.789 1.00 9.52 470 LEU B CA 1
ATOM 6380 C C . LEU B 1 424 ? -24.299 63.129 162.992 1.00 11.93 470 LEU B C 1
ATOM 6381 O O . LEU B 1 424 ? -24.734 64.184 163.469 1.00 12.46 470 LEU B O 1
ATOM 6386 N N . ALA B 1 425 ? -24.610 61.931 163.473 1.00 11.20 471 ALA B N 1
ATOM 6387 C CA . ALA B 1 425 ? -25.509 61.794 164.622 1.00 12.12 471 ALA B CA 1
ATOM 6388 C C . ALA B 1 425 ? -24.923 62.475 165.855 1.00 12.86 471 ALA B C 1
ATOM 6389 O O . ALA B 1 425 ? -25.627 63.215 166.560 1.00 13.57 471 ALA B O 1
ATOM 6391 N N . LYS B 1 426 ? -23.640 62.245 166.125 1.00 11.13 472 LYS B N 1
ATOM 6392 C CA . LYS B 1 426 ? -22.980 62.883 167.272 1.00 12.21 472 LYS B CA 1
ATOM 6393 C C . LYS B 1 426 ? -23.024 64.402 167.165 1.00 13.34 472 LYS B C 1
ATOM 6394 O O . LYS B 1 426 ? -23.342 65.091 168.138 1.00 15.08 472 LYS B O 1
ATOM 6400 N N . LEU B 1 427 ? -22.710 64.935 165.991 1.00 11.19 473 LEU B N 1
ATOM 6401 C CA . LEU B 1 427 ? -22.678 66.376 165.824 1.00 11.20 473 LEU B CA 1
ATOM 6402 C C . LEU B 1 427 ? -24.081 66.981 165.863 1.00 12.77 473 LEU B C 1
ATOM 6403 O O . LEU B 1 427 ? -24.269 68.111 166.332 1.00 13.49 473 LEU B O 1
ATOM 6408 N N . SER B 1 428 ? -25.067 66.232 165.379 1.00 12.99 474 SER B N 1
ATOM 6409 C CA . SER B 1 428 ? -26.445 66.713 165.386 1.00 12.40 474 SER B CA 1
ATOM 6410 C C . SER B 1 428 ? -26.933 66.927 166.819 1.00 15.18 474 SER B C 1
ATOM 6411 O O . SER B 1 428 ? -27.772 67.795 167.069 1.00 14.68 474 SER B O 1
ATOM 6414 N N . LEU B 1 429 ? -26.395 66.146 167.751 1.00 16.10 475 LEU B N 1
ATOM 6415 C CA . LEU B 1 429 ? -26.774 66.242 169.161 1.00 18.14 475 LEU B CA 1
ATOM 6416 C C . LEU B 1 429 ? -25.761 67.043 169.986 1.00 24.28 475 LEU B C 1
ATOM 6417 O O . LEU B 1 429 ? -25.716 66.909 171.206 1.00 34.91 475 LEU B O 1
ATOM 6422 N N . ASP B 1 430 ? -24.963 67.873 169.315 1.00 23.75 476 ASP B N 1
ATOM 6423 C CA . ASP B 1 430 ? -24.002 68.781 169.966 1.00 25.92 476 ASP B CA 1
ATOM 6424 C C . ASP B 1 430 ? -24.446 70.246 169.886 1.00 30.18 476 ASP B C 1
ATOM 6425 O O . ASP B 1 430 ? -25.421 70.600 169.218 1.00 28.86 476 ASP B O 1
#

CATH classification: 3.40.630.10 (+1 more: 3.30.70.360)

InterPro domains:
  IPR002933 Peptidase M20 [PF01546] (135-470)
  IPR010158 N-carbamoyl-L-amino-acid amidohydrolase [PTHR32494] (28-474)
  IPR010158 N-carbamoyl-L-amino-acid amidohydrolase [TIGR01879] (66-472)
  IPR036264 Bacterial exopeptidase dimerisation domain [SSF55031] (279-391)

Solvent-accessible surface area: 30660 Å² total; per-residue (Å²): 143,52,8,93,56,10,69,25,75,21,103,23,3,31,77,45,1,56,78,1,23,82,51,19,83,7,101,104,91,11,3,16,3,24,6,6,36,94,52,1,51,39,0,6,172,41,0,59,84,23,0,60,137,6,53,11,81,54,114,68,23,40,0,0,0,0,0,0,56,32,84,11,136,83,73,148,59,54,4,0,0,1,0,0,2,4,6,9,0,25,86,3,6,56,3,14,1,6,1,1,0,0,0,0,5,15,0,0,41,1,0,78,136,34,44,18,140,6,52,22,0,2,7,0,0,2,2,5,1,7,9,8,52,48,23,23,25,6,0,1,0,0,28,0,0,24,29,32,123,140,18,5,104,31,3,55,92,101,21,71,10,70,146,124,37,38,2,30,92,1,5,139,68,15,62,26,85,94,74,179,140,22,79,10,42,78,2,44,35,159,143,38,42,14,63,1,0,0,0,0,2,0,12,6,11,56,66,0,70,105,90,63,38,35,0,0,0,0,29,9,0,6,0,4,2,11,0,62,0,41,0,62,18,100,10,2,8,0,2,12,39,23,25,85,156,26,21,9,0,7,14,0,0,0,44,0,3,37,7,2,33,109,15,2,103,78,26,168,26,99,41,1,2,4,3,9,0,25,6,103,24,56,23,30,6,19,3,1,5,0,23,84,2,33,0,26,0,4,0,4,1,49,60,66,71,74,1,34,60,2,4,122,55,0,73,116,15,0,53,89,20,7,159,162,36,142,13,134,40,38,49,41,106,68,45,21,73,12,55,45,16,129,3,45,132,124,4,14,107,38,0,16,58,0,0,83,83,27,140,21,46,60,65,99,23,55,0,74,4,20,3,0,0,4,2,0,29,111,8,5,55,2,0,0,0,3,0,8,2,101,108,9,64,1,4,23,46,98,6,96,1,30,44,112,26,0,8,9,0,0,54,0,0,0,4,0,0,2,45,6,0,99,88,146,50,10,93,55,10,67,24,74,21,103,23,3,32,76,46,1,56,79,0,24,81,50,19,83,7,99,104,92,11,3,15,3,23,6,7,36,91,53,2,43,42,0,7,165,41,0,59,82,24,0,59,137,6,53,12,88,51,125,68,17,26,0,0,0,0,2,0,60,34,87,10,131,80,74,152,56,51,4,0,0,1,0,0,2,5,6,12,1,26,88,3,5,56,2,15,1,8,0,1,0,0,0,0,7,15,0,0,42,0,0,75,134,32,43,19,137,4,45,26,0,2,12,0,0,2,2,5,2,7,10,9,52,48,25,29,26,7,0,2,0,0,30,0,0,26,28,31,143,138,18,4,103,32,3,57,90,100,21,67,14,73,145,119,36,38,0,24,103,1,0,96,91,16,44,19,8,128,84,155,139,23,82,1,51,76,3,48,43,176,169,36,50,15,60,1,0,0,0,0,2,0,12,4,10,52,66,0,71,107,94,62,35,31,0,0,0,0,27,6,0,7,0,4,2,10,0,54,0,32,0,57,18,103,10,1,8,0,2,14,40,25,25,77,164,28,22,9,0,7,15,0,0,0,46,0,3,38,8,3,32,106,14,2,99,76,26,167,26,88,45,1,2,3,3,11,0,24,8,102,24,66,22,28,4,15,3,1,4,0,25,61,0,30,0,29,0,5,0,3,1,46,63,63,70,75,1,51,57,2,6,116,50,0,76,94,15,0,53,83,19,6,151,160,36,138,13,136,40,39,47,42,102,69,45,24,73,12,55,37,9,126,4,46,148,97,3,10,111,37,0,15,52,0,0,84,83,25,139,21,47,60,63,101,24,77,0,81,3,22,3,0,0,5,3,0,32,121,4,6,58,2,0,0,0,2,0,8,3,104,111,8,62,1,4,23,46,99,6,94,1,30,43,98,21,0,9,11,0,0,55,0,0,0,6,0,0,3,38,5,0,108,69